Protein 7KIQ (pdb70)

Foldseek 3Di:
DAWDKWKFLLAPPCDDPVSRVVGTADPVNCVVPVVCLVPNSIWMATPNDIDRSVLCVVQVVCCVPVVDGDDPVCSVVSVD/DAWDKWKFLQADPCDDPVSGVVGTADPVNCVVPVVCLVVQSIWIQTPNDIDRNQLCVVQVVCCVPVVDGDDPVVSVVSVVVD/DFWDKWKFLCQVVDDPNHTDPVRRVVGTADPVNCVVCVCLLVVQSIWMQTPNDTDGNVLCVVQVVCCVPVVDGDDPVVSVVRVVPPD/DFWDKWKFLLQDDDPVSRVVGTDDPVNCVVPVCVLVVNSIWMQTPNDIDRCQLCVVQVVCCVPVVDGDDPVVSVCSVVVD/DAWDKWKFQQAPPCDDPVSGVVGTADPVNCVVPVCCLVPNSIWIQTPNDIDRCVLCVVQVVCCVPVVDGDDPVVSVCSVVVVD/DAKDKWKFLLADPCDDPVSRVVGTQDPVNCVVPVCVLVPNSIWICTPNDTDRCVLCVVQVVCCVPVVDGDDPVVSCVSPPPD/DQWDKWKFLLADDDPVSRVVGTADPVNCVVCVVCLVVQSIWIDTPNDTDRSQLCVVQVVCCVPVVDGDDPVVSVCSVVVD/DAWDKWKFLQLPDPVSRVVGTADPVNCVVPVCVLVVQSIWICTPNDTDRCVLCVVQVVCCVPVVDGDPVVVSVVSVVVVD/DWDKWKFLLADVDDDVVSRVVGTADPVNCVVPVVVLVVRSIWICTPNDTDRNVLCVVQVCCCVVVVDGDPPVVSVVSVVD/DKDKWKFQQLDDPVSRVVGTADPVNCVVPVPCLPVQSIWIQTPNDTDRCVLCVVQVVCCVPVVDGDDPVVSVVSVD

Structure (mmCIF, N/CA/C/O backbone):
data_7KIQ
#
_entry.id   7KIQ
#
_cell.length_a   70.706
_cell.length_b   84.612
_cell.length_c   97.511
_cell.angle_alpha   90.000
_cell.angle_beta   108.900
_cell.angle_gamma   90.000
#
_symmetry.space_group_name_H-M   'P 1 21 1'
#
loop_
_entity.id
_entity.type
_entity.pdbx_description
1 polymer 'Phosphatidate phosphatase LPIN2'
2 non-polymer 'CALCIUM ION'
3 water water
#
loop_
_atom_site.group_PDB
_atom_site.id
_atom_site.type_symbol
_atom_site.label_atom_id
_atom_site.label_alt_id
_atom_site.label_comp_id
_atom_site.label_asym_id
_atom_site.label_entity_id
_atom_site.label_seq_id
_atom_site.pdbx_PDB_ins_code
_atom_site.Cartn_x
_atom_site.Cartn_y
_atom_site.Cartn_z
_atom_site.occupancy
_atom_site.B_iso_or_equiv
_atom_site.auth_seq_id
_atom_site.auth_comp_id
_atom_site.auth_asym_id
_atom_site.auth_atom_id
_atom_site.pdbx_PDB_model_num
ATOM 1 N N . ASP A 1 4 ? 46.820 32.643 -11.207 1.00 68.05 462 ASP A N 1
ATOM 2 C CA . ASP A 1 4 ? 45.368 32.782 -11.264 1.00 65.47 462 ASP A CA 1
ATOM 3 C C . ASP A 1 4 ? 44.680 31.759 -10.367 1.00 65.61 462 ASP A C 1
ATOM 4 O O . ASP A 1 4 ? 44.216 30.717 -10.835 1.00 67.36 462 ASP A O 1
ATOM 9 N N . LEU A 1 5 ? 44.622 32.059 -9.073 1.00 62.27 463 LEU A N 1
ATOM 10 C CA . LEU A 1 5 ? 43.946 31.191 -8.123 1.00 61.03 463 LEU A CA 1
ATOM 11 C C . LEU A 1 5 ? 42.456 31.533 -8.050 1.00 52.30 463 LEU A C 1
ATOM 12 O O . LEU A 1 5 ? 42.057 32.666 -8.344 1.00 44.71 463 LEU A O 1
ATOM 17 N N . PRO A 1 6 ? 41.605 30.577 -7.671 1.00 44.30 464 PRO A N 1
ATOM 18 C CA . PRO A 1 6 ? 40.158 30.811 -7.753 1.00 41.80 464 PRO A CA 1
ATOM 19 C C . PRO A 1 6 ? 39.701 31.917 -6.815 1.00 43.63 464 PRO A C 1
ATOM 20 O O . PRO A 1 6 ? 40.181 32.044 -5.687 1.00 51.36 464 PRO A O 1
ATOM 24 N N . ASP A 1 7 ? 38.761 32.723 -7.298 1.00 46.57 465 ASP A N 1
ATOM 25 C CA . ASP A 1 7 ? 38.148 33.731 -6.451 1.00 43.31 465 ASP A CA 1
ATOM 26 C C . ASP A 1 7 ? 37.301 33.067 -5.375 1.00 42.59 465 ASP A C 1
ATOM 27 O O . ASP A 1 7 ? 36.717 31.998 -5.578 1.00 31.44 465 ASP A O 1
ATOM 32 N N . VAL A 1 8 ? 37.266 33.704 -4.209 1.00 37.21 466 VAL A N 1
ATOM 33 C CA . VAL A 1 8 ? 36.439 33.273 -3.094 1.00 33.49 466 VAL A CA 1
ATOM 34 C C . VAL A 1 8 ? 35.638 34.478 -2.631 1.00 39.40 466 VAL A C 1
ATOM 35 O O . VAL A 1 8 ? 36.208 35.541 -2.360 1.00 36.70 466 VAL A O 1
ATOM 39 N N . THR A 1 9 ? 34.319 34.320 -2.562 1.00 36.30 467 THR A N 1
ATOM 40 C CA . THR A 1 9 ? 33.429 35.384 -2.130 1.00 32.20 467 THR A CA 1
ATOM 41 C C . THR A 1 9 ? 32.558 34.861 -0.999 1.00 31.74 467 THR A C 1
ATOM 42 O O . THR A 1 9 ? 32.146 33.697 -1.015 1.00 39.10 467 THR A O 1
ATOM 46 N N . LEU A 1 10 ? 32.301 35.712 -0.007 1.00 27.81 468 LEU A N 1
ATOM 47 C CA . LEU A 1 10 ? 31.453 35.369 1.126 1.00 35.34 468 LEU A CA 1
ATOM 48 C C . LEU A 1 10 ? 30.114 36.089 1.026 1.00 32.88 468 LEU A C 1
ATOM 49 O O . LEU A 1 10 ? 30.028 37.201 0.496 1.00 36.72 468 LEU A O 1
ATOM 54 N N . SER A 1 11 ? 29.071 35.452 1.556 1.00 38.98 469 SER A N 1
ATOM 55 C CA . SER A 1 11 ? 27.750 36.071 1.590 1.00 41.12 469 SER A CA 1
ATOM 56 C C . SER A 1 11 ? 26.914 35.446 2.701 1.00 33.55 469 SER A C 1
ATOM 57 O O . SER A 1 11 ? 26.962 34.232 2.914 1.00 34.74 469 SER A O 1
ATOM 60 N N . LEU A 1 12 ? 26.163 36.287 3.413 1.00 26.47 470 LEU A N 1
ATOM 61 C CA . LEU A 1 12 ? 25.193 35.826 4.408 1.00 38.46 470 LEU A CA 1
ATOM 62 C C . LEU A 1 12 ? 23.839 35.540 3.780 1.00 46.30 470 LEU A C 1
ATOM 63 O O . LEU A 1 12 ? 22.792 35.763 4.396 1.00 44.57 470 LEU A O 1
ATOM 68 N N . CYS A 1 13 ? 23.838 35.048 2.539 1.00 45.41 471 CYS A N 1
ATOM 69 C CA . CYS A 1 13 ? 22.591 34.834 1.819 1.00 44.89 471 CYS A CA 1
ATOM 70 C C . CYS A 1 13 ? 21.787 33.676 2.397 1.00 41.57 471 CYS A C 1
ATOM 71 O O . CYS A 1 13 ? 20.561 33.653 2.263 1.00 54.80 471 CYS A O 1
ATOM 74 N N . GLY A 1 14 ? 22.443 32.726 3.052 1.00 40.72 472 GLY A N 1
ATOM 75 C CA . GLY A 1 14 ? 21.769 31.560 3.576 1.00 33.74 472 GLY A CA 1
ATOM 76 C C . GLY A 1 14 ? 21.119 30.762 2.459 1.00 45.74 472 GLY A C 1
ATOM 77 O O . GLY A 1 14 ? 21.496 30.841 1.289 1.00 37.74 472 GLY A O 1
ATOM 78 N N . GLY A 1 15 ? 20.110 29.984 2.847 1.00 62.08 473 GLY A N 1
ATOM 79 C CA . GLY A 1 15 ? 19.329 29.242 1.879 1.00 52.87 473 GLY A CA 1
ATOM 80 C C . GLY A 1 15 ? 20.070 28.139 1.167 1.00 53.97 473 GLY A C 1
ATOM 81 O O . GLY A 1 15 ? 19.643 27.716 0.091 1.00 71.38 473 GLY A O 1
ATOM 82 N N . LEU A 1 16 ? 21.174 27.654 1.734 1.00 56.91 474 LEU A N 1
ATOM 83 C CA . LEU A 1 16 ? 21.910 26.554 1.125 1.00 59.32 474 LEU A CA 1
ATOM 84 C C . LEU A 1 16 ? 21.169 25.225 1.215 1.00 63.17 474 LEU A C 1
ATOM 85 O O . LEU A 1 16 ? 21.557 24.274 0.529 1.00 68.75 474 LEU A O 1
ATOM 90 N N . SER A 1 17 ? 20.124 25.136 2.032 1.00 70.83 475 SER A N 1
ATOM 91 C CA . SER A 1 17 ? 19.349 23.906 2.165 1.00 77.78 475 SER A CA 1
ATOM 92 C C . SER A 1 17 ? 18.234 23.832 1.122 1.00 76.40 475 SER A C 1
ATOM 93 O O . SER A 1 17 ? 17.180 24.453 1.276 1.00 82.44 475 SER A O 1
ATOM 96 N N . ILE A 1 22 ? 20.551 28.625 -4.925 1.00 64.10 480 ILE A N 1
ATOM 97 C CA . ILE A 1 22 ? 20.745 30.008 -4.510 1.00 49.65 480 ILE A CA 1
ATOM 98 C C . ILE A 1 22 ? 20.769 30.909 -5.732 1.00 44.71 480 ILE A C 1
ATOM 99 O O . ILE A 1 22 ? 21.435 30.608 -6.724 1.00 49.15 480 ILE A O 1
ATOM 104 N N . SER A 1 23 ? 20.043 32.017 -5.661 1.00 34.71 481 SER A N 1
ATOM 105 C CA . SER A 1 23 ? 20.015 32.957 -6.766 1.00 41.40 481 SER A CA 1
ATOM 106 C C . SER A 1 23 ? 21.271 33.821 -6.767 1.00 41.34 481 SER A C 1
ATOM 107 O O . SER A 1 23 ? 21.914 34.026 -5.733 1.00 40.53 481 SER A O 1
ATOM 110 N N . LYS A 1 24 ? 21.626 34.320 -7.954 1.00 48.05 482 LYS A N 1
ATOM 111 C CA . LYS A 1 24 ? 22.670 35.333 -8.036 1.00 38.25 482 LYS A CA 1
ATOM 112 C C . LYS A 1 24 ? 22.243 36.597 -7.306 1.00 38.53 482 LYS A C 1
ATOM 113 O O . LYS A 1 24 ? 23.047 37.224 -6.608 1.00 46.22 482 LYS A O 1
ATOM 119 N N . GLU A 1 25 ? 20.967 36.967 -7.430 1.00 41.34 483 GLU A N 1
ATOM 120 C CA . GLU A 1 25 ? 20.472 38.179 -6.783 1.00 44.94 483 GLU A CA 1
ATOM 121 C C . GLU A 1 25 ? 20.625 38.108 -5.268 1.00 38.31 483 GLU A C 1
ATOM 122 O O . GLU A 1 25 ? 21.097 39.060 -4.636 1.00 40.52 483 GLU A O 1
ATOM 128 N N . LYS A 1 26 ? 20.223 36.988 -4.662 1.00 32.47 484 LYS A N 1
ATOM 129 C CA . LYS A 1 26 ? 20.287 36.892 -3.207 1.00 36.62 484 LYS A CA 1
ATOM 130 C C . LYS A 1 26 ? 21.727 36.835 -2.718 1.00 43.93 484 LYS A C 1
ATOM 131 O O . LYS A 1 26 ? 22.048 37.406 -1.668 1.00 38.07 484 LYS A O 1
ATOM 137 N N . PHE A 1 27 ? 22.607 36.172 -3.472 1.00 42.58 485 PHE A N 1
ATOM 138 C CA . PHE A 1 27 ? 24.014 36.126 -3.099 1.00 32.74 485 PHE A CA 1
ATOM 139 C C . PHE A 1 27 ? 24.620 37.523 -3.080 1.00 34.53 485 PHE A C 1
ATOM 140 O O . PHE A 1 27 ? 25.188 37.947 -2.068 1.00 39.63 485 PHE A O 1
ATOM 148 N N . MET A 1 28 ? 24.497 38.260 -4.189 1.00 36.45 486 MET A N 1
ATOM 149 C CA . MET A 1 28 ? 25.105 39.586 -4.269 1.00 37.04 486 MET A CA 1
ATOM 150 C C . MET A 1 28 ? 24.580 40.513 -3.186 1.00 36.89 486 MET A C 1
ATOM 151 O O . MET A 1 28 ? 25.333 41.341 -2.659 1.00 36.67 486 MET A O 1
ATOM 156 N N . GLU A 1 29 ? 23.298 40.378 -2.836 1.00 38.00 487 GLU A N 1
ATOM 157 C CA . GLU A 1 29 ? 22.663 41.303 -1.905 1.00 35.43 487 GLU A CA 1
ATOM 158 C C . GLU A 1 29 ? 23.276 41.222 -0.510 1.00 34.04 487 GLU A C 1
ATOM 159 O O . GLU A 1 29 ? 23.272 42.217 0.222 1.00 33.87 487 GLU A O 1
ATOM 165 N N . HIS A 1 30 ? 23.825 40.066 -0.132 1.00 31.64 488 HIS A N 1
ATOM 166 C CA . HIS A 1 30 ? 24.336 39.854 1.218 1.00 38.01 488 HIS A CA 1
ATOM 167 C C . HIS A 1 30 ? 25.827 39.519 1.223 1.00 39.01 488 HIS A C 1
ATOM 168 O O . HIS A 1 30 ? 26.306 38.796 2.100 1.00 32.66 488 HIS A O 1
ATOM 175 N N . ILE A 1 31 ? 26.571 40.058 0.255 1.00 33.86 489 ILE A N 1
ATOM 176 C CA . ILE A 1 31 ? 28.010 39.835 0.185 1.00 42.58 489 ILE A CA 1
ATOM 177 C C . ILE A 1 31 ? 28.705 40.551 1.338 1.00 41.62 489 ILE A C 1
ATOM 178 O O . ILE A 1 31 ? 28.421 41.720 1.634 1.00 46.43 489 ILE A O 1
ATOM 183 N N . ILE A 1 32 ? 29.627 39.853 1.992 1.00 33.71 490 ILE A N 1
ATOM 184 C CA . ILE A 1 32 ? 30.301 40.361 3.181 1.00 37.19 490 ILE A CA 1
ATOM 185 C C . ILE A 1 32 ? 31.548 41.129 2.766 1.00 39.23 490 ILE A C 1
ATOM 186 O O . ILE A 1 32 ? 32.413 40.593 2.062 1.00 41.37 490 ILE A O 1
ATOM 191 N N . THR A 1 33 ? 31.649 42.381 3.205 1.00 36.07 491 THR A N 1
ATOM 192 C CA . THR A 1 33 ? 32.812 43.192 2.883 1.00 37.91 491 THR A CA 1
ATOM 193 C C . THR A 1 33 ? 33.960 42.884 3.844 1.00 43.08 491 THR A C 1
ATOM 194 O O . THR A 1 33 ? 33.824 42.113 4.799 1.00 39.95 491 THR A O 1
ATOM 198 N N . TYR A 1 34 ? 35.119 43.493 3.584 1.00 43.06 492 TYR A N 1
ATOM 199 C CA . TYR A 1 34 ? 36.240 43.327 4.499 1.00 39.40 492 TYR A CA 1
ATOM 200 C C . TYR A 1 34 ? 35.935 43.952 5.853 1.00 43.48 492 TYR A C 1
ATOM 201 O O . TYR A 1 34 ? 36.222 43.356 6.897 1.00 45.68 492 TYR A O 1
ATOM 210 N N . HIS A 1 35 ? 35.353 45.153 5.854 1.00 43.67 493 HIS A N 1
ATOM 211 C CA . HIS A 1 35 ? 35.080 45.839 7.113 1.00 46.18 493 HIS A CA 1
ATOM 212 C C . HIS A 1 35 ? 34.068 45.071 7.952 1.00 42.89 493 HIS A C 1
ATOM 213 O O . HIS A 1 35 ? 34.192 45.007 9.180 1.00 44.66 493 HIS A O 1
ATOM 220 N N . GLU A 1 36 ? 33.063 44.475 7.305 1.00 39.04 494 GLU A N 1
ATOM 221 C CA . GLU A 1 36 ? 32.071 43.694 8.035 1.00 38.50 494 GLU A CA 1
ATOM 222 C C . GLU A 1 36 ? 32.697 42.456 8.662 1.00 43.86 494 GLU A C 1
ATOM 223 O O . GLU A 1 36 ? 32.337 42.071 9.782 1.00 49.41 494 GLU A O 1
ATOM 229 N N . PHE A 1 37 ? 33.627 41.812 7.954 1.00 39.44 495 PHE A N 1
ATOM 230 C CA . PHE A 1 37 ? 34.295 40.643 8.514 1.00 41.41 495 PHE A CA 1
ATOM 231 C C . PHE A 1 37 ? 35.304 41.050 9.582 1.00 42.16 495 PHE A C 1
ATOM 232 O O . PHE A 1 37 ? 35.441 40.370 10.607 1.00 36.57 495 PHE A O 1
ATOM 240 N N . ALA A 1 38 ? 36.006 42.165 9.367 1.00 37.61 496 ALA A N 1
ATOM 241 C CA . ALA A 1 38 ? 36.966 42.651 10.351 1.00 44.09 496 ALA A CA 1
ATOM 242 C C . ALA A 1 38 ? 36.292 43.138 11.626 1.00 49.84 496 ALA A C 1
ATOM 243 O O . ALA A 1 38 ? 36.943 43.190 12.675 1.00 43.53 496 ALA A O 1
ATOM 245 N N . GLU A 1 39 ? 35.011 43.498 11.560 1.00 46.04 497 GLU A N 1
ATOM 246 C CA . GLU A 1 39 ? 34.271 43.918 12.740 1.00 44.72 497 GLU A CA 1
ATOM 247 C C . GLU A 1 39 ? 33.629 42.754 13.479 1.00 48.09 497 GLU A C 1
ATOM 248 O O . GLU A 1 39 ? 33.233 42.920 14.640 1.00 46.74 497 GLU A O 1
ATOM 254 N N . ASN A 1 40 ? 33.528 41.584 12.846 1.00 43.40 498 ASN A N 1
ATOM 255 C CA . ASN A 1 40 ? 32.909 40.422 13.469 1.00 40.24 498 ASN A CA 1
ATOM 256 C C . ASN A 1 40 ? 33.421 39.137 12.828 1.00 40.43 498 ASN A C 1
ATOM 257 O O . ASN A 1 40 ? 32.727 38.541 11.998 1.00 43.83 498 ASN A O 1
ATOM 262 N N . PRO A 1 41 ? 34.622 38.677 13.188 1.00 41.98 499 PRO A N 1
ATOM 263 C CA . PRO A 1 41 ? 35.112 37.401 12.642 1.00 35.11 499 PRO A CA 1
ATOM 264 C C . PRO A 1 41 ? 34.222 36.220 12.973 1.00 39.21 499 PRO A C 1
ATOM 265 O O . PRO A 1 41 ? 34.360 35.166 12.341 1.00 44.38 499 PRO A O 1
ATOM 269 N N . GLY A 1 42 ? 33.321 36.354 13.948 1.00 38.34 500 GLY A N 1
ATOM 270 C CA . GLY A 1 42 ? 32.382 35.294 14.265 1.00 38.88 500 GLY A CA 1
ATOM 271 C C . GLY A 1 42 ? 31.434 34.942 13.136 1.00 44.85 500 GLY A C 1
ATOM 272 O O . GLY A 1 42 ? 30.754 33.913 13.225 1.00 50.84 500 GLY A O 1
ATOM 273 N N . LEU A 1 43 ? 31.371 35.764 12.081 1.00 42.22 501 LEU A N 1
ATOM 274 C CA . LEU A 1 43 ? 30.581 35.422 10.903 1.00 39.42 501 LEU A CA 1
ATOM 275 C C . LEU A 1 43 ? 30.949 34.057 10.342 1.00 40.89 501 LEU A C 1
ATOM 276 O O . LEU A 1 43 ? 30.120 33.428 9.679 1.00 45.30 501 LEU A O 1
ATOM 281 N N . ILE A 1 44 ? 32.177 33.592 10.591 1.00 45.00 502 ILE A N 1
ATOM 282 C CA . ILE A 1 44 ? 32.628 32.312 10.054 1.00 49.58 502 ILE A CA 1
ATOM 283 C C . ILE A 1 44 ? 31.768 31.165 10.576 1.00 47.65 502 ILE A C 1
ATOM 284 O O . ILE A 1 44 ? 31.627 30.132 9.910 1.00 43.37 502 ILE A O 1
ATOM 289 N N . ASP A 1 45 ? 31.170 31.327 11.756 1.00 45.55 503 ASP A N 1
ATOM 290 C CA . ASP A 1 45 ? 30.300 30.314 12.339 1.00 53.04 503 ASP A CA 1
ATOM 291 C C . ASP A 1 45 ? 28.824 30.608 12.108 1.00 49.15 503 ASP A C 1
ATOM 292 O O . ASP A 1 45 ? 27.970 29.905 12.655 1.00 49.87 503 ASP A O 1
ATOM 297 N N . ASN A 1 46 ? 28.507 31.627 11.322 1.00 48.04 504 ASN A N 1
ATOM 298 C CA . ASN A 1 46 ? 27.112 31.937 11.043 1.00 50.25 504 ASN A CA 1
ATOM 299 C C . ASN A 1 46 ? 26.512 30.852 10.157 1.00 43.01 504 ASN A C 1
ATOM 300 O O . ASN A 1 46 ? 27.109 30.495 9.135 1.00 43.53 504 ASN A O 1
ATOM 305 N N . PRO A 1 47 ? 25.345 30.311 10.504 1.00 36.64 505 PRO A N 1
ATOM 306 C CA . PRO A 1 47 ? 24.776 29.220 9.697 1.00 40.44 505 PRO A CA 1
ATOM 307 C C . PRO A 1 47 ? 24.414 29.632 8.281 1.00 40.53 505 PRO A C 1
ATOM 308 O O . PRO A 1 47 ? 24.344 28.764 7.402 1.00 38.82 505 PRO A O 1
ATOM 312 N N . ASN A 1 48 ? 24.196 30.920 8.025 1.00 38.26 506 ASN A N 1
ATOM 313 C CA . ASN A 1 48 ? 23.828 31.388 6.696 1.00 39.29 506 ASN A CA 1
ATOM 314 C C . ASN A 1 48 ? 25.027 31.769 5.836 1.00 45.26 506 ASN A C 1
ATOM 315 O O . ASN A 1 48 ? 24.831 32.182 4.687 1.00 36.51 506 ASN A O 1
ATOM 320 N N . LEU A 1 49 ? 26.253 31.643 6.353 1.00 43.88 507 LEU A N 1
ATOM 321 C CA . LEU A 1 49 ? 27.439 31.996 5.578 1.00 36.15 507 LEU A CA 1
ATOM 322 C C . LEU A 1 49 ? 27.581 31.060 4.382 1.00 32.82 507 LEU A C 1
ATOM 323 O O . LEU A 1 49 ? 27.620 29.835 4.541 1.00 37.10 507 LEU A O 1
ATOM 328 N N . VAL A 1 50 ? 27.659 31.632 3.184 1.00 33.84 508 VAL A N 1
ATOM 329 C CA . VAL A 1 50 ? 27.820 30.864 1.953 1.00 36.86 508 VAL A CA 1
ATOM 330 C C . VAL A 1 50 ? 29.132 31.276 1.289 1.00 40.65 508 VAL A C 1
ATOM 331 O O . VAL A 1 50 ? 29.442 32.468 1.198 1.00 38.68 508 VAL A O 1
ATOM 335 N N . ILE A 1 51 ? 29.895 30.279 0.840 1.00 44.13 509 ILE A N 1
ATOM 336 C CA . ILE A 1 51 ? 31.191 30.473 0.198 1.00 42.49 509 ILE A CA 1
ATOM 337 C C . ILE A 1 51 ? 31.026 30.199 -1.296 1.00 46.25 509 ILE A C 1
ATOM 338 O O . ILE A 1 51 ? 30.512 29.149 -1.686 1.00 48.80 509 ILE A O 1
ATOM 343 N N . ARG A 1 52 ? 31.491 31.131 -2.120 1.00 42.35 510 ARG A N 1
ATOM 344 C CA . ARG A 1 52 ? 31.455 30.962 -3.570 1.00 42.19 510 ARG A CA 1
ATOM 345 C C . ARG A 1 52 ? 32.862 30.649 -4.066 1.00 47.50 510 ARG A C 1
ATOM 346 O O . ARG A 1 52 ? 33.774 31.470 -3.921 1.00 42.24 510 ARG A O 1
ATOM 354 N N . ILE A 1 53 ? 33.034 29.460 -4.644 1.00 42.94 511 ILE A N 1
ATOM 355 C CA . ILE A 1 53 ? 34.313 29.049 -5.214 1.00 47.62 511 ILE A CA 1
ATOM 356 C C . ILE A 1 53 ? 34.042 27.940 -6.225 1.00 50.50 511 ILE A C 1
ATOM 357 O O . ILE A 1 53 ? 33.162 27.098 -6.021 1.00 46.51 511 ILE A O 1
ATOM 362 N N . TYR A 1 54 ? 34.797 27.961 -7.330 1.00 48.85 512 TYR A N 1
ATOM 363 C CA . TYR A 1 54 ? 34.641 27.005 -8.431 1.00 53.24 512 TYR A CA 1
ATOM 364 C C . TYR A 1 54 ? 33.228 27.036 -9.013 1.00 55.31 512 TYR A C 1
ATOM 365 O O . TYR A 1 54 ? 32.671 25.995 -9.372 1.00 48.45 512 TYR A O 1
ATOM 374 N N . ASN A 1 55 ? 32.651 28.237 -9.120 1.00 54.86 513 ASN A N 1
ATOM 375 C CA . ASN A 1 55 ? 31.287 28.427 -9.627 1.00 55.04 513 ASN A CA 1
ATOM 376 C C . ASN A 1 55 ? 30.272 27.577 -8.865 1.00 54.09 513 ASN A C 1
ATOM 377 O O . ASN A 1 55 ? 29.301 27.082 -9.447 1.00 48.89 513 ASN A O 1
ATOM 382 N N . ARG A 1 56 ? 30.495 27.390 -7.565 1.00 43.75 514 ARG A N 1
ATOM 383 C CA . ARG A 1 56 ? 29.612 26.594 -6.727 1.00 43.06 514 ARG A CA 1
ATOM 384 C C . ARG A 1 56 ? 29.429 27.294 -5.389 1.00 45.83 514 ARG A C 1
ATOM 385 O O . ARG A 1 56 ? 30.116 28.270 -5.071 1.00 45.16 514 ARG A O 1
ATOM 393 N N . TYR A 1 57 ? 28.486 26.780 -4.602 1.00 44.39 515 TYR A N 1
ATOM 394 C CA . TYR A 1 57 ? 28.156 27.320 -3.292 1.00 48.14 515 TYR A CA 1
ATOM 395 C C . TYR A 1 57 ? 28.430 26.264 -2.229 1.00 47.11 515 TYR A C 1
ATOM 396 O O . TYR A 1 57 ? 28.002 25.113 -2.366 1.00 53.47 515 TYR A O 1
ATOM 405 N N . TYR A 1 58 ? 29.136 26.657 -1.172 1.00 41.21 516 TYR A N 1
ATOM 406 C CA . TYR A 1 58 ? 29.447 25.761 -0.069 1.00 43.91 516 TYR A CA 1
ATOM 407 C C . TYR A 1 58 ? 29.214 26.484 1.247 1.00 40.06 516 TYR A C 1
ATOM 408 O O . TYR A 1 58 ? 29.298 27.712 1.320 1.00 40.91 516 TYR A O 1
ATOM 417 N N . ASN A 1 59 ? 28.920 25.712 2.289 1.00 40.62 517 ASN A N 1
ATOM 418 C CA . ASN A 1 59 ? 28.960 26.265 3.631 1.00 37.39 517 ASN A CA 1
ATOM 419 C C . ASN A 1 59 ? 30.411 26.326 4.099 1.00 42.36 517 ASN A C 1
ATOM 420 O O . ASN A 1 59 ? 31.341 25.957 3.375 1.00 45.64 517 ASN A O 1
ATOM 425 N N . TRP A 1 60 ? 30.622 26.806 5.323 1.00 46.58 518 TRP A N 1
ATOM 426 C CA . TRP A 1 60 ? 31.991 26.915 5.803 1.00 39.51 518 TRP A CA 1
ATOM 427 C C . TRP A 1 60 ? 32.627 25.544 5.990 1.00 45.27 518 TRP A C 1
ATOM 428 O O . TRP A 1 60 ? 33.830 25.385 5.752 1.00 39.32 518 TRP A O 1
ATOM 439 N N . ALA A 1 61 ? 31.835 24.541 6.382 1.00 44.92 519 ALA A N 1
ATOM 440 C CA . ALA A 1 61 ? 32.395 23.226 6.686 1.00 49.19 519 ALA A CA 1
ATOM 441 C C . ALA A 1 61 ? 33.024 22.591 5.452 1.00 43.70 519 ALA A C 1
ATOM 442 O O . ALA A 1 61 ? 34.147 22.079 5.511 1.00 45.47 519 ALA A O 1
ATOM 444 N N . LEU A 1 62 ? 32.317 22.616 4.319 1.00 46.55 520 LEU A N 1
ATOM 445 C CA . LEU A 1 62 ? 32.869 22.017 3.108 1.00 47.25 520 LEU A CA 1
ATOM 446 C C . LEU A 1 62 ? 33.997 22.865 2.531 1.00 46.42 520 LEU A C 1
ATOM 447 O O . LEU A 1 62 ? 35.003 22.326 2.055 1.00 40.85 520 LEU A O 1
ATOM 452 N N . ALA A 1 63 ? 33.859 24.192 2.582 1.00 41.17 521 ALA A N 1
ATOM 453 C CA . ALA A 1 63 ? 34.810 25.081 1.926 1.00 42.82 521 ALA A CA 1
ATOM 454 C C . ALA A 1 63 ? 36.108 25.266 2.701 1.00 43.47 521 ALA A C 1
ATOM 455 O O . ALA A 1 63 ? 37.093 25.731 2.117 1.00 47.04 521 ALA A O 1
ATOM 457 N N . ALA A 1 64 ? 36.137 24.920 3.990 1.00 38.26 522 ALA A N 1
ATOM 458 C CA . ALA A 1 64 ? 37.310 25.220 4.812 1.00 41.92 522 ALA A CA 1
ATOM 459 C C . ALA A 1 64 ? 38.599 24.590 4.286 1.00 43.35 522 ALA A C 1
ATOM 460 O O . ALA A 1 64 ? 39.590 25.323 4.119 1.00 32.02 522 ALA A O 1
ATOM 462 N N . PRO A 1 65 ? 38.671 23.284 3.996 1.00 40.10 523 PRO A N 1
ATOM 463 C CA . PRO A 1 65 ? 39.937 22.733 3.488 1.00 39.26 523 PRO A CA 1
ATOM 464 C C . PRO A 1 65 ? 40.343 23.289 2.138 1.00 42.63 523 PRO A C 1
ATOM 465 O O . PRO A 1 65 ? 41.546 23.422 1.879 1.00 50.04 523 PRO A O 1
ATOM 469 N N . MET A 1 66 ? 39.386 23.598 1.262 1.00 43.66 524 MET A N 1
ATOM 470 C CA . MET A 1 66 ? 39.736 24.143 -0.045 1.00 41.46 524 MET A CA 1
ATOM 471 C C . MET A 1 66 ? 40.449 25.478 0.101 1.00 42.10 524 MET A C 1
ATOM 472 O O . MET A 1 66 ? 41.477 25.723 -0.540 1.00 46.45 524 MET A O 1
ATOM 477 N N . ILE A 1 67 ? 39.914 26.354 0.953 1.00 43.30 525 ILE A N 1
ATOM 478 C CA . ILE A 1 67 ? 40.522 27.659 1.171 1.00 45.04 525 ILE A CA 1
ATOM 479 C C . ILE A 1 67 ? 41.852 27.523 1.906 1.00 43.75 525 ILE A C 1
ATOM 480 O O . ILE A 1 67 ? 42.798 28.275 1.641 1.00 39.98 525 ILE A O 1
ATOM 485 N N . LEU A 1 68 ? 41.955 26.557 2.819 1.00 39.74 526 LEU A N 1
ATOM 486 C CA . LEU A 1 68 ? 43.202 26.367 3.549 1.00 41.69 526 LEU A CA 1
ATOM 487 C C . LEU A 1 68 ? 44.323 25.922 2.618 1.00 48.17 526 LEU A C 1
ATOM 488 O O . LEU A 1 68 ? 45.442 26.444 2.692 1.00 43.72 526 LEU A O 1
ATOM 493 N N . SER A 1 69 ? 44.044 24.966 1.730 1.00 50.59 527 SER A N 1
ATOM 494 C CA . SER A 1 69 ? 45.074 24.525 0.798 1.00 48.61 527 SER A CA 1
ATOM 495 C C . SER A 1 69 ? 45.480 25.646 -0.148 1.00 46.45 527 SER A C 1
ATOM 496 O O . SER A 1 69 ? 46.637 25.707 -0.575 1.00 50.73 527 SER A O 1
ATOM 499 N N . LEU A 1 70 ? 44.550 26.545 -0.483 1.00 48.25 528 LEU A N 1
ATOM 500 C CA . LEU A 1 70 ? 44.915 27.689 -1.312 1.00 48.90 528 LEU A CA 1
ATOM 501 C C . LEU A 1 70 ? 45.801 28.668 -0.552 1.00 48.83 528 LEU A C 1
ATOM 502 O O . LEU A 1 70 ? 46.642 29.338 -1.161 1.00 45.77 528 LEU A O 1
ATOM 507 N N . GLN A 1 71 ? 45.630 28.770 0.768 1.00 40.85 529 GLN A N 1
ATOM 508 C CA . GLN A 1 71 ? 46.424 29.722 1.537 1.00 48.15 529 GLN A CA 1
ATOM 509 C C . GLN A 1 71 ? 47.812 29.177 1.847 1.00 47.75 529 GLN A C 1
ATOM 510 O O . GLN A 1 71 ? 48.804 29.908 1.756 1.00 49.29 529 GLN A O 1
ATOM 516 N N . VAL A 1 72 ? 47.896 27.898 2.206 1.00 47.67 530 VAL A N 1
ATOM 517 C CA . VAL A 1 72 ? 49.165 27.304 2.604 1.00 44.12 530 VAL A CA 1
ATOM 518 C C . VAL A 1 72 ? 50.013 26.967 1.387 1.00 48.54 530 VAL A C 1
ATOM 519 O O . VAL A 1 72 ? 51.169 27.392 1.282 1.00 56.13 530 VAL A O 1
ATOM 523 N N . PHE A 1 73 ? 49.457 26.201 0.452 1.00 45.64 531 PHE A N 1
ATOM 524 C CA . PHE A 1 73 ? 50.205 25.692 -0.690 1.00 51.56 531 PHE A CA 1
ATOM 525 C C . PHE A 1 73 ? 49.971 26.485 -1.969 1.00 50.21 531 PHE A C 1
ATOM 526 O O . PHE A 1 73 ? 50.578 26.164 -2.997 1.00 49.35 531 PHE A O 1
ATOM 534 N N . GLN A 1 74 ? 49.115 27.508 -1.932 1.00 45.74 532 GLN A N 1
ATOM 535 C CA . GLN A 1 74 ? 48.799 28.315 -3.113 1.00 52.01 532 GLN A CA 1
ATOM 536 C C . GLN A 1 74 ? 48.436 27.426 -4.298 1.00 47.43 532 GLN A C 1
ATOM 537 O O . GLN A 1 74 ? 48.824 27.678 -5.440 1.00 47.18 532 GLN A O 1
ATOM 543 N N . LYS A 1 75 ? 47.685 26.367 -4.013 1.00 49.53 533 LYS A N 1
ATOM 544 C CA . LYS A 1 75 ? 47.275 25.398 -5.014 1.00 50.35 533 LYS A CA 1
ATOM 545 C C . LYS A 1 75 ? 45.964 24.769 -4.568 1.00 51.37 533 LYS A C 1
ATOM 546 O O . 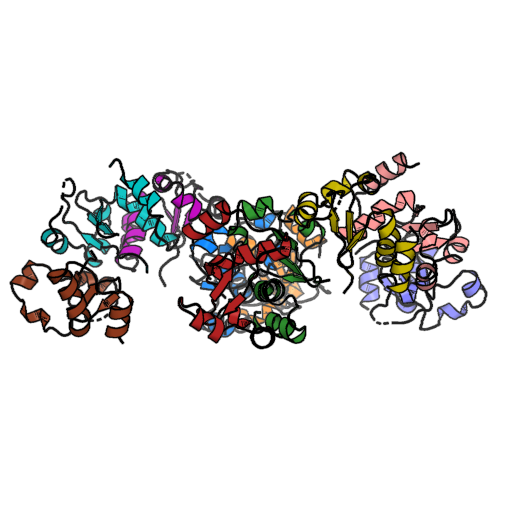LYS A 1 75 ? 45.791 24.454 -3.386 1.00 50.25 533 LYS A O 1
ATOM 552 N N . SER A 1 76 ? 45.043 24.598 -5.515 1.00 53.34 534 SER A N 1
ATOM 553 C CA . SER A 1 76 ? 43.744 24.016 -5.201 1.00 60.78 534 SER A CA 1
ATOM 554 C C . SER A 1 76 ? 43.887 22.543 -4.833 1.00 54.15 534 SER A C 1
ATOM 555 O O . SER A 1 76 ? 44.836 21.865 -5.237 1.00 60.72 534 SER A O 1
ATOM 558 N N . LEU A 1 77 ? 42.934 22.049 -4.049 1.00 53.01 535 LEU A N 1
ATOM 559 C CA . LEU A 1 77 ? 42.880 20.624 -3.781 1.00 56.55 535 LEU A CA 1
ATOM 560 C C . LEU A 1 77 ? 42.544 19.873 -5.072 1.00 63.66 535 LEU A C 1
ATOM 561 O O . LEU A 1 77 ? 41.947 20.442 -5.991 1.00 53.23 535 LEU A O 1
ATOM 566 N N . PRO A 1 78 ? 42.950 18.606 -5.179 1.00 62.48 536 PRO A N 1
ATOM 567 C CA . PRO A 1 78 ? 42.612 17.826 -6.374 1.00 59.55 536 PRO A CA 1
ATOM 568 C C . PRO A 1 78 ? 41.108 17.710 -6.557 1.00 58.45 536 PRO A C 1
ATOM 569 O O . PRO A 1 78 ? 40.341 17.658 -5.592 1.00 58.32 536 PRO A O 1
ATOM 573 N N . LYS A 1 79 ? 40.691 17.675 -7.825 1.00 68.87 537 LYS A N 1
ATOM 574 C CA . LYS A 1 79 ? 39.268 17.571 -8.134 1.00 69.54 537 LYS A CA 1
ATOM 575 C C . LYS A 1 79 ? 38.662 16.315 -7.517 1.00 67.13 537 LYS A C 1
ATOM 576 O O . LYS A 1 79 ? 37.558 16.356 -6.962 1.00 61.31 537 LYS A O 1
ATOM 582 N N . ALA A 1 80 ? 39.380 15.192 -7.591 1.00 68.70 538 ALA A N 1
ATOM 583 C CA . ALA A 1 80 ? 38.897 13.960 -6.977 1.00 64.40 538 ALA A CA 1
ATOM 584 C C . ALA A 1 80 ? 38.802 14.082 -5.462 1.00 67.91 538 ALA A C 1
ATOM 585 O O . ALA A 1 80 ? 37.944 13.441 -4.842 1.00 61.73 538 ALA A O 1
ATOM 587 N N . THR A 1 81 ? 39.671 14.891 -4.850 1.00 68.99 539 THR A N 1
ATOM 588 C CA . THR A 1 81 ? 39.625 15.070 -3.403 1.00 57.90 539 THR A CA 1
ATOM 589 C C . THR A 1 81 ? 38.452 15.953 -3.000 1.00 59.98 539 THR A C 1
ATOM 590 O O . THR A 1 81 ? 37.706 15.623 -2.071 1.00 60.04 539 THR A O 1
ATOM 594 N N . VAL A 1 82 ? 38.282 17.089 -3.681 1.00 54.94 540 VAL A N 1
ATOM 595 C CA . VAL A 1 82 ? 37.135 17.951 -3.408 1.00 56.19 540 VAL A CA 1
ATOM 596 C C . VAL A 1 82 ? 35.835 17.181 -3.601 1.00 54.88 540 VAL A C 1
ATOM 597 O O . VAL A 1 82 ? 34.891 17.323 -2.816 1.00 56.76 540 VAL A O 1
ATOM 601 N N . GLU A 1 83 ? 35.771 16.342 -4.639 1.00 54.07 541 GLU A N 1
ATOM 602 C CA . GLU A 1 83 ? 34.559 15.571 -4.892 1.00 62.84 541 GLU A CA 1
ATOM 603 C C . GLU A 1 83 ? 34.320 14.536 -3.800 1.00 62.39 541 GLU A C 1
ATOM 604 O O . GLU A 1 83 ? 33.186 14.366 -3.335 1.00 56.09 541 GLU A O 1
ATOM 610 N N . SER A 1 84 ? 35.375 13.838 -3.372 1.00 65.69 542 SER A N 1
ATOM 611 C CA . SER A 1 84 ? 35.219 12.874 -2.289 1.00 70.15 542 SER A CA 1
ATOM 612 C C . SER A 1 84 ? 35.004 13.565 -0.949 1.00 67.22 542 SER A C 1
ATOM 613 O O . SER A 1 84 ? 34.329 13.011 -0.072 1.00 72.59 542 SER A O 1
ATOM 616 N N . TRP A 1 85 ? 35.568 14.763 -0.767 1.00 62.35 543 TRP A N 1
ATOM 617 C CA . TRP A 1 85 ? 35.374 15.490 0.483 1.00 59.31 543 TRP A CA 1
ATOM 618 C C . TRP A 1 85 ? 33.961 16.052 0.581 1.00 64.51 543 TRP A C 1
ATOM 619 O O . TRP A 1 85 ? 33.386 16.114 1.673 1.00 69.57 543 TRP A O 1
ATOM 630 N N . VAL A 1 86 ? 33.388 16.475 -0.552 1.00 66.72 544 VAL A N 1
ATOM 631 C CA . VAL A 1 86 ? 32.058 17.077 -0.564 1.00 66.82 544 VAL A CA 1
ATOM 632 C C . VAL A 1 86 ? 30.945 16.039 -0.655 1.00 67.61 544 VAL A C 1
ATOM 633 O O . VAL A 1 86 ? 29.764 16.400 -0.548 1.00 61.39 544 VAL A O 1
ATOM 637 N N . LYS A 1 87 ? 31.282 14.764 -0.832 1.00 71.68 545 LYS A N 1
ATOM 638 C CA . LYS A 1 87 ? 30.290 13.698 -0.972 1.00 66.92 545 LYS A CA 1
ATOM 639 C C . LYS A 1 87 ? 29.393 13.586 0.258 1.00 66.04 545 LYS A C 1
ATOM 640 O O . LYS A 1 87 ? 28.248 13.141 0.165 1.00 65.70 545 LYS A O 1
ATOM 646 N N . ASP B 1 4 ? 53.794 41.919 0.770 1.00 80.25 462 ASP B N 1
ATOM 647 C CA . ASP B 1 4 ? 53.257 40.619 0.384 1.00 75.66 462 ASP B CA 1
ATOM 648 C C . ASP B 1 4 ? 52.573 39.949 1.577 1.00 67.24 462 ASP B C 1
ATOM 649 O O . ASP B 1 4 ? 52.882 40.252 2.731 1.00 66.16 462 ASP B O 1
ATOM 654 N N . LEU B 1 5 ? 51.647 39.037 1.283 1.00 59.59 463 LEU B N 1
ATOM 655 C CA . LEU B 1 5 ? 50.820 38.426 2.308 1.00 59.65 463 LEU B CA 1
ATOM 656 C C . LEU B 1 5 ? 51.625 37.445 3.160 1.00 57.69 463 LEU B C 1
ATOM 657 O O . LEU B 1 5 ? 52.630 36.890 2.710 1.00 54.49 463 LEU B O 1
ATOM 662 N N . PRO B 1 6 ? 51.190 37.211 4.397 1.00 47.78 464 PRO B N 1
ATOM 663 C CA . PRO B 1 6 ? 51.956 36.349 5.302 1.00 53.21 464 PRO B CA 1
ATOM 664 C C . PRO B 1 6 ? 51.942 34.892 4.871 1.00 48.29 464 PRO B C 1
ATOM 665 O O . PRO B 1 6 ? 51.023 34.422 4.198 1.00 52.91 464 PRO B O 1
ATOM 669 N N . ASP B 1 7 ? 52.986 34.175 5.281 1.00 47.74 465 ASP B N 1
ATOM 670 C CA . ASP B 1 7 ? 53.076 32.749 5.018 1.00 39.91 465 ASP B CA 1
ATOM 671 C C . ASP B 1 7 ? 52.247 31.987 6.036 1.00 37.27 465 ASP B C 1
ATOM 672 O O . ASP B 1 7 ? 52.133 32.392 7.196 1.00 43.41 465 ASP B O 1
ATOM 677 N N . VAL B 1 8 ? 51.663 30.878 5.602 1.00 34.15 466 VAL B N 1
ATOM 678 C CA . VAL B 1 8 ? 50.924 29.994 6.490 1.00 37.88 466 VAL B CA 1
ATOM 679 C C . VAL B 1 8 ? 51.527 28.606 6.367 1.00 34.97 466 VAL B C 1
ATOM 680 O O . VAL B 1 8 ? 51.778 28.128 5.255 1.00 37.49 466 VAL B O 1
ATOM 684 N N . THR B 1 9 ? 51.779 27.973 7.508 1.00 30.40 467 THR B N 1
ATOM 685 C CA . THR B 1 9 ? 52.378 26.652 7.563 1.00 31.10 467 THR B CA 1
ATOM 686 C C . THR B 1 9 ? 51.559 25.782 8.498 1.00 37.14 467 THR B C 1
ATOM 687 O O . THR B 1 9 ? 51.107 26.241 9.552 1.00 36.56 467 THR B O 1
ATOM 691 N N . LEU B 1 10 ? 51.386 24.523 8.121 1.00 35.50 468 LEU B N 1
ATOM 692 C CA . LEU B 1 10 ? 50.605 23.582 8.904 1.00 40.33 468 LEU B CA 1
ATOM 693 C C . LEU B 1 10 ? 51.516 22.492 9.439 1.00 39.54 468 LEU B C 1
ATOM 694 O O . LEU B 1 10 ? 52.405 22.013 8.729 1.00 41.30 468 LEU B O 1
ATOM 699 N N . SER B 1 11 ? 51.286 22.107 10.691 1.00 36.93 469 SER B N 1
ATOM 700 C CA . SER B 1 11 ? 52.051 21.042 11.318 1.00 39.89 469 SER B CA 1
ATOM 701 C C . SER B 1 11 ? 51.170 20.328 12.328 1.00 43.33 469 SER B C 1
ATOM 702 O O . SER B 1 11 ? 50.347 20.957 12.999 1.00 45.46 469 SER B O 1
ATOM 705 N N . LEU B 1 12 ? 51.349 19.017 12.430 1.00 37.89 470 LEU B N 1
ATOM 706 C CA . LEU B 1 12 ? 50.607 18.201 13.392 1.00 45.79 470 LEU B CA 1
ATOM 707 C C . LEU B 1 12 ? 51.411 17.991 14.662 1.00 52.89 470 LEU B C 1
ATOM 708 O O . LEU B 1 12 ? 51.547 16.880 15.170 1.00 61.41 470 LEU B O 1
ATOM 713 N N . CYS B 1 13 ? 51.936 19.086 15.193 1.00 56.41 471 CYS B N 1
ATOM 714 C CA . CYS B 1 13 ? 52.821 19.046 16.338 1.00 48.26 471 CYS B CA 1
ATOM 715 C C . CYS B 1 13 ? 52.092 19.175 17.685 1.00 60.48 471 CYS B C 1
ATOM 716 O O . CYS B 1 13 ? 52.643 18.824 18.729 1.00 71.49 471 CYS B O 1
ATOM 719 N N . GLY B 1 14 ? 50.863 19.647 17.703 1.00 54.14 472 GLY B N 1
ATOM 720 C CA . GLY B 1 14 ? 50.233 19.770 19.009 1.00 49.41 472 GLY B CA 1
ATOM 721 C C . GLY B 1 14 ? 50.980 20.714 19.946 1.00 61.87 472 GLY B C 1
ATOM 722 O O . GLY B 1 14 ? 51.795 21.542 19.535 1.00 67.53 472 GLY B O 1
ATOM 723 N N . GLY B 1 15 ? 50.689 20.569 21.238 1.00 66.13 473 GLY B N 1
ATOM 724 C CA . GLY B 1 15 ? 51.385 21.314 22.264 1.00 69.23 473 GLY B CA 1
ATOM 725 C C . GLY B 1 15 ? 50.728 22.610 22.687 1.00 69.98 473 GLY B C 1
ATOM 726 O O . GLY B 1 15 ? 51.127 23.184 23.710 1.00 84.33 473 GLY B O 1
ATOM 727 N N . LEU B 1 16 ? 49.746 23.099 21.933 1.00 80.15 474 LEU B N 1
ATOM 728 C CA . LEU B 1 16 ? 49.005 24.278 22.366 1.00 81.21 474 LEU B CA 1
ATOM 729 C C . LEU B 1 16 ? 48.234 23.994 23.649 1.00 79.06 474 LEU B C 1
ATOM 730 O O . LEU B 1 16 ? 48.146 24.853 24.535 1.00 76.61 474 LEU B O 1
ATOM 735 N N . SER B 1 17 ? 47.674 22.797 23.767 1.00 80.55 475 SER B N 1
ATOM 736 C CA . SER B 1 17 ? 46.983 22.374 24.974 1.00 83.20 475 SER B CA 1
ATOM 737 C C . SER B 1 17 ? 47.966 22.060 26.100 1.00 90.62 475 SER B C 1
ATOM 738 O O . SER B 1 17 ? 47.987 22.740 27.126 1.00 88.90 475 SER B O 1
ATOM 741 N N . ILE B 1 22 ? 55.413 25.589 22.329 1.00 58.06 480 ILE B N 1
ATOM 742 C CA . ILE B 1 22 ? 55.775 24.900 21.095 1.00 56.71 480 ILE B CA 1
ATOM 743 C C . ILE B 1 22 ? 57.139 25.345 20.589 1.00 45.92 480 ILE B C 1
ATOM 744 O O . ILE B 1 22 ? 57.345 26.523 20.295 1.00 48.33 480 ILE B O 1
ATOM 749 N N . SER B 1 23 ? 58.066 24.401 20.470 1.00 46.66 481 SER B N 1
ATOM 750 C CA . SER B 1 23 ? 59.377 24.724 19.933 1.00 51.39 481 SER B CA 1
ATOM 751 C C . SER B 1 23 ? 59.362 24.602 18.414 1.00 49.16 481 SER B C 1
ATOM 752 O O . SER B 1 23 ? 58.482 23.969 17.828 1.00 56.95 481 SER B O 1
ATOM 755 N N . LYS B 1 24 ? 60.356 25.222 17.771 1.00 50.90 482 LYS B N 1
ATOM 756 C CA . LYS B 1 24 ? 60.394 25.208 16.313 1.00 43.24 482 LYS B CA 1
ATOM 757 C C . LYS B 1 24 ? 60.884 23.877 15.764 1.00 41.91 482 LYS B C 1
ATOM 758 O O . LYS B 1 24 ? 60.466 23.470 14.675 1.00 51.15 482 LYS B O 1
ATOM 764 N N . GLU B 1 25 ? 61.773 23.194 16.484 1.00 48.36 483 GLU B N 1
ATOM 765 C CA . GLU B 1 25 ? 62.113 21.829 16.103 1.00 48.37 483 GLU B CA 1
ATOM 766 C C . GLU B 1 25 ? 60.866 20.945 16.109 1.00 47.00 483 GLU B C 1
ATOM 767 O O . GLU B 1 25 ? 60.663 20.143 15.188 1.00 49.73 483 GLU B O 1
ATOM 773 N N . LYS B 1 26 ? 60.009 21.084 17.142 1.00 41.53 484 LYS B N 1
ATOM 774 C CA . LYS B 1 26 ? 58.731 20.350 17.182 1.00 46.67 484 LYS B CA 1
ATOM 775 C C . LYS B 1 26 ? 57.863 20.652 15.965 1.00 53.10 484 LYS B C 1
ATOM 776 O O . LYS B 1 26 ? 57.289 19.736 15.365 1.00 40.83 484 LYS B O 1
ATOM 782 N N . PHE B 1 27 ? 57.807 21.913 15.539 1.00 44.58 485 PHE B N 1
ATOM 783 C CA . PHE B 1 27 ? 56.901 22.284 14.453 1.00 43.17 485 PHE B CA 1
ATOM 784 C C . PHE B 1 27 ? 57.341 21.697 13.110 1.00 49.00 485 PHE B C 1
ATOM 785 O O . PHE B 1 27 ? 56.531 21.106 12.382 1.00 43.07 485 PHE B O 1
ATOM 793 N N . MET B 1 28 ? 58.620 21.855 12.761 1.00 45.08 486 MET B N 1
ATOM 794 C CA . MET B 1 28 ? 59.099 21.452 11.444 1.00 45.30 486 MET B CA 1
ATOM 795 C C . MET B 1 28 ? 59.206 19.944 11.295 1.00 41.99 486 MET B C 1
ATOM 796 O O . MET B 1 28 ? 59.204 19.439 10.166 1.00 47.68 486 MET B O 1
ATOM 801 N N . GLU B 1 29 ? 59.288 19.218 12.406 1.00 37.46 487 GLU B N 1
ATOM 802 C CA . GLU B 1 29 ? 59.341 17.767 12.349 1.00 42.32 487 GLU B CA 1
ATOM 803 C C . GLU B 1 29 ? 58.025 17.153 11.873 1.00 47.04 487 GLU B C 1
ATOM 804 O O . GLU B 1 29 ? 58.036 16.025 11.368 1.00 55.43 487 GLU B O 1
ATOM 810 N N . HIS B 1 30 ? 56.899 17.876 11.982 1.00 50.06 488 HIS B N 1
ATOM 811 C CA . HIS B 1 30 ? 55.586 17.334 11.633 1.00 46.64 488 HIS B CA 1
ATOM 812 C C . HIS B 1 30 ? 54.842 18.222 10.639 1.00 43.28 488 HIS B C 1
ATOM 813 O O . HIS B 1 30 ? 53.608 18.283 10.654 1.00 45.10 488 HIS B O 1
ATOM 820 N N . ILE B 1 31 ? 55.575 18.896 9.750 1.00 39.25 489 ILE B N 1
ATOM 821 C CA . ILE B 1 31 ? 54.961 19.793 8.778 1.00 41.48 489 ILE B CA 1
ATOM 822 C C . ILE B 1 31 ? 54.167 18.993 7.750 1.00 44.96 489 ILE B C 1
ATOM 823 O O . ILE B 1 31 ? 54.619 17.947 7.265 1.00 46.24 489 ILE B O 1
ATOM 828 N N . ILE B 1 32 ? 52.975 19.496 7.405 1.00 43.03 490 ILE B N 1
ATOM 829 C CA . ILE B 1 32 ? 52.054 18.827 6.486 1.00 38.85 490 ILE B CA 1
ATOM 830 C C . ILE B 1 32 ? 52.350 19.260 5.055 1.00 38.99 490 ILE B C 1
ATOM 831 O O . ILE B 1 32 ? 52.338 20.457 4.744 1.00 42.10 490 ILE B O 1
ATOM 836 N N . THR B 1 33 ? 52.593 18.289 4.174 1.00 41.91 491 THR B N 1
ATOM 837 C CA . THR B 1 33 ? 52.796 18.602 2.766 1.00 48.47 491 THR B CA 1
ATOM 838 C C . THR B 1 33 ? 51.457 18.718 2.037 1.00 44.96 491 THR B C 1
ATOM 839 O O . THR B 1 33 ? 50.400 18.330 2.541 1.00 42.13 491 THR B O 1
ATOM 843 N N . TYR B 1 34 ? 51.517 19.272 0.827 1.00 44.48 492 TYR B N 1
ATOM 844 C CA . TYR B 1 34 ? 50.333 19.324 -0.020 1.00 43.57 492 TYR B CA 1
ATOM 845 C C . TYR B 1 34 ? 49.769 17.927 -0.245 1.00 49.40 492 TYR B C 1
ATOM 846 O O . TYR B 1 34 ? 48.564 17.698 -0.099 1.00 44.21 492 TYR B O 1
ATOM 855 N N . HIS B 1 35 ? 50.638 16.973 -0.587 1.00 51.26 493 HIS B N 1
ATOM 856 C CA . HIS B 1 35 ? 50.184 15.613 -0.856 1.00 50.14 493 HIS B CA 1
ATOM 857 C C . HIS B 1 35 ? 49.513 14.995 0.366 1.00 51.43 493 HIS B C 1
ATOM 858 O O . HIS B 1 35 ? 48.520 14.269 0.236 1.00 54.00 493 HIS B O 1
ATOM 865 N N . GLU B 1 36 ? 50.031 15.277 1.565 1.00 51.03 494 GLU B N 1
ATOM 866 C CA . GLU B 1 36 ? 49.415 14.736 2.774 1.00 51.79 494 GLU B CA 1
ATOM 867 C C . GLU B 1 36 ? 48.036 15.341 3.013 1.00 49.38 494 GLU B C 1
ATOM 868 O O . GLU B 1 36 ? 47.100 14.634 3.401 1.00 41.33 494 GLU B O 1
ATOM 874 N N . PHE B 1 37 ? 47.897 16.650 2.797 1.00 47.74 495 PHE B N 1
ATOM 875 C CA . PHE B 1 37 ? 46.603 17.298 2.965 1.00 42.86 495 PHE B CA 1
ATOM 876 C C . PHE B 1 37 ? 45.634 16.879 1.866 1.00 48.30 495 PHE B C 1
ATOM 877 O O . PHE B 1 37 ? 44.444 16.661 2.127 1.00 44.00 495 PHE B O 1
ATOM 885 N N . ALA B 1 38 ? 46.131 16.747 0.634 1.00 48.33 496 ALA B N 1
ATOM 886 C CA . ALA B 1 38 ? 45.279 16.344 -0.477 1.00 44.63 496 ALA B CA 1
ATOM 887 C C . ALA B 1 38 ? 44.782 14.912 -0.322 1.00 52.22 496 ALA B C 1
ATOM 888 O O . ALA B 1 38 ? 43.735 14.561 -0.874 1.00 55.61 496 ALA B O 1
ATOM 890 N N . GLU B 1 39 ? 45.512 14.071 0.408 1.00 55.10 497 GLU B N 1
ATOM 891 C CA . GLU B 1 39 ? 45.066 12.705 0.651 1.00 50.24 497 GLU B CA 1
ATOM 892 C C . GLU B 1 39 ? 44.192 12.578 1.890 1.00 49.87 497 GLU B C 1
ATOM 893 O O . GLU B 1 39 ? 43.514 11.555 2.043 1.00 56.28 497 GLU B O 1
ATOM 899 N N . ASN B 1 40 ? 44.188 13.583 2.766 1.00 50.03 498 ASN B N 1
ATOM 900 C CA . ASN B 1 40 ? 43.403 13.536 4.005 1.00 60.25 498 ASN B CA 1
ATOM 901 C C . ASN B 1 40 ? 43.059 14.951 4.454 1.00 56.61 498 ASN B C 1
ATOM 902 O O . ASN B 1 40 ? 43.660 15.495 5.385 1.00 47.02 498 ASN B O 1
ATOM 907 N N . PRO B 1 41 ? 42.064 15.578 3.807 1.00 66.92 499 PRO B N 1
ATOM 908 C CA . PRO B 1 41 ? 41.624 16.906 4.273 1.00 62.17 499 PRO B CA 1
ATOM 909 C C . PRO B 1 41 ? 41.031 16.894 5.671 1.00 58.57 499 PRO B C 1
ATOM 910 O O . PRO B 1 41 ? 41.025 17.944 6.328 1.00 55.76 499 PRO B O 1
ATOM 914 N N . GLY B 1 42 ? 40.544 15.746 6.151 1.00 53.50 500 GLY B N 1
ATOM 915 C CA . GLY B 1 42 ? 40.018 15.638 7.504 1.00 48.91 500 GLY B CA 1
ATOM 916 C C . GLY B 1 42 ? 40.991 16.052 8.589 1.00 49.00 500 GLY B C 1
ATOM 917 O O . GLY B 1 42 ? 40.572 16.222 9.740 1.00 46.54 500 GLY B O 1
ATOM 918 N N . LEU B 1 43 ? 42.275 16.217 8.250 1.00 55.11 501 LEU B N 1
ATOM 919 C CA . LEU B 1 43 ? 43.256 16.753 9.186 1.00 48.48 501 LEU B CA 1
ATOM 920 C C . LEU B 1 43 ? 42.877 18.134 9.695 1.00 45.24 501 LEU B C 1
ATOM 921 O O . LEU B 1 43 ? 43.390 18.561 10.734 1.00 46.89 501 LEU B O 1
ATOM 926 N N . ILE B 1 44 ? 42.006 18.849 8.979 1.00 40.83 502 ILE B N 1
ATOM 927 C CA . ILE B 1 44 ? 41.620 20.185 9.403 1.00 43.53 502 ILE B CA 1
ATOM 928 C C . ILE B 1 44 ? 40.916 20.153 10.753 1.00 48.83 502 ILE B C 1
ATOM 929 O O . ILE B 1 44 ? 40.913 21.158 11.473 1.00 50.18 502 ILE B O 1
ATOM 934 N N . ASP B 1 45 ? 40.341 19.010 11.132 1.00 43.49 503 ASP B N 1
ATOM 935 C CA . ASP B 1 45 ? 39.679 18.861 12.420 1.00 45.29 503 ASP B CA 1
ATOM 936 C C . ASP B 1 45 ? 40.566 18.203 13.464 1.00 49.02 503 ASP B C 1
ATOM 937 O O . ASP B 1 45 ? 40.115 17.978 14.590 1.00 53.62 503 ASP B O 1
ATOM 942 N N . ASN B 1 46 ? 41.803 17.896 13.119 1.00 50.61 504 ASN B N 1
ATOM 943 C CA . ASN B 1 46 ? 42.727 17.287 14.060 1.00 48.42 504 ASN B CA 1
ATOM 944 C C . ASN B 1 46 ? 43.140 18.303 15.115 1.00 49.48 504 ASN B C 1
ATOM 945 O O . ASN B 1 46 ? 43.694 19.354 14.765 1.00 48.31 504 ASN B O 1
ATOM 950 N N . PRO B 1 47 ? 42.899 18.042 16.403 1.00 51.70 505 PRO B N 1
ATOM 951 C CA . PRO B 1 47 ? 43.278 19.024 17.434 1.00 48.27 505 PRO B CA 1
ATOM 952 C C . PRO B 1 47 ? 44.771 19.287 17.507 1.00 49.59 505 PRO B C 1
ATOM 953 O O . PRO B 1 47 ? 45.176 20.334 18.027 1.00 53.63 505 PRO B O 1
ATOM 957 N N . ASN B 1 48 ? 45.602 18.379 17.004 1.00 53.86 506 ASN B N 1
ATOM 958 C CA . ASN B 1 48 ? 47.046 18.573 16.985 1.00 44.57 506 ASN B CA 1
ATOM 959 C C . ASN B 1 48 ? 47.509 19.469 15.846 1.00 47.39 506 ASN B C 1
ATOM 960 O O . ASN B 1 48 ? 48.704 19.774 15.769 1.00 45.23 506 ASN B O 1
ATOM 965 N N . LEU B 1 49 ? 46.606 19.893 14.963 1.00 46.69 507 LEU B N 1
ATOM 966 C CA . LEU B 1 49 ? 46.989 20.759 13.855 1.00 45.21 507 LEU B CA 1
ATOM 967 C C . LEU B 1 49 ? 47.329 22.148 14.375 1.00 42.67 507 LEU B C 1
ATOM 968 O O . LEU B 1 49 ? 46.559 22.747 15.131 1.00 41.60 507 LEU B O 1
ATOM 973 N N . VAL B 1 50 ? 48.491 22.654 13.980 1.00 42.75 508 VAL B N 1
ATOM 974 C CA . VAL B 1 50 ? 48.975 23.953 14.422 1.00 40.08 508 VAL B CA 1
ATOM 975 C C . VAL B 1 50 ? 49.256 24.801 13.191 1.00 33.78 508 VAL B C 1
ATOM 976 O O . VAL B 1 50 ? 49.825 24.313 12.210 1.00 36.17 508 VAL B O 1
ATOM 980 N N . ILE B 1 51 ? 48.847 26.065 13.243 1.00 31.69 509 ILE B N 1
ATOM 981 C CA . ILE B 1 51 ? 49.000 26.992 12.131 1.00 32.77 509 ILE B CA 1
ATOM 982 C C . ILE B 1 51 ? 50.026 28.042 12.527 1.00 40.52 509 ILE B C 1
ATOM 983 O O . ILE B 1 51 ? 49.869 28.719 13.552 1.00 39.43 509 ILE B O 1
ATOM 988 N N . ARG B 1 52 ? 51.074 28.175 11.715 1.00 34.03 510 ARG B N 1
ATOM 989 C CA . ARG B 1 52 ? 52.094 29.199 11.893 1.00 38.40 510 ARG B CA 1
ATOM 990 C C . ARG B 1 52 ? 51.750 30.388 11.001 1.00 39.89 510 ARG B C 1
ATOM 991 O O . ARG B 1 52 ? 51.780 30.282 9.770 1.00 35.20 510 ARG B O 1
ATOM 999 N N . ILE B 1 53 ? 51.429 31.518 11.628 1.00 38.29 511 ILE B N 1
ATOM 1000 C CA . ILE B 1 53 ? 51.128 32.756 10.919 1.00 39.16 511 ILE B CA 1
ATOM 1001 C C . ILE B 1 53 ? 51.400 33.908 11.877 1.00 42.40 511 ILE B C 1
ATOM 1002 O O . ILE B 1 53 ? 51.174 33.792 13.086 1.00 43.00 511 ILE B O 1
ATOM 1007 N N . TYR B 1 54 ? 51.912 35.014 11.332 1.00 43.31 512 TYR B N 1
ATOM 1008 C CA . TYR B 1 54 ? 52.241 36.208 12.117 1.00 51.08 512 TYR B CA 1
ATOM 1009 C C . TYR B 1 54 ? 53.263 35.907 13.216 1.00 53.40 512 TYR B C 1
ATOM 1010 O O . TYR B 1 54 ? 53.245 36.526 14.285 1.00 50.25 512 TYR B O 1
ATOM 1019 N N . ASN B 1 55 ? 54.158 34.952 12.958 1.00 48.00 513 ASN B N 1
ATOM 1020 C CA . ASN B 1 55 ? 55.180 34.531 13.918 1.00 56.24 513 ASN B CA 1
ATOM 1021 C C . ASN B 1 55 ? 54.568 34.002 15.214 1.00 49.29 513 ASN B C 1
ATOM 1022 O O . ASN B 1 55 ? 55.171 34.113 16.282 1.00 48.72 513 ASN B O 1
ATOM 1027 N N . ARG B 1 56 ? 53.370 33.423 15.135 1.00 43.73 514 ARG B N 1
ATOM 1028 C CA . ARG B 1 56 ? 52.716 32.805 16.282 1.00 47.03 514 ARG B CA 1
ATOM 1029 C C . ARG B 1 56 ? 52.175 31.438 15.883 1.00 42.44 514 ARG B C 1
ATOM 1030 O O . ARG B 1 56 ? 52.117 31.088 14.701 1.00 46.91 514 ARG B O 1
ATOM 1038 N N . TYR B 1 57 ? 51.778 30.663 16.889 1.00 40.68 515 TYR B N 1
ATOM 1039 C CA . TYR B 1 57 ? 51.180 29.348 16.696 1.00 44.04 515 TYR B CA 1
ATOM 1040 C C . TYR B 1 57 ? 49.714 29.398 17.097 1.00 52.95 515 TYR B C 1
ATOM 1041 O O . TYR B 1 57 ? 49.389 29.802 18.220 1.00 56.83 515 TYR B O 1
ATOM 1050 N N . TYR B 1 58 ? 48.835 28.975 16.191 1.00 51.59 516 TYR B N 1
ATOM 1051 C CA . TYR B 1 58 ? 47.402 28.958 16.444 1.00 45.73 516 TYR B CA 1
ATOM 1052 C C . TYR B 1 58 ? 46.831 27.587 16.114 1.00 41.93 516 TYR B C 1
ATOM 1053 O O . TYR B 1 58 ? 47.371 26.861 15.278 1.00 50.06 516 TYR B O 1
ATOM 1062 N N . ASN B 1 59 ? 45.732 27.237 16.778 1.00 41.12 517 ASN B N 1
ATOM 1063 C CA . ASN B 1 59 ? 44.930 26.111 16.326 1.00 44.23 517 ASN B CA 1
ATOM 1064 C C . ASN B 1 59 ? 43.999 26.582 15.212 1.00 38.54 517 ASN B C 1
ATOM 1065 O O . ASN B 1 59 ? 43.926 27.773 14.898 1.00 37.70 517 ASN B O 1
ATOM 1070 N N . TRP B 1 60 ? 43.268 25.640 14.610 1.00 45.09 518 TRP B N 1
ATOM 1071 C CA . TRP B 1 60 ? 42.410 25.992 13.479 1.00 44.18 518 TRP B CA 1
ATOM 1072 C C . TRP B 1 60 ? 41.282 26.933 13.896 1.00 35.57 518 TRP B C 1
ATOM 1073 O O . TRP B 1 60 ? 40.924 27.845 13.143 1.00 42.10 518 TRP B O 1
ATOM 1084 N N . ALA B 1 61 ? 40.718 26.744 15.091 1.00 39.09 519 ALA B N 1
ATOM 1085 C CA . ALA B 1 61 ? 39.588 27.572 15.506 1.00 40.55 519 ALA B CA 1
ATOM 1086 C C . ALA B 1 61 ? 39.975 29.029 15.712 1.00 42.59 519 ALA B C 1
ATOM 1087 O O . ALA B 1 61 ? 39.096 29.897 15.693 1.00 42.46 519 ALA B O 1
ATOM 1089 N N . LEU B 1 62 ? 41.260 29.318 15.914 1.00 43.06 520 LEU B N 1
ATOM 1090 C CA . LEU B 1 62 ? 41.726 30.691 16.045 1.00 42.66 520 LEU B CA 1
ATOM 1091 C C . LEU B 1 62 ? 42.300 31.254 14.753 1.00 42.07 520 LEU B C 1
ATOM 1092 O O . LEU B 1 62 ? 42.238 32.471 14.542 1.00 40.06 520 LEU B O 1
ATOM 1097 N N . ALA B 1 63 ? 42.844 30.403 13.880 1.00 34.97 521 ALA B N 1
ATOM 1098 C CA . ALA B 1 63 ? 43.463 30.868 12.648 1.00 31.07 521 ALA B CA 1
ATOM 1099 C C . ALA B 1 63 ? 42.501 30.931 11.469 1.00 38.30 521 ALA B C 1
ATOM 1100 O O . ALA B 1 63 ? 42.795 31.632 10.491 1.00 31.30 521 ALA B O 1
ATOM 1102 N N . ALA B 1 64 ? 41.367 30.226 11.540 1.00 39.80 522 ALA B N 1
ATOM 1103 C CA . ALA B 1 64 ? 40.458 30.152 10.397 1.00 34.65 522 ALA B CA 1
ATOM 1104 C C . ALA B 1 64 ? 39.998 31.521 9.911 1.00 36.03 522 ALA B C 1
ATOM 1105 O O . ALA B 1 64 ? 40.048 31.762 8.692 1.00 33.20 522 ALA B O 1
ATOM 1107 N N . PRO B 1 65 ? 39.552 32.451 10.768 1.00 37.70 523 PRO B N 1
ATOM 1108 C CA . PRO B 1 65 ? 39.194 33.784 10.249 1.00 34.02 523 PRO B CA 1
ATOM 1109 C C . PRO B 1 65 ? 40.342 34.478 9.548 1.00 35.52 523 PRO B C 1
ATOM 1110 O O . PRO B 1 65 ? 40.138 35.133 8.519 1.00 40.21 523 PRO B O 1
ATOM 1114 N N . MET B 1 66 ? 41.557 34.349 10.086 1.00 44.49 524 MET B N 1
ATOM 1115 C CA . MET B 1 66 ? 42.711 34.998 9.476 1.00 38.28 524 MET B CA 1
ATOM 1116 C C . MET B 1 66 ? 43.048 34.367 8.133 1.00 34.96 524 MET B C 1
ATOM 1117 O O . MET B 1 66 ? 43.398 35.073 7.181 1.00 37.00 524 MET B O 1
ATOM 1122 N N . ILE B 1 67 ? 42.938 33.041 8.033 1.00 33.62 525 ILE B N 1
ATOM 1123 C CA . ILE B 1 67 ? 43.122 32.372 6.748 1.00 37.67 525 ILE B CA 1
ATOM 1124 C C . ILE B 1 67 ? 42.044 32.809 5.762 1.00 43.82 525 ILE B C 1
ATOM 1125 O O . ILE B 1 67 ? 42.333 33.144 4.606 1.00 35.00 525 ILE B O 1
ATOM 1130 N N . LEU B 1 68 ? 40.784 32.823 6.210 1.00 39.90 526 LEU B N 1
ATOM 1131 C CA . LEU B 1 68 ? 39.680 33.181 5.328 1.00 37.68 526 LEU B CA 1
ATOM 1132 C C . LEU B 1 68 ? 39.778 34.631 4.869 1.00 38.25 526 LEU B C 1
ATOM 1133 O O . LEU B 1 68 ? 39.511 34.936 3.701 1.00 35.75 526 LEU B O 1
ATOM 1138 N N . SER B 1 69 ? 40.156 35.540 5.771 1.00 31.82 527 SER B N 1
ATOM 1139 C CA . SER B 1 69 ? 40.276 36.940 5.381 1.00 37.70 527 SER B CA 1
ATOM 1140 C C . SER B 1 69 ? 41.363 37.138 4.328 1.00 41.60 527 SER B C 1
ATOM 1141 O O . SER B 1 69 ? 41.234 38.006 3.458 1.00 36.35 527 SER B O 1
ATOM 1144 N N . LEU B 1 70 ? 42.432 36.335 4.380 1.00 38.03 528 LEU B N 1
ATOM 1145 C CA . LEU B 1 70 ? 43.515 36.472 3.411 1.00 41.72 528 LEU B CA 1
ATOM 1146 C C . LEU B 1 70 ? 43.111 35.933 2.045 1.00 41.30 528 LEU B C 1
ATOM 1147 O O . LEU B 1 70 ? 43.514 36.478 1.010 1.00 39.50 528 LEU B O 1
ATOM 1152 N N . GLN B 1 71 ? 42.328 34.857 2.019 1.00 40.47 529 GLN B N 1
ATOM 1153 C CA . GLN B 1 71 ? 41.900 34.287 0.748 1.00 46.74 529 GLN B CA 1
ATOM 1154 C C . GLN B 1 71 ? 40.809 35.120 0.077 1.00 47.72 529 GLN B C 1
ATOM 1155 O O . GLN B 1 71 ? 40.777 35.203 -1.156 1.00 46.22 529 GLN B O 1
ATOM 1161 N N . VAL B 1 72 ? 39.926 35.743 0.854 1.00 37.50 530 VAL B N 1
ATOM 1162 C CA . VAL B 1 72 ? 38.781 36.461 0.295 1.00 39.41 530 VAL B CA 1
ATOM 1163 C C . VAL B 1 72 ? 39.142 37.898 -0.068 1.00 42.39 530 VAL B C 1
ATOM 1164 O O . VAL B 1 72 ? 38.871 38.354 -1.181 1.00 42.39 530 VAL B O 1
ATOM 1168 N N . PHE B 1 73 ? 39.751 38.641 0.855 1.00 40.08 531 PHE B N 1
ATOM 1169 C CA . PHE B 1 73 ? 40.055 40.051 0.642 1.00 45.68 531 PHE B CA 1
ATOM 1170 C C . PHE B 1 73 ? 41.536 40.318 0.379 1.00 47.45 531 PHE B C 1
ATOM 1171 O O . PHE B 1 73 ? 41.906 41.472 0.128 1.00 41.96 531 PHE B O 1
ATOM 1179 N N . GLN B 1 74 ? 42.384 39.288 0.417 1.00 43.87 532 GLN B N 1
ATOM 1180 C CA . GLN B 1 74 ? 43.828 39.455 0.252 1.00 43.94 532 GLN B CA 1
ATOM 1181 C C . GLN B 1 74 ? 44.354 40.563 1.157 1.00 40.97 532 GLN B C 1
ATOM 1182 O O . GLN B 1 74 ? 45.137 41.417 0.741 1.00 39.24 532 GLN B O 1
ATOM 1188 N N . LYS B 1 75 ? 43.889 40.555 2.405 1.00 40.74 533 LYS B N 1
ATOM 1189 C CA . LYS B 1 75 ? 44.241 41.553 3.404 1.00 40.69 533 LYS B CA 1
ATOM 1190 C C . LYS B 1 75 ? 44.118 40.916 4.779 1.00 47.06 533 LYS B C 1
ATOM 1191 O O . LYS B 1 75 ? 43.147 40.207 5.056 1.00 47.81 533 LYS B O 1
ATOM 1197 N N . SER B 1 76 ? 45.108 41.160 5.630 1.00 50.44 534 SER B N 1
ATOM 1198 C CA . SER B 1 76 ? 45.069 40.623 6.980 1.00 48.75 534 SER B CA 1
ATOM 1199 C C . SER B 1 76 ? 43.919 41.237 7.771 1.00 45.24 534 SER B C 1
ATOM 1200 O O . SER B 1 76 ? 43.498 42.371 7.525 1.00 49.77 534 SER B O 1
ATOM 1203 N N . LEU B 1 77 ? 43.401 40.469 8.722 1.00 41.88 535 LEU B N 1
ATOM 1204 C CA . LEU B 1 77 ? 42.523 41.052 9.720 1.00 45.97 535 LEU B CA 1
ATOM 1205 C C . LEU B 1 77 ? 43.298 42.108 10.507 1.00 49.89 535 LEU B C 1
ATOM 1206 O O . LEU B 1 77 ? 44.504 41.953 10.724 1.00 45.80 535 LEU B O 1
ATOM 1211 N N . PRO B 1 78 ? 42.654 43.197 10.926 1.00 52.36 536 PRO B N 1
ATOM 1212 C CA . PRO B 1 78 ? 43.373 44.222 11.690 1.00 47.36 536 PRO B CA 1
ATOM 1213 C C . PRO B 1 78 ? 43.948 43.646 12.975 1.00 50.43 536 PRO B C 1
ATOM 1214 O O . PRO B 1 78 ? 43.434 42.671 13.529 1.00 48.79 536 PRO B O 1
ATOM 1218 N N . LYS B 1 79 ? 45.040 44.258 13.444 1.00 55.01 537 LYS B N 1
ATOM 1219 C CA . LYS B 1 79 ? 45.707 43.747 14.636 1.00 51.26 537 LYS B CA 1
ATOM 1220 C C . LYS B 1 79 ? 44.802 43.831 15.856 1.00 51.31 537 LYS B C 1
ATOM 1221 O O . LYS B 1 79 ? 44.777 42.912 16.682 1.00 54.11 537 LYS B O 1
ATOM 1227 N N . ALA B 1 80 ? 44.038 44.920 15.982 1.00 55.46 538 ALA B N 1
ATOM 1228 C CA . ALA B 1 80 ? 43.059 45.009 17.061 1.00 56.56 538 ALA B CA 1
ATOM 1229 C C . ALA B 1 80 ? 41.993 43.929 16.937 1.00 53.66 538 ALA B C 1
ATOM 1230 O O . ALA B 1 80 ? 41.493 43.427 17.951 1.00 52.68 538 ALA B O 1
ATOM 1232 N N . THR B 1 81 ? 41.635 43.556 15.705 1.00 52.78 539 THR B N 1
ATOM 1233 C CA . THR B 1 81 ? 40.653 42.496 15.510 1.00 50.98 539 THR B CA 1
ATOM 1234 C C . THR B 1 81 ? 41.198 41.149 15.968 1.00 55.09 539 THR B C 1
ATOM 1235 O O . THR B 1 81 ? 40.493 40.381 16.635 1.00 55.23 539 THR B O 1
ATOM 1239 N N . VAL B 1 82 ? 42.452 40.848 15.618 1.00 50.29 540 VAL B N 1
ATOM 1240 C CA . VAL B 1 82 ? 43.047 39.566 15.984 1.00 53.18 540 VAL B CA 1
ATOM 1241 C C . VAL B 1 82 ? 43.168 39.445 17.499 1.00 52.57 540 VAL B C 1
ATOM 1242 O O . VAL B 1 82 ? 42.966 38.365 18.068 1.00 51.59 540 VAL B O 1
ATOM 1246 N N . GLU B 1 83 ? 43.478 40.555 18.176 1.00 53.86 541 GLU B N 1
ATOM 1247 C CA . GLU B 1 83 ? 43.626 40.533 19.630 1.00 54.72 541 GLU B CA 1
ATOM 1248 C C . GLU B 1 83 ? 42.311 40.183 20.316 1.00 59.86 541 GLU B C 1
ATOM 1249 O O . GLU B 1 83 ? 42.279 39.358 21.236 1.00 62.42 541 GLU B O 1
ATOM 1255 N N . SER B 1 84 ? 41.210 40.812 19.886 1.00 61.74 542 SER B N 1
ATOM 1256 C CA . SER B 1 84 ? 39.911 40.539 20.499 1.00 62.08 542 SER B CA 1
ATOM 1257 C C . SER B 1 84 ? 39.392 39.158 20.130 1.00 59.47 542 SER B C 1
ATOM 1258 O O . SER B 1 84 ? 38.700 38.522 20.933 1.00 60.97 542 SER B O 1
ATOM 1261 N N . TRP B 1 85 ? 39.702 38.681 18.924 1.00 52.65 543 TRP B N 1
ATOM 1262 C CA . TRP B 1 85 ? 39.299 37.330 18.554 1.00 53.77 543 TRP B CA 1
ATOM 1263 C C . TRP B 1 85 ? 40.031 36.280 19.385 1.00 62.86 543 TRP B C 1
ATOM 1264 O O . TRP B 1 85 ? 39.501 35.185 19.605 1.00 61.62 543 TRP B O 1
ATOM 1275 N N . VAL B 1 86 ? 41.233 36.595 19.863 1.00 65.66 544 VAL B N 1
ATOM 1276 C CA . VAL B 1 86 ? 42.044 35.645 20.617 1.00 65.57 544 VAL B CA 1
ATOM 1277 C C . VAL B 1 86 ? 41.835 35.786 22.121 1.00 75.22 544 VAL B C 1
ATOM 1278 O O . VAL B 1 86 ? 41.744 34.778 22.833 1.00 77.61 544 VAL B O 1
ATOM 1282 N N . LYS B 1 87 ? 41.751 37.021 22.635 1.00 73.02 545 LYS B N 1
ATOM 1283 C CA . LYS B 1 87 ? 41.488 37.193 24.062 1.00 84.20 545 LYS B CA 1
ATOM 1284 C C . LYS B 1 87 ? 40.083 36.742 24.439 1.00 78.34 545 LYS B C 1
ATOM 1285 O O . LYS B 1 87 ? 39.844 36.372 25.595 1.00 79.57 545 LYS B O 1
ATOM 1291 N N . ASP B 1 88 ? 39.143 36.778 23.490 1.00 78.98 546 ASP B N 1
ATOM 1292 C CA . ASP B 1 88 ? 37.862 36.116 23.700 1.00 80.62 546 ASP B CA 1
ATOM 1293 C C . ASP B 1 88 ? 38.076 34.634 23.985 1.00 86.35 546 ASP B C 1
ATOM 1294 O O . ASP B 1 88 ? 37.573 34.096 24.981 1.00 85.06 546 ASP B O 1
ATOM 1299 N N . LYS B 1 89 ? 38.826 33.959 23.120 1.00 80.08 547 LYS B N 1
ATOM 1300 C CA . LYS B 1 89 ? 39.046 32.525 23.248 1.00 76.23 547 LYS B CA 1
ATOM 1301 C C . LYS B 1 89 ? 40.471 32.212 23.690 1.00 70.78 547 LYS B C 1
ATOM 1302 O O . LYS B 1 89 ? 40.861 31.047 23.776 1.00 69.33 547 LYS B O 1
ATOM 1308 N N . ASP C 1 4 ? -2.867 31.861 25.791 1.00 62.34 462 ASP C N 1
ATOM 1309 C CA . ASP C 1 4 ? -2.204 30.717 26.407 1.00 73.99 462 ASP C CA 1
ATOM 1310 C C . ASP C 1 4 ? -1.303 29.982 25.412 1.00 67.97 462 ASP C C 1
ATOM 1311 O O . ASP C 1 4 ? -0.910 28.838 25.639 1.00 72.90 462 ASP C O 1
ATOM 1316 N N . LEU C 1 5 ? -0.979 30.645 24.311 1.00 62.54 463 LEU C N 1
ATOM 1317 C CA . LEU C 1 5 ? -0.152 30.080 23.260 1.00 52.09 463 LEU C CA 1
ATOM 1318 C C . LEU C 1 5 ? 1.215 30.757 23.223 1.00 56.16 463 LEU C C 1
ATOM 1319 O O . LEU C 1 5 ? 1.374 31.880 23.716 1.00 48.40 463 LEU C O 1
ATOM 1324 N N . PRO C 1 6 ? 2.232 30.097 22.658 1.00 47.81 464 PRO C N 1
ATOM 1325 C CA . PRO C 1 6 ? 3.596 30.632 22.745 1.00 43.22 464 PRO C CA 1
ATOM 1326 C C . PRO C 1 6 ? 3.724 32.007 22.111 1.00 45.62 464 PRO C C 1
ATOM 1327 O O . PRO C 1 6 ? 3.055 32.334 21.128 1.00 54.15 464 PRO C O 1
ATOM 1331 N N . ASP C 1 7 ? 4.591 32.820 22.705 1.00 42.15 465 ASP C N 1
ATOM 1332 C CA . ASP C 1 7 ? 4.902 34.131 22.161 1.00 44.46 465 ASP C CA 1
ATOM 1333 C C . ASP C 1 7 ? 5.837 33.994 20.971 1.00 39.85 465 ASP C C 1
ATOM 1334 O O . ASP C 1 7 ? 6.734 33.147 20.964 1.00 45.89 465 ASP C O 1
ATOM 1339 N N . VAL C 1 8 ? 5.619 34.831 19.961 1.00 41.55 466 VAL C N 1
ATOM 1340 C CA . VAL C 1 8 ? 6.467 34.885 18.777 1.00 34.40 466 VAL C CA 1
ATOM 1341 C C . VAL C 1 8 ? 7.015 36.297 18.658 1.00 37.37 466 VAL C C 1
ATOM 1342 O O . VAL C 1 8 ? 6.259 37.270 18.756 1.00 34.60 466 VAL C O 1
ATOM 1346 N N . THR C 1 9 ? 8.328 36.407 18.460 1.00 41.54 467 THR C N 1
ATOM 1347 C CA . THR C 1 9 ? 8.988 37.696 18.326 1.00 39.20 467 THR C CA 1
ATOM 1348 C C . THR C 1 9 ? 9.929 37.661 17.129 1.00 31.08 467 THR C C 1
ATOM 1349 O O . THR C 1 9 ? 10.519 36.624 16.820 1.00 34.54 467 THR C O 1
ATOM 1353 N N . LEU C 1 10 ? 10.045 38.800 16.444 1.00 25.75 468 LEU C N 1
ATOM 1354 C CA . LEU C 1 10 ? 10.898 38.933 15.269 1.00 39.69 468 LEU C CA 1
ATOM 1355 C C . LEU C 1 10 ? 12.011 39.934 15.544 1.00 37.70 468 LEU C C 1
ATOM 1356 O O . LEU C 1 10 ? 11.786 40.963 16.187 1.00 46.72 468 LEU C O 1
ATOM 1361 N N . SER C 1 11 ? 13.208 39.637 15.041 1.00 38.58 469 SER C N 1
ATOM 1362 C CA . SER C 1 11 ? 14.346 40.533 15.197 1.00 40.08 469 SER C CA 1
ATOM 1363 C C . SER C 1 11 ? 15.363 40.243 14.103 1.00 37.23 469 SER C C 1
ATOM 1364 O O . SER C 1 11 ? 15.631 39.080 13.793 1.00 36.64 469 SER C O 1
ATOM 1367 N N . LEU C 1 12 ? 15.912 41.311 13.517 1.00 35.84 470 LEU C N 1
ATOM 1368 C CA . LEU C 1 12 ? 16.944 41.210 12.483 1.00 40.14 470 LEU C CA 1
ATOM 1369 C C . LEU C 1 12 ? 18.324 41.030 13.116 1.00 43.34 470 LEU C C 1
ATOM 1370 O O . LEU C 1 12 ? 19.205 41.882 13.020 1.00 52.63 470 LEU C O 1
ATOM 1375 N N . CYS C 1 13 ? 18.508 39.891 13.776 1.00 40.93 471 CYS C N 1
ATOM 1376 C CA . CYS C 1 13 ? 19.739 39.614 14.499 1.00 45.48 471 CYS C CA 1
ATOM 1377 C C . CYS C 1 13 ? 20.494 38.422 13.928 1.00 47.65 471 CYS C C 1
ATOM 1378 O O . CYS C 1 13 ? 21.465 37.964 14.540 1.00 53.38 471 CYS C O 1
ATOM 1381 N N . GLY C 1 14 ? 20.086 37.925 12.760 1.00 39.55 472 GLY C N 1
ATOM 1382 C CA . GLY C 1 14 ? 20.710 36.729 12.218 1.00 43.09 472 GLY C CA 1
ATOM 1383 C C . GLY C 1 14 ? 22.120 36.964 11.708 1.00 46.83 472 GLY C C 1
ATOM 1384 O O . GLY C 1 14 ? 22.983 36.089 11.828 1.00 45.48 472 GLY C O 1
ATOM 1385 N N . GLY C 1 15 ? 22.373 38.135 11.117 1.00 42.63 473 GLY C N 1
ATOM 1386 C CA . GLY C 1 15 ? 23.709 38.463 10.650 1.00 40.52 473 GLY C CA 1
ATOM 1387 C C . GLY C 1 15 ? 24.697 38.834 11.737 1.00 57.43 473 GLY C C 1
ATOM 1388 O O . GLY C 1 15 ? 25.906 38.878 11.479 1.00 49.45 473 GLY C O 1
ATOM 1389 N N . LEU C 1 16 ? 24.209 39.094 12.951 1.00 52.41 474 LEU C N 1
ATOM 1390 C CA . LEU C 1 16 ? 25.038 39.500 14.074 1.00 47.62 474 LEU C CA 1
ATOM 1391 C C . LEU C 1 16 ? 25.400 38.329 14.980 1.00 52.27 474 LEU C C 1
ATOM 1392 O O . LEU C 1 16 ? 25.845 38.543 16.112 1.00 48.31 474 LEU C O 1
ATOM 1397 N N . SER C 1 17 ? 25.220 37.100 14.501 1.00 47.72 475 SER C N 1
ATOM 1398 C CA . SER C 1 17 ? 25.565 35.924 15.288 1.00 45.74 475 SER C CA 1
ATOM 1399 C C . SER C 1 17 ? 27.065 35.892 15.581 1.00 60.22 475 SER C C 1
ATOM 1400 O O . SER C 1 17 ? 27.893 36.304 14.761 1.00 48.92 475 SER C O 1
ATOM 1403 N N . GLU C 1 18 ? 27.409 35.411 16.774 1.00 67.61 476 GLU C N 1
ATOM 1404 C CA . GLU C 1 18 ? 28.792 35.317 17.231 1.00 63.88 476 GLU C CA 1
ATOM 1405 C C . GLU C 1 18 ? 29.041 33.887 17.678 1.00 66.31 476 GLU C C 1
ATOM 1406 O O . GLU C 1 18 ? 28.354 33.394 18.579 1.00 74.90 476 GLU C O 1
ATOM 1412 N N . ASN C 1 19 ? 30.012 33.225 17.047 1.00 67.33 477 ASN C N 1
ATOM 1413 C CA . ASN C 1 19 ? 30.364 31.843 17.374 1.00 74.47 477 ASN C CA 1
ATOM 1414 C C . ASN C 1 19 ? 29.135 30.932 17.325 1.00 68.09 477 ASN C C 1
ATOM 1415 O O . ASN C 1 19 ? 28.967 30.029 18.148 1.00 67.88 477 ASN C O 1
ATOM 1420 N N . GLY C 1 20 ? 28.254 31.183 16.355 1.00 70.19 478 GLY C N 1
ATOM 1421 C CA . GLY C 1 20 ? 27.126 30.321 16.091 1.00 54.64 478 GLY C CA 1
ATOM 1422 C C . GLY C 1 20 ? 25.851 30.654 16.839 1.00 64.64 478 GLY C C 1
ATOM 1423 O O . GLY C 1 20 ? 24.771 30.254 16.389 1.00 70.16 478 GLY C O 1
ATOM 1424 N N . GLU C 1 21 ? 25.932 31.364 17.964 1.00 72.05 479 GLU C N 1
ATOM 1425 C CA . GLU C 1 21 ? 24.764 31.637 18.792 1.00 62.24 479 GLU C CA 1
ATOM 1426 C C . GLU C 1 21 ? 24.550 33.137 18.954 1.00 55.31 479 GLU C C 1
ATOM 1427 O O . GLU C 1 21 ? 25.475 33.941 18.813 1.00 56.80 479 GLU C O 1
ATOM 1433 N N . ILE C 1 22 ? 23.309 33.500 19.274 1.00 51.05 480 ILE C N 1
ATOM 1434 C CA . ILE C 1 22 ? 22.851 34.885 19.264 1.00 44.48 480 ILE C CA 1
ATOM 1435 C C . ILE C 1 22 ? 22.701 35.375 20.698 1.00 40.38 480 ILE C C 1
ATOM 1436 O O . ILE C 1 22 ? 22.067 34.712 21.528 1.00 32.57 480 ILE C O 1
ATOM 1441 N N . SER C 1 23 ? 23.277 36.540 20.985 1.00 43.52 481 SER C N 1
ATOM 1442 C CA . SER C 1 23 ? 23.172 37.129 22.309 1.00 39.64 481 SER C CA 1
ATOM 1443 C C . SER C 1 23 ? 21.765 37.663 22.545 1.00 38.93 481 SER C C 1
ATOM 1444 O O . SER C 1 23 ? 21.046 38.023 21.610 1.00 41.73 481 SER C O 1
ATOM 1447 N N . LYS C 1 24 ? 21.377 37.727 23.821 1.00 36.39 482 LYS C N 1
ATOM 1448 C CA . LYS C 1 24 ? 20.107 38.357 24.158 1.00 38.86 482 LYS C CA 1
ATOM 1449 C C . LYS C 1 24 ? 20.163 39.869 24.002 1.00 37.59 482 LYS C C 1
ATOM 1450 O O . LYS C 1 24 ? 19.122 40.493 23.780 1.00 49.72 482 LYS C O 1
ATOM 1456 N N . GLU C 1 25 ? 21.349 40.467 24.090 1.00 41.66 483 GLU C N 1
ATOM 1457 C CA . GLU C 1 25 ? 21.471 41.907 23.883 1.00 45.78 483 GLU C CA 1
ATOM 1458 C C . GLU C 1 25 ? 21.173 42.284 22.438 1.00 44.89 483 GLU C C 1
ATOM 1459 O O . GLU C 1 25 ? 20.423 43.232 22.174 1.00 47.15 483 GLU C O 1
ATOM 1465 N N . LYS C 1 26 ? 21.758 41.556 21.484 1.00 42.00 484 LYS C N 1
ATOM 1466 C CA . LYS C 1 26 ? 21.590 41.899 20.078 1.00 47.24 484 LYS C CA 1
ATOM 1467 C C . LYS C 1 26 ? 20.255 41.435 19.514 1.00 44.96 484 LYS C C 1
ATOM 1468 O O . LYS C 1 26 ? 19.853 41.906 18.446 1.00 45.44 484 LYS C O 1
ATOM 1474 N N . PHE C 1 27 ? 19.561 40.527 20.202 1.00 44.87 485 PHE C N 1
ATOM 1475 C CA . PHE C 1 27 ? 18.193 40.201 19.817 1.00 41.40 485 PHE C CA 1
ATOM 1476 C C . PHE C 1 27 ? 17.252 41.355 20.144 1.00 45.80 485 PHE C C 1
ATOM 1477 O O . PHE C 1 27 ? 16.501 41.821 19.279 1.00 42.64 485 PHE C O 1
ATOM 1485 N N . MET C 1 28 ? 17.293 41.842 21.389 1.00 44.67 486 MET C N 1
ATOM 1486 C CA . MET C 1 28 ? 16.466 42.981 21.777 1.00 47.04 486 MET C CA 1
ATOM 1487 C C . MET C 1 28 ? 16.787 44.227 20.966 1.00 47.10 486 MET C C 1
ATOM 1488 O O . MET C 1 28 ? 15.931 45.107 20.833 1.00 46.56 486 MET C O 1
ATOM 1493 N N . GLU C 1 29 ? 17.999 44.316 20.417 1.00 49.01 487 GLU C N 1
ATOM 1494 C CA . GLU C 1 29 ? 18.408 45.522 19.709 1.00 48.72 487 GLU C CA 1
ATOM 1495 C C . GLU C 1 29 ? 17.702 45.665 18.367 1.00 45.78 487 GLU C C 1
ATOM 1496 O O . GLU C 1 29 ? 17.409 46.788 17.943 1.00 58.07 487 GLU C O 1
ATOM 1502 N N . HIS C 1 30 ? 17.407 44.555 17.690 1.00 46.10 488 HIS C N 1
ATOM 1503 C CA . HIS C 1 30 ? 16.924 44.590 16.314 1.00 49.28 488 HIS C CA 1
ATOM 1504 C C . HIS C 1 30 ? 15.508 44.035 16.187 1.00 48.30 488 HIS C C 1
ATOM 1505 O O . HIS C 1 30 ? 15.121 43.532 15.128 1.00 41.15 488 HIS C O 1
ATOM 1512 N N . ILE C 1 31 ? 14.722 44.137 17.258 1.00 44.14 489 ILE C N 1
ATOM 1513 C CA . ILE C 1 31 ? 13.368 43.601 17.257 1.00 44.68 489 ILE C CA 1
ATOM 1514 C C . ILE C 1 31 ? 12.510 44.362 16.250 1.00 48.27 489 ILE C C 1
ATOM 1515 O O . ILE C 1 31 ? 12.562 45.596 16.162 1.00 54.78 489 ILE C O 1
ATOM 1520 N N . ILE C 1 32 ? 11.725 43.619 15.478 1.00 39.78 490 ILE C N 1
ATOM 1521 C CA . ILE C 1 32 ? 10.933 44.181 14.391 1.00 46.63 490 ILE C CA 1
ATOM 1522 C C . ILE C 1 32 ? 9.541 44.518 14.912 1.00 45.92 490 ILE C C 1
ATOM 1523 O O . ILE C 1 32 ? 8.824 43.642 15.408 1.00 44.08 490 ILE C O 1
ATOM 1528 N N . THR C 1 33 ? 9.161 45.788 14.805 1.00 47.53 491 THR C N 1
ATOM 1529 C CA . THR C 1 33 ? 7.843 46.244 15.215 1.00 41.61 491 THR C CA 1
ATOM 1530 C C . THR C 1 33 ? 6.832 46.024 14.093 1.00 47.27 491 THR C C 1
ATOM 1531 O O . THR C 1 33 ? 7.185 45.728 12.947 1.00 42.43 491 THR C O 1
ATOM 1535 N N . TYR C 1 34 ? 5.549 46.174 14.439 1.00 42.70 492 TYR C N 1
ATOM 1536 C CA . TYR C 1 34 ? 4.501 46.027 13.435 1.00 46.13 492 TYR C CA 1
ATOM 1537 C C . TYR C 1 34 ? 4.674 47.040 12.309 1.00 41.74 492 TYR C C 1
ATOM 1538 O O . TYR C 1 34 ? 4.557 46.693 11.129 1.00 43.26 492 TYR C O 1
ATOM 1547 N N . HIS C 1 35 ? 4.970 48.294 12.656 1.00 42.82 493 HIS C N 1
ATOM 1548 C CA . HIS C 1 35 ? 5.129 49.322 11.634 1.00 41.55 493 HIS C CA 1
ATOM 1549 C C . HIS C 1 35 ? 6.260 48.973 10.676 1.00 48.49 493 HIS C C 1
ATOM 1550 O O . HIS C 1 35 ? 6.117 49.127 9.457 1.00 51.00 493 HIS C O 1
ATOM 1557 N N . GLU C 1 36 ? 7.383 48.481 11.207 1.00 43.03 494 GLU C N 1
ATOM 1558 C CA . GLU C 1 36 ? 8.502 48.093 10.351 1.00 46.80 494 GLU C CA 1
ATOM 1559 C C . GLU C 1 36 ? 8.120 46.940 9.431 1.00 44.32 494 GLU C C 1
ATOM 1560 O O . GLU C 1 36 ? 8.479 46.934 8.246 1.00 43.31 494 GLU C O 1
ATOM 1566 N N . PHE C 1 37 ? 7.397 45.950 9.959 1.00 48.21 495 PHE C N 1
ATOM 1567 C CA . PHE C 1 37 ? 6.989 44.817 9.135 1.00 49.30 495 PHE C CA 1
ATOM 1568 C C . PHE C 1 37 ? 5.873 45.198 8.172 1.00 51.11 495 PHE C C 1
ATOM 1569 O O . PHE C 1 37 ? 5.750 44.597 7.098 1.00 49.96 495 PHE C O 1
ATOM 1577 N N . ALA C 1 38 ? 5.051 46.185 8.532 1.00 41.12 496 ALA C N 1
ATOM 1578 C CA . ALA C 1 38 ? 4.013 46.626 7.608 1.00 53.68 496 ALA C CA 1
ATOM 1579 C C . ALA C 1 38 ? 4.593 47.483 6.490 1.00 52.17 496 ALA C C 1
ATOM 1580 O O . ALA C 1 38 ? 4.026 47.537 5.394 1.00 57.35 496 ALA C O 1
ATOM 1582 N N . GLU C 1 39 ? 5.718 48.146 6.737 1.00 46.67 497 GLU C N 1
ATOM 1583 C CA . GLU C 1 39 ? 6.357 48.954 5.709 1.00 48.29 497 GLU C CA 1
ATOM 1584 C C . GLU C 1 39 ? 7.335 48.159 4.854 1.00 53.10 497 GLU C C 1
ATOM 1585 O O . GLU C 1 39 ? 7.825 48.687 3.850 1.00 64.05 497 GLU C O 1
ATOM 1591 N N . ASN C 1 40 ? 7.616 46.909 5.213 1.00 52.73 498 ASN C N 1
ATOM 1592 C CA . ASN C 1 40 ? 8.599 46.093 4.493 1.00 50.34 498 ASN C CA 1
ATOM 1593 C C . ASN C 1 40 ? 8.319 44.622 4.762 1.00 51.73 498 ASN C C 1
ATOM 1594 O O . ASN C 1 40 ? 9.040 43.956 5.511 1.00 48.33 498 ASN C O 1
ATOM 1599 N N . PRO C 1 41 ? 7.263 44.075 4.149 1.00 53.83 499 PRO C N 1
ATOM 1600 C CA . PRO C 1 41 ? 6.983 42.640 4.326 1.00 48.68 499 PRO C CA 1
ATOM 1601 C C . PRO C 1 41 ? 8.082 41.747 3.784 1.00 51.70 499 PRO C C 1
ATOM 1602 O O . PRO C 1 41 ? 8.150 40.573 4.167 1.00 48.29 499 PRO C O 1
ATOM 1606 N N . GLY C 1 42 ? 8.942 42.267 2.906 1.00 52.03 500 GLY C N 1
ATOM 1607 C CA . GLY C 1 42 ? 10.094 41.533 2.411 1.00 46.32 500 GLY C CA 1
ATOM 1608 C C . GLY C 1 42 ? 11.043 41.066 3.492 1.00 47.30 500 GLY C C 1
ATOM 1609 O O . GLY C 1 42 ? 11.870 40.185 3.226 1.00 46.48 500 GLY C O 1
ATOM 1610 N N . LEU C 1 43 ? 10.945 41.629 4.702 1.00 47.35 501 LEU C N 1
ATOM 1611 C CA . LEU C 1 43 ? 11.661 41.082 5.848 1.00 42.31 501 LEU C CA 1
ATOM 1612 C C . LEU C 1 43 ? 11.390 39.595 6.036 1.00 43.51 501 LEU C C 1
ATOM 1613 O O . LEU C 1 43 ? 12.220 38.895 6.623 1.00 48.56 501 LEU C O 1
ATOM 1618 N N . ILE C 1 44 ? 10.253 39.095 5.547 1.00 44.85 502 ILE C N 1
ATOM 1619 C CA . ILE C 1 44 ? 10.003 37.659 5.595 1.00 49.37 502 ILE C CA 1
ATOM 1620 C C . ILE C 1 44 ? 11.081 36.898 4.833 1.00 47.99 502 ILE C C 1
ATOM 1621 O O . ILE C 1 44 ? 11.387 35.744 5.161 1.00 48.45 502 ILE C O 1
ATOM 1626 N N . ASP C 1 45 ? 11.680 37.521 3.820 1.00 36.21 503 ASP C N 1
ATOM 1627 C CA . ASP C 1 45 ? 12.699 36.876 3.005 1.00 47.71 503 ASP C CA 1
ATOM 1628 C C . ASP C 1 45 ? 14.121 37.283 3.387 1.00 43.50 503 ASP C C 1
ATOM 1629 O O . ASP C 1 45 ? 15.076 36.750 2.819 1.00 37.32 503 ASP C O 1
ATOM 1634 N N . ASN C 1 46 ? 14.282 38.205 4.325 1.00 41.85 504 ASN C N 1
ATOM 1635 C CA . ASN C 1 46 ? 15.608 38.589 4.782 1.00 47.07 504 ASN C CA 1
ATOM 1636 C C . ASN C 1 46 ? 16.244 37.425 5.532 1.00 44.40 504 ASN C C 1
ATOM 1637 O O . ASN C 1 46 ? 15.659 36.936 6.508 1.00 45.35 504 ASN C O 1
ATOM 1642 N N . PRO C 1 47 ? 17.420 36.943 5.113 1.00 40.16 505 PRO C N 1
ATOM 1643 C CA . PRO C 1 47 ? 18.018 35.775 5.784 1.00 42.04 505 PRO C CA 1
ATOM 1644 C C . PRO C 1 47 ? 18.450 36.048 7.215 1.00 41.63 505 PRO C C 1
ATOM 1645 O O . PRO C 1 47 ? 18.654 35.092 7.976 1.00 34.47 505 PRO C O 1
ATOM 1649 N N . ASN C 1 48 ? 18.598 37.312 7.605 1.00 33.64 506 ASN C N 1
ATOM 1650 C CA . ASN C 1 48 ? 18.957 37.648 8.974 1.00 37.40 506 ASN C CA 1
ATOM 1651 C C . ASN C 1 48 ? 17.752 37.707 9.900 1.00 47.27 506 ASN C C 1
ATOM 1652 O O . ASN C 1 48 ? 17.927 37.929 11.105 1.00 45.92 506 ASN C O 1
ATOM 1657 N N . LEU C 1 49 ? 16.542 37.514 9.370 1.00 44.96 507 LEU C N 1
ATOM 1658 C CA . LEU C 1 49 ? 15.348 37.492 10.202 1.00 36.13 507 LEU C CA 1
ATOM 1659 C C . LEU C 1 49 ? 15.377 36.274 11.121 1.00 39.87 507 LEU C C 1
ATOM 1660 O O . LEU C 1 49 ? 15.588 35.142 10.670 1.00 37.15 507 LEU C O 1
ATOM 1665 N N . VAL C 1 50 ? 15.177 36.511 12.414 1.00 34.75 508 VAL C N 1
ATOM 1666 C CA . VAL C 1 50 ? 15.218 35.465 13.429 1.00 32.90 508 VAL C CA 1
ATOM 1667 C C . VAL C 1 50 ? 13.880 35.456 14.151 1.00 32.66 508 VAL C C 1
ATOM 1668 O O . VAL C 1 50 ? 13.354 36.519 14.505 1.00 39.12 508 VAL C O 1
ATOM 1672 N N . ILE C 1 51 ? 13.327 34.264 14.360 1.00 28.19 509 ILE C N 1
ATOM 1673 C CA . ILE C 1 51 ? 12.057 34.093 15.057 1.00 37.88 509 ILE C CA 1
ATOM 1674 C C . ILE C 1 51 ? 12.348 33.463 16.411 1.00 38.13 509 ILE C C 1
ATOM 1675 O O . ILE C 1 51 ? 13.026 32.430 16.488 1.00 40.01 509 ILE C O 1
ATOM 1680 N N . ARG C 1 52 ? 11.845 34.089 17.478 1.00 42.22 510 ARG C N 1
ATOM 1681 C CA . ARG C 1 52 ? 11.990 33.587 18.841 1.00 42.96 510 ARG C CA 1
ATOM 1682 C C . ARG C 1 52 ? 10.704 32.865 19.232 1.00 46.06 510 ARG C C 1
ATOM 1683 O O . ARG C 1 52 ? 9.641 33.488 19.336 1.00 47.89 510 ARG C O 1
ATOM 1691 N N . ILE C 1 53 ? 10.804 31.556 19.444 1.00 47.03 511 ILE C N 1
ATOM 1692 C CA . ILE C 1 53 ? 9.662 30.721 19.804 1.00 44.24 511 ILE C CA 1
ATOM 1693 C C . ILE C 1 53 ? 10.192 29.514 20.567 1.00 51.90 511 ILE C C 1
ATOM 1694 O O . ILE C 1 53 ? 11.264 28.986 20.250 1.00 47.58 511 ILE C O 1
ATOM 1699 N N . TYR C 1 54 ? 9.449 29.097 21.596 1.00 49.36 512 TYR C N 1
ATOM 1700 C CA . TYR C 1 54 ? 9.838 27.967 22.446 1.00 48.33 512 TYR C CA 1
ATOM 1701 C C . TYR C 1 54 ? 11.242 28.154 23.020 1.00 53.06 512 TYR C C 1
ATOM 1702 O O . TYR C 1 54 ? 12.006 27.196 23.157 1.00 51.86 512 TYR C O 1
ATOM 1711 N N . ASN C 1 55 ? 11.588 29.401 23.349 1.00 51.02 513 ASN C N 1
ATOM 1712 C CA . ASN C 1 55 ? 12.898 29.745 23.913 1.00 55.58 513 ASN C CA 1
ATOM 1713 C C . ASN C 1 55 ? 14.048 29.400 22.970 1.00 49.46 513 ASN C C 1
ATOM 1714 O O . ASN C 1 55 ? 15.177 29.181 23.417 1.00 51.17 513 ASN C O 1
ATOM 1719 N N . ARG C 1 56 ? 13.785 29.344 21.665 1.00 52.09 514 ARG C N 1
ATOM 1720 C CA . ARG C 1 56 ? 14.826 29.058 20.689 1.00 58.57 514 ARG C CA 1
ATOM 1721 C C . ARG C 1 56 ? 14.727 30.029 19.521 1.00 55.68 514 ARG C C 1
ATOM 1722 O O . ARG C 1 56 ? 13.638 30.494 19.169 1.00 46.75 514 ARG C O 1
ATOM 1730 N N . TYR C 1 57 ? 15.884 30.337 18.931 1.00 45.56 515 TYR C N 1
ATOM 1731 C CA . TYR C 1 57 ? 15.954 31.151 17.723 1.00 46.06 515 TYR C CA 1
ATOM 1732 C C . TYR C 1 57 ? 15.900 30.249 16.498 1.00 42.35 515 TYR C C 1
ATOM 1733 O O . TYR C 1 57 ? 16.616 29.244 16.431 1.00 42.74 515 TYR C O 1
ATOM 1742 N N . TYR C 1 58 ? 15.066 30.620 15.527 1.00 40.28 516 TYR C N 1
ATOM 1743 C CA . TYR C 1 58 ? 14.956 29.904 14.265 1.00 33.38 516 TYR C CA 1
ATOM 1744 C C . TYR C 1 58 ? 15.015 30.887 13.104 1.00 30.05 516 TYR C C 1
ATOM 1745 O O . TYR C 1 58 ? 14.735 32.078 13.251 1.00 32.78 516 TYR C O 1
ATOM 1754 N N . ASN C 1 59 ? 15.382 30.376 11.939 1.00 32.01 517 ASN C N 1
ATOM 1755 C CA . ASN C 1 59 ? 15.161 31.134 10.721 1.00 38.29 517 ASN C CA 1
ATOM 1756 C C . ASN C 1 59 ? 13.736 30.885 10.231 1.00 40.56 517 ASN C C 1
ATOM 1757 O O . ASN C 1 59 ? 13.009 30.042 10.760 1.00 39.58 517 ASN C O 1
ATOM 1762 N N . TRP C 1 60 ? 13.331 31.637 9.209 1.00 42.73 518 TRP C N 1
ATOM 1763 C CA . TRP C 1 60 ? 11.952 31.542 8.750 1.00 35.07 518 TRP C CA 1
ATOM 1764 C C . TRP C 1 60 ? 11.623 30.153 8.216 1.00 33.28 518 TRP C C 1
ATOM 1765 O O . TRP C 1 60 ? 10.503 29.674 8.409 1.00 35.37 518 TRP C O 1
ATOM 1776 N N . ALA C 1 61 ? 12.579 29.479 7.572 1.00 40.63 519 ALA C N 1
ATOM 1777 C CA . ALA C 1 61 ? 12.300 28.146 7.041 1.00 39.62 519 ALA C CA 1
ATOM 1778 C C . ALA C 1 61 ? 11.929 27.171 8.153 1.00 43.85 519 ALA C C 1
ATOM 1779 O O . ALA C 1 61 ? 11.033 26.335 7.984 1.00 44.58 519 ALA C O 1
ATOM 1781 N N . LEU C 1 62 ? 12.598 27.266 9.303 1.00 45.19 520 LEU C N 1
ATOM 1782 C CA . LEU C 1 62 ? 12.290 26.356 10.400 1.00 41.18 520 LEU C CA 1
ATOM 1783 C C . LEU C 1 62 ? 10.996 26.745 11.105 1.00 44.21 520 LEU C C 1
ATOM 1784 O O . LEU C 1 62 ? 10.202 25.871 11.470 1.00 46.19 520 LEU C O 1
ATOM 1789 N N . ALA C 1 63 ? 10.759 28.046 11.293 1.00 39.02 521 ALA C N 1
ATOM 1790 C CA . ALA C 1 63 ? 9.644 28.506 12.113 1.00 38.81 521 ALA C CA 1
ATOM 1791 C C . ALA C 1 63 ? 8.316 28.551 11.366 1.00 35.31 521 ALA C C 1
ATOM 1792 O O . ALA C 1 63 ? 7.266 28.565 12.016 1.00 34.02 521 ALA C O 1
ATOM 1794 N N . ALA C 1 64 ? 8.336 28.581 10.033 1.00 36.57 522 ALA C N 1
ATOM 1795 C CA . ALA C 1 64 ? 7.100 28.780 9.276 1.00 35.31 522 ALA C CA 1
ATOM 1796 C C . ALA C 1 64 ? 6.027 27.754 9.616 1.00 35.55 522 ALA C C 1
ATOM 1797 O O . ALA C 1 64 ? 4.900 28.167 9.947 1.00 28.41 522 ALA C O 1
ATOM 1799 N N . PRO C 1 65 ? 6.284 26.440 9.596 1.00 32.81 523 PRO C N 1
ATOM 1800 C CA . PRO C 1 65 ? 5.226 25.494 9.982 1.00 32.27 523 PRO C CA 1
ATOM 1801 C C . PRO C 1 65 ? 4.740 25.677 11.404 1.00 34.12 523 PRO C C 1
ATOM 1802 O O . PRO C 1 65 ? 3.566 25.409 11.683 1.00 51.17 523 PRO C O 1
ATOM 1806 N N . MET C 1 66 ? 5.609 26.102 12.322 1.00 44.42 524 MET C N 1
ATOM 1807 C CA . MET C 1 66 ? 5.174 26.331 13.694 1.00 36.38 524 MET C CA 1
ATOM 1808 C C . MET C 1 66 ? 4.228 27.521 13.771 1.00 35.41 524 MET C C 1
ATOM 1809 O O . MET C 1 66 ? 3.189 27.459 14.436 1.00 36.09 524 MET C O 1
ATOM 1814 N N . ILE C 1 67 ? 4.581 28.624 13.110 1.00 33.17 525 ILE C N 1
ATOM 1815 C CA . ILE C 1 67 ? 3.716 29.796 13.143 1.00 38.98 525 ILE C CA 1
ATOM 1816 C C . ILE C 1 67 ? 2.412 29.507 12.405 1.00 44.91 525 ILE C C 1
ATOM 1817 O O . ILE C 1 67 ? 1.325 29.875 12.868 1.00 33.77 525 ILE C O 1
ATOM 1822 N N . LEU C 1 68 ? 2.503 28.818 11.263 1.00 45.27 526 LEU C N 1
ATOM 1823 C CA . LEU C 1 68 ? 1.311 28.506 10.483 1.00 37.39 526 LEU C CA 1
ATOM 1824 C C . LEU C 1 68 ? 0.334 27.658 11.281 1.00 43.59 526 LEU C C 1
ATOM 1825 O O . LEU C 1 68 ? -0.880 27.895 11.237 1.00 42.99 526 LEU C O 1
ATOM 1830 N N . SER C 1 69 ? 0.841 26.673 12.030 1.00 38.97 527 SER C N 1
ATOM 1831 C CA . SER C 1 69 ? -0.058 25.799 12.773 1.00 43.16 527 SER C CA 1
ATOM 1832 C C . SER C 1 69 ? -0.691 26.526 13.953 1.00 42.41 527 SER C C 1
ATOM 1833 O O . SER C 1 69 ? -1.829 26.225 14.330 1.00 41.23 527 SER C O 1
ATOM 1836 N N . LEU C 1 70 ? 0.026 27.481 14.544 1.00 39.96 528 LEU C N 1
ATOM 1837 C CA . LEU C 1 70 ? -0.549 28.283 15.617 1.00 46.92 528 LEU C CA 1
ATOM 1838 C C . LEU C 1 70 ? -1.697 29.143 15.104 1.00 41.08 528 LEU C C 1
ATOM 1839 O O . LEU C 1 70 ? -2.754 29.224 15.737 1.00 44.59 528 LEU C O 1
ATOM 1844 N N . GLN C 1 71 ? -1.501 29.799 13.958 1.00 41.52 529 GLN C N 1
ATOM 1845 C CA . GLN C 1 71 ? -2.500 30.730 13.447 1.00 38.01 529 GLN C CA 1
ATOM 1846 C C . GLN C 1 71 ? -3.719 30.007 12.895 1.00 38.66 529 GLN C C 1
ATOM 1847 O O . GLN C 1 71 ? -4.825 30.555 12.921 1.00 34.01 529 GLN C O 1
ATOM 1853 N N . VAL C 1 72 ? -3.540 28.786 12.405 1.00 40.22 530 VAL C N 1
ATOM 1854 C CA . VAL C 1 72 ? -4.615 28.047 11.757 1.00 34.32 530 VAL C CA 1
ATOM 1855 C C . VAL C 1 72 ? -5.375 27.178 12.752 1.00 40.78 530 VAL C C 1
ATOM 1856 O O . VAL C 1 72 ? -6.606 27.226 12.819 1.00 40.70 530 VAL C O 1
ATOM 1860 N N . PHE C 1 73 ? -4.663 26.378 13.543 1.00 38.88 531 PHE C N 1
ATOM 1861 C CA . PHE C 1 73 ? -5.284 25.413 14.439 1.00 36.82 531 PHE C CA 1
ATOM 1862 C C . PHE C 1 73 ? -5.273 25.851 15.897 1.00 42.75 531 PHE C C 1
ATOM 1863 O O . PHE C 1 73 ? -5.777 25.114 16.752 1.00 45.88 531 PHE C O 1
ATOM 1871 N N . GLN C 1 74 ? -4.702 27.017 16.204 1.00 44.98 532 GLN C N 1
ATOM 1872 C CA . GLN C 1 74 ? -4.622 27.520 17.578 1.00 47.79 532 GLN C CA 1
ATOM 1873 C C . GLN C 1 74 ? -3.978 26.502 18.519 1.00 48.48 532 GLN C C 1
ATOM 1874 O O . GLN C 1 74 ? -4.252 26.481 19.722 1.00 54.54 532 GLN C O 1
ATOM 1880 N N . LYS C 1 75 ? -3.124 25.641 17.974 1.00 42.72 533 LYS C N 1
ATOM 1881 C CA . LYS C 1 75 ? -2.425 24.639 18.763 1.00 46.32 533 LYS C CA 1
ATOM 1882 C C . LYS C 1 75 ? -1.034 24.453 18.176 1.00 50.61 533 LYS C C 1
ATOM 1883 O O . LYS C 1 75 ? -0.873 24.412 16.953 1.00 54.70 533 LYS C O 1
ATOM 1889 N N . SER C 1 76 ? -0.033 24.359 19.047 1.00 51.46 534 SER C N 1
ATOM 1890 C CA . SER C 1 76 ? 1.337 24.175 18.590 1.00 47.50 534 SER C CA 1
ATOM 1891 C C . SER C 1 76 ? 1.519 22.806 17.949 1.00 44.65 534 SER C C 1
ATOM 1892 O O . SER C 1 76 ? 0.816 21.844 18.269 1.00 53.77 534 SER C O 1
ATOM 1895 N N . LEU C 1 77 ? 2.478 22.727 17.032 1.00 47.21 535 LEU C N 1
ATOM 1896 C CA . LEU C 1 77 ? 2.898 21.435 16.523 1.00 45.88 535 LEU C CA 1
ATOM 1897 C C . LEU C 1 77 ? 3.402 20.574 17.680 1.00 51.56 535 LEU C C 1
ATOM 1898 O O . LEU C 1 77 ? 3.938 21.097 18.663 1.00 48.92 535 LEU C O 1
ATOM 1903 N N . PRO C 1 78 ? 3.229 19.255 17.600 1.00 50.96 536 PRO C N 1
ATOM 1904 C CA . PRO C 1 78 ? 3.759 18.382 18.653 1.00 52.89 536 PRO C CA 1
ATOM 1905 C C . PRO C 1 78 ? 5.270 18.528 18.779 1.00 56.98 536 PRO C C 1
ATOM 1906 O O . PRO C 1 78 ? 5.966 18.875 17.822 1.00 49.13 536 PRO C O 1
ATOM 1910 N N . LYS C 1 79 ? 5.772 18.273 19.990 1.00 61.04 537 LYS C N 1
ATOM 1911 C CA . LYS C 1 79 ? 7.210 18.366 20.229 1.00 60.06 537 LYS C CA 1
ATOM 1912 C C . LYS C 1 79 ? 7.977 17.439 19.294 1.00 60.40 537 LYS C C 1
ATOM 1913 O O . LYS C 1 79 ? 8.923 17.862 18.618 1.00 57.38 537 LYS C O 1
ATOM 1919 N N . ALA C 1 80 ? 7.578 16.165 19.241 1.00 64.51 538 ALA C N 1
ATOM 1920 C CA . ALA C 1 80 ? 8.231 15.221 18.342 1.00 57.15 538 ALA C CA 1
ATOM 1921 C C . ALA C 1 80 ? 8.125 15.668 16.893 1.00 61.73 538 ALA C C 1
ATOM 1922 O O . ALA C 1 80 ? 8.972 15.306 16.071 1.00 63.02 538 ALA C O 1
ATOM 1924 N N . THR C 1 81 ? 7.097 16.453 16.563 1.00 70.16 539 THR C N 1
ATOM 1925 C CA . THR C 1 81 ? 6.941 16.975 15.211 1.00 59.41 539 THR C CA 1
ATOM 1926 C C . THR C 1 81 ? 7.884 18.145 14.952 1.00 59.51 539 THR C C 1
ATOM 1927 O O . THR C 1 81 ? 8.426 18.276 13.850 1.00 63.64 539 THR C O 1
ATOM 1931 N N . VAL C 1 82 ? 8.094 19.005 15.950 1.00 60.38 540 VAL C N 1
ATOM 1932 C CA . VAL C 1 82 ? 9.072 20.077 15.793 1.00 59.92 540 VAL C CA 1
ATOM 1933 C C . VAL C 1 82 ? 10.484 19.507 15.791 1.00 60.93 540 VAL C C 1
ATOM 1934 O O . VAL C 1 82 ? 11.319 19.882 14.956 1.00 57.39 540 VAL C O 1
ATOM 1938 N N . GLU C 1 83 ? 10.773 18.587 16.717 1.00 56.69 541 GLU C N 1
ATOM 1939 C CA . GLU C 1 83 ? 12.039 17.864 16.680 1.00 62.41 541 GLU C CA 1
ATOM 1940 C C . GLU C 1 83 ? 12.222 17.169 15.333 1.00 64.21 541 GLU C C 1
ATOM 1941 O O . GLU C 1 83 ? 13.290 17.240 14.722 1.00 69.47 541 GLU C O 1
ATOM 1947 N N . SER C 1 84 ? 11.182 16.479 14.868 1.00 66.28 542 SER C N 1
ATOM 1948 C CA . SER C 1 84 ? 11.183 15.926 13.512 1.00 65.23 542 SER C CA 1
ATOM 1949 C C . SER C 1 84 ? 11.608 16.969 12.489 1.00 68.00 542 SER C C 1
ATOM 1950 O O . SER C 1 84 ? 12.506 16.736 11.669 1.00 66.31 542 SER C O 1
ATOM 1953 N N . TRP C 1 85 ? 11.001 18.153 12.562 1.00 69.73 543 TRP C N 1
ATOM 1954 C CA . TRP C 1 85 ? 11.151 19.141 11.504 1.00 64.10 543 TRP C CA 1
ATOM 1955 C C . TRP C 1 85 ? 12.509 19.825 11.570 1.00 62.50 543 TRP C C 1
ATOM 1956 O O . TRP C 1 85 ? 13.136 20.068 10.533 1.00 64.94 543 TRP C O 1
ATOM 1967 N N . VAL C 1 86 ? 12.983 20.132 12.782 1.00 62.97 544 VAL C N 1
ATOM 1968 C CA . VAL C 1 86 ? 14.278 20.797 12.933 1.00 68.01 544 VAL C CA 1
ATOM 1969 C C . VAL C 1 86 ? 15.413 19.852 12.555 1.00 70.55 544 VAL C C 1
ATOM 1970 O O . VAL C 1 86 ? 16.334 20.225 11.817 1.00 74.23 544 VAL C O 1
ATOM 1974 N N . LYS C 1 87 ? 15.365 18.615 13.061 1.00 76.49 545 LYS C N 1
ATOM 1975 C CA . LYS C 1 87 ? 16.379 17.619 12.725 1.00 75.28 545 LYS C CA 1
ATOM 1976 C C . LYS C 1 87 ? 16.463 17.386 11.224 1.00 78.79 545 LYS C C 1
ATOM 1977 O O . LYS C 1 87 ? 17.553 17.148 10.691 1.00 92.66 545 LYS C O 1
ATOM 1983 N N . ASP C 1 88 ? 15.328 17.461 10.528 1.00 74.93 546 ASP C N 1
ATOM 1984 C CA . ASP C 1 88 ? 15.291 17.109 9.114 1.00 79.94 546 ASP C CA 1
ATOM 1985 C C . ASP C 1 88 ? 15.971 18.166 8.251 1.00 88.80 546 ASP C C 1
ATOM 1986 O O . ASP C 1 88 ? 16.702 17.830 7.311 1.00 96.35 546 ASP C O 1
ATOM 1991 N N . LYS C 1 89 ? 15.750 19.447 8.557 1.00 83.07 547 LYS C N 1
ATOM 1992 C CA . LYS C 1 89 ? 16.180 20.510 7.651 1.00 84.94 547 LYS C CA 1
ATOM 1993 C C . LYS C 1 89 ? 17.695 20.669 7.625 1.00 93.28 547 LYS C C 1
ATOM 1994 O O . LYS C 1 89 ? 18.260 21.024 6.583 1.00 94.15 547 LYS C O 1
ATOM 2000 N N . MET C 1 90 ? 18.365 20.413 8.743 1.00 90.62 548 MET C N 1
ATOM 2001 C CA . MET C 1 90 ? 19.808 20.597 8.827 1.00 84.31 548 MET C CA 1
ATOM 2002 C C . MET C 1 90 ? 20.548 19.430 8.184 1.00 89.48 548 MET C C 1
ATOM 2003 O O . MET C 1 90 ? 20.067 18.297 8.197 1.00 94.45 548 MET C O 1
ATOM 2008 N N . ASP D 1 4 ? -12.460 40.209 16.211 1.00 68.27 462 ASP D N 1
ATOM 2009 C CA . ASP D 1 4 ? -11.479 39.129 16.258 1.00 66.79 462 ASP D CA 1
ATOM 2010 C C . ASP D 1 4 ? -10.579 39.154 15.025 1.00 68.36 462 ASP D C 1
ATOM 2011 O O . ASP D 1 4 ? -10.878 39.830 14.039 1.00 66.21 462 ASP D O 1
ATOM 2016 N N . LEU D 1 5 ? -9.469 38.417 15.090 1.00 68.46 463 LEU D N 1
ATOM 2017 C CA . LEU D 1 5 ? -8.552 38.338 13.966 1.00 55.46 463 LEU D CA 1
ATOM 2018 C C . LEU D 1 5 ? -9.128 37.444 12.867 1.00 60.82 463 LEU D C 1
ATOM 2019 O O . LEU D 1 5 ? -9.962 36.574 13.137 1.00 63.05 463 LEU D O 1
ATOM 2024 N N . PRO D 1 6 ? -8.710 37.649 11.618 1.00 49.40 464 PRO D N 1
ATOM 2025 C CA . PRO D 1 6 ? -9.273 36.859 10.518 1.00 47.87 464 PRO D CA 1
ATOM 2026 C C . PRO D 1 6 ? -8.966 35.376 10.663 1.00 53.46 464 PRO D C 1
ATOM 2027 O O . PRO D 1 6 ? -7.930 34.980 11.203 1.00 53.87 464 PRO D O 1
ATOM 2031 N N . ASP D 1 7 ? -9.890 34.555 10.175 1.00 49.09 465 ASP D N 1
ATOM 2032 C CA . ASP D 1 7 ? -9.696 33.114 10.164 1.00 45.61 465 ASP D CA 1
ATOM 2033 C C . ASP D 1 7 ? -8.760 32.720 9.031 1.00 41.95 465 ASP D C 1
ATOM 2034 O O . ASP D 1 7 ? -8.812 33.288 7.939 1.00 51.28 465 ASP D O 1
ATOM 2039 N N . VAL D 1 8 ? -7.894 31.747 9.299 1.00 44.91 466 VAL D N 1
ATOM 2040 C CA . VAL D 1 8 ? -6.997 31.184 8.298 1.00 38.57 466 VAL D CA 1
ATOM 2041 C C . VAL D 1 8 ? -7.335 29.707 8.158 1.00 37.95 466 VAL D C 1
ATOM 2042 O O . VAL D 1 8 ? -7.512 29.010 9.164 1.00 45.67 466 VAL D O 1
ATOM 2046 N N . THR D 1 9 ? -7.438 29.237 6.918 1.00 30.54 467 THR D N 1
ATOM 2047 C CA . THR D 1 9 ? -7.868 27.872 6.644 1.00 38.32 467 THR D CA 1
ATOM 2048 C C . THR D 1 9 ? -7.006 27.291 5.537 1.00 39.32 467 THR D C 1
ATOM 2049 O O . THR D 1 9 ? -6.830 27.926 4.494 1.00 42.40 467 THR D O 1
ATOM 2053 N N . LEU D 1 10 ? -6.474 26.092 5.760 1.00 40.92 468 LEU D N 1
ATOM 2054 C CA . LEU D 1 10 ? -5.577 25.449 4.808 1.00 53.81 468 LEU D CA 1
ATOM 2055 C C . LEU D 1 10 ? -6.322 24.371 4.034 1.00 47.80 468 LEU D C 1
ATOM 2056 O O . LEU D 1 10 ? -7.131 23.632 4.602 1.00 42.71 468 LEU D O 1
ATOM 2061 N N . SER D 1 11 ? -6.032 24.279 2.738 1.00 51.07 469 SER D N 1
ATOM 2062 C CA . SER D 1 11 ? -6.626 23.261 1.884 1.00 49.87 469 SER D CA 1
ATOM 2063 C C . SER D 1 11 ? -5.635 22.856 0.807 1.00 50.31 469 SER D C 1
ATOM 2064 O O . SER D 1 11 ? -4.877 23.688 0.300 1.00 54.54 469 SER D O 1
ATOM 2067 N N . LEU D 1 12 ? -5.657 21.568 0.460 1.00 44.65 470 LEU D N 1
ATOM 2068 C CA . LEU D 1 12 ? -4.902 21.038 -0.666 1.00 50.39 470 LEU D CA 1
ATOM 2069 C C . LEU D 1 12 ? -5.692 21.085 -1.967 1.00 52.80 470 LEU D C 1
ATOM 2070 O O . LEU D 1 12 ? -5.547 20.195 -2.815 1.00 60.79 470 LEU D O 1
ATOM 2075 N N . CYS D 1 13 ? -6.539 22.101 -2.143 1.00 59.75 471 CYS D N 1
ATOM 2076 C CA . CYS D 1 13 ? -7.368 22.168 -3.339 1.00 56.22 471 CYS D CA 1
ATOM 2077 C C . CYS D 1 13 ? -6.539 22.468 -4.585 1.00 58.88 471 CYS D C 1
ATOM 2078 O O . CYS D 1 13 ? -6.917 22.059 -5.689 1.00 64.06 471 CYS D O 1
ATOM 2081 N N . GLY D 1 14 ? -5.409 23.158 -4.430 1.00 55.56 472 GLY D N 1
ATOM 2082 C CA . GLY D 1 14 ? -4.430 23.316 -5.492 1.00 62.49 472 GLY D CA 1
ATOM 2083 C C . GLY D 1 14 ? -4.935 23.843 -6.821 1.00 72.00 472 GLY D C 1
ATOM 2084 O O . GLY D 1 14 ? -4.411 23.475 -7.879 1.00 74.52 472 GLY D O 1
ATOM 2085 N N . GLY D 1 15 ? -5.946 24.704 -6.786 1.00 70.49 473 GLY D N 1
ATOM 2086 C CA . GLY D 1 15 ? -6.486 25.273 -8.007 1.00 67.81 473 GLY D CA 1
ATOM 2087 C C . GLY D 1 15 ? -5.562 26.294 -8.638 1.00 70.09 473 GLY D C 1
ATOM 2088 O O . GLY D 1 15 ? -6.015 27.231 -9.294 1.00 75.31 473 GLY D O 1
ATOM 2089 N N . ILE D 1 22 ? -11.086 29.124 -7.955 1.00 64.14 480 ILE D N 1
ATOM 2090 C CA . ILE D 1 22 ? -11.177 27.931 -7.120 1.00 64.62 480 ILE D CA 1
ATOM 2091 C C . ILE D 1 22 ? -12.578 27.784 -6.537 1.00 52.59 480 ILE D C 1
ATOM 2092 O O . ILE D 1 22 ? -13.133 28.729 -5.974 1.00 52.56 480 ILE D O 1
ATOM 2097 N N . SER D 1 23 ? -13.143 26.588 -6.666 1.00 48.75 481 SER D N 1
ATOM 2098 C CA . SER D 1 23 ? -14.497 26.350 -6.190 1.00 51.19 481 SER D CA 1
ATOM 209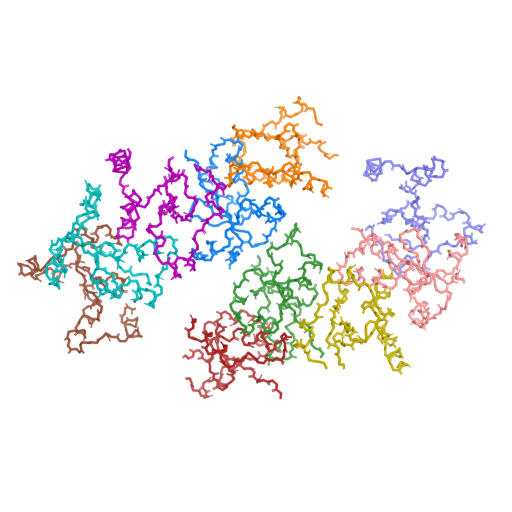9 C C . SER D 1 23 ? -14.530 26.264 -4.671 1.00 57.57 481 SER D C 1
ATOM 2100 O O . SER D 1 23 ? -13.606 25.744 -4.039 1.00 56.61 481 SER D O 1
ATOM 2103 N N . LYS D 1 24 ? -15.608 26.785 -4.084 1.00 51.42 482 LYS D N 1
ATOM 2104 C CA . LYS D 1 24 ? -15.835 26.582 -2.660 1.00 46.90 482 LYS D CA 1
ATOM 2105 C C . LYS D 1 24 ? -16.073 25.114 -2.330 1.00 47.65 482 LYS D C 1
ATOM 2106 O O . LYS D 1 24 ? -15.814 24.696 -1.198 1.00 53.04 482 LYS D O 1
ATOM 2112 N N . GLU D 1 25 ? -16.544 24.323 -3.296 1.00 53.41 483 GLU D N 1
ATOM 2113 C CA . GLU D 1 25 ? -16.744 22.896 -3.065 1.00 52.58 483 GLU D CA 1
ATOM 2114 C C . GLU D 1 25 ? -15.413 22.161 -2.953 1.00 48.31 483 GLU D C 1
ATOM 2115 O O . GLU D 1 25 ? -15.233 21.318 -2.067 1.00 49.51 483 GLU D O 1
ATOM 2121 N N . LYS D 1 26 ? -14.468 22.461 -3.849 1.00 47.81 484 LYS D N 1
ATOM 2122 C CA . LYS D 1 26 ? -13.185 21.764 -3.822 1.00 45.45 484 LYS D CA 1
ATOM 2123 C C . LYS D 1 26 ? -12.355 22.168 -2.615 1.00 50.31 484 LYS D C 1
ATOM 2124 O O . LYS D 1 26 ? -11.624 21.338 -2.064 1.00 50.79 484 LYS D O 1
ATOM 2130 N N . PHE D 1 27 ? -12.464 23.426 -2.182 1.00 47.57 485 PHE D N 1
ATOM 2131 C CA . PHE D 1 27 ? -11.711 23.869 -1.016 1.00 42.45 485 PHE D CA 1
ATOM 2132 C C . PHE D 1 27 ? -12.083 23.060 0.220 1.00 44.47 485 PHE D C 1
ATOM 2133 O O . PHE D 1 27 ? -11.209 22.517 0.902 1.00 48.01 485 PHE D O 1
ATOM 2141 N N . MET D 1 28 ? -13.379 22.967 0.526 1.00 47.17 486 MET D N 1
ATOM 2142 C CA . MET D 1 28 ? -13.807 22.173 1.672 1.00 45.58 486 MET D CA 1
ATOM 2143 C C . MET D 1 28 ? -13.431 20.708 1.525 1.00 46.86 486 MET D C 1
ATOM 2144 O O . MET D 1 28 ? -13.313 20.002 2.534 1.00 54.38 486 MET D O 1
ATOM 2149 N N . GLU D 1 29 ? -13.229 20.240 0.293 1.00 48.11 487 GLU D N 1
ATOM 2150 C CA . GLU D 1 29 ? -12.973 18.823 0.071 1.00 54.58 487 GLU D CA 1
ATOM 2151 C C . GLU D 1 29 ? -11.585 18.418 0.547 1.00 48.49 487 GLU D C 1
ATOM 2152 O O . GLU D 1 29 ? -11.394 17.282 0.995 1.00 56.86 487 GLU D O 1
ATOM 2158 N N . HIS D 1 30 ? -10.614 19.325 0.479 1.00 46.03 488 HIS D N 1
ATOM 2159 C CA . HIS D 1 30 ? -9.224 18.999 0.774 1.00 53.51 488 HIS D CA 1
ATOM 2160 C C . HIS D 1 30 ? -8.658 19.857 1.903 1.00 51.58 488 HIS D C 1
ATOM 2161 O O . HIS D 1 30 ? -7.457 20.129 1.943 1.00 50.89 488 HIS D O 1
ATOM 2168 N N . ILE D 1 31 ? -9.507 20.271 2.841 1.00 47.86 489 ILE D N 1
ATOM 2169 C CA . ILE D 1 31 ? -9.048 21.092 3.953 1.00 49.86 489 ILE D CA 1
ATOM 2170 C C . ILE D 1 31 ? -8.140 20.264 4.857 1.00 50.53 489 ILE D C 1
ATOM 2171 O O . ILE D 1 31 ? -8.463 19.123 5.216 1.00 57.41 489 ILE D O 1
ATOM 2176 N N . ILE D 1 32 ? -6.993 20.828 5.218 1.00 40.48 490 ILE D N 1
ATOM 2177 C CA . ILE D 1 32 ? -6.014 20.117 6.034 1.00 47.87 490 ILE D CA 1
ATOM 2178 C C . ILE D 1 32 ? -6.377 20.268 7.504 1.00 44.85 490 ILE D C 1
ATOM 2179 O O . ILE D 1 32 ? -6.560 21.386 8.001 1.00 41.75 490 ILE D O 1
ATOM 2184 N N . THR D 1 33 ? -6.481 19.143 8.207 1.00 39.49 491 THR D N 1
ATOM 2185 C CA . THR D 1 33 ? -6.732 19.196 9.637 1.00 43.15 491 THR D CA 1
ATOM 2186 C C . THR D 1 33 ? -5.426 19.417 10.397 1.00 47.01 491 THR D C 1
ATOM 2187 O O . THR D 1 33 ? -4.328 19.340 9.842 1.00 45.61 491 THR D O 1
ATOM 2191 N N . TYR D 1 34 ? -5.554 19.702 11.695 1.00 51.14 492 TYR D N 1
ATOM 2192 C CA . TYR D 1 34 ? -4.360 19.825 12.521 1.00 48.31 492 TYR D CA 1
ATOM 2193 C C . TYR D 1 34 ? -3.572 18.524 12.518 1.00 51.88 492 TYR D C 1
ATOM 2194 O O . TYR D 1 34 ? -2.336 18.536 12.497 1.00 55.67 492 TYR D O 1
ATOM 2203 N N . HIS D 1 35 ? -4.273 17.389 12.518 1.00 46.38 493 HIS D N 1
ATOM 2204 C CA . HIS D 1 35 ? -3.591 16.103 12.566 1.00 44.37 493 HIS D CA 1
ATOM 2205 C C . HIS D 1 35 ? -2.790 15.848 11.294 1.00 56.25 493 HIS D C 1
ATOM 2206 O O . HIS D 1 35 ? -1.646 15.382 11.361 1.00 59.28 493 HIS D O 1
ATOM 2213 N N . GLU D 1 36 ? -3.368 16.149 10.127 1.00 52.35 494 GLU D N 1
ATOM 2214 C CA . GLU D 1 36 ? -2.642 15.954 8.873 1.00 57.76 494 GLU D CA 1
ATOM 2215 C C . GLU D 1 36 ? -1.386 16.814 8.823 1.00 48.80 494 GLU D C 1
ATOM 2216 O O . GLU D 1 36 ? -0.326 16.356 8.378 1.00 50.00 494 GLU D O 1
ATOM 2222 N N . PHE D 1 37 ? -1.493 18.067 9.269 1.00 46.39 495 PHE D N 1
ATOM 2223 C CA . PHE D 1 37 ? -0.372 18.999 9.212 1.00 43.16 495 PHE D CA 1
ATOM 2224 C C . PHE D 1 37 ? 0.676 18.668 10.270 1.00 54.41 495 PHE D C 1
ATOM 2225 O O . PHE D 1 37 ? 1.883 18.797 10.025 1.00 40.46 495 PHE D O 1
ATOM 2233 N N . ALA D 1 38 ? 0.232 18.234 11.453 1.00 47.85 496 ALA D N 1
ATOM 2234 C CA . ALA D 1 38 ? 1.176 17.809 12.479 1.00 44.04 496 ALA D CA 1
ATOM 2235 C C . ALA D 1 38 ? 1.889 16.525 12.084 1.00 51.99 496 ALA D C 1
ATOM 2236 O O . ALA D 1 38 ? 3.014 16.281 12.534 1.00 60.54 496 ALA D O 1
ATOM 2238 N N . GLU D 1 39 ? 1.258 15.693 11.254 1.00 50.23 497 GLU D N 1
ATOM 2239 C CA . GLU D 1 39 ? 1.938 14.499 10.762 1.00 55.36 497 GLU D CA 1
ATOM 2240 C C . GLU D 1 39 ? 2.956 14.852 9.686 1.00 56.38 497 GLU D C 1
ATOM 2241 O O . GLU D 1 39 ? 4.035 14.248 9.621 1.00 60.01 497 GLU D O 1
ATOM 2247 N N . ASN D 1 40 ? 2.641 15.833 8.844 1.00 54.39 498 ASN D N 1
ATOM 2248 C CA . ASN D 1 40 ? 3.472 16.182 7.691 1.00 58.84 498 ASN D CA 1
ATOM 2249 C C . ASN D 1 40 ? 3.581 17.693 7.559 1.00 55.81 498 ASN D C 1
ATOM 2250 O O . ASN D 1 40 ? 2.898 18.314 6.733 1.00 56.26 498 ASN D O 1
ATOM 2255 N N . PRO D 1 41 ? 4.448 18.327 8.351 1.00 53.45 499 PRO D N 1
ATOM 2256 C CA . PRO D 1 41 ? 4.629 19.782 8.219 1.00 51.80 499 PRO D CA 1
ATOM 2257 C C . PRO D 1 41 ? 5.123 20.204 6.850 1.00 52.64 499 PRO D C 1
ATOM 2258 O O . PRO D 1 41 ? 4.960 21.374 6.483 1.00 50.75 499 PRO D O 1
ATOM 2262 N N . GLY D 1 42 ? 5.716 19.290 6.081 1.00 53.48 500 GLY D N 1
ATOM 2263 C CA . GLY D 1 42 ? 6.171 19.606 4.739 1.00 51.42 500 GLY D CA 1
ATOM 2264 C C . GLY D 1 42 ? 5.070 20.032 3.792 1.00 57.19 500 GLY D C 1
ATOM 2265 O O . GLY D 1 42 ? 5.376 20.553 2.711 1.00 51.17 500 GLY D O 1
ATOM 2266 N N . LEU D 1 43 ? 3.802 19.827 4.167 1.00 49.59 501 LEU D N 1
ATOM 2267 C CA . LEU D 1 43 ? 2.696 20.316 3.352 1.00 44.93 501 LEU D CA 1
ATOM 2268 C C . LEU D 1 43 ? 2.811 21.810 3.096 1.00 50.93 501 LEU D C 1
ATOM 2269 O O . LEU D 1 43 ? 2.249 22.316 2.119 1.00 55.72 501 LEU D O 1
ATOM 2274 N N . ILE D 1 44 ? 3.524 22.532 3.966 1.00 47.81 502 ILE D N 1
ATOM 2275 C CA . ILE D 1 44 ? 3.736 23.957 3.753 1.00 50.00 502 ILE D CA 1
ATOM 2276 C C . ILE D 1 44 ? 4.512 24.206 2.467 1.00 51.32 502 ILE D C 1
ATOM 2277 O O . ILE D 1 44 ? 4.390 25.281 1.867 1.00 52.71 502 ILE D O 1
ATOM 2282 N N . ASP D 1 45 ? 5.283 23.222 2.007 1.00 51.08 503 ASP D N 1
ATOM 2283 C CA . ASP D 1 45 ? 6.011 23.311 0.748 1.00 58.45 503 ASP D CA 1
ATOM 2284 C C . ASP D 1 45 ? 5.269 22.659 -0.409 1.00 52.45 503 ASP D C 1
ATOM 2285 O O . ASP D 1 45 ? 5.751 22.705 -1.546 1.00 47.23 503 ASP D O 1
ATOM 2290 N N . ASN D 1 46 ? 4.120 22.056 -0.149 1.00 57.12 504 ASN D N 1
ATOM 2291 C CA . ASN D 1 46 ? 3.328 21.479 -1.223 1.00 56.35 504 ASN D CA 1
ATOM 2292 C C . ASN D 1 46 ? 2.768 22.595 -2.098 1.00 58.97 504 ASN D C 1
ATOM 2293 O O . ASN D 1 46 ? 2.136 23.524 -1.579 1.00 47.22 504 ASN D O 1
ATOM 2298 N N . PRO D 1 47 ? 2.981 22.548 -3.416 1.00 67.35 505 PRO D N 1
ATOM 2299 C CA . PRO D 1 47 ? 2.462 23.619 -4.282 1.00 62.32 505 PRO D CA 1
ATOM 2300 C C . PRO D 1 47 ? 0.947 23.680 -4.332 1.00 60.61 505 PRO D C 1
ATOM 2301 O O . PRO D 1 47 ? 0.401 24.731 -4.689 1.00 66.02 505 PRO D O 1
ATOM 2305 N N . ASN D 1 48 ? 0.250 22.601 -3.986 1.00 61.35 506 ASN D N 1
ATOM 2306 C CA . ASN D 1 48 ? -1.206 22.587 -4.004 1.00 56.39 506 ASN D CA 1
ATOM 2307 C C . ASN D 1 48 ? -1.823 23.110 -2.713 1.00 53.60 506 ASN D C 1
ATOM 2308 O O . ASN D 1 48 ? -3.051 23.124 -2.592 1.00 62.03 506 ASN D O 1
ATOM 2313 N N . LEU D 1 49 ? -1.011 23.528 -1.747 1.00 60.17 507 LEU D N 1
ATOM 2314 C CA . LEU D 1 49 ? -1.536 24.102 -0.514 1.00 52.19 507 LEU D CA 1
ATOM 2315 C C . LEU D 1 49 ? -2.094 25.492 -0.795 1.00 52.79 507 LEU D C 1
ATOM 2316 O O . LEU D 1 49 ? -1.398 26.348 -1.353 1.00 47.38 507 LEU D O 1
ATOM 2321 N N . VAL D 1 50 ? -3.352 25.714 -0.419 1.00 50.44 508 VAL D N 1
ATOM 2322 C CA . VAL D 1 50 ? -4.039 26.978 -0.653 1.00 48.33 508 VAL D CA 1
ATOM 2323 C C . VAL D 1 50 ? -4.538 27.504 0.683 1.00 41.28 508 VAL D C 1
ATOM 2324 O O . VAL D 1 50 ? -5.098 26.750 1.485 1.00 44.65 508 VAL D O 1
ATOM 2328 N N . ILE D 1 51 ? -4.336 28.797 0.919 1.00 41.86 509 ILE D N 1
ATOM 2329 C CA . ILE D 1 51 ? -4.621 29.424 2.204 1.00 43.78 509 ILE D CA 1
ATOM 2330 C C . ILE D 1 51 ? -5.800 30.367 2.033 1.00 45.29 509 ILE D C 1
ATOM 2331 O O . ILE D 1 51 ? -5.754 31.285 1.205 1.00 51.24 509 ILE D O 1
ATOM 2336 N N . ARG D 1 52 ? -6.845 30.153 2.829 1.00 43.53 510 ARG D N 1
ATOM 2337 C CA . ARG D 1 52 ? -8.022 31.010 2.827 1.00 38.68 510 ARG D CA 1
ATOM 2338 C C . ARG D 1 52 ? -7.859 32.084 3.895 1.00 41.43 510 ARG D C 1
ATOM 2339 O O . ARG D 1 52 ? -7.710 31.768 5.081 1.00 40.04 510 ARG D O 1
ATOM 2347 N N . ILE D 1 53 ? -7.887 33.345 3.475 1.00 37.95 511 ILE D N 1
ATOM 2348 C CA . ILE D 1 53 ? -7.825 34.474 4.397 1.00 39.10 511 ILE D CA 1
ATOM 2349 C C . ILE D 1 53 ? -8.308 35.705 3.646 1.00 40.34 511 ILE D C 1
ATOM 2350 O O . ILE D 1 53 ? -8.076 35.842 2.441 1.00 44.58 511 ILE D O 1
ATOM 2355 N N . TYR D 1 54 ? -9.005 36.591 4.363 1.00 38.38 512 TYR D N 1
ATOM 2356 C CA . TYR D 1 54 ? -9.559 37.825 3.793 1.00 48.15 512 TYR D CA 1
ATOM 2357 C C . TYR D 1 54 ? -10.541 37.543 2.655 1.00 49.26 512 TYR D C 1
ATOM 2358 O O . TYR D 1 54 ? -10.696 38.359 1.741 1.00 49.49 512 TYR D O 1
ATOM 2367 N N . ASN D 1 55 ? -11.208 36.386 2.701 1.00 45.03 513 ASN D N 1
ATOM 2368 C CA . ASN D 1 55 ? -12.155 35.969 1.662 1.00 52.97 513 ASN D CA 1
ATOM 2369 C C . ASN D 1 55 ? -11.475 35.826 0.303 1.00 46.90 513 ASN D C 1
ATOM 2370 O O . ASN D 1 55 ? -12.099 36.029 -0.740 1.00 47.18 513 ASN D O 1
ATOM 2375 N N . ARG D 1 56 ? -10.190 35.481 0.312 1.00 48.73 514 ARG D N 1
ATOM 2376 C CA . ARG D 1 56 ? -9.415 35.264 -0.899 1.00 45.01 514 ARG D CA 1
ATOM 2377 C C . ARG D 1 56 ? -8.617 33.973 -0.767 1.00 41.06 514 ARG D C 1
ATOM 2378 O O . ARG D 1 56 ? -8.443 33.432 0.328 1.00 41.16 514 ARG D O 1
ATOM 2386 N N . TYR D 1 57 ? -8.136 33.478 -1.901 1.00 40.64 515 TYR D N 1
ATOM 2387 C CA . TYR D 1 57 ? -7.313 32.279 -1.950 1.00 42.17 515 TYR D CA 1
ATOM 2388 C C . TYR D 1 57 ? -5.868 32.673 -2.225 1.00 49.31 515 TYR D C 1
ATOM 2389 O O . TYR D 1 57 ? -5.603 33.492 -3.112 1.00 55.11 515 TYR D O 1
ATOM 2398 N N . TYR D 1 58 ? -4.939 32.092 -1.466 1.00 44.68 516 TYR D N 1
ATOM 2399 C CA . TYR D 1 58 ? -3.531 32.442 -1.574 1.00 43.61 516 TYR D CA 1
ATOM 2400 C C . TYR D 1 58 ? -2.675 31.185 -1.540 1.00 43.96 516 TYR D C 1
ATOM 2401 O O . TYR D 1 58 ? -3.076 30.157 -0.987 1.00 48.05 516 TYR D O 1
ATOM 2410 N N . ASN D 1 59 ? -1.492 31.279 -2.148 1.00 37.02 517 ASN D N 1
ATOM 2411 C CA . ASN D 1 59 ? -0.457 30.279 -1.948 1.00 40.51 517 ASN D CA 1
ATOM 2412 C C . ASN D 1 59 ? 0.345 30.643 -0.701 1.00 41.65 517 ASN D C 1
ATOM 2413 O O . ASN D 1 59 ? 0.094 31.657 -0.046 1.00 43.88 517 ASN D O 1
ATOM 2418 N N . TRP D 1 60 ? 1.339 29.821 -0.365 1.00 46.37 518 TRP D N 1
ATOM 2419 C CA . TRP D 1 60 ? 2.118 30.120 0.830 1.00 40.05 518 TRP D CA 1
ATOM 2420 C C . TRP D 1 60 ? 3.003 31.349 0.641 1.00 41.28 518 TRP D C 1
ATOM 2421 O O . TRP D 1 60 ? 3.227 32.095 1.600 1.00 48.01 518 TRP D O 1
ATOM 2432 N N . ALA D 1 61 ? 3.498 31.591 -0.574 1.00 38.14 519 ALA D N 1
ATOM 2433 C CA . ALA D 1 61 ? 4.381 32.735 -0.785 1.00 42.89 519 ALA D CA 1
ATOM 2434 C C . ALA D 1 61 ? 3.666 34.052 -0.505 1.00 43.17 519 ALA D C 1
ATOM 2435 O O . ALA D 1 61 ? 4.230 34.951 0.127 1.00 41.97 519 ALA D O 1
ATOM 2437 N N . LEU D 1 62 ? 2.419 34.182 -0.963 1.00 50.30 520 LEU D N 1
ATOM 2438 C CA . LEU D 1 62 ? 1.686 35.427 -0.765 1.00 47.79 520 LEU D CA 1
ATOM 2439 C C . LEU D 1 62 ? 1.158 35.555 0.660 1.00 48.82 520 LEU D C 1
ATOM 2440 O O . LEU D 1 62 ? 1.202 36.643 1.243 1.00 43.42 520 LEU D O 1
ATOM 2445 N N . ALA D 1 63 ? 0.655 34.460 1.233 1.00 42.76 521 ALA D N 1
ATOM 2446 C CA . ALA D 1 63 ? 0.021 34.514 2.542 1.00 39.05 521 ALA D CA 1
ATOM 2447 C C . ALA D 1 63 ? 1.018 34.543 3.690 1.00 43.90 521 ALA D C 1
ATOM 2448 O O . ALA D 1 63 ? 0.619 34.873 4.813 1.00 44.14 521 ALA D O 1
ATOM 2450 N N . ALA D 1 64 ? 2.289 34.218 3.437 1.00 41.87 522 ALA D N 1
ATOM 2451 C CA . ALA D 1 64 ? 3.265 34.115 4.521 1.00 35.53 522 ALA D CA 1
ATOM 2452 C C . ALA D 1 64 ? 3.350 35.374 5.376 1.00 33.21 522 ALA D C 1
ATOM 2453 O O . ALA D 1 64 ? 3.190 35.261 6.601 1.00 31.94 522 ALA D O 1
ATOM 2455 N N . PRO D 1 65 ? 3.574 36.578 4.834 1.00 33.44 523 PRO D N 1
ATOM 2456 C CA . PRO D 1 65 ? 3.653 37.751 5.723 1.00 31.15 523 PRO D CA 1
ATOM 2457 C C . PRO D 1 65 ? 2.348 38.052 6.436 1.00 38.33 523 PRO D C 1
ATOM 2458 O O . PRO D 1 65 ? 2.377 38.495 7.591 1.00 41.92 523 PRO D O 1
ATOM 2462 N N . MET D 1 66 ? 1.203 37.838 5.781 1.00 39.52 524 MET D N 1
ATOM 2463 C CA . MET D 1 66 ? -0.077 38.081 6.434 1.00 38.73 524 MET D CA 1
ATOM 2464 C C . MET D 1 66 ? -0.256 37.177 7.645 1.00 39.14 524 MET D C 1
ATOM 2465 O O . MET D 1 66 ? -0.675 37.637 8.714 1.00 38.61 524 MET D O 1
ATOM 2470 N N . ILE D 1 67 ? 0.060 35.888 7.498 1.00 32.96 525 ILE D N 1
ATOM 2471 C CA . ILE D 1 67 ? -0.089 34.954 8.608 1.00 31.25 525 ILE D CA 1
ATOM 2472 C C . ILE D 1 67 ? 0.899 35.284 9.722 1.00 37.00 525 ILE D C 1
ATOM 2473 O O . ILE D 1 67 ? 0.566 35.204 10.912 1.00 33.72 525 ILE D O 1
ATOM 2478 N N . LEU D 1 68 ? 2.125 35.672 9.359 1.00 38.75 526 LEU D N 1
ATOM 2479 C CA . LEU D 1 68 ? 3.130 35.969 10.374 1.00 33.46 526 LEU D CA 1
ATOM 2480 C C . LEU D 1 68 ? 2.757 37.216 11.168 1.00 38.46 526 LEU D C 1
ATOM 2481 O O . LEU D 1 68 ? 2.965 37.268 12.388 1.00 34.38 526 LEU D O 1
ATOM 2486 N N . SER D 1 69 ? 2.192 38.225 10.500 1.00 32.00 527 SER D N 1
ATOM 2487 C CA . SER D 1 69 ? 1.815 39.439 11.216 1.00 37.56 527 SER D CA 1
ATOM 2488 C C . SER D 1 69 ? 0.701 39.174 12.219 1.00 42.47 527 SER D C 1
ATOM 2489 O O . SER D 1 69 ? 0.681 39.787 13.293 1.00 42.43 527 SER D O 1
ATOM 2492 N N . LEU D 1 70 ? -0.224 38.264 11.894 1.00 43.47 528 LEU D N 1
ATOM 2493 C CA . LEU D 1 70 ? -1.320 37.954 12.807 1.00 46.25 528 LEU D CA 1
ATOM 2494 C C . LEU D 1 70 ? -0.824 37.221 14.046 1.00 40.18 528 LEU D C 1
ATOM 2495 O O . LEU D 1 70 ? -1.394 37.375 15.131 1.00 35.79 528 LEU D O 1
ATOM 2500 N N . GLN D 1 71 ? 0.226 36.418 13.904 1.00 42.65 529 GLN D N 1
ATOM 2501 C CA . GLN D 1 71 ? 0.718 35.644 15.035 1.00 44.96 529 GLN D CA 1
ATOM 2502 C C . GLN D 1 71 ? 1.633 36.466 15.934 1.00 36.34 529 GLN D C 1
ATOM 2503 O O . GLN D 1 71 ? 1.624 36.281 17.154 1.00 38.96 529 GLN D O 1
ATOM 2509 N N . VAL D 1 72 ? 2.403 37.390 15.362 1.00 37.22 530 VAL D N 1
ATOM 2510 C CA . VAL D 1 72 ? 3.373 38.160 16.133 1.00 44.07 530 VAL D CA 1
ATOM 2511 C C . VAL D 1 72 ? 2.719 39.403 16.721 1.00 41.47 530 VAL D C 1
ATOM 2512 O O . VAL D 1 72 ? 2.774 39.629 17.934 1.00 49.68 530 VAL D O 1
ATOM 2516 N N . PHE D 1 73 ? 2.111 40.227 15.872 1.00 38.15 531 PHE D N 1
ATOM 2517 C CA . PHE D 1 73 ? 1.542 41.489 16.321 1.00 38.56 531 PHE D CA 1
ATOM 2518 C C . PHE D 1 73 ? 0.040 41.420 16.553 1.00 39.58 531 PHE D C 1
ATOM 2519 O O . PHE D 1 73 ? -0.543 42.411 17.005 1.00 38.56 531 PHE D O 1
ATOM 2527 N N . GLN D 1 74 ? -0.588 40.275 16.276 1.00 40.29 532 GLN D N 1
ATOM 2528 C CA . GLN D 1 74 ? -2.037 40.113 16.408 1.00 43.34 532 GLN D CA 1
ATOM 2529 C C . GLN D 1 74 ? -2.781 41.262 15.736 1.00 39.92 532 GLN D C 1
ATOM 2530 O O . GLN D 1 74 ? -3.735 41.819 16.277 1.00 50.58 532 GLN D O 1
ATOM 2536 N N . LYS D 1 75 ? -2.326 41.623 14.540 1.00 41.09 533 LYS D N 1
ATOM 2537 C CA . LYS D 1 75 ? -2.908 42.713 13.775 1.00 41.97 533 LYS D CA 1
ATOM 2538 C C . LYS D 1 75 ? -2.666 42.439 12.298 1.00 40.30 533 LYS D C 1
ATOM 2539 O O . LYS D 1 75 ? -1.594 41.964 11.917 1.00 46.56 533 LYS D O 1
ATOM 2545 N N . SER D 1 76 ? -3.669 42.721 11.475 1.00 39.90 534 SER D N 1
ATOM 2546 C CA . SER D 1 76 ? -3.532 42.504 10.044 1.00 48.52 534 SER D CA 1
ATOM 2547 C C . SER D 1 76 ? -2.564 43.512 9.436 1.00 48.45 534 SER D C 1
ATOM 2548 O O . SER D 1 76 ? -2.463 44.658 9.885 1.00 55.10 534 SER D O 1
ATOM 2551 N N . LEU D 1 77 ? -1.843 43.070 8.409 1.00 43.37 535 LEU D N 1
ATOM 2552 C CA . LEU D 1 77 ? -1.109 44.009 7.576 1.00 44.65 535 LEU D CA 1
ATOM 2553 C C . LEU D 1 77 ? -2.096 44.970 6.918 1.00 42.99 535 LEU D C 1
ATOM 2554 O O . LEU D 1 77 ? -3.194 44.555 6.525 1.00 45.74 535 LEU D O 1
ATOM 2559 N N . PRO D 1 78 ? -1.756 46.252 6.797 1.00 47.31 536 PRO D N 1
ATOM 2560 C CA . PRO D 1 78 ? -2.672 47.190 6.139 1.00 40.14 536 PRO D CA 1
ATOM 2561 C C . PRO D 1 78 ? -2.958 46.765 4.705 1.00 49.93 536 PRO D C 1
ATOM 2562 O O . PRO D 1 78 ? -2.112 46.177 4.027 1.00 48.78 536 PRO D O 1
ATOM 2566 N N . LYS D 1 79 ? -4.185 47.052 4.254 1.00 55.17 537 LYS D N 1
ATOM 2567 C CA . LYS D 1 79 ? -4.600 46.625 2.922 1.00 46.42 537 LYS D CA 1
ATOM 2568 C C . LYS D 1 79 ? -3.657 47.160 1.854 1.00 50.74 537 LYS D C 1
ATOM 2569 O O . LYS D 1 79 ? -3.325 46.449 0.898 1.00 49.79 537 LYS D O 1
ATOM 2575 N N . ALA D 1 80 ? -3.196 48.405 2.010 1.00 53.99 538 ALA D N 1
ATOM 2576 C CA . ALA D 1 80 ? -2.207 48.947 1.084 1.00 51.62 538 ALA D CA 1
ATOM 2577 C C . ALA D 1 80 ? -0.949 48.092 1.051 1.00 55.21 538 ALA D C 1
ATOM 2578 O O . ALA D 1 80 ? -0.343 47.917 -0.012 1.00 58.45 538 ALA D O 1
ATOM 2580 N N . THR D 1 81 ? -0.550 47.543 2.200 1.00 56.20 539 THR D N 1
ATOM 2581 C CA . THR D 1 81 ? 0.644 46.708 2.251 1.00 60.28 539 THR D CA 1
ATOM 2582 C C . THR D 1 81 ? 0.398 45.362 1.581 1.00 59.94 539 THR D C 1
ATOM 2583 O O . THR D 1 81 ? 1.221 44.892 0.786 1.00 69.35 539 THR D O 1
ATOM 2587 N N . VAL D 1 82 ? -0.734 44.725 1.892 1.00 46.41 540 VAL D N 1
ATOM 2588 C CA . VAL D 1 82 ? -1.110 43.499 1.194 1.00 59.29 540 VAL D CA 1
ATOM 2589 C C . VAL D 1 82 ? -1.278 43.763 -0.298 1.00 62.47 540 VAL D C 1
ATOM 2590 O O . VAL D 1 82 ? -1.005 42.888 -1.131 1.00 50.92 540 VAL D O 1
ATOM 2594 N N . GLU D 1 83 ? -1.716 44.971 -0.660 1.00 65.15 541 GLU D N 1
ATOM 2595 C CA . GLU D 1 83 ? -1.857 45.325 -2.069 1.00 65.66 541 GLU D CA 1
ATOM 2596 C C . GLU D 1 83 ? -0.511 45.286 -2.781 1.00 67.55 541 GLU D C 1
ATOM 2597 O O . GLU D 1 83 ? -0.366 44.640 -3.825 1.00 71.02 541 GLU D O 1
ATOM 2603 N N . SER D 1 84 ? 0.491 45.973 -2.225 1.00 60.26 542 SER D N 1
ATOM 2604 C CA . SER D 1 84 ? 1.790 46.041 -2.885 1.00 59.66 542 SER D CA 1
ATOM 2605 C C . SER D 1 84 ? 2.515 44.703 -2.828 1.00 62.83 542 SER D C 1
ATOM 2606 O O . SER D 1 84 ? 3.238 44.345 -3.763 1.00 68.75 542 SER D O 1
ATOM 2609 N N . TRP D 1 85 ? 2.343 43.952 -1.737 1.00 61.93 543 TRP D N 1
ATOM 2610 C CA . TRP D 1 85 ? 2.932 42.618 -1.669 1.00 61.16 543 TRP D CA 1
ATOM 2611 C C . TRP D 1 85 ? 2.337 41.695 -2.726 1.00 60.22 543 TRP D C 1
ATOM 2612 O O . TRP D 1 85 ? 3.013 40.778 -3.203 1.00 67.38 543 TRP D O 1
ATOM 2623 N N . VAL D 1 86 ? 1.083 41.933 -3.113 1.00 62.09 544 VAL D N 1
ATOM 2624 C CA . VAL D 1 86 ? 0.431 41.100 -4.120 1.00 63.10 544 VAL D CA 1
ATOM 2625 C C . VAL D 1 86 ? 1.019 41.368 -5.502 1.00 67.59 544 VAL D C 1
ATOM 2626 O O . VAL D 1 86 ? 1.336 40.436 -6.253 1.00 63.55 544 VAL D O 1
ATOM 2630 N N . LYS D 1 87 ? 1.183 42.646 -5.857 1.00 67.22 545 LYS D N 1
ATOM 2631 C CA . LYS D 1 87 ? 1.688 42.989 -7.182 1.00 71.06 545 LYS D CA 1
ATOM 2632 C C . LYS D 1 87 ? 3.184 42.711 -7.303 1.00 79.69 545 LYS D C 1
ATOM 2633 O O . LYS D 1 87 ? 3.646 42.220 -8.340 1.00 90.47 545 LYS D O 1
ATOM 2639 N N . ASP D 1 88 ? 3.956 43.015 -6.254 1.00 71.33 546 ASP D N 1
ATOM 2640 C CA . ASP D 1 88 ? 5.411 42.897 -6.336 1.00 82.75 546 ASP D CA 1
ATOM 2641 C C . ASP D 1 88 ? 5.863 41.456 -6.545 1.00 87.21 546 ASP D C 1
ATOM 2642 O O . ASP D 1 88 ? 6.860 41.214 -7.236 1.00 91.89 546 ASP D O 1
ATOM 2647 N N . LYS D 1 89 ? 5.162 40.493 -5.954 1.00 79.45 547 LYS D N 1
ATOM 2648 C CA . LYS D 1 89 ? 5.593 39.099 -6.008 1.00 77.02 547 LYS D CA 1
ATOM 2649 C C . LYS D 1 89 ? 4.661 38.253 -6.867 1.00 75.24 547 LYS D C 1
ATOM 2650 O O . LYS D 1 89 ? 4.734 37.024 -6.849 1.00 73.19 547 LYS D O 1
ATOM 2656 N N . ASP E 1 4 ? 31.018 25.108 -16.336 1.00 81.98 462 ASP E N 1
ATOM 2657 C CA . ASP E 1 4 ? 30.209 26.299 -16.102 1.00 70.25 462 ASP E CA 1
ATOM 2658 C C . ASP E 1 4 ? 30.926 27.551 -16.602 1.00 70.22 462 ASP E C 1
ATOM 2659 O O . ASP E 1 4 ? 32.147 27.558 -16.769 1.00 66.34 462 ASP E O 1
ATOM 2664 N N . LEU E 1 5 ? 30.157 28.614 -16.836 1.00 63.24 463 LEU E N 1
ATOM 2665 C CA . LEU E 1 5 ? 30.694 29.845 -17.394 1.00 67.58 463 LEU E CA 1
ATOM 2666 C C . LEU E 1 5 ? 31.112 30.809 -16.285 1.00 56.45 463 LEU E C 1
ATOM 2667 O O . LEU E 1 5 ? 30.585 30.749 -15.169 1.00 59.10 463 LEU E O 1
ATOM 2672 N N . PRO E 1 6 ? 32.053 31.711 -16.570 1.00 48.71 464 PRO E N 1
ATOM 2673 C CA . PRO E 1 6 ? 32.673 32.493 -15.492 1.00 53.49 464 PRO E CA 1
ATOM 2674 C C . PRO E 1 6 ? 31.690 33.410 -14.778 1.00 51.04 464 PRO E C 1
ATOM 2675 O O . PRO E 1 6 ? 30.762 33.958 -15.376 1.00 49.28 464 PRO E O 1
ATOM 2679 N N . ASP E 1 7 ? 31.916 33.565 -13.475 1.00 56.10 465 ASP E N 1
ATOM 2680 C CA . ASP E 1 7 ? 31.183 34.540 -12.683 1.00 39.40 465 ASP E CA 1
ATOM 2681 C C . ASP E 1 7 ? 31.569 35.953 -13.097 1.00 46.05 465 ASP E C 1
ATOM 2682 O O . ASP E 1 7 ? 32.749 36.261 -13.303 1.00 41.63 465 ASP E O 1
ATOM 2687 N N . VAL E 1 8 ? 30.564 36.816 -13.213 1.00 40.18 466 VAL E N 1
ATOM 2688 C CA . VAL E 1 8 ? 30.752 38.222 -13.545 1.00 36.26 466 VAL E CA 1
ATOM 2689 C C . VAL E 1 8 ? 30.196 39.032 -12.386 1.00 40.27 466 VAL E C 1
ATOM 2690 O O . VAL E 1 8 ? 29.035 38.851 -11.996 1.00 49.47 466 VAL E O 1
ATOM 2694 N N . THR E 1 9 ? 31.022 39.909 -11.827 1.00 36.51 467 THR E N 1
ATOM 2695 C CA . THR E 1 9 ? 30.650 40.699 -10.665 1.00 35.32 467 THR E CA 1
ATOM 2696 C C . THR E 1 9 ? 30.921 42.166 -10.957 1.00 37.22 467 THR E C 1
ATOM 2697 O O . THR E 1 9 ? 31.829 42.504 -11.722 1.00 34.71 467 THR E O 1
ATOM 2701 N N . LEU E 1 10 ? 30.116 43.033 -10.350 1.00 34.97 468 LEU E N 1
ATOM 2702 C CA . LEU E 1 10 ? 30.184 44.466 -10.587 1.00 32.52 468 LEU E CA 1
ATOM 2703 C C . LEU E 1 10 ? 30.523 45.189 -9.295 1.00 38.69 468 LEU E C 1
ATOM 2704 O O . LEU E 1 10 ? 30.047 44.816 -8.218 1.00 40.96 468 LEU E O 1
ATOM 2709 N N . SER E 1 11 ? 31.347 46.225 -9.407 1.00 37.75 469 SER E N 1
ATOM 2710 C CA . SER E 1 11 ? 31.666 47.052 -8.258 1.00 41.62 469 SER E CA 1
ATOM 2711 C C . SER E 1 11 ? 31.903 48.475 -8.732 1.00 46.34 469 SER E C 1
ATOM 2712 O O . SER E 1 11 ? 32.342 48.702 -9.863 1.00 46.33 469 SER E O 1
ATOM 2715 N N . LEU E 1 12 ? 31.607 49.430 -7.850 1.00 44.40 470 LEU E N 1
ATOM 2716 C CA . LEU E 1 12 ? 31.797 50.847 -8.123 1.00 45.06 470 LEU E CA 1
ATOM 2717 C C . LEU E 1 12 ? 33.070 51.392 -7.486 1.00 56.77 470 LEU E C 1
ATOM 2718 O O . LEU E 1 12 ? 33.130 52.575 -7.134 1.00 59.79 470 LEU E O 1
ATOM 2723 N N . CYS E 1 13 ? 34.095 50.548 -7.336 1.00 53.54 471 CYS E N 1
ATOM 2724 C CA . CYS E 1 13 ? 35.315 50.973 -6.655 1.00 55.26 471 CYS E CA 1
ATOM 2725 C C . CYS E 1 13 ? 36.120 51.945 -7.503 1.00 50.54 471 CYS E C 1
ATOM 2726 O O . CYS E 1 13 ? 36.685 52.911 -6.980 1.00 54.66 471 CYS E O 1
ATOM 2729 N N . GLY E 1 14 ? 36.174 51.715 -8.812 1.00 58.83 472 GLY E N 1
ATOM 2730 C CA . GLY E 1 14 ? 37.091 52.485 -9.626 1.00 59.97 472 GLY E CA 1
ATOM 2731 C C . GLY E 1 14 ? 38.524 52.038 -9.384 1.00 63.02 472 GLY E C 1
ATOM 2732 O O . GLY E 1 14 ? 38.794 50.900 -8.984 1.00 60.14 472 GLY E O 1
ATOM 2733 N N . GLY E 1 15 ? 39.459 52.951 -9.628 1.00 65.74 473 GLY E N 1
ATOM 2734 C CA . GLY E 1 15 ? 40.855 52.652 -9.386 1.00 61.02 473 GLY E CA 1
ATOM 2735 C C . GLY E 1 15 ? 41.552 51.891 -10.487 1.00 63.93 473 GLY E C 1
ATOM 2736 O O . GLY E 1 15 ? 42.624 51.327 -10.250 1.00 74.85 473 GLY E O 1
ATOM 2737 N N . LEU E 1 16 ? 40.976 51.837 -11.682 1.00 79.99 474 LEU E N 1
ATOM 2738 C CA . LEU E 1 16 ? 41.675 51.308 -12.844 1.00 73.60 474 LEU E CA 1
ATOM 2739 C C . LEU E 1 16 ? 42.404 52.401 -13.613 1.00 77.57 474 LEU E C 1
ATOM 2740 O O . LEU E 1 16 ? 42.831 52.171 -14.750 1.00 84.28 474 LEU E O 1
ATOM 2745 N N . SER E 1 17 ? 42.552 53.577 -13.013 1.00 79.20 475 SER E N 1
ATOM 2746 C CA . SER E 1 17 ? 43.274 54.688 -13.617 1.00 82.10 475 SER E CA 1
ATOM 2747 C C . SER E 1 17 ? 44.774 54.413 -13.641 1.00 72.39 475 SER E C 1
ATOM 2748 O O . SER E 1 17 ? 45.473 54.661 -12.661 1.00 78.72 475 SER E O 1
ATOM 2751 N N . ILE E 1 22 ? 43.900 48.749 -7.849 1.00 59.71 480 ILE E N 1
ATOM 2752 C CA . ILE E 1 22 ? 42.647 48.252 -7.295 1.00 49.47 480 ILE E CA 1
ATOM 2753 C C . ILE E 1 22 ? 42.891 47.045 -6.392 1.00 56.55 480 ILE E C 1
ATOM 2754 O O . ILE E 1 22 ? 43.515 46.064 -6.798 1.00 61.34 480 ILE E O 1
ATOM 2759 N N . SER E 1 23 ? 42.405 47.115 -5.160 1.00 44.17 481 SER E N 1
ATOM 2760 C CA . SER E 1 23 ? 42.536 45.997 -4.242 1.00 49.22 481 SER E CA 1
ATOM 2761 C C . SER E 1 23 ? 41.223 45.228 -4.155 1.00 52.03 481 SER E C 1
ATOM 2762 O O . SER E 1 23 ? 40.152 45.731 -4.504 1.00 49.84 481 SER E O 1
ATOM 2765 N N . LYS E 1 24 ? 41.324 43.985 -3.681 1.00 55.18 482 LYS E N 1
ATOM 2766 C CA . LYS E 1 24 ? 40.132 43.159 -3.536 1.00 42.48 482 LYS E CA 1
ATOM 2767 C C . LYS E 1 24 ? 39.208 43.703 -2.452 1.00 43.49 482 LYS E C 1
ATOM 2768 O O . LYS E 1 24 ? 37.982 43.678 -2.607 1.00 49.81 482 LYS E O 1
ATOM 2774 N N . GLU E 1 25 ? 39.771 44.197 -1.348 1.00 44.61 483 GLU E N 1
ATOM 2775 C CA . GLU E 1 25 ? 38.941 44.846 -0.337 1.00 53.22 483 GLU E CA 1
ATOM 2776 C C . GLU E 1 25 ? 38.219 46.054 -0.922 1.00 48.80 483 GLU E C 1
ATOM 2777 O O . GLU E 1 25 ? 37.034 46.279 -0.640 1.00 38.36 483 GLU E O 1
ATOM 2783 N N . LYS E 1 26 ? 38.922 46.835 -1.747 1.00 48.16 484 LYS E N 1
ATOM 2784 C CA . LYS E 1 26 ? 38.314 47.976 -2.424 1.00 40.24 484 LYS E CA 1
ATOM 2785 C C . LYS E 1 26 ? 37.174 47.534 -3.330 1.00 46.55 484 LYS E C 1
ATOM 2786 O O . LYS E 1 26 ? 36.121 48.181 -3.380 1.00 49.14 484 LYS E O 1
ATOM 2792 N N . PHE E 1 27 ? 37.365 46.425 -4.049 1.00 47.72 485 PHE E N 1
ATOM 2793 C CA . PHE E 1 27 ? 36.346 45.943 -4.974 1.00 40.49 485 PHE E CA 1
ATOM 2794 C C . PHE E 1 27 ? 35.073 45.540 -4.236 1.00 48.87 485 PHE E C 1
ATOM 2795 O O . PHE E 1 27 ? 33.974 46.013 -4.555 1.00 39.38 485 PHE E O 1
ATOM 2803 N N . MET E 1 28 ? 35.199 44.659 -3.246 1.00 47.20 486 MET E N 1
ATOM 2804 C CA . MET E 1 28 ? 34.017 44.126 -2.587 1.00 44.66 486 MET E CA 1
ATOM 2805 C C . MET E 1 28 ? 33.363 45.122 -1.643 1.00 46.15 486 MET E C 1
ATOM 2806 O O . MET E 1 28 ? 32.240 44.875 -1.188 1.00 43.88 486 MET E O 1
ATOM 2811 N N . GLU E 1 29 ? 34.017 46.248 -1.361 1.00 41.72 487 GLU E N 1
ATOM 2812 C CA . GLU E 1 29 ? 33.389 47.266 -0.532 1.00 49.61 487 GLU E CA 1
ATOM 2813 C C . GLU E 1 29 ? 32.294 48.016 -1.278 1.00 46.41 487 GLU E C 1
ATOM 2814 O O . GLU E 1 29 ? 31.369 48.531 -0.640 1.00 56.18 487 GLU E O 1
ATOM 2820 N N . HIS E 1 30 ? 32.351 48.055 -2.609 1.00 44.09 488 HIS E N 1
ATOM 2821 C CA . HIS E 1 30 ? 31.420 48.826 -3.427 1.00 46.74 488 HIS E CA 1
ATOM 2822 C C . HIS E 1 30 ? 30.695 47.944 -4.436 1.00 41.93 488 HIS E C 1
ATOM 2823 O O . HIS E 1 30 ? 30.446 48.349 -5.572 1.00 42.49 488 HIS E O 1
ATOM 2830 N N . ILE E 1 31 ? 30.340 46.726 -4.029 1.00 39.93 489 ILE E N 1
ATOM 2831 C CA . ILE E 1 31 ? 29.682 45.794 -4.934 1.00 40.07 489 ILE E CA 1
ATOM 2832 C C . ILE E 1 31 ? 28.292 46.307 -5.291 1.00 42.09 489 ILE E C 1
ATOM 2833 O O . ILE E 1 31 ? 27.593 46.905 -4.460 1.00 40.33 489 ILE E O 1
ATOM 2838 N N . ILE E 1 32 ? 27.901 46.097 -6.547 1.00 37.74 490 ILE E N 1
ATOM 2839 C CA . ILE E 1 32 ? 26.625 46.560 -7.076 1.00 39.27 490 ILE E CA 1
ATOM 2840 C C . ILE E 1 32 ? 25.641 45.398 -7.055 1.00 39.60 490 ILE E C 1
ATOM 2841 O O . ILE E 1 32 ? 25.855 44.373 -7.714 1.00 36.67 490 ILE E O 1
ATOM 2846 N N . THR E 1 33 ? 24.561 45.558 -6.301 1.00 38.34 491 THR E N 1
ATOM 2847 C CA . THR E 1 33 ? 23.524 44.546 -6.231 1.00 40.20 491 THR E CA 1
ATOM 2848 C C . THR E 1 33 ? 22.533 44.710 -7.382 1.00 43.23 491 THR E C 1
ATOM 2849 O O . THR E 1 33 ? 22.555 45.694 -8.128 1.00 36.50 491 THR E O 1
ATOM 2853 N N . TYR E 1 34 ? 21.652 43.715 -7.525 1.00 36.84 492 TYR E N 1
ATOM 2854 C CA . TYR E 1 34 ? 20.595 43.815 -8.524 1.00 40.22 492 TYR E CA 1
ATOM 2855 C C . TYR E 1 34 ? 19.676 44.994 -8.236 1.00 40.67 492 TYR E C 1
ATOM 2856 O O . TYR E 1 34 ? 19.255 45.702 -9.158 1.00 41.61 492 TYR E O 1
ATOM 2865 N N . HIS E 1 35 ? 19.344 45.212 -6.963 1.00 43.61 493 HIS E N 1
ATOM 2866 C CA . HIS E 1 35 ? 18.483 46.331 -6.600 1.00 42.17 493 HIS E CA 1
ATOM 2867 C C . HIS E 1 35 ? 19.129 47.667 -6.949 1.00 45.40 493 HIS E C 1
ATOM 2868 O O . HIS E 1 35 ? 18.472 48.548 -7.514 1.00 50.11 493 HIS E O 1
ATOM 2875 N N . GLU E 1 36 ? 20.412 47.840 -6.621 1.00 44.57 494 GLU E N 1
ATOM 2876 C CA . GLU E 1 36 ? 21.103 49.074 -6.979 1.00 50.00 494 GLU E CA 1
ATOM 2877 C C . GLU E 1 36 ? 21.129 49.271 -8.489 1.00 51.29 494 GLU E C 1
ATOM 2878 O O . GLU E 1 36 ? 21.008 50.400 -8.981 1.00 46.37 494 GLU E O 1
ATOM 2884 N N . PHE E 1 37 ? 21.299 48.181 -9.240 1.00 45.49 495 PHE E N 1
ATOM 2885 C CA . PHE E 1 37 ? 21.379 48.278 -10.692 1.00 40.39 495 PHE E CA 1
ATOM 2886 C C . PHE E 1 37 ? 20.009 48.516 -11.317 1.00 44.46 495 PHE E C 1
ATOM 2887 O O . PHE E 1 37 ? 19.886 49.305 -12.260 1.00 39.06 495 PHE E O 1
ATOM 2895 N N . ALA E 1 38 ? 18.974 47.844 -10.804 1.00 41.59 496 ALA E N 1
ATOM 2896 C CA . ALA E 1 38 ? 17.622 48.041 -11.319 1.00 42.71 496 ALA E CA 1
ATOM 2897 C C . ALA E 1 38 ? 17.082 49.429 -10.990 1.00 47.31 496 ALA E C 1
ATOM 2898 O O . ALA E 1 38 ? 16.259 49.962 -11.741 1.00 45.79 496 ALA E O 1
ATOM 2900 N N . GLU E 1 39 ? 17.517 50.027 -9.879 1.00 43.37 497 GLU E N 1
ATOM 2901 C CA . GLU E 1 39 ? 17.034 51.361 -9.537 1.00 42.70 497 GLU E CA 1
ATOM 2902 C C . GLU E 1 39 ? 17.687 52.435 -10.395 1.00 46.30 497 GLU E C 1
ATOM 2903 O O . GLU E 1 39 ? 17.073 53.475 -10.652 1.00 60.28 497 GLU E O 1
ATOM 2909 N N . ASN E 1 40 ? 18.923 52.210 -10.839 1.00 53.16 498 ASN E N 1
ATOM 2910 C CA . ASN E 1 40 ? 19.650 53.172 -11.667 1.00 59.02 498 ASN E CA 1
ATOM 2911 C C . ASN E 1 40 ? 20.526 52.419 -12.657 1.00 54.92 498 ASN E C 1
ATOM 2912 O O . ASN E 1 40 ? 21.714 52.185 -12.407 1.00 53.76 498 ASN E O 1
ATOM 2917 N N . PRO E 1 41 ? 19.970 52.023 -13.805 1.00 56.28 499 PRO E N 1
ATOM 2918 C CA . PRO E 1 41 ? 20.786 51.327 -14.814 1.00 57.10 499 PRO E CA 1
ATOM 2919 C C . PRO E 1 41 ? 21.904 52.178 -15.401 1.00 54.97 499 PRO E C 1
ATOM 2920 O O . PRO E 1 41 ? 22.812 51.616 -16.030 1.00 51.65 499 PRO E O 1
ATOM 2924 N N . GLY E 1 42 ? 21.873 53.500 -15.218 1.00 55.39 500 GLY E N 1
ATOM 2925 C CA . GLY E 1 42 ? 22.904 54.367 -15.762 1.00 50.74 500 GLY E CA 1
ATOM 2926 C C . GLY E 1 42 ? 24.285 54.163 -15.168 1.00 54.31 500 GLY E C 1
ATOM 2927 O O . GLY E 1 42 ? 25.239 54.794 -15.639 1.00 47.83 500 GLY E O 1
ATOM 2928 N N . LEU E 1 43 ? 24.413 53.308 -14.148 1.00 55.05 501 LEU E N 1
ATOM 2929 C CA . LEU E 1 43 ? 25.726 52.989 -13.594 1.00 49.67 501 LEU E CA 1
ATOM 2930 C C . LEU E 1 43 ? 26.643 52.354 -14.624 1.00 53.25 501 LEU E C 1
ATOM 2931 O O . LEU E 1 43 ? 27.867 52.399 -14.459 1.00 52.53 501 LEU E O 1
ATOM 2936 N N . ILE E 1 44 ? 26.080 51.749 -15.673 1.00 49.56 502 ILE E N 1
ATOM 2937 C CA . ILE E 1 44 ? 26.904 51.141 -16.709 1.00 42.20 502 ILE E CA 1
ATOM 2938 C C . ILE E 1 44 ? 27.806 52.188 -17.349 1.00 47.31 502 ILE E C 1
ATOM 2939 O O . ILE E 1 44 ? 28.923 51.879 -17.786 1.00 49.71 502 ILE E O 1
ATOM 2944 N N . ASP E 1 45 ? 27.362 53.444 -17.374 1.00 45.39 503 ASP E N 1
ATOM 2945 C CA . ASP E 1 45 ? 28.132 54.549 -17.926 1.00 44.05 503 ASP E CA 1
ATOM 2946 C C . ASP E 1 45 ? 29.004 55.237 -16.887 1.00 45.80 503 ASP E C 1
ATOM 2947 O O . ASP E 1 45 ? 29.674 56.221 -17.216 1.00 48.54 503 ASP E O 1
ATOM 2952 N N . ASN E 1 46 ? 29.010 54.749 -15.655 1.00 43.49 504 ASN E N 1
ATOM 2953 C CA . ASN E 1 46 ? 29.847 55.344 -14.620 1.00 46.68 504 ASN E CA 1
ATOM 2954 C C . ASN E 1 46 ? 31.311 55.000 -14.876 1.00 45.99 504 ASN E C 1
ATOM 2955 O O . ASN E 1 46 ? 31.641 53.823 -15.069 1.00 41.42 504 ASN E O 1
ATOM 2960 N N . PRO E 1 47 ? 32.210 55.987 -14.895 1.00 41.20 505 PRO E N 1
ATOM 2961 C CA . PRO E 1 47 ? 33.631 55.681 -15.123 1.00 45.13 505 PRO E CA 1
ATOM 2962 C C . PRO E 1 47 ? 34.226 54.725 -14.103 1.00 44.71 505 PRO E C 1
ATOM 2963 O O . PRO E 1 47 ? 35.191 54.022 -14.428 1.00 49.56 505 PRO E O 1
ATOM 2967 N N . ASN E 1 48 ? 33.680 54.665 -12.890 1.00 46.65 506 ASN E N 1
ATOM 2968 C CA . ASN E 1 48 ? 34.206 53.812 -11.832 1.00 49.54 506 ASN E CA 1
ATOM 2969 C C . ASN E 1 48 ? 33.651 52.392 -11.869 1.00 43.15 506 ASN E C 1
ATOM 2970 O O . ASN E 1 48 ? 33.913 51.615 -10.947 1.00 48.97 506 ASN E O 1
ATOM 2975 N N . LEU E 1 49 ? 32.895 52.035 -12.900 1.00 42.06 507 LEU E N 1
ATOM 2976 C CA . LEU E 1 49 ? 32.344 50.691 -12.991 1.00 40.36 507 LEU E CA 1
ATOM 2977 C C . LEU E 1 49 ? 33.453 49.704 -13.330 1.00 38.90 507 LEU E C 1
ATOM 2978 O O . LEU E 1 49 ? 34.149 49.866 -14.338 1.00 43.25 507 LEU E O 1
ATOM 2983 N N . VAL E 1 50 ? 33.613 48.680 -12.497 1.00 35.51 508 VAL E N 1
ATOM 2984 C CA . VAL E 1 50 ? 34.671 47.690 -12.652 1.00 38.79 508 VAL E CA 1
ATOM 2985 C C . VAL E 1 50 ? 34.032 46.312 -12.748 1.00 31.42 508 VAL E C 1
ATOM 2986 O O . VAL E 1 50 ? 33.197 45.949 -11.914 1.00 31.16 508 VAL E O 1
ATOM 2990 N N . ILE E 1 51 ? 34.434 45.542 -13.754 1.00 36.27 509 ILE E N 1
ATOM 2991 C CA . ILE E 1 51 ? 33.923 44.196 -13.977 1.00 37.40 509 ILE E CA 1
ATOM 2992 C C . ILE E 1 51 ? 34.998 43.197 -13.577 1.00 40.92 509 ILE E C 1
ATOM 2993 O O . ILE E 1 51 ? 36.144 43.296 -14.029 1.00 49.17 509 ILE E O 1
ATOM 2998 N N . ARG E 1 52 ? 34.628 42.231 -12.742 1.00 38.47 510 ARG E N 1
ATOM 2999 C CA . ARG E 1 52 ? 35.520 41.155 -12.326 1.00 34.32 510 ARG E CA 1
ATOM 3000 C C . ARG E 1 52 ? 35.171 39.889 -13.105 1.00 37.41 510 ARG E C 1
ATOM 3001 O O . ARG E 1 52 ? 34.118 39.283 -12.879 1.00 40.50 510 ARG E O 1
ATOM 3009 N N . ILE E 1 53 ? 36.056 39.483 -14.010 1.00 33.26 511 ILE E N 1
ATOM 3010 C CA . ILE E 1 53 ? 35.843 38.281 -14.810 1.00 36.51 511 ILE E CA 1
ATOM 3011 C C . ILE E 1 53 ? 37.203 37.705 -15.187 1.00 45.21 511 ILE E C 1
ATOM 3012 O O . ILE E 1 53 ? 38.146 38.448 -15.483 1.00 44.50 511 ILE E O 1
ATOM 3017 N N . TYR E 1 54 ? 37.302 36.371 -15.164 1.00 44.72 512 TYR E N 1
ATOM 3018 C CA . TYR E 1 54 ? 38.561 35.661 -15.418 1.00 42.54 512 TYR E CA 1
ATOM 3019 C C . TYR E 1 54 ? 39.654 36.111 -14.452 1.00 42.57 512 TYR E C 1
ATOM 3020 O O . TYR E 1 54 ? 40.817 36.257 -14.830 1.00 48.19 512 TYR E O 1
ATOM 3029 N N . ASN E 1 55 ? 39.268 36.342 -13.197 1.00 47.84 513 ASN E N 1
ATOM 3030 C CA . ASN E 1 55 ? 40.182 36.795 -12.148 1.00 49.10 513 ASN E CA 1
ATOM 3031 C C . ASN E 1 55 ? 40.941 38.048 -12.575 1.00 47.63 513 ASN E C 1
ATOM 3032 O O . ASN E 1 55 ? 42.120 38.219 -12.261 1.00 49.31 513 ASN E O 1
ATOM 3037 N N . ARG E 1 56 ? 40.265 38.930 -13.306 1.00 39.32 514 ARG E N 1
ATOM 3038 C CA . ARG E 1 56 ? 40.868 40.176 -13.751 1.00 45.76 514 ARG E CA 1
ATOM 3039 C C . ARG E 1 56 ? 39.835 41.288 -13.656 1.00 42.71 514 ARG E C 1
ATOM 3040 O O . ARG E 1 56 ? 38.631 41.041 -13.741 1.00 45.70 514 ARG E O 1
ATOM 3048 N N . TYR E 1 57 ? 40.315 42.513 -1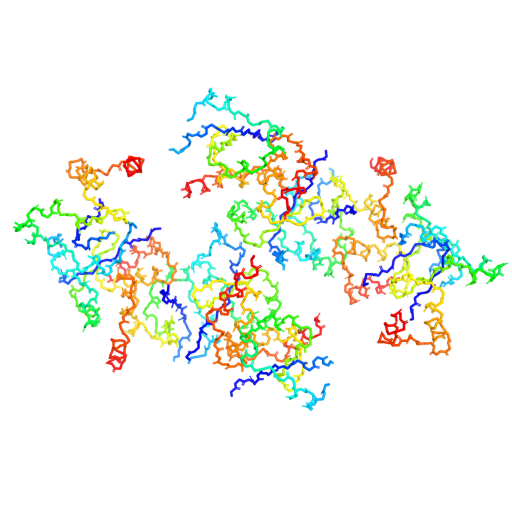3.474 1.00 37.10 515 TYR E N 1
ATOM 3049 C CA . TYR E 1 57 ? 39.460 43.689 -13.410 1.00 36.47 515 TYR E CA 1
ATOM 3050 C C . TYR E 1 57 ? 39.469 44.402 -14.753 1.00 42.61 515 TYR E C 1
ATOM 3051 O O . TYR E 1 57 ? 40.538 44.649 -15.319 1.00 46.15 515 TYR E O 1
ATOM 3060 N N . TYR E 1 58 ? 38.283 44.743 -15.252 1.00 44.36 516 TYR E N 1
ATOM 3061 C CA . TYR E 1 58 ? 38.148 45.433 -16.526 1.00 39.12 516 TYR E CA 1
ATOM 3062 C C . TYR E 1 58 ? 37.111 46.538 -16.400 1.00 43.96 516 TYR E C 1
ATOM 3063 O O . TYR E 1 58 ? 36.172 46.443 -15.603 1.00 46.77 516 TYR E O 1
ATOM 3072 N N . ASN E 1 59 ? 37.277 47.584 -17.205 1.00 39.83 517 ASN E N 1
ATOM 3073 C CA . ASN E 1 59 ? 36.208 48.558 -17.342 1.00 51.35 517 ASN E CA 1
ATOM 3074 C C . ASN E 1 59 ? 35.187 48.059 -18.368 1.00 46.26 517 ASN E C 1
ATOM 3075 O O . ASN E 1 59 ? 35.403 47.058 -19.056 1.00 47.31 517 ASN E O 1
ATOM 3080 N N . TRP E 1 60 ? 34.057 48.764 -18.465 1.00 42.88 518 TRP E N 1
ATOM 3081 C CA . TRP E 1 60 ? 32.969 48.268 -19.306 1.00 46.78 518 TRP E CA 1
ATOM 3082 C C . TRP E 1 60 ? 33.359 48.257 -20.781 1.00 45.00 518 TRP E C 1
ATOM 3083 O O . TRP E 1 60 ? 33.024 47.312 -21.505 1.00 40.63 518 TRP E O 1
ATOM 3094 N N . ALA E 1 61 ? 34.076 49.289 -21.238 1.00 44.05 519 ALA E N 1
ATOM 3095 C CA . ALA E 1 61 ? 34.480 49.354 -22.641 1.00 41.33 519 ALA E CA 1
ATOM 3096 C C . ALA E 1 61 ? 35.249 48.107 -23.056 1.00 44.18 519 ALA E C 1
ATOM 3097 O O . ALA E 1 61 ? 35.107 47.632 -24.188 1.00 37.70 519 ALA E O 1
ATOM 3099 N N . LEU E 1 62 ? 36.060 47.557 -22.147 1.00 46.63 520 LEU E N 1
ATOM 3100 C CA . LEU E 1 62 ? 36.813 46.343 -22.441 1.00 43.58 520 LEU E CA 1
ATOM 3101 C C . LEU E 1 62 ? 36.022 45.078 -22.127 1.00 44.34 520 LEU E C 1
ATOM 3102 O O . LEU E 1 62 ? 36.179 44.070 -22.822 1.00 46.62 520 LEU E O 1
ATOM 3107 N N . ALA E 1 63 ? 35.170 45.107 -21.101 1.00 44.52 521 ALA E N 1
ATOM 3108 C CA . ALA E 1 63 ? 34.454 43.908 -20.677 1.00 44.00 521 ALA E CA 1
ATOM 3109 C C . ALA E 1 63 ? 33.209 43.611 -21.510 1.00 46.52 521 ALA E C 1
ATOM 3110 O O . ALA E 1 63 ? 32.753 42.461 -21.519 1.00 39.46 521 ALA E O 1
ATOM 3112 N N . ALA E 1 64 ? 32.657 44.609 -22.205 1.00 39.54 522 ALA E N 1
ATOM 3113 C CA . ALA E 1 64 ? 31.392 44.433 -22.919 1.00 43.45 522 ALA E CA 1
ATOM 3114 C C . ALA E 1 64 ? 31.378 43.235 -23.864 1.00 44.59 522 ALA E C 1
ATOM 3115 O O . ALA E 1 64 ? 30.448 42.419 -23.767 1.00 42.67 522 ALA E O 1
ATOM 3117 N N . PRO E 1 65 ? 32.345 43.051 -24.770 1.00 45.86 523 PRO E N 1
ATOM 3118 C CA . PRO E 1 65 ? 32.273 41.876 -25.654 1.00 44.92 523 PRO E CA 1
ATOM 3119 C C . PRO E 1 65 ? 32.338 40.553 -24.912 1.00 45.59 523 PRO E C 1
ATOM 3120 O O . PRO E 1 65 ? 31.680 39.589 -25.323 1.00 49.66 523 PRO E O 1
ATOM 3124 N N . MET E 1 66 ? 33.118 40.471 -23.831 1.00 49.91 524 MET E N 1
ATOM 3125 C CA . MET E 1 66 ? 33.166 39.232 -23.061 1.00 47.46 524 MET E CA 1
ATOM 3126 C C . MET E 1 66 ? 31.825 38.952 -22.399 1.00 46.93 524 MET E C 1
ATOM 3127 O O . MET E 1 66 ? 31.397 37.795 -22.305 1.00 47.75 524 MET E O 1
ATOM 3132 N N . ILE E 1 67 ? 31.149 40.000 -21.932 1.00 48.59 525 ILE E N 1
ATOM 3133 C CA . ILE E 1 67 ? 29.829 39.827 -21.335 1.00 47.18 525 ILE E CA 1
ATOM 3134 C C . ILE E 1 67 ? 28.806 39.470 -22.408 1.00 47.92 525 ILE E C 1
ATOM 3135 O O . ILE E 1 67 ? 27.957 38.592 -22.208 1.00 49.33 525 ILE E O 1
ATOM 3140 N N . LEU E 1 68 ? 28.891 40.118 -23.573 1.00 42.48 526 LEU E N 1
ATOM 3141 C CA . LEU E 1 68 ? 27.878 39.933 -24.606 1.00 42.06 526 LEU E CA 1
ATOM 3142 C C . LEU E 1 68 ? 27.962 38.548 -25.239 1.00 48.42 526 LEU E C 1
ATOM 3143 O O . LEU E 1 68 ? 26.934 37.955 -25.586 1.00 41.24 526 LEU E O 1
ATOM 3148 N N . SER E 1 69 ? 29.176 38.017 -25.404 1.00 48.38 527 SER E N 1
ATOM 3149 C CA . SER E 1 69 ? 29.309 36.681 -25.972 1.00 51.38 527 SER E CA 1
ATOM 3150 C C . SER E 1 69 ? 28.808 35.617 -25.001 1.00 50.56 527 SER E C 1
ATOM 3151 O O . SER E 1 69 ? 28.227 34.612 -25.429 1.00 53.13 527 SER E O 1
ATOM 3154 N N . LEU E 1 70 ? 28.999 35.832 -23.695 1.00 46.97 528 LEU E N 1
ATOM 3155 C CA . LEU E 1 70 ? 28.484 34.894 -22.703 1.00 44.29 528 LEU E CA 1
ATOM 3156 C C . LEU E 1 70 ? 26.960 34.869 -22.680 1.00 44.96 528 LEU E C 1
ATOM 3157 O O . LEU E 1 70 ? 26.364 33.830 -22.381 1.00 45.68 528 LEU E O 1
ATOM 3162 N N . GLN E 1 71 ? 26.313 35.990 -22.987 1.00 45.59 529 GLN E N 1
ATOM 3163 C CA . GLN E 1 71 ? 24.859 36.050 -22.924 1.00 48.34 529 GLN E CA 1
ATOM 3164 C C . GLN E 1 71 ? 24.199 35.529 -24.197 1.00 48.98 529 GLN E C 1
ATOM 3165 O O . GLN E 1 71 ? 23.149 34.880 -24.126 1.00 51.18 529 GLN E O 1
ATOM 3171 N N . VAL E 1 72 ? 24.803 35.789 -25.355 1.00 48.73 530 VAL E N 1
ATOM 3172 C CA . VAL E 1 72 ? 24.222 35.398 -26.635 1.00 39.29 530 VAL E CA 1
ATOM 3173 C C . VAL E 1 72 ? 24.588 33.967 -27.004 1.00 43.80 530 VAL E C 1
ATOM 3174 O O . VAL E 1 72 ? 23.739 33.205 -27.471 1.00 52.66 530 VAL E O 1
ATOM 3178 N N . PHE E 1 73 ? 25.841 33.565 -26.802 1.00 50.74 531 PHE E N 1
ATOM 3179 C CA . PHE E 1 73 ? 26.289 32.240 -27.207 1.00 52.35 531 PHE E CA 1
ATOM 3180 C C . PHE E 1 73 ? 26.588 31.307 -26.044 1.00 45.66 531 PHE E C 1
ATOM 3181 O O . PHE E 1 73 ? 26.861 30.126 -26.286 1.00 45.73 531 PHE E O 1
ATOM 3189 N N . GLN E 1 74 ? 26.524 31.791 -24.802 1.00 47.38 532 GLN E N 1
ATOM 3190 C CA . GLN E 1 74 ? 26.849 30.983 -23.625 1.00 43.24 532 GLN E CA 1
ATOM 3191 C C . GLN E 1 74 ? 28.213 30.322 -23.790 1.00 45.29 532 GLN E C 1
ATOM 3192 O O . GLN E 1 74 ? 28.405 29.142 -23.486 1.00 40.17 532 GLN E O 1
ATOM 3198 N N . LYS E 1 75 ? 29.167 31.097 -24.298 1.00 45.22 533 LYS E N 1
ATOM 3199 C CA . LYS E 1 75 ? 30.519 30.610 -24.525 1.00 48.60 533 LYS E CA 1
ATOM 3200 C C . LYS E 1 75 ? 31.467 31.797 -24.475 1.00 56.28 533 LYS E C 1
ATOM 3201 O O . LYS E 1 75 ? 31.207 32.825 -25.111 1.00 55.44 533 LYS E O 1
ATOM 3207 N N . SER E 1 76 ? 32.554 31.654 -23.720 1.00 48.12 534 SER E N 1
ATOM 3208 C CA . SER E 1 76 ? 33.534 32.723 -23.593 1.00 46.20 534 SER E CA 1
ATOM 3209 C C . SER E 1 76 ? 34.242 32.970 -24.918 1.00 47.75 534 SER E C 1
ATOM 3210 O O . SER E 1 76 ? 34.390 32.070 -25.748 1.00 44.89 534 SER E O 1
ATOM 3213 N N . LEU E 1 77 ? 34.681 34.210 -25.109 1.00 47.67 535 LEU E N 1
ATOM 3214 C CA . LEU E 1 77 ? 35.565 34.523 -26.218 1.00 51.46 535 LEU E CA 1
ATOM 3215 C C . LEU E 1 77 ? 36.888 33.768 -26.063 1.00 51.66 535 LEU E C 1
ATOM 3216 O O . LEU E 1 77 ? 37.327 33.493 -24.942 1.00 50.93 535 LEU E O 1
ATOM 3221 N N . PRO E 1 78 ? 37.548 33.424 -27.170 1.00 60.25 536 PRO E N 1
ATOM 3222 C CA . PRO E 1 78 ? 38.844 32.738 -27.072 1.00 64.13 536 PRO E CA 1
ATOM 3223 C C . PRO E 1 78 ? 39.862 33.565 -26.294 1.00 62.74 536 PRO E C 1
ATOM 3224 O O . PRO E 1 78 ? 39.831 34.797 -26.297 1.00 61.12 536 PRO E O 1
ATOM 3228 N N . LYS E 1 79 ? 40.772 32.865 -25.610 1.00 59.08 537 LYS E N 1
ATOM 3229 C CA . LYS E 1 79 ? 41.737 33.561 -24.763 1.00 62.77 537 LYS E CA 1
ATOM 3230 C C . LYS E 1 79 ? 42.643 34.471 -25.583 1.00 62.31 537 LYS E C 1
ATOM 3231 O O . LYS E 1 79 ? 43.012 35.561 -25.127 1.00 54.34 537 LYS E O 1
ATOM 3237 N N . ALA E 1 80 ? 43.005 34.046 -26.798 1.00 64.29 538 ALA E N 1
ATOM 3238 C CA . ALA E 1 80 ? 43.779 34.913 -27.680 1.00 61.00 538 ALA E CA 1
ATOM 3239 C C . ALA E 1 80 ? 42.974 36.134 -28.094 1.00 60.26 538 ALA E C 1
ATOM 3240 O O . ALA E 1 80 ? 43.538 37.217 -28.294 1.00 58.07 538 ALA E O 1
ATOM 3242 N N . THR E 1 81 ? 41.654 35.978 -28.221 1.00 62.89 539 THR E N 1
ATOM 3243 C CA . THR E 1 81 ? 40.795 37.109 -28.553 1.00 57.06 539 THR E CA 1
ATOM 3244 C C . THR E 1 81 ? 40.767 38.128 -27.423 1.00 54.63 539 THR E C 1
ATOM 3245 O O . THR E 1 81 ? 40.864 39.337 -27.665 1.00 48.11 539 THR E O 1
ATOM 3249 N N . VAL E 1 82 ? 40.639 37.655 -26.181 1.00 60.10 540 VAL E N 1
ATOM 3250 C CA . VAL E 1 82 ? 40.638 38.559 -25.035 1.00 65.42 540 VAL E CA 1
ATOM 3251 C C . VAL E 1 82 ? 41.971 39.288 -24.931 1.00 58.53 540 VAL E C 1
ATOM 3252 O O . VAL E 1 82 ? 42.011 40.508 -24.732 1.00 56.90 540 VAL E O 1
ATOM 3256 N N . GLU E 1 83 ? 43.080 38.556 -25.086 1.00 54.82 541 GLU E N 1
ATOM 3257 C CA . GLU E 1 83 ? 44.404 39.160 -24.949 1.00 61.10 541 GLU E CA 1
ATOM 3258 C C . GLU E 1 83 ? 44.617 40.269 -25.971 1.00 59.55 541 GLU E C 1
ATOM 3259 O O . GLU E 1 83 ? 45.112 41.352 -25.637 1.00 61.79 541 GLU E O 1
ATOM 3265 N N . SER E 1 84 ? 44.258 40.012 -27.230 1.00 55.22 542 SER E N 1
ATOM 3266 C CA . SER E 1 84 ? 44.426 41.033 -28.257 1.00 59.84 542 SER E CA 1
ATOM 3267 C C . SER E 1 84 ? 43.466 42.194 -28.038 1.00 64.03 542 SER E C 1
ATOM 3268 O O . SER E 1 84 ? 43.841 43.359 -28.214 1.00 62.60 542 SER E O 1
ATOM 3271 N N . TRP E 1 85 ? 42.223 41.893 -27.655 1.00 57.06 543 TRP E N 1
ATOM 3272 C CA . TRP E 1 85 ? 41.250 42.950 -27.412 1.00 55.32 543 TRP E CA 1
ATOM 3273 C C . TRP E 1 85 ? 41.687 43.841 -26.257 1.00 57.57 543 TRP E C 1
ATOM 3274 O O . TRP E 1 85 ? 41.610 45.072 -26.349 1.00 59.86 543 TRP E O 1
ATOM 3285 N N . VAL E 1 86 ? 42.163 43.235 -25.167 1.00 55.33 544 VAL E N 1
ATOM 3286 C CA . VAL E 1 86 ? 42.582 44.003 -23.998 1.00 61.47 544 VAL E CA 1
ATOM 3287 C C . VAL E 1 86 ? 43.776 44.885 -24.335 1.00 61.27 544 VAL E C 1
ATOM 3288 O O . VAL E 1 86 ? 43.792 46.084 -24.029 1.00 62.84 544 VAL E O 1
ATOM 3292 N N . LYS E 1 87 ? 44.791 44.305 -24.976 1.00 69.96 545 LYS E N 1
ATOM 3293 C CA . LYS E 1 87 ? 46.041 45.023 -25.198 1.00 77.28 545 LYS E CA 1
ATOM 3294 C C . LYS E 1 87 ? 45.873 46.147 -26.213 1.00 83.37 545 LYS E C 1
ATOM 3295 O O . LYS E 1 87 ? 46.436 47.234 -26.040 1.00 85.57 545 LYS E O 1
ATOM 3301 N N . ASP E 1 88 ? 45.100 45.911 -27.272 1.00 82.77 546 ASP E N 1
ATOM 3302 C CA . ASP E 1 88 ? 45.032 46.841 -28.391 1.00 84.87 546 ASP E CA 1
ATOM 3303 C C . ASP E 1 88 ? 43.900 47.855 -28.267 1.00 85.30 546 ASP E C 1
ATOM 3304 O O . ASP E 1 88 ? 43.573 48.524 -29.253 1.00 87.77 546 ASP E O 1
ATOM 3309 N N . LYS E 1 89 ? 43.298 47.987 -27.086 1.00 81.52 547 LYS E N 1
ATOM 3310 C CA . LYS E 1 89 ? 42.517 49.171 -26.769 1.00 83.26 547 LYS E CA 1
ATOM 3311 C C . LYS E 1 89 ? 42.865 49.751 -25.404 1.00 86.52 547 LYS E C 1
ATOM 3312 O O . LYS E 1 89 ? 42.296 50.780 -25.024 1.00 89.50 547 LYS E O 1
ATOM 3318 N N . MET E 1 90 ? 43.779 49.129 -24.665 1.00 84.30 548 MET E N 1
ATOM 3319 C CA . MET E 1 90 ? 44.352 49.740 -23.471 1.00 83.94 548 MET E CA 1
ATOM 3320 C C . MET E 1 90 ? 45.820 49.349 -23.341 1.00 79.13 548 MET E C 1
ATOM 3321 O O . MET E 1 90 ? 46.690 49.959 -23.962 1.00 85.59 548 MET E O 1
ATOM 3326 N N . ASP F 1 4 ? 12.915 30.536 -19.147 1.00 83.75 462 ASP F N 1
ATOM 3327 C CA . ASP F 1 4 ? 12.612 31.595 -18.197 1.00 81.74 462 ASP F CA 1
ATOM 3328 C C . ASP F 1 4 ? 13.425 32.845 -18.522 1.00 84.65 462 ASP F C 1
ATOM 3329 O O . ASP F 1 4 ? 12.919 33.968 -18.429 1.00 81.86 462 ASP F O 1
ATOM 3334 N N . LEU F 1 5 ? 14.687 32.643 -18.914 1.00 67.36 463 LEU F N 1
ATOM 3335 C CA . LEU F 1 5 ? 15.499 33.820 -19.196 1.00 56.98 463 LEU F CA 1
ATOM 3336 C C . LEU F 1 5 ? 15.420 34.185 -20.676 1.00 56.08 463 LEU F C 1
ATOM 3337 O O . LEU F 1 5 ? 15.426 33.299 -21.537 1.00 57.18 463 LEU F O 1
ATOM 3342 N N . PRO F 1 6 ? 15.359 35.479 -20.973 1.00 44.77 464 PRO F N 1
ATOM 3343 C CA . PRO F 1 6 ? 15.100 35.909 -22.349 1.00 43.32 464 PRO F CA 1
ATOM 3344 C C . PRO F 1 6 ? 16.221 35.538 -23.304 1.00 47.13 464 PRO F C 1
ATOM 3345 O O . PRO F 1 6 ? 17.404 35.543 -22.956 1.00 49.75 464 PRO F O 1
ATOM 3349 N N . ASP F 1 7 ? 15.825 35.218 -24.532 1.00 52.65 465 ASP F N 1
ATOM 3350 C CA . ASP F 1 7 ? 16.778 34.972 -25.600 1.00 47.62 465 ASP F CA 1
ATOM 3351 C C . ASP F 1 7 ? 17.346 36.291 -26.108 1.00 49.18 465 ASP F C 1
ATOM 3352 O O . ASP F 1 7 ? 16.625 37.284 -26.240 1.00 41.01 465 ASP F O 1
ATOM 3357 N N . VAL F 1 8 ? 18.652 36.297 -26.375 1.00 48.21 466 VAL F N 1
ATOM 3358 C CA . VAL F 1 8 ? 19.352 37.452 -26.929 1.00 38.98 466 VAL F CA 1
ATOM 3359 C C . VAL F 1 8 ? 19.995 37.013 -28.236 1.00 45.08 466 VAL F C 1
ATOM 3360 O O . VAL F 1 8 ? 20.764 36.044 -28.261 1.00 45.09 466 VAL F O 1
ATOM 3364 N N . THR F 1 9 ? 19.687 37.726 -29.316 1.00 42.74 467 THR F N 1
ATOM 3365 C CA . THR F 1 9 ? 20.227 37.421 -30.633 1.00 44.17 467 THR F CA 1
ATOM 3366 C C . THR F 1 9 ? 20.826 38.679 -31.240 1.00 45.02 467 THR F C 1
ATOM 3367 O O . THR F 1 9 ? 20.273 39.774 -31.092 1.00 46.80 467 THR F O 1
ATOM 3371 N N . LEU F 1 10 ? 21.958 38.519 -31.921 1.00 46.75 468 LEU F N 1
ATOM 3372 C CA . LEU F 1 10 ? 22.681 39.629 -32.526 1.00 51.34 468 LEU F CA 1
ATOM 3373 C C . LEU F 1 10 ? 22.595 39.544 -34.044 1.00 47.47 468 LEU F C 1
ATOM 3374 O O . LEU F 1 10 ? 22.712 38.460 -34.624 1.00 43.27 468 LEU F O 1
ATOM 3379 N N . SER F 1 11 ? 22.397 40.692 -34.685 1.00 48.37 469 SER F N 1
ATOM 3380 C CA . SER F 1 11 ? 22.361 40.761 -36.136 1.00 50.56 469 SER F CA 1
ATOM 3381 C C . SER F 1 11 ? 23.041 42.038 -36.605 1.00 59.56 469 SER F C 1
ATOM 3382 O O . SER F 1 11 ? 22.924 43.088 -35.964 1.00 53.39 469 SER F O 1
ATOM 3385 N N . LEU F 1 12 ? 23.755 41.934 -37.727 1.00 57.08 470 LEU F N 1
ATOM 3386 C CA . LEU F 1 12 ? 24.363 43.081 -38.382 1.00 50.56 470 LEU F CA 1
ATOM 3387 C C . LEU F 1 12 ? 23.439 43.706 -39.418 1.00 57.53 470 LEU F C 1
ATOM 3388 O O . LEU F 1 12 ? 23.914 44.377 -40.341 1.00 70.01 470 LEU F O 1
ATOM 3393 N N . CYS F 1 13 ? 22.130 43.489 -39.292 1.00 57.95 471 CYS F N 1
ATOM 3394 C CA . CYS F 1 13 ? 21.191 44.098 -40.225 1.00 69.48 471 CYS F CA 1
ATOM 3395 C C . CYS F 1 13 ? 21.254 45.618 -40.155 1.00 74.54 471 CYS F C 1
ATOM 3396 O O . CYS F 1 13 ? 21.201 46.298 -41.186 1.00 88.94 471 CYS F O 1
ATOM 3399 N N . GLY F 1 14 ? 21.382 46.168 -38.952 1.00 74.41 472 GLY F N 1
ATOM 3400 C CA . GLY F 1 14 ? 21.413 47.606 -38.797 1.00 71.67 472 GLY F CA 1
ATOM 3401 C C . GLY F 1 14 ? 20.092 48.242 -39.198 1.00 66.50 472 GLY F C 1
ATOM 3402 O O . GLY F 1 14 ? 19.043 47.597 -39.256 1.00 63.46 472 GLY F O 1
ATOM 3403 N N . GLY F 1 15 ? 20.165 49.540 -39.474 1.00 79.28 473 GLY F N 1
ATOM 3404 C CA . GLY F 1 15 ? 19.021 50.265 -40.004 1.00 73.27 473 GLY F CA 1
ATOM 3405 C C . GLY F 1 15 ? 17.841 50.357 -39.064 1.00 74.96 473 GLY F C 1
ATOM 3406 O O . GLY F 1 15 ? 16.689 50.241 -39.503 1.00 80.74 473 GLY F O 1
ATOM 3407 N N . LEU F 1 16 ? 18.098 50.553 -37.769 1.00 80.83 474 LEU F N 1
ATOM 3408 C CA . LEU F 1 16 ? 17.004 50.809 -36.839 1.00 82.39 474 LEU F CA 1
ATOM 3409 C C . LEU F 1 16 ? 16.453 52.215 -37.021 1.00 89.18 474 LEU F C 1
ATOM 3410 O O . LEU F 1 16 ? 15.232 52.418 -37.013 1.00 96.86 474 LEU F O 1
ATOM 3415 N N . SER F 1 17 ? 17.335 53.192 -37.194 1.00 86.95 475 SER F N 1
ATOM 3416 C CA . SER F 1 17 ? 16.928 54.573 -37.404 1.00 92.94 475 SER F CA 1
ATOM 3417 C C . SER F 1 17 ? 17.139 54.987 -38.857 1.00 97.81 475 SER F C 1
ATOM 3418 O O . SER F 1 17 ? 16.225 54.899 -39.677 1.00 98.28 475 SER F O 1
ATOM 3421 N N . ILE F 1 22 ? 12.054 47.374 -38.894 1.00 71.82 480 ILE F N 1
ATOM 3422 C CA . ILE F 1 22 ? 13.125 46.525 -39.401 1.00 69.22 480 ILE F CA 1
ATOM 3423 C C . ILE F 1 22 ? 12.551 45.249 -39.991 1.00 61.03 480 ILE F C 1
ATOM 3424 O O . ILE F 1 22 ? 11.761 44.552 -39.347 1.00 59.96 480 ILE F O 1
ATOM 3429 N N . SER F 1 23 ? 12.948 44.949 -41.225 1.00 67.44 481 SER F N 1
ATOM 3430 C CA . SER F 1 23 ? 12.517 43.710 -41.843 1.00 68.75 481 SER F CA 1
ATOM 3431 C C . SER F 1 23 ? 12.998 42.528 -41.030 1.00 66.74 481 SER F C 1
ATOM 3432 O O . SER F 1 23 ? 14.092 42.524 -40.458 1.00 69.37 481 SER F O 1
ATOM 3435 N N . LYS F 1 24 ? 12.169 41.515 -40.987 1.00 65.54 482 LYS F N 1
ATOM 3436 C CA . LYS F 1 24 ? 12.574 40.336 -40.259 1.00 59.51 482 LYS F CA 1
ATOM 3437 C C . LYS F 1 24 ? 13.398 39.391 -41.125 1.00 66.60 482 LYS F C 1
ATOM 3438 O O . LYS F 1 24 ? 14.268 38.673 -40.610 1.00 63.19 482 LYS F O 1
ATOM 3444 N N . GLU F 1 25 ? 13.150 39.403 -42.437 1.00 66.28 483 GLU F N 1
ATOM 3445 C CA . GLU F 1 25 ? 14.043 38.742 -43.380 1.00 65.09 483 GLU F CA 1
ATOM 3446 C C . GLU F 1 25 ? 15.433 39.366 -43.347 1.00 61.97 483 GLU F C 1
ATOM 3447 O O . GLU F 1 25 ? 16.445 38.660 -43.446 1.00 49.46 483 GLU F O 1
ATOM 3453 N N . LYS F 1 26 ? 15.500 40.693 -43.197 1.00 62.42 484 LYS F N 1
ATOM 3454 C CA . LYS F 1 26 ? 16.788 41.376 -43.131 1.00 59.04 484 LYS F CA 1
ATOM 3455 C C . LYS F 1 26 ? 17.537 41.033 -41.850 1.00 66.61 484 LYS F C 1
ATOM 3456 O O . LYS F 1 26 ? 18.772 40.961 -41.855 1.00 69.84 484 LYS F O 1
ATOM 3462 N N . PHE F 1 27 ? 16.811 40.812 -40.752 1.00 65.24 485 PHE F N 1
ATOM 3463 C CA . PHE F 1 27 ? 17.458 40.438 -39.499 1.00 58.21 485 PHE F CA 1
ATOM 3464 C C . PHE F 1 27 ? 18.123 39.072 -39.607 1.00 55.42 485 PHE F C 1
ATOM 3465 O O . PHE F 1 27 ? 19.249 38.886 -39.132 1.00 57.40 485 PHE F O 1
ATOM 3473 N N . MET F 1 28 ? 17.443 38.103 -40.225 1.00 59.71 486 MET F N 1
ATOM 3474 C CA . MET F 1 28 ? 17.962 36.742 -40.287 1.00 53.30 486 MET F CA 1
ATOM 3475 C C . MET F 1 28 ? 19.100 36.593 -41.284 1.00 56.49 486 MET F C 1
ATOM 3476 O O . MET F 1 28 ? 19.807 35.581 -41.251 1.00 63.80 486 MET F O 1
ATOM 3481 N N . GLU F 1 29 ? 19.292 37.569 -42.173 1.00 63.72 487 GLU F N 1
ATOM 3482 C CA . GLU F 1 29 ? 20.368 37.460 -43.152 1.00 67.00 487 GLU F CA 1
ATOM 3483 C C . GLU F 1 29 ? 21.726 37.751 -42.528 1.00 69.33 487 GLU F C 1
ATOM 3484 O O . GLU F 1 29 ? 22.734 37.158 -42.931 1.00 75.95 487 GLU F O 1
ATOM 3490 N N . HIS F 1 30 ? 21.771 38.642 -41.544 1.00 65.40 488 HIS F N 1
ATOM 3491 C CA . HIS F 1 30 ? 23.016 39.128 -40.965 1.00 61.33 488 HIS F CA 1
ATOM 3492 C C . HIS F 1 30 ? 23.131 38.748 -39.495 1.00 63.34 488 HIS F C 1
ATOM 3493 O O . HIS F 1 30 ? 23.631 39.519 -38.674 1.00 55.72 488 HIS F O 1
ATOM 3500 N N . ILE F 1 31 ? 22.670 37.549 -39.143 1.00 60.91 489 ILE F N 1
ATOM 3501 C CA . ILE F 1 31 ? 22.805 37.077 -37.772 1.00 57.32 489 ILE F CA 1
ATOM 3502 C C . ILE F 1 31 ? 24.270 36.776 -37.493 1.00 57.73 489 ILE F C 1
ATOM 3503 O O . ILE F 1 31 ? 24.944 36.102 -38.282 1.00 66.37 489 ILE F O 1
ATOM 3508 N N . ILE F 1 32 ? 24.774 37.297 -36.378 1.00 57.90 490 ILE F N 1
ATOM 3509 C CA . ILE F 1 32 ? 26.190 37.196 -36.045 1.00 54.53 490 ILE F CA 1
ATOM 3510 C C . ILE F 1 32 ? 26.432 35.844 -35.379 1.00 52.04 490 ILE F C 1
ATOM 3511 O O . ILE F 1 32 ? 25.910 35.573 -34.297 1.00 50.25 490 ILE F O 1
ATOM 3516 N N . THR F 1 33 ? 27.213 34.992 -36.036 1.00 56.40 491 THR F N 1
ATOM 3517 C CA . THR F 1 33 ? 27.604 33.721 -35.451 1.00 53.03 491 THR F CA 1
ATOM 3518 C C . THR F 1 33 ? 28.523 33.954 -34.257 1.00 55.66 491 THR F C 1
ATOM 3519 O O . THR F 1 33 ? 29.067 35.045 -34.055 1.00 52.14 491 THR F O 1
ATOM 3523 N N . TYR F 1 34 ? 28.698 32.906 -33.450 1.00 56.23 492 TYR F N 1
ATOM 3524 C CA . TYR F 1 34 ? 29.730 32.969 -32.424 1.00 50.84 492 TYR F CA 1
ATOM 3525 C C . TYR F 1 34 ? 31.103 33.082 -33.065 1.00 60.29 492 TYR F C 1
ATOM 3526 O O . TYR F 1 34 ? 31.974 33.812 -32.575 1.00 54.78 492 TYR F O 1
ATOM 3535 N N . HIS F 1 35 ? 31.312 32.352 -34.163 1.00 58.75 493 HIS F N 1
ATOM 3536 C CA . HIS F 1 35 ? 32.578 32.413 -34.881 1.00 51.60 493 HIS F CA 1
ATOM 3537 C C . HIS F 1 35 ? 32.844 33.819 -35.408 1.00 51.87 493 HIS F C 1
ATOM 3538 O O . HIS F 1 35 ? 33.980 34.304 -35.348 1.00 54.71 493 HIS F O 1
ATOM 3545 N N . GLU F 1 36 ? 31.807 34.499 -35.909 1.00 53.94 494 GLU F N 1
ATOM 3546 C CA . GLU F 1 36 ? 31.986 35.871 -36.380 1.00 57.05 494 GLU F CA 1
ATOM 3547 C C . GLU F 1 36 ? 32.360 36.806 -35.237 1.00 58.97 494 GLU F C 1
ATOM 3548 O O . GLU F 1 36 ? 33.239 37.662 -35.393 1.00 63.88 494 GLU F O 1
ATOM 3554 N N . PHE F 1 37 ? 31.705 36.660 -34.082 1.00 53.84 495 PHE F N 1
ATOM 3555 C CA . PHE F 1 37 ? 31.996 37.537 -32.953 1.00 45.54 495 PHE F CA 1
ATOM 3556 C C . PHE F 1 37 ? 33.314 37.169 -32.279 1.00 51.42 495 PHE F C 1
ATOM 3557 O O . PHE F 1 37 ? 34.061 38.056 -31.853 1.00 48.63 495 PHE F O 1
ATOM 3565 N N . ALA F 1 38 ? 33.620 35.872 -32.179 1.00 50.59 496 ALA F N 1
ATOM 3566 C CA . ALA F 1 38 ? 34.861 35.442 -31.543 1.00 47.76 496 ALA F CA 1
ATOM 3567 C C . ALA F 1 38 ? 36.098 35.911 -32.296 1.00 60.13 496 ALA F C 1
ATOM 3568 O O . ALA F 1 38 ? 37.164 36.051 -31.685 1.00 58.54 496 ALA F O 1
ATOM 3570 N N . GLU F 1 39 ? 35.989 36.148 -33.602 1.00 55.16 497 GLU F N 1
ATOM 3571 C CA . GLU F 1 39 ? 37.120 36.615 -34.386 1.00 56.20 497 GLU F CA 1
ATOM 3572 C C . GLU F 1 39 ? 37.088 38.115 -34.642 1.00 57.67 497 GLU F C 1
ATOM 3573 O O . GLU F 1 39 ? 38.053 38.653 -35.193 1.00 67.16 497 GLU F O 1
ATOM 3579 N N . ASN F 1 40 ? 36.016 38.800 -34.251 1.00 53.66 498 ASN F N 1
ATOM 3580 C CA . ASN F 1 40 ? 35.917 40.251 -34.410 1.00 55.96 498 ASN F CA 1
ATOM 3581 C C . ASN F 1 40 ? 35.040 40.807 -33.287 1.00 55.21 498 ASN F C 1
ATOM 3582 O O . ASN F 1 40 ? 33.848 41.053 -33.467 1.00 54.55 498 ASN F O 1
ATOM 3587 N N . PRO F 1 41 ? 35.628 41.006 -32.103 1.00 59.60 499 PRO F N 1
ATOM 3588 C CA . PRO F 1 41 ? 34.839 41.590 -31.002 1.00 47.36 499 PRO F CA 1
ATOM 3589 C C . PRO F 1 41 ? 34.507 43.048 -31.221 1.00 49.27 499 PRO F C 1
ATOM 3590 O O . PRO F 1 41 ? 33.581 43.555 -30.578 1.00 53.08 499 PRO F O 1
ATOM 3594 N N . GLY F 1 42 ? 35.234 43.742 -32.097 1.00 57.34 500 GLY F N 1
ATOM 3595 C CA . GLY F 1 42 ? 34.897 45.112 -32.441 1.00 58.57 500 GLY F CA 1
ATOM 3596 C C . GLY F 1 42 ? 33.532 45.274 -33.081 1.00 58.09 500 GLY F C 1
ATOM 3597 O O . GLY F 1 42 ? 33.064 46.411 -33.219 1.00 54.59 500 GLY F O 1
ATOM 3598 N N . LEU F 1 43 ? 32.888 44.171 -33.477 1.00 47.24 501 LEU F N 1
ATOM 3599 C CA . LEU F 1 43 ? 31.518 44.241 -33.967 1.00 51.41 501 LEU F CA 1
ATOM 3600 C C . LEU F 1 43 ? 30.590 44.904 -32.963 1.00 52.85 501 LEU F C 1
ATOM 3601 O O . LEU F 1 43 ? 29.581 45.493 -33.364 1.00 49.79 501 LEU F O 1
ATOM 3606 N N . ILE F 1 44 ? 30.916 44.828 -31.669 1.00 60.28 502 ILE F N 1
ATOM 3607 C CA . ILE F 1 44 ? 30.128 45.491 -30.637 1.00 55.82 502 ILE F CA 1
ATOM 3608 C C . ILE F 1 44 ? 30.113 47.001 -30.827 1.00 58.96 502 ILE F C 1
ATOM 3609 O O . ILE F 1 44 ? 29.177 47.671 -30.377 1.00 63.04 502 ILE F O 1
ATOM 3614 N N . ASP F 1 45 ? 31.127 47.556 -31.496 1.00 66.12 503 ASP F N 1
ATOM 3615 C CA . ASP F 1 45 ? 31.180 48.979 -31.803 1.00 62.78 503 ASP F CA 1
ATOM 3616 C C . ASP F 1 45 ? 30.555 49.319 -33.149 1.00 56.68 503 ASP F C 1
ATOM 3617 O O . ASP F 1 45 ? 30.377 50.505 -33.449 1.00 54.23 503 ASP F O 1
ATOM 3622 N N . ASN F 1 46 ? 30.216 48.318 -33.951 1.00 48.87 504 ASN F N 1
ATOM 3623 C CA . ASN F 1 46 ? 29.648 48.568 -35.267 1.00 55.92 504 ASN F CA 1
ATOM 3624 C C . ASN F 1 46 ? 28.305 49.281 -35.136 1.00 60.44 504 ASN F C 1
ATOM 3625 O O . ASN F 1 46 ? 27.443 48.835 -34.364 1.00 56.95 504 ASN F O 1
ATOM 3630 N N . PRO F 1 47 ? 28.085 50.378 -35.863 1.00 57.89 505 PRO F N 1
ATOM 3631 C CA . PRO F 1 47 ? 26.800 51.090 -35.746 1.00 62.87 505 PRO F CA 1
ATOM 3632 C C . PRO F 1 47 ? 25.604 50.272 -36.207 1.00 63.97 505 PRO F C 1
ATOM 3633 O O . PRO F 1 47 ? 24.474 50.570 -35.798 1.00 56.39 505 PRO F O 1
ATOM 3637 N N . ASN F 1 48 ? 25.816 49.250 -37.036 1.00 60.71 506 ASN F N 1
ATOM 3638 C CA . ASN F 1 48 ? 24.743 48.420 -37.561 1.00 57.51 506 ASN F CA 1
ATOM 3639 C C . ASN F 1 48 ? 24.458 47.196 -36.691 1.00 61.74 506 ASN F C 1
ATOM 3640 O O . ASN F 1 48 ? 23.911 46.205 -37.191 1.00 57.90 506 ASN F O 1
ATOM 3645 N N . LEU F 1 49 ? 24.812 47.240 -35.407 1.00 62.78 507 LEU F N 1
ATOM 3646 C CA . LEU F 1 49 ? 24.553 46.132 -34.495 1.00 54.86 507 LEU F CA 1
ATOM 3647 C C . LEU F 1 49 ? 23.144 46.262 -33.931 1.00 61.30 507 LEU F C 1
ATOM 3648 O O . LEU F 1 49 ? 22.795 47.298 -33.352 1.00 60.11 507 LEU F O 1
ATOM 3653 N N . VAL F 1 50 ? 22.340 45.215 -34.101 1.00 59.99 508 VAL F N 1
ATOM 3654 C CA . VAL F 1 50 ? 20.970 45.171 -33.604 1.00 49.06 508 VAL F CA 1
ATOM 3655 C C . VAL F 1 50 ? 20.847 43.991 -32.652 1.00 53.94 508 VAL F C 1
ATOM 3656 O O . VAL F 1 50 ? 21.296 42.882 -32.968 1.00 48.27 508 VAL F O 1
ATOM 3660 N N . ILE F 1 51 ? 20.247 44.232 -31.487 1.00 42.14 509 ILE F N 1
ATOM 3661 C CA . ILE F 1 51 ? 20.033 43.206 -30.475 1.00 43.71 509 ILE F CA 1
ATOM 3662 C C . ILE F 1 51 ? 18.544 42.893 -30.416 1.00 52.18 509 ILE F C 1
ATOM 3663 O O . ILE F 1 51 ? 17.714 43.798 -30.243 1.00 46.81 509 ILE F O 1
ATOM 3668 N N . ARG F 1 52 ? 18.206 41.615 -30.564 1.00 50.11 510 ARG F N 1
ATOM 3669 C CA . ARG F 1 52 ? 16.825 41.148 -30.482 1.00 50.75 510 ARG F CA 1
ATOM 3670 C C . ARG F 1 52 ? 16.599 40.585 -29.084 1.00 44.79 510 ARG F C 1
ATOM 3671 O O . ARG F 1 52 ? 17.035 39.474 -28.772 1.00 45.10 510 ARG F O 1
ATOM 3679 N N . ILE F 1 53 ? 15.913 41.351 -28.243 1.00 47.29 511 ILE F N 1
ATOM 3680 C CA . ILE F 1 53 ? 15.581 40.912 -26.892 1.00 47.73 511 ILE F CA 1
ATOM 3681 C C . ILE F 1 53 ? 14.212 41.474 -26.533 1.00 45.05 511 ILE F C 1
ATOM 3682 O O . ILE F 1 53 ? 13.883 42.613 -26.880 1.00 52.51 511 ILE F O 1
ATOM 3687 N N . TYR F 1 54 ? 13.403 40.659 -25.854 1.00 42.53 512 TYR F N 1
ATOM 3688 C CA . TYR F 1 54 ? 12.052 41.049 -25.446 1.00 51.27 512 TYR F CA 1
ATOM 3689 C C . TYR F 1 54 ? 11.183 41.406 -26.652 1.00 53.12 512 TYR F C 1
ATOM 3690 O O . TYR F 1 54 ? 10.394 42.355 -26.612 1.00 48.25 512 TYR F O 1
ATOM 3699 N N . ASN F 1 55 ? 11.331 40.638 -27.734 1.00 58.41 513 ASN F N 1
ATOM 3700 C CA . ASN F 1 55 ? 10.554 40.838 -28.961 1.00 56.84 513 ASN F CA 1
ATOM 3701 C C . ASN F 1 55 ? 10.690 42.269 -29.479 1.00 51.52 513 ASN F C 1
ATOM 3702 O O . ASN F 1 55 ? 9.723 42.878 -29.942 1.00 59.48 513 ASN F O 1
ATOM 3707 N N . ARG F 1 56 ? 11.900 42.816 -29.395 1.00 50.52 514 ARG F N 1
ATOM 3708 C CA . ARG F 1 56 ? 12.149 44.175 -29.852 1.00 52.21 514 ARG F CA 1
ATOM 3709 C C . ARG F 1 56 ? 13.584 44.276 -30.341 1.00 49.23 514 ARG F C 1
ATOM 3710 O O . ARG F 1 56 ? 14.421 43.419 -30.052 1.00 53.31 514 ARG F O 1
ATOM 3718 N N . TYR F 1 57 ? 13.855 45.334 -31.100 1.00 51.29 515 TYR F N 1
ATOM 3719 C CA . TYR F 1 57 ? 15.177 45.609 -31.643 1.00 45.35 515 TYR F CA 1
ATOM 3720 C C . TYR F 1 57 ? 15.772 46.814 -30.929 1.00 54.44 515 TYR F C 1
ATOM 3721 O O . TYR F 1 57 ? 15.127 47.865 -30.836 1.00 48.28 515 TYR F O 1
ATOM 3730 N N . TYR F 1 58 ? 16.999 46.664 -30.433 1.00 45.88 516 TYR F N 1
ATOM 3731 C CA . TYR F 1 58 ? 17.709 47.748 -29.771 1.00 50.77 516 TYR F CA 1
ATOM 3732 C C . TYR F 1 58 ? 19.134 47.845 -30.303 1.00 53.21 516 TYR F C 1
ATOM 3733 O O . TYR F 1 58 ? 19.725 46.850 -30.733 1.00 47.68 516 TYR F O 1
ATOM 3742 N N . ASN F 1 59 ? 19.684 49.056 -30.266 1.00 48.18 517 ASN F N 1
ATOM 3743 C CA . ASN F 1 59 ? 21.114 49.207 -30.467 1.00 46.25 517 ASN F CA 1
ATOM 3744 C C . ASN F 1 59 ? 21.858 48.736 -29.216 1.00 54.70 517 ASN F C 1
ATOM 3745 O O . ASN F 1 59 ? 21.255 48.421 -28.184 1.00 46.46 517 ASN F O 1
ATOM 3750 N N . TRP F 1 60 ? 23.189 48.689 -29.306 1.00 45.91 518 TRP F N 1
ATOM 3751 C CA . TRP F 1 60 ? 23.957 48.253 -28.146 1.00 46.23 518 TRP F CA 1
ATOM 3752 C C . TRP F 1 60 ? 23.830 49.235 -26.990 1.00 47.40 518 TRP F C 1
ATOM 3753 O O . TRP F 1 60 ? 23.862 48.823 -25.825 1.00 44.04 518 TRP F O 1
ATOM 3764 N N . ALA F 1 61 ? 23.668 50.527 -27.289 1.00 52.37 519 ALA F N 1
ATOM 3765 C CA . ALA F 1 61 ? 23.601 51.529 -26.230 1.00 52.71 519 ALA F CA 1
ATOM 3766 C C . ALA F 1 61 ? 22.391 51.305 -25.331 1.00 57.92 519 ALA F C 1
ATOM 3767 O O . ALA F 1 61 ? 22.488 51.420 -24.103 1.00 63.34 519 ALA F O 1
ATOM 3769 N N . LEU F 1 62 ? 21.244 50.976 -25.923 1.00 51.44 520 LEU F N 1
ATOM 3770 C CA . LEU F 1 62 ? 20.048 50.731 -25.128 1.00 54.06 520 LEU F CA 1
ATOM 3771 C C . LEU F 1 62 ? 20.072 49.349 -24.488 1.00 48.81 520 LEU F C 1
ATOM 3772 O O . LEU F 1 62 ? 19.626 49.184 -23.348 1.00 51.66 520 LEU F O 1
ATOM 3777 N N . ALA F 1 63 ? 20.582 48.348 -25.207 1.00 44.05 521 ALA F N 1
ATOM 3778 C CA . ALA F 1 63 ? 20.519 46.969 -24.744 1.00 44.70 521 ALA F CA 1
ATOM 3779 C C . ALA F 1 63 ? 21.620 46.611 -23.760 1.00 47.14 521 ALA F C 1
ATOM 3780 O O . ALA F 1 63 ? 21.532 45.549 -23.134 1.00 52.34 521 ALA F O 1
ATOM 3782 N N . ALA F 1 64 ? 22.643 47.456 -23.608 1.00 45.25 522 ALA F N 1
ATOM 3783 C CA . ALA F 1 64 ? 23.773 47.104 -22.749 1.00 41.88 522 ALA F CA 1
ATOM 3784 C C . ALA F 1 64 ? 23.361 46.832 -21.308 1.00 40.44 522 ALA F C 1
ATOM 3785 O O . ALA F 1 64 ? 23.766 45.789 -20.765 1.00 36.92 522 ALA F O 1
ATOM 3787 N N . PRO F 1 65 ? 22.575 47.684 -20.635 1.00 41.36 523 PRO F N 1
ATOM 3788 C CA . PRO F 1 65 ? 22.205 47.362 -19.248 1.00 43.12 523 PRO F CA 1
ATOM 3789 C C . PRO F 1 65 ? 21.312 46.142 -19.131 1.00 39.15 523 PRO F C 1
ATOM 3790 O O . PRO F 1 65 ? 21.350 45.462 -18.099 1.00 46.13 523 PRO F O 1
ATOM 3794 N N . MET F 1 66 ? 20.506 45.840 -20.149 1.00 42.88 524 MET F N 1
ATOM 3795 C CA . MET F 1 66 ? 19.680 44.640 -20.091 1.00 45.71 524 MET F CA 1
ATOM 3796 C C . MET F 1 66 ? 20.538 43.382 -20.076 1.00 40.06 524 MET F C 1
ATOM 3797 O O . MET F 1 66 ? 20.274 42.449 -19.310 1.00 41.94 524 MET F O 1
ATOM 3802 N N . ILE F 1 67 ? 21.573 43.341 -20.910 1.00 43.45 525 ILE F N 1
ATOM 3803 C CA . ILE F 1 67 ? 22.382 42.134 -20.999 1.00 50.38 525 ILE F CA 1
ATOM 3804 C C . ILE F 1 67 ? 23.316 42.002 -19.798 1.00 45.05 525 ILE F C 1
ATOM 3805 O O . ILE F 1 67 ? 23.526 40.892 -19.293 1.00 39.78 525 ILE F O 1
ATOM 3810 N N . LEU F 1 68 ? 23.859 43.115 -19.300 1.00 43.98 526 LEU F N 1
ATOM 3811 C CA . LEU F 1 68 ? 24.701 43.047 -18.111 1.00 41.45 526 LEU F CA 1
ATOM 3812 C C . LEU F 1 68 ? 23.930 42.487 -16.922 1.00 45.09 526 LEU F C 1
ATOM 3813 O O . LEU F 1 68 ? 24.430 41.609 -16.207 1.00 39.73 526 LEU F O 1
ATOM 3818 N N . SER F 1 69 ? 22.704 42.974 -16.705 1.00 46.53 527 SER F N 1
ATOM 3819 C CA . SER F 1 69 ? 21.895 42.478 -15.595 1.00 37.38 527 SER F CA 1
ATOM 3820 C C . SER F 1 69 ? 21.610 40.989 -15.743 1.00 39.40 527 SER F C 1
ATOM 3821 O O . SER F 1 69 ? 21.628 40.243 -14.757 1.00 38.71 527 SER F O 1
ATOM 3824 N N . LEU F 1 70 ? 21.356 40.535 -16.972 1.00 44.72 528 LEU F N 1
ATOM 3825 C CA . LEU F 1 70 ? 21.140 39.111 -17.198 1.00 44.43 528 LEU F CA 1
ATOM 3826 C C . LEU F 1 70 ? 22.393 38.300 -16.901 1.00 40.21 528 LEU F C 1
ATOM 3827 O O . LEU F 1 70 ? 22.292 37.154 -16.452 1.00 41.88 528 LEU F O 1
ATOM 3832 N N . GLN F 1 71 ? 23.573 38.870 -17.142 1.00 39.03 529 GLN F N 1
ATOM 3833 C CA . GLN F 1 71 ? 24.806 38.113 -16.972 1.00 40.88 529 GLN F CA 1
ATOM 3834 C C . GLN F 1 71 ? 25.249 38.075 -15.514 1.00 53.21 529 GLN F C 1
ATOM 3835 O O . GLN F 1 71 ? 25.634 37.014 -15.005 1.00 49.76 529 GLN F O 1
ATOM 3841 N N . VAL F 1 72 ? 25.191 39.220 -14.833 1.00 49.72 530 VAL F N 1
ATOM 3842 C CA . VAL F 1 72 ? 25.687 39.317 -13.466 1.00 42.60 530 VAL F CA 1
ATOM 3843 C C . VAL F 1 72 ? 24.661 38.782 -12.477 1.00 42.20 530 VAL F C 1
ATOM 3844 O O . VAL F 1 72 ? 24.975 37.935 -11.633 1.00 50.15 530 VAL F O 1
ATOM 3848 N N . PHE F 1 73 ? 23.424 39.268 -12.560 1.00 45.19 531 PHE F N 1
ATOM 3849 C CA . PHE F 1 73 ? 22.385 38.902 -11.605 1.00 44.65 531 PHE F CA 1
ATOM 3850 C C . PHE F 1 73 ? 21.460 37.802 -12.105 1.00 40.75 531 PHE F C 1
ATOM 3851 O O . PHE F 1 73 ? 20.595 37.358 -11.341 1.00 41.41 531 PHE F O 1
ATOM 3859 N N . GLN F 1 74 ? 21.616 37.353 -13.353 1.00 39.41 532 GLN F N 1
ATOM 3860 C CA . GLN F 1 74 ? 20.778 36.290 -13.913 1.00 44.95 532 GLN F CA 1
ATOM 3861 C C . GLN F 1 74 ? 19.294 36.615 -13.750 1.00 50.66 532 GLN F C 1
ATOM 3862 O O . GLN F 1 74 ? 18.477 35.762 -13.393 1.00 48.78 532 GLN F O 1
ATOM 3868 N N . LYS F 1 75 ? 18.947 37.872 -14.012 1.00 41.35 533 LYS F N 1
ATOM 3869 C CA . LYS F 1 75 ? 17.585 38.345 -13.849 1.00 43.08 533 LYS F CA 1
ATOM 3870 C C . LYS F 1 75 ? 17.401 39.575 -14.725 1.00 46.28 533 LYS F C 1
ATOM 3871 O O . LYS F 1 75 ? 18.286 40.431 -14.789 1.00 42.18 533 LYS F O 1
ATOM 3877 N N . SER F 1 76 ? 16.254 39.646 -15.398 1.00 43.17 534 SER F N 1
ATOM 3878 C CA . SER F 1 76 ? 15.944 40.784 -16.250 1.00 40.78 534 SER F CA 1
ATOM 3879 C C . SER F 1 76 ? 15.752 42.045 -15.418 1.00 41.83 534 SER F C 1
ATOM 3880 O O . SER F 1 76 ? 15.269 42.001 -14.283 1.00 43.97 534 SER F O 1
ATOM 3883 N N . LEU F 1 77 ? 16.127 43.182 -15.997 1.00 39.52 535 LEU F N 1
ATOM 3884 C CA . LEU F 1 77 ? 15.716 44.452 -15.424 1.00 48.03 535 LEU F CA 1
ATOM 3885 C C . LEU F 1 77 ? 14.188 44.530 -15.405 1.00 50.37 535 LEU F C 1
ATOM 3886 O O . LEU F 1 77 ? 13.524 44.002 -16.303 1.00 50.50 535 LEU F O 1
ATOM 3891 N N . PRO F 1 78 ? 13.604 45.168 -14.389 1.00 56.53 536 PRO F N 1
ATOM 3892 C CA . PRO F 1 78 ? 12.139 45.254 -14.315 1.00 49.12 536 PRO F CA 1
ATOM 3893 C C . PRO F 1 78 ? 11.558 45.962 -15.532 1.00 61.58 536 PRO F C 1
ATOM 3894 O O . PRO F 1 78 ? 12.231 46.746 -16.208 1.00 54.81 536 PRO F O 1
ATOM 3898 N N . LYS F 1 79 ? 10.283 45.663 -15.813 1.00 58.03 537 LYS F N 1
ATOM 3899 C CA . LYS F 1 79 ? 9.649 46.204 -17.013 1.00 65.02 537 LYS F CA 1
ATOM 3900 C C . LYS F 1 79 ? 9.555 47.722 -16.954 1.00 61.60 537 LYS F C 1
ATOM 3901 O O . LYS F 1 79 ? 9.814 48.405 -17.953 1.00 58.81 537 LYS F O 1
ATOM 3907 N N . ALA F 1 80 ? 9.192 48.271 -15.793 1.00 55.15 538 ALA F N 1
ATOM 3908 C CA . ALA F 1 80 ? 9.154 49.722 -15.655 1.00 61.15 538 ALA F CA 1
ATOM 3909 C C . ALA F 1 80 ? 10.535 50.325 -15.880 1.00 68.28 538 ALA F C 1
ATOM 3910 O O . ALA F 1 80 ? 10.661 51.411 -16.459 1.00 71.82 538 ALA F O 1
ATOM 3912 N N . THR F 1 81 ? 11.584 49.622 -15.448 1.00 62.04 539 THR F N 1
ATOM 3913 C CA . THR F 1 81 ? 12.940 50.135 -15.621 1.00 59.71 539 THR F CA 1
ATOM 3914 C C . THR F 1 81 ? 13.342 50.166 -17.089 1.00 58.02 539 THR F C 1
ATOM 3915 O O . THR F 1 81 ? 13.859 51.179 -17.580 1.00 55.29 539 THR F O 1
ATOM 3919 N N . VAL F 1 82 ? 13.126 49.061 -17.809 1.00 53.41 540 VAL F N 1
ATOM 3920 C CA . VAL F 1 82 ? 13.450 49.024 -19.231 1.00 52.59 540 VAL F CA 1
ATOM 3921 C C . VAL F 1 82 ? 12.600 50.036 -19.994 1.00 61.90 540 VAL F C 1
ATOM 3922 O O . VAL F 1 82 ? 13.073 50.675 -20.938 1.00 61.92 540 VAL F O 1
ATOM 3926 N N . GLU F 1 83 ? 11.333 50.178 -19.597 1.00 62.68 541 GLU F N 1
ATOM 3927 C CA . GLU F 1 83 ? 10.506 51.248 -20.157 1.00 71.46 541 GLU F CA 1
ATOM 3928 C C . GLU F 1 83 ? 11.119 52.612 -19.868 1.00 73.26 541 GLU F C 1
ATOM 3929 O O . GLU F 1 83 ? 11.207 53.467 -20.762 1.00 76.84 541 GLU F O 1
ATOM 3935 N N . SER F 1 84 ? 11.566 52.831 -18.629 1.00 64.41 542 SER F N 1
ATOM 3936 C CA . SER F 1 84 ? 12.235 54.082 -18.293 1.00 66.28 542 SER F CA 1
ATOM 3937 C C . SER F 1 84 ? 13.601 54.193 -18.955 1.00 65.12 542 SER F C 1
ATOM 3938 O O . SER F 1 84 ? 14.040 55.300 -19.280 1.00 68.87 542 SER F O 1
ATOM 3941 N N . TRP F 1 85 ? 14.293 53.073 -19.165 1.00 57.08 543 TRP F N 1
ATOM 3942 C CA . TRP F 1 85 ? 15.636 53.174 -19.726 1.00 66.97 543 TRP F CA 1
ATOM 3943 C C . TRP F 1 85 ? 15.616 53.562 -21.200 1.00 70.06 543 TRP F C 1
ATOM 3944 O O . TRP F 1 85 ? 16.535 54.247 -21.665 1.00 71.64 543 TRP F O 1
ATOM 3955 N N . VAL F 1 86 ? 14.584 53.154 -21.941 1.00 75.06 544 VAL F N 1
ATOM 3956 C CA . VAL F 1 86 ? 14.548 53.354 -23.381 1.00 78.41 544 VAL F CA 1
ATOM 3957 C C . VAL F 1 86 ? 13.601 54.487 -23.808 1.00 84.75 544 VAL F C 1
ATOM 3958 O O . VAL F 1 86 ? 13.430 54.679 -25.010 1.00 90.49 544 VAL F O 1
ATOM 3962 N N . LYS F 1 87 ? 12.966 55.229 -22.877 1.00 83.49 545 LYS F N 1
ATOM 3963 C CA . LYS F 1 87 ? 11.795 55.996 -23.306 1.00 88.65 545 LYS F CA 1
ATOM 3964 C C . LYS F 1 87 ? 12.162 57.073 -24.322 1.00 99.06 545 LYS F C 1
ATOM 3965 O O . LYS F 1 87 ? 11.512 57.148 -25.354 1.00 100.75 545 LYS F O 1
ATOM 3971 N N . ASP F 1 88 ? 13.146 57.961 -24.059 1.00 101.38 546 ASP F N 1
ATOM 3972 C CA . ASP F 1 88 ? 13.356 59.119 -24.956 1.00 103.64 546 ASP F CA 1
ATOM 3973 C C . ASP F 1 88 ? 14.026 58.694 -26.261 1.00 94.75 546 ASP F C 1
ATOM 3974 O O . ASP F 1 88 ? 13.600 59.081 -27.362 1.00 97.10 546 ASP F O 1
ATOM 3979 N N . LYS F 1 89 ? 15.024 57.832 -26.151 1.00 92.55 547 LYS F N 1
ATOM 3980 C CA . LYS F 1 89 ? 15.867 57.455 -27.269 1.00 96.02 547 LYS F CA 1
ATOM 3981 C C . LYS F 1 89 ? 15.203 56.406 -28.158 1.00 84.51 547 LYS F C 1
ATOM 3982 O O . LYS F 1 89 ? 15.485 56.325 -29.356 1.00 80.86 547 LYS F O 1
ATOM 3988 N N . ASP G 1 4 ? 15.233 25.883 29.455 1.00 88.16 462 ASP G N 1
ATOM 3989 C CA . ASP G 1 4 ? 13.783 25.884 29.632 1.00 84.67 462 ASP G CA 1
ATOM 3990 C C . ASP G 1 4 ? 13.336 27.059 30.497 1.00 79.45 462 ASP G C 1
ATOM 3991 O O . ASP G 1 4 ? 12.143 27.214 30.778 1.00 80.32 462 ASP G O 1
ATOM 3996 N N . LEU G 1 5 ? 14.296 27.878 30.922 1.00 66.51 463 LEU G N 1
ATOM 3997 C CA . LEU G 1 5 ? 13.965 29.073 31.683 1.00 65.94 463 LEU G CA 1
ATOM 3998 C C . LEU G 1 5 ? 13.176 30.045 30.808 1.00 55.98 463 LEU G C 1
ATOM 3999 O O . LEU G 1 5 ? 13.490 30.211 29.625 1.00 59.80 463 LEU G O 1
ATOM 4004 N N . PRO G 1 6 ? 12.152 30.695 31.350 1.00 45.31 464 PRO G N 1
ATOM 4005 C CA . PRO G 1 6 ? 11.311 31.567 30.529 1.00 51.57 464 PRO G CA 1
ATOM 4006 C C . PRO G 1 6 ? 12.066 32.797 30.050 1.00 52.19 464 PRO G C 1
ATOM 4007 O O . PRO G 1 6 ? 13.076 33.210 30.625 1.00 43.87 464 PRO G O 1
ATOM 4011 N N . ASP G 1 7 ? 11.549 33.384 28.976 1.00 39.66 465 ASP G N 1
ATOM 4012 C CA . ASP G 1 7 ? 12.089 34.627 28.454 1.00 38.57 465 ASP G CA 1
ATOM 4013 C C . ASP G 1 7 ? 11.514 35.815 29.214 1.00 39.94 465 ASP G C 1
ATOM 4014 O O . ASP G 1 7 ? 10.359 35.803 29.647 1.00 49.87 465 ASP G O 1
ATOM 4019 N N . VAL G 1 8 ? 12.328 36.853 29.360 1.00 30.56 466 VAL G N 1
ATOM 4020 C CA . VAL G 1 8 ? 11.943 38.077 30.050 1.00 31.97 466 VAL G CA 1
ATOM 4021 C C . VAL G 1 8 ? 12.193 39.226 29.090 1.00 34.32 466 VAL G C 1
ATOM 4022 O O . VAL G 1 8 ? 13.348 39.532 28.769 1.00 44.62 466 VAL G O 1
ATOM 4026 N N . THR G 1 9 ? 11.129 39.873 28.639 1.00 39.02 467 THR G N 1
ATOM 4027 C CA . THR G 1 9 ? 11.245 40.993 27.719 1.00 41.08 467 THR G CA 1
ATOM 4028 C C . THR G 1 9 ? 10.701 42.246 28.390 1.00 34.59 467 THR G C 1
ATOM 4029 O O . THR G 1 9 ? 9.705 42.189 29.113 1.00 36.51 467 THR G O 1
ATOM 4033 N N . LEU G 1 10 ? 11.377 43.368 28.172 1.00 42.30 468 LEU G N 1
ATOM 4034 C CA . LEU G 1 10 ? 10.997 44.648 28.750 1.00 43.79 468 LEU G CA 1
ATOM 4035 C C . LEU G 1 10 ? 10.408 45.536 27.668 1.00 46.20 468 LEU G C 1
ATOM 4036 O O . LEU G 1 10 ? 10.940 45.609 26.557 1.00 50.84 468 LEU G O 1
ATOM 4041 N N . SER G 1 11 ? 9.311 46.212 28.000 1.00 49.47 469 SER G N 1
ATOM 4042 C CA . SER G 1 11 ? 8.668 47.133 27.078 1.00 47.55 469 SER G CA 1
ATOM 4043 C C . SER G 1 11 ? 8.124 48.318 27.858 1.00 50.98 469 SER G C 1
ATOM 4044 O O . SER G 1 11 ? 7.721 48.187 29.018 1.00 54.66 469 SER G O 1
ATOM 4047 N N . LEU G 1 12 ? 8.120 49.477 27.205 1.00 44.68 470 LEU G N 1
ATOM 4048 C CA . LEU G 1 12 ? 7.501 50.688 27.740 1.00 54.10 470 LEU G CA 1
ATOM 4049 C C . LEU G 1 12 ? 6.128 50.940 27.127 1.00 59.47 470 LEU G C 1
ATOM 4050 O O . LEU G 1 12 ? 5.737 52.091 26.905 1.00 54.57 470 LEU G O 1
ATOM 4055 N N . CYS G 1 13 ? 5.368 49.878 26.839 1.00 58.73 471 CYS G N 1
ATOM 4056 C CA . CYS G 1 13 ? 4.088 50.068 26.166 1.00 54.67 471 CYS G CA 1
ATOM 4057 C C . CYS G 1 13 ? 3.089 50.774 27.072 1.00 64.77 471 CYS G C 1
ATOM 4058 O O . CYS G 1 13 ? 2.264 51.563 26.599 1.00 67.60 471 CYS G O 1
ATOM 4061 N N . GLY G 1 14 ? 3.160 50.526 28.372 1.00 60.66 472 GLY G N 1
ATOM 4062 C CA . GLY G 1 14 ? 2.164 51.055 29.272 1.00 57.81 472 GLY G CA 1
ATOM 4063 C C . GLY G 1 14 ? 0.831 50.364 29.067 1.00 76.15 472 GLY G C 1
ATOM 4064 O O . GLY G 1 14 ? 0.724 49.321 28.414 1.00 76.18 472 GLY G O 1
ATOM 4065 N N . GLY G 1 15 ? -0.206 50.976 29.628 1.00 84.93 473 GLY G N 1
ATOM 4066 C CA . GLY G 1 15 ? -1.534 50.394 29.602 1.00 61.00 473 GLY G CA 1
ATOM 4067 C C . GLY G 1 15 ? -1.704 49.372 30.708 1.00 64.20 473 GLY G C 1
ATOM 4068 O O . GLY G 1 15 ? -2.779 48.804 30.890 1.00 81.00 473 GLY G O 1
ATOM 4069 N N . ILE G 1 22 ? -3.485 44.898 26.810 1.00 58.52 480 ILE G N 1
ATOM 4070 C CA . ILE G 1 22 ? -2.227 45.251 26.164 1.00 49.09 480 ILE G CA 1
ATOM 4071 C C . ILE G 1 22 ? -2.116 44.551 24.827 1.00 54.70 480 ILE G C 1
ATOM 4072 O O . ILE G 1 22 ? -2.179 43.323 24.758 1.00 58.82 480 ILE G O 1
ATOM 4077 N N . SER G 1 23 ? -1.950 45.334 23.765 1.00 53.72 481 SER G N 1
ATOM 4078 C CA . SER G 1 23 ? -1.817 44.788 22.424 1.00 53.33 481 SER G CA 1
ATOM 4079 C C . SER G 1 23 ? -0.361 44.449 22.148 1.00 53.56 481 SER G C 1
ATOM 4080 O O . SER G 1 23 ? 0.547 45.175 22.564 1.00 45.63 481 SER G O 1
ATOM 4083 N N . LYS G 1 24 ? -0.146 43.335 21.445 1.00 45.96 482 LYS G N 1
ATOM 4084 C CA . LYS G 1 24 ? 1.212 42.955 21.076 1.00 43.95 482 LYS G CA 1
ATOM 4085 C C . LYS G 1 24 ? 1.863 44.009 20.191 1.00 40.61 482 LYS G C 1
ATOM 4086 O O . LYS G 1 24 ? 3.080 44.205 20.257 1.00 45.47 482 LYS G O 1
ATOM 4092 N N . GLU G 1 25 ? 1.076 44.712 19.375 1.00 45.08 483 GLU G N 1
ATOM 4093 C CA . GLU G 1 25 ? 1.636 45.794 18.573 1.00 48.77 483 GLU G CA 1
ATOM 4094 C C . GLU G 1 25 ? 2.220 46.887 19.457 1.00 46.49 483 GLU G C 1
ATOM 4095 O O . GLU G 1 25 ? 3.303 47.413 19.173 1.00 51.72 483 GLU G O 1
ATOM 4101 N N . LYS G 1 26 ? 1.516 47.242 20.533 1.00 48.51 484 LYS G N 1
ATOM 4102 C CA . LYS G 1 26 ? 2.017 48.265 21.444 1.00 49.94 484 LYS G CA 1
ATOM 4103 C C . LYS G 1 26 ? 3.247 47.774 22.197 1.00 51.86 484 LYS G C 1
ATOM 4104 O O . LYS G 1 26 ? 4.170 48.551 22.466 1.00 51.35 484 LYS G O 1
ATOM 4110 N N . PHE G 1 27 ? 3.277 46.484 22.535 1.00 51.43 485 PHE G N 1
ATOM 4111 C CA . PHE G 1 27 ? 4.410 45.923 23.261 1.00 47.52 485 PHE G CA 1
ATOM 4112 C C . PHE G 1 27 ? 5.679 45.959 22.416 1.00 53.60 485 PHE G C 1
ATOM 4113 O O . PHE G 1 27 ? 6.720 46.457 22.862 1.00 52.34 485 PHE G O 1
ATOM 4121 N N . MET G 1 28 ? 5.612 45.436 21.187 1.00 49.94 486 MET G N 1
ATOM 4122 C CA . MET G 1 28 ? 6.783 45.399 20.316 1.00 45.48 486 MET G CA 1
ATOM 4123 C C . MET G 1 28 ? 7.291 46.790 19.968 1.00 48.71 486 MET G C 1
ATOM 4124 O O . MET G 1 28 ? 8.468 46.940 19.625 1.00 57.57 486 MET G O 1
ATOM 4129 N N . GLU G 1 29 ? 6.433 47.809 20.044 1.00 47.65 487 GLU G N 1
ATOM 4130 C CA . GLU G 1 29 ? 6.845 49.143 19.626 1.00 54.41 487 GLU G CA 1
ATOM 4131 C C . GLU G 1 29 ? 7.776 49.796 20.640 1.00 48.21 487 GLU G C 1
ATOM 4132 O O . GLU G 1 29 ? 8.649 50.580 20.257 1.00 57.28 487 GLU G O 1
ATOM 4138 N N . HIS G 1 30 ? 7.625 49.479 21.925 1.00 46.84 488 HIS G N 1
ATOM 4139 C CA . HIS G 1 30 ? 8.358 50.166 22.983 1.00 57.06 488 HIS G CA 1
ATOM 4140 C C . HIS G 1 30 ? 9.276 49.225 23.760 1.00 52.35 488 HIS G C 1
ATOM 4141 O O . HIS G 1 30 ? 9.519 49.428 24.951 1.00 49.41 488 HIS G O 1
ATOM 4148 N N . ILE G 1 31 ? 9.809 48.200 23.098 1.00 46.85 489 ILE G N 1
ATOM 4149 C CA . ILE G 1 31 ? 10.670 47.241 23.779 1.00 50.14 489 ILE G CA 1
ATOM 4150 C C . ILE G 1 31 ? 11.979 47.916 24.173 1.00 46.38 489 ILE G C 1
ATOM 4151 O O . ILE G 1 31 ? 12.620 48.595 23.359 1.00 47.64 489 ILE G O 1
ATOM 4156 N N . ILE G 1 32 ? 12.378 47.736 25.430 1.00 37.55 490 ILE G N 1
ATOM 4157 C CA . ILE G 1 32 ? 13.588 48.360 25.956 1.00 51.59 490 ILE G CA 1
ATOM 4158 C C . ILE G 1 32 ? 14.804 47.530 25.563 1.00 42.20 490 ILE G C 1
ATOM 4159 O O . ILE G 1 32 ? 14.897 46.345 25.900 1.00 39.87 490 ILE G O 1
ATOM 4164 N N . THR G 1 33 ? 15.753 48.162 24.883 1.00 43.18 491 THR G N 1
ATOM 4165 C CA . THR G 1 33 ? 17.012 47.511 24.569 1.00 43.52 491 THR G CA 1
ATOM 4166 C C . THR G 1 33 ? 17.981 47.640 25.744 1.00 42.14 491 THR G C 1
ATOM 4167 O O . THR G 1 33 ? 17.747 48.380 26.704 1.00 43.91 491 THR G O 1
ATOM 4171 N N . TYR G 1 34 ? 19.083 46.889 25.669 1.00 51.75 492 TYR G N 1
ATOM 4172 C CA . TYR G 1 34 ? 20.107 46.985 26.705 1.00 45.12 492 TYR G CA 1
ATOM 4173 C C . TYR G 1 34 ? 20.695 48.388 26.768 1.00 43.89 492 TYR G C 1
ATOM 4174 O O . TYR G 1 34 ? 20.918 48.926 27.858 1.00 47.01 492 TYR G O 1
ATOM 4183 N N . HIS G 1 35 ? 20.953 48.996 25.607 1.00 46.25 493 HIS G N 1
ATOM 4184 C CA . HIS G 1 35 ? 21.501 50.348 25.586 1.00 46.98 493 HIS G CA 1
ATOM 4185 C C . HIS G 1 35 ? 20.553 51.345 26.241 1.00 52.91 493 HIS G C 1
ATOM 4186 O O . HIS G 1 35 ? 20.994 52.239 26.973 1.00 51.48 493 HIS G O 1
ATOM 4193 N N . GLU G 1 36 ? 19.249 51.215 25.980 1.00 47.55 494 GLU G N 1
ATOM 4194 C CA . GLU G 1 36 ? 18.279 52.099 26.617 1.00 51.32 494 GLU G CA 1
ATOM 4195 C C . GLU G 1 36 ? 18.300 51.924 28.128 1.00 46.76 494 GLU G C 1
ATOM 4196 O O . GLU G 1 36 ? 18.403 52.902 28.878 1.00 42.74 494 GLU G O 1
ATOM 4202 N N . PHE G 1 37 ? 18.212 50.674 28.591 1.00 41.79 495 PHE G N 1
ATOM 4203 C CA . PHE G 1 37 ? 18.157 50.406 30.023 1.00 39.62 495 PHE G CA 1
ATOM 4204 C C . PHE G 1 37 ? 19.482 50.713 30.713 1.00 43.80 495 PHE G C 1
ATOM 4205 O O . PHE G 1 37 ? 19.490 51.146 31.871 1.00 39.32 495 PHE G O 1
ATOM 4213 N N . ALA G 1 38 ? 20.607 50.499 30.026 1.00 44.71 496 ALA G N 1
ATOM 4214 C CA . ALA G 1 38 ? 21.902 50.820 30.614 1.00 46.27 496 ALA G CA 1
ATOM 4215 C C . ALA G 1 38 ? 22.078 52.320 30.812 1.00 50.06 496 ALA G C 1
ATOM 4216 O O . ALA G 1 38 ? 22.785 52.743 31.732 1.00 54.95 496 ALA G O 1
ATOM 4218 N N . GLU G 1 39 ? 21.453 53.138 29.968 1.00 47.14 497 GLU G N 1
ATOM 4219 C CA . GLU G 1 39 ? 21.563 54.583 30.104 1.00 53.56 497 GLU G CA 1
ATOM 4220 C C . GLU G 1 39 ? 20.506 55.181 31.021 1.00 55.06 497 GLU G C 1
ATOM 4221 O O . GLU G 1 39 ? 20.646 56.339 31.428 1.00 59.56 497 GLU G O 1
ATOM 4227 N N . ASN G 1 40 ? 19.464 54.430 31.360 1.00 47.43 498 ASN G N 1
ATOM 4228 C CA . ASN G 1 40 ? 18.379 54.929 32.204 1.00 46.88 498 ASN G CA 1
ATOM 4229 C C . ASN G 1 40 ? 17.878 53.796 33.083 1.00 47.27 498 ASN G C 1
ATOM 4230 O O . ASN G 1 40 ? 16.810 53.223 32.840 1.00 54.26 498 ASN G O 1
ATOM 4235 N N . PRO G 1 41 ? 18.630 53.443 34.128 1.00 47.94 499 PRO G N 1
ATOM 4236 C CA . PRO G 1 41 ? 18.156 52.397 35.043 1.00 44.41 499 PRO G CA 1
ATOM 4237 C C . PRO G 1 41 ? 16.894 52.787 35.787 1.00 49.30 499 PRO G C 1
ATOM 4238 O O . PRO G 1 41 ? 16.152 51.896 36.218 1.00 53.65 499 PRO G O 1
ATOM 4242 N N . GLY G 1 42 ? 16.624 54.084 35.944 1.00 44.74 500 GLY G N 1
ATOM 4243 C CA . GLY G 1 42 ? 15.390 54.533 36.569 1.00 55.41 500 GLY G CA 1
ATOM 4244 C C . GLY G 1 42 ? 14.130 54.125 35.830 1.00 55.26 500 GLY G C 1
ATOM 4245 O O . GLY G 1 42 ? 13.032 54.291 36.377 1.00 59.86 500 GLY G O 1
ATOM 4246 N N . LEU G 1 43 ? 14.256 53.604 34.606 1.00 57.27 501 LEU G N 1
ATOM 4247 C CA . LEU G 1 43 ? 13.098 53.070 33.898 1.00 55.81 501 LEU G CA 1
ATOM 4248 C C . LEU G 1 43 ? 12.457 51.914 34.649 1.00 57.58 501 LEU G C 1
ATOM 4249 O O . LEU G 1 43 ? 11.297 51.582 34.382 1.00 57.90 501 LEU G O 1
ATOM 4254 N N . ILE G 1 44 ? 13.187 51.291 35.579 1.00 55.12 502 ILE G N 1
ATOM 4255 C CA . ILE G 1 44 ? 12.609 50.218 36.381 1.00 64.35 502 ILE G CA 1
ATOM 4256 C C . ILE G 1 44 ? 11.468 50.746 37.241 1.00 60.47 502 ILE G C 1
ATOM 4257 O O . ILE G 1 44 ? 10.565 49.992 37.625 1.00 54.54 502 ILE G O 1
ATOM 4262 N N . ASP G 1 45 ? 11.482 52.042 37.549 1.00 61.12 503 ASP G N 1
ATOM 4263 C CA . ASP G 1 45 ? 10.406 52.692 38.281 1.00 63.64 503 ASP G CA 1
ATOM 4264 C C . ASP G 1 45 ? 9.470 53.478 37.371 1.00 56.37 503 ASP G C 1
ATOM 4265 O O . ASP G 1 45 ? 8.502 54.069 37.860 1.00 45.26 503 ASP G O 1
ATOM 4270 N N . ASN G 1 46 ? 9.738 53.505 36.071 1.00 59.03 504 ASN G N 1
ATOM 4271 C CA . ASN G 1 46 ? 8.813 54.121 35.132 1.00 55.25 504 ASN G CA 1
ATOM 4272 C C . ASN G 1 46 ? 7.490 53.367 35.164 1.00 55.88 504 ASN G C 1
ATOM 4273 O O . ASN G 1 46 ? 7.485 52.134 35.053 1.00 56.32 504 ASN G O 1
ATOM 4278 N N . PRO G 1 47 ? 6.356 54.060 35.305 1.00 60.78 505 PRO G N 1
ATOM 4279 C CA . PRO G 1 47 ? 5.086 53.349 35.520 1.00 52.76 505 PRO G CA 1
ATOM 4280 C C . PRO G 1 47 ? 4.649 52.520 34.327 1.00 60.10 505 PRO G C 1
ATOM 4281 O O . PRO G 1 47 ? 3.892 51.556 34.504 1.00 54.32 505 PRO G O 1
ATOM 4285 N N . ASN G 1 48 ? 5.107 52.851 33.125 1.00 61.79 506 ASN G N 1
ATOM 4286 C CA . ASN G 1 48 ? 4.730 52.137 31.915 1.00 64.94 506 ASN G CA 1
ATOM 4287 C C . ASN G 1 48 ? 5.640 50.952 31.607 1.00 64.34 506 ASN G C 1
ATOM 4288 O O . ASN G 1 48 ? 5.586 50.424 30.490 1.00 60.72 506 ASN G O 1
ATOM 4293 N N . LEU G 1 49 ? 6.469 50.522 32.557 1.00 54.91 507 LEU G N 1
ATOM 4294 C CA . LEU G 1 49 ? 7.351 49.386 32.319 1.00 56.97 507 LEU G CA 1
ATOM 4295 C C . LEU G 1 49 ? 6.557 48.092 32.442 1.00 55.60 507 LEU G C 1
ATOM 4296 O O . LEU G 1 49 ? 6.054 47.756 33.518 1.00 53.46 507 LEU G O 1
ATOM 4301 N N . VAL G 1 50 ? 6.457 47.364 31.339 1.00 49.43 508 VAL G N 1
ATOM 4302 C CA . VAL G 1 50 ? 5.721 46.111 31.267 1.00 48.73 508 VAL G CA 1
ATOM 4303 C C . VAL G 1 50 ? 6.723 44.971 31.079 1.00 41.28 508 VAL G C 1
ATOM 4304 O O . VAL G 1 50 ? 7.661 45.085 30.290 1.00 49.07 508 VAL G O 1
ATOM 4308 N N . ILE G 1 51 ? 6.512 43.887 31.819 1.00 40.77 509 ILE G N 1
ATOM 4309 C CA . ILE G 1 51 ? 7.416 42.736 31.805 1.00 47.39 509 ILE G CA 1
ATOM 4310 C C . ILE G 1 51 ? 6.658 41.537 31.254 1.00 48.59 509 ILE G C 1
ATOM 4311 O O . ILE G 1 51 ? 5.574 41.197 31.740 1.00 47.83 509 ILE G O 1
ATOM 4316 N N . ARG G 1 52 ? 7.244 40.892 30.245 1.00 42.46 510 ARG G N 1
ATOM 4317 C CA . ARG G 1 52 ? 6.657 39.731 29.587 1.00 41.82 510 ARG G CA 1
ATOM 4318 C C . ARG G 1 52 ? 7.281 38.459 30.153 1.00 46.98 510 ARG G C 1
ATOM 4319 O O . ARG G 1 52 ? 8.449 38.160 29.883 1.00 47.78 510 ARG G O 1
ATOM 4327 N N . ILE G 1 53 ? 6.506 37.714 30.943 1.00 51.08 511 ILE G N 1
ATOM 4328 C CA . ILE G 1 53 ? 6.867 36.374 31.386 1.00 52.76 511 ILE G CA 1
ATOM 4329 C C . ILE G 1 53 ? 5.610 35.522 31.326 1.00 57.03 511 ILE G C 1
ATOM 4330 O O . ILE G 1 53 ? 4.489 36.031 31.401 1.00 63.48 511 ILE G O 1
ATOM 4335 N N . TYR G 1 54 ? 5.816 34.207 31.204 1.00 62.24 512 TYR G N 1
ATOM 4336 C CA . TYR G 1 54 ? 4.758 33.203 31.378 1.00 67.75 512 TYR G CA 1
ATOM 4337 C C . TYR G 1 54 ? 3.500 33.558 30.584 1.00 68.74 512 TYR G C 1
ATOM 4338 O O . TYR G 1 54 ? 2.374 33.378 31.053 1.00 75.09 512 TYR G O 1
ATOM 4347 N N . ASN G 1 55 ? 3.701 34.087 29.373 1.00 56.73 513 ASN G N 1
ATOM 4348 C CA . ASN G 1 55 ? 2.614 34.470 28.468 1.00 63.74 513 ASN G CA 1
ATOM 4349 C C . ASN G 1 55 ? 1.692 35.518 29.083 1.00 65.30 513 ASN G C 1
ATOM 4350 O O . ASN G 1 55 ? 0.505 35.583 28.750 1.00 66.00 513 ASN G O 1
ATOM 4355 N N . ARG G 1 56 ? 2.218 36.348 29.982 1.00 58.69 514 ARG G N 1
ATOM 4356 C CA . ARG G 1 56 ? 1.412 37.357 30.653 1.00 58.47 514 ARG G CA 1
ATOM 4357 C C . ARG G 1 56 ? 2.184 38.668 30.717 1.00 55.53 514 ARG G C 1
ATOM 4358 O O . ARG G 1 56 ? 3.387 38.726 30.446 1.00 55.33 514 ARG G O 1
ATOM 4366 N N . TYR G 1 57 ? 1.466 39.730 31.067 1.00 52.17 515 TYR G N 1
ATOM 4367 C CA . TYR G 1 57 ? 2.044 41.048 31.283 1.00 54.27 515 TYR G CA 1
ATOM 4368 C C . TYR G 1 57 ? 1.941 41.397 32.760 1.00 54.02 515 TYR G C 1
ATOM 4369 O O . TYR G 1 57 ? 0.849 41.345 33.336 1.00 55.50 515 TYR G O 1
ATOM 4378 N N . TYR G 1 58 ? 3.071 41.757 33.365 1.00 54.84 516 TYR G N 1
ATOM 4379 C CA . TYR G 1 58 ? 3.112 42.199 34.751 1.00 44.80 516 TYR G CA 1
ATOM 4380 C C . TYR G 1 58 ? 3.845 43.526 34.841 1.00 43.93 516 TYR G C 1
ATOM 4381 O O . TYR G 1 58 ? 4.764 43.796 34.067 1.00 53.32 516 TYR G O 1
ATOM 4390 N N . ASN G 1 59 ? 3.435 44.351 35.799 1.00 44.37 517 ASN G N 1
ATOM 4391 C CA . ASN G 1 59 ? 4.228 45.512 36.163 1.00 48.76 517 ASN G CA 1
ATOM 4392 C C . ASN G 1 59 ? 5.396 45.061 37.040 1.00 52.62 517 ASN G C 1
ATOM 4393 O O . ASN G 1 59 ? 5.500 43.892 37.425 1.00 51.79 517 ASN G O 1
ATOM 4398 N N . TRP G 1 60 ? 6.291 45.996 37.370 1.00 50.93 518 TRP G N 1
ATOM 4399 C CA . TRP G 1 60 ? 7.477 45.618 38.135 1.00 51.33 518 TRP G CA 1
ATOM 4400 C C . TRP G 1 60 ? 7.122 45.120 39.532 1.00 47.81 518 TRP G C 1
ATOM 4401 O O . TRP G 1 60 ? 7.818 44.252 40.069 1.00 51.78 518 TRP G O 1
ATOM 4412 N N . ALA G 1 61 ? 6.051 45.647 40.131 1.00 48.17 519 ALA G N 1
ATOM 4413 C CA . ALA G 1 61 ? 5.661 45.194 41.463 1.00 57.18 519 ALA G CA 1
ATOM 4414 C C . ALA G 1 61 ? 5.239 43.730 41.443 1.00 55.08 519 ALA G C 1
ATOM 4415 O O . ALA G 1 61 ? 5.515 42.978 42.386 1.00 52.00 519 ALA G O 1
ATOM 4417 N N . LEU G 1 62 ? 4.570 43.307 40.374 1.00 59.68 520 LEU G N 1
ATOM 4418 C CA . LEU G 1 62 ? 4.165 41.913 40.256 1.00 57.60 520 LEU G CA 1
ATOM 4419 C C . LEU G 1 62 ? 5.342 41.020 39.881 1.00 54.47 520 LEU G C 1
ATOM 4420 O O . LEU G 1 62 ? 5.494 39.923 40.431 1.00 48.65 520 LEU G O 1
ATOM 4425 N N . ALA G 1 63 ? 6.190 41.479 38.963 1.00 47.92 521 ALA G N 1
ATOM 4426 C CA . ALA G 1 63 ? 7.182 40.610 38.347 1.00 47.25 521 ALA G CA 1
ATOM 4427 C C . ALA G 1 63 ? 8.473 40.484 39.143 1.00 52.63 521 ALA G C 1
ATOM 4428 O O . ALA G 1 63 ? 9.195 39.495 38.958 1.00 46.52 521 ALA G O 1
ATOM 4430 N N . ALA G 1 64 ? 8.778 41.450 40.014 1.00 42.54 522 ALA G N 1
ATOM 4431 C CA . ALA G 1 64 ? 10.077 41.483 40.688 1.00 39.07 522 ALA G CA 1
ATOM 4432 C C . ALA G 1 64 ? 10.442 40.178 41.389 1.00 38.14 522 ALA G C 1
ATOM 4433 O O . ALA G 1 64 ? 11.555 39.681 41.162 1.00 41.61 522 ALA G O 1
ATOM 4435 N N . PRO G 1 65 ? 9.590 39.571 42.226 1.00 45.08 523 PRO G N 1
ATOM 4436 C CA . PRO G 1 65 ? 10.000 38.302 42.856 1.00 44.03 523 PRO G CA 1
ATOM 4437 C C . PRO G 1 65 ? 10.177 37.164 41.867 1.00 42.84 523 PRO G C 1
ATOM 4438 O O . PRO G 1 65 ? 10.968 36.251 42.131 1.00 46.22 523 PRO G O 1
ATOM 4442 N N . MET G 1 66 ? 9.458 37.180 40.742 1.00 46.95 524 MET G N 1
ATOM 4443 C CA . MET G 1 66 ? 9.646 36.145 39.732 1.00 37.37 524 MET G CA 1
ATOM 4444 C C . MET G 1 66 ? 11.004 36.274 39.061 1.00 42.44 524 MET G C 1
ATOM 4445 O O . MET G 1 66 ? 11.679 35.268 38.811 1.00 34.49 524 MET G O 1
ATOM 4450 N N . ILE G 1 67 ? 11.415 37.506 38.753 1.00 38.52 525 ILE G N 1
ATOM 4451 C CA . ILE G 1 67 ? 12.700 37.721 38.099 1.00 42.00 525 ILE G CA 1
ATOM 4452 C C . ILE G 1 67 ? 13.841 37.401 39.060 1.00 40.24 525 ILE G C 1
ATOM 4453 O O . ILE G 1 67 ? 14.840 36.780 38.676 1.00 40.00 525 ILE G O 1
ATOM 4458 N N . LEU G 1 68 ? 13.692 37.782 40.330 1.00 38.02 526 LEU G N 1
ATOM 4459 C CA . LEU G 1 68 ? 14.748 37.546 41.309 1.00 42.14 526 LEU G CA 1
ATOM 4460 C C . LEU G 1 68 ? 14.966 36.055 41.552 1.00 42.86 526 LEU G C 1
ATOM 4461 O O . LEU G 1 68 ? 16.108 35.613 41.733 1.00 42.76 526 LEU G O 1
ATOM 4466 N N . SER G 1 69 ? 13.892 35.262 41.565 1.00 36.17 527 SER G N 1
ATOM 4467 C CA . SER G 1 69 ? 14.061 33.825 41.761 1.00 38.61 527 SER G CA 1
ATOM 4468 C C . SER G 1 69 ? 14.773 33.187 40.577 1.00 45.04 527 SER G C 1
ATOM 4469 O O . SER G 1 69 ? 15.561 32.251 40.753 1.00 47.03 527 SER G O 1
ATOM 4472 N N . LEU G 1 70 ? 14.503 33.672 39.360 1.00 43.84 528 LEU G N 1
ATOM 4473 C CA . LEU G 1 70 ? 15.196 33.146 38.190 1.00 39.91 528 LEU G CA 1
ATOM 4474 C C . LEU G 1 70 ? 16.671 33.527 38.198 1.00 42.11 528 LEU G C 1
ATOM 4475 O O . LEU G 1 70 ? 17.519 32.733 37.780 1.00 39.39 528 LEU G O 1
ATOM 4480 N N . GLN G 1 71 ? 16.999 34.723 38.682 1.00 44.18 529 GLN G N 1
ATOM 4481 C CA . GLN G 1 71 ? 18.389 35.165 38.660 1.00 46.72 529 GLN G CA 1
ATOM 4482 C C . GLN G 1 71 ? 19.200 34.549 39.793 1.00 46.21 529 GLN G C 1
ATOM 4483 O O . GLN G 1 71 ? 20.380 34.231 39.607 1.00 47.66 529 GLN G O 1
ATOM 4489 N N . VAL G 1 72 ? 18.590 34.375 40.967 1.00 48.21 530 VAL G N 1
ATOM 4490 C CA . VAL G 1 72 ? 19.316 33.853 42.125 1.00 39.62 530 VAL G CA 1
ATOM 4491 C C . VAL G 1 72 ? 19.345 32.329 42.107 1.00 42.04 530 VAL G C 1
ATOM 4492 O O . VAL G 1 72 ? 20.417 31.715 42.140 1.00 46.58 530 VAL G O 1
ATOM 4496 N N . PHE G 1 73 ? 18.171 31.696 42.053 1.00 39.10 531 PHE G N 1
ATOM 4497 C CA . PHE G 1 73 ? 18.064 30.243 42.150 1.00 41.62 531 PHE G CA 1
ATOM 4498 C C . PHE G 1 73 ? 17.965 29.546 40.799 1.00 43.80 531 PHE G C 1
ATOM 4499 O O . PHE G 1 73 ? 17.921 28.311 40.764 1.00 35.67 531 PHE G O 1
ATOM 4507 N N . GLN G 1 74 ? 17.928 30.301 39.696 1.00 48.58 532 GLN G N 1
ATOM 4508 C CA . GLN G 1 74 ? 17.800 29.750 38.343 1.00 41.62 532 GLN G CA 1
ATOM 4509 C C . GLN G 1 74 ? 16.639 28.764 38.263 1.00 52.37 532 GLN G C 1
ATOM 4510 O O . GLN G 1 74 ? 16.749 27.667 37.706 1.00 49.43 532 GLN G O 1
ATOM 4516 N N . LYS G 1 75 ? 15.510 29.175 38.838 1.00 45.76 533 LYS G N 1
ATOM 4517 C CA . LYS G 1 75 ? 14.318 28.347 38.905 1.00 44.78 533 LYS G CA 1
ATOM 4518 C C . LYS G 1 75 ? 13.109 29.254 39.085 1.00 48.96 533 LYS G C 1
ATOM 4519 O O . LYS G 1 75 ? 13.176 30.246 39.816 1.00 44.96 533 LYS G O 1
ATOM 4525 N N . SER G 1 76 ? 12.017 28.909 38.408 1.00 44.44 534 SER G N 1
ATOM 4526 C CA . SER G 1 76 ? 10.787 29.680 38.484 1.00 46.38 534 SER G CA 1
ATOM 4527 C C . SER G 1 76 ? 10.091 29.464 39.821 1.00 48.00 534 SER G C 1
ATOM 4528 O O . SER G 1 76 ? 10.172 28.389 40.424 1.00 53.82 534 SER G O 1
ATOM 4531 N N . LEU G 1 77 ? 9.399 30.500 40.282 1.00 47.33 535 LEU G N 1
ATOM 4532 C CA . LEU G 1 77 ? 8.488 30.335 41.400 1.00 51.42 535 LEU G CA 1
ATOM 4533 C C . LEU G 1 77 ? 7.429 29.287 41.054 1.00 52.61 535 LEU G C 1
ATOM 4534 O O . LEU G 1 77 ? 7.052 29.137 39.888 1.00 53.98 535 LEU G O 1
ATOM 4539 N N . PRO G 1 78 ? 6.942 28.537 42.044 1.00 58.69 536 PRO G N 1
ATOM 4540 C CA . PRO G 1 78 ? 5.790 27.662 41.802 1.00 57.87 536 PRO G CA 1
ATOM 4541 C C . PRO G 1 78 ? 4.590 28.467 41.324 1.00 55.18 536 PRO G C 1
ATOM 4542 O O . PRO G 1 78 ? 4.425 29.639 41.672 1.00 49.98 536 PRO G O 1
ATOM 4546 N N . LYS G 1 79 ? 3.751 27.827 40.503 1.00 62.36 537 LYS G N 1
ATOM 4547 C CA . LYS G 1 79 ? 2.564 28.515 40.004 1.00 59.60 537 LYS G CA 1
ATOM 4548 C C . LYS G 1 79 ? 1.666 28.957 41.149 1.00 56.62 537 LYS G C 1
ATOM 4549 O O . LYS G 1 79 ? 1.134 30.074 41.134 1.00 53.43 537 LYS G O 1
ATOM 4555 N N . ALA G 1 80 ? 1.501 28.099 42.162 1.00 53.61 538 ALA G N 1
ATOM 4556 C CA . ALA G 1 80 ? 0.706 28.476 43.327 1.00 57.41 538 ALA G CA 1
ATOM 4557 C C . ALA G 1 80 ? 1.285 29.705 44.011 1.00 56.47 538 ALA G C 1
ATOM 4558 O O . ALA G 1 80 ? 0.540 30.536 44.545 1.00 56.73 538 ALA G O 1
ATOM 4560 N N . THR G 1 81 ? 2.614 29.844 43.991 1.00 55.74 539 THR G N 1
ATOM 4561 C CA . THR G 1 81 ? 3.248 31.029 44.561 1.00 60.61 539 THR G CA 1
ATOM 4562 C C . THR G 1 81 ? 2.878 32.281 43.782 1.00 58.62 539 THR G C 1
ATOM 4563 O O . THR G 1 81 ? 2.553 33.320 44.372 1.00 55.87 539 THR G O 1
ATOM 4567 N N . VAL G 1 82 ? 2.933 32.211 42.448 1.00 60.71 540 VAL G N 1
ATOM 4568 C CA . VAL G 1 82 ? 2.650 33.385 41.627 1.00 69.59 540 VAL G CA 1
ATOM 4569 C C . VAL G 1 82 ? 1.167 33.750 41.709 1.00 64.25 540 VAL G C 1
ATOM 4570 O O . VAL G 1 82 ? 0.809 34.930 41.741 1.00 66.67 540 VAL G O 1
ATOM 4574 N N . GLU G 1 83 ? 0.302 32.736 41.740 1.00 65.73 541 GLU G N 1
ATOM 4575 C CA . GLU G 1 83 ? -1.136 32.990 41.848 1.00 61.75 541 GLU G CA 1
ATOM 4576 C C . GLU G 1 83 ? -1.462 33.766 43.117 1.00 59.91 541 GLU G C 1
ATOM 4577 O O . GLU G 1 83 ? -2.193 34.765 43.078 1.00 65.79 541 GLU G O 1
ATOM 4583 N N . SER G 1 84 ? -0.926 33.333 44.255 1.00 56.86 542 SER G N 1
ATOM 4584 C CA . SER G 1 84 ? -1.223 34.019 45.506 1.00 60.15 542 SER G CA 1
ATOM 4585 C C . SER G 1 84 ? -0.545 35.383 45.577 1.00 68.01 542 SER G C 1
ATOM 4586 O O . SER G 1 84 ? -1.152 36.350 46.048 1.00 70.52 542 SER G O 1
ATOM 4589 N N . TRP G 1 85 ? 0.632 35.487 44.999 1.00 75.70 543 TRP G N 1
ATOM 4590 C CA . TRP G 1 85 ? 1.330 36.736 44.987 1.00 73.15 543 TRP G CA 1
ATOM 4591 C C . TRP G 1 85 ? 0.552 37.716 44.119 1.00 74.01 543 TRP G C 1
ATOM 4592 O O . TRP G 1 85 ? 0.468 38.891 44.460 1.00 73.53 543 TRP G O 1
ATOM 4603 N N . VAL G 1 86 ? -0.040 37.217 43.021 1.00 74.77 544 VAL G N 1
ATOM 4604 C CA . VAL G 1 86 ? -0.660 38.076 42.009 1.00 79.59 544 VAL G CA 1
ATOM 4605 C C . VAL G 1 86 ? -1.885 38.751 42.536 1.00 89.65 544 VAL G C 1
ATOM 4606 O O . VAL G 1 86 ? -2.037 39.946 42.420 1.00 89.44 544 VAL G O 1
ATOM 4610 N N . LYS G 1 87 ? -2.772 37.982 43.126 1.00 90.33 545 LYS G N 1
ATOM 4611 C CA . LYS G 1 87 ? -3.966 38.603 43.684 1.00 80.25 545 LYS G CA 1
ATOM 4612 C C . LYS G 1 87 ? -3.757 39.165 45.082 1.00 82.55 545 LYS G C 1
ATOM 4613 O O . LYS G 1 87 ? -4.652 39.850 45.592 1.00 82.77 545 LYS G O 1
ATOM 4619 N N . ASP G 1 88 ? -2.605 38.905 45.705 1.00 85.79 546 ASP G N 1
ATOM 4620 C CA . ASP G 1 88 ? -2.255 39.632 46.916 1.00 77.36 546 ASP G CA 1
ATOM 4621 C C . ASP G 1 88 ? -2.005 41.104 46.622 1.00 88.50 546 ASP G C 1
ATOM 4622 O O . ASP G 1 88 ? -2.307 41.962 47.460 1.00 92.20 546 ASP G O 1
ATOM 4627 N N . LYS G 1 89 ? -1.469 41.415 45.443 1.00 85.67 547 LYS G N 1
ATOM 4628 C CA . LYS G 1 89 ? -1.152 42.791 45.073 1.00 81.35 547 LYS G CA 1
ATOM 4629 C C . LYS G 1 89 ? -2.289 43.435 44.285 1.00 91.03 547 LYS G C 1
ATOM 4630 O O . LYS G 1 89 ? -2.261 44.635 44.005 1.00 93.71 547 LYS G O 1
ATOM 4636 N N . ASP H 1 4 ? 30.223 34.528 31.300 1.00 75.39 462 ASP H N 1
ATOM 4637 C CA . ASP H 1 4 ? 30.174 34.083 32.688 1.00 76.36 462 ASP H CA 1
ATOM 4638 C C . ASP H 1 4 ? 29.682 35.211 33.595 1.00 78.89 462 ASP H C 1
ATOM 4639 O O . ASP H 1 4 ? 30.368 36.219 33.782 1.00 72.99 462 ASP H O 1
ATOM 4644 N N . LEU H 1 5 ? 28.476 35.018 34.183 1.00 67.98 463 LEU H N 1
ATOM 4645 C CA . LEU H 1 5 ? 27.741 36.093 34.830 1.00 56.56 463 LEU H CA 1
ATOM 4646 C C . LEU H 1 5 ? 27.940 36.081 36.344 1.00 58.39 463 LEU H C 1
ATOM 4647 O O . LEU H 1 5 ? 28.217 35.031 36.936 1.00 49.91 463 LEU H O 1
ATOM 4652 N N . PRO H 1 6 ? 27.796 37.247 36.985 1.00 56.53 464 PRO H N 1
ATOM 4653 C CA . PRO H 1 6 ? 28.075 37.341 38.423 1.00 48.80 464 PRO H CA 1
ATOM 4654 C C . PRO H 1 6 ? 27.116 36.505 39.252 1.00 44.22 464 PRO H C 1
ATOM 4655 O O . PRO H 1 6 ? 25.956 36.303 38.890 1.00 51.23 464 PRO H O 1
ATOM 4659 N N . ASP H 1 7 ? 27.621 36.016 40.380 1.00 45.14 465 ASP H N 1
ATOM 4660 C CA . ASP H 1 7 ? 26.781 35.311 41.331 1.00 38.58 465 ASP H CA 1
ATOM 4661 C C . ASP H 1 7 ? 25.853 36.292 42.029 1.00 42.96 465 ASP H C 1
ATOM 4662 O O . ASP H 1 7 ? 26.202 37.452 42.262 1.00 44.30 465 ASP H O 1
ATOM 4667 N N . VAL H 1 8 ? 24.654 35.818 42.355 1.00 47.23 466 VAL H N 1
ATOM 4668 C CA . VAL H 1 8 ? 23.681 36.588 43.118 1.00 38.95 466 VAL H CA 1
ATOM 4669 C C . VAL H 1 8 ? 23.208 35.719 44.273 1.00 42.89 466 VAL H C 1
ATOM 4670 O O . VAL H 1 8 ? 22.711 34.607 44.054 1.00 37.89 466 VAL H O 1
ATOM 4674 N N . THR H 1 9 ? 23.384 36.215 45.497 1.00 42.33 467 THR H N 1
ATOM 4675 C CA . THR H 1 9 ? 23.006 35.500 46.707 1.00 41.21 467 THR H CA 1
ATOM 4676 C C . THR H 1 9 ? 22.160 36.413 47.583 1.00 48.93 467 THR H C 1
ATOM 4677 O O . THR H 1 9 ? 22.435 37.612 47.689 1.00 48.30 467 THR H O 1
ATOM 4681 N N . LEU H 1 10 ? 21.125 35.843 48.201 1.00 45.62 468 LEU H N 1
ATOM 4682 C CA . LEU H 1 10 ? 20.212 36.580 49.062 1.00 40.74 468 LEU H CA 1
ATOM 4683 C C . LEU H 1 10 ? 20.411 36.170 50.515 1.00 49.29 468 LEU H C 1
ATOM 4684 O O . LEU H 1 10 ? 20.606 34.987 50.818 1.00 46.18 468 LEU H O 1
ATOM 4689 N N . SER H 1 11 ? 20.359 37.152 51.414 1.00 45.72 469 SER H N 1
ATOM 4690 C CA . SER H 1 11 ? 20.448 36.882 52.840 1.00 47.61 469 SER H CA 1
ATOM 4691 C C . SER H 1 11 ? 19.585 37.883 53.589 1.00 55.74 469 SER H C 1
ATOM 4692 O O . SER H 1 11 ? 19.445 39.038 53.176 1.00 59.51 469 SER H O 1
ATOM 4695 N N . LEU H 1 12 ? 19.007 37.423 54.693 1.00 58.61 470 LEU H N 1
ATOM 4696 C CA . LEU H 1 12 ? 18.180 38.263 55.562 1.00 62.55 470 LEU H CA 1
ATOM 4697 C C . LEU H 1 12 ? 19.015 38.801 56.726 1.00 62.79 470 LEU H C 1
ATOM 4698 O O . LEU H 1 12 ? 18.746 38.543 57.898 1.00 63.37 470 LEU H O 1
ATOM 4703 N N . CYS H 1 13 ? 20.050 39.569 56.379 1.00 54.90 471 CYS H N 1
ATOM 4704 C CA . CYS H 1 13 ? 21.049 40.025 57.339 1.00 58.68 471 CYS H CA 1
ATOM 4705 C C . CYS H 1 13 ? 21.167 41.546 57.392 1.00 62.04 471 CYS H C 1
ATOM 4706 O O . CYS H 1 13 ? 22.209 42.068 57.800 1.00 58.95 471 CYS H O 1
ATOM 4709 N N . GLY H 1 14 ? 20.128 42.269 56.992 1.00 65.16 472 GLY H N 1
ATOM 4710 C CA . GLY H 1 14 ? 20.185 43.720 56.971 1.00 67.78 472 GLY H CA 1
ATOM 4711 C C . GLY H 1 14 ? 20.275 44.353 58.346 1.00 69.45 472 GLY H C 1
ATOM 4712 O O . GLY H 1 14 ? 19.435 45.174 58.716 1.00 75.12 472 GLY H O 1
ATOM 4713 N N . ILE H 1 22 ? 28.828 44.392 57.479 1.00 50.60 480 ILE H N 1
ATOM 4714 C CA . ILE H 1 22 ? 28.126 43.119 57.599 1.00 51.75 480 ILE H CA 1
ATOM 4715 C C . ILE H 1 22 ? 29.130 41.975 57.682 1.00 45.80 480 ILE H C 1
ATOM 4716 O O . ILE H 1 22 ? 30.011 41.846 56.832 1.00 44.59 480 ILE H O 1
ATOM 4721 N N . SER H 1 23 ? 28.989 41.149 58.715 1.00 52.56 481 SER H N 1
ATOM 4722 C CA . SER H 1 23 ? 29.859 39.995 58.881 1.00 47.87 481 SER H CA 1
ATOM 4723 C C . SER H 1 23 ? 29.670 39.015 57.732 1.00 44.54 481 SER H C 1
ATOM 4724 O O . SER H 1 23 ? 28.594 38.916 57.141 1.00 56.73 481 SER H O 1
ATOM 4727 N N . LYS H 1 24 ? 30.733 38.279 57.413 1.00 46.68 482 LYS H N 1
ATOM 4728 C CA . LYS H 1 24 ? 30.542 37.069 56.626 1.00 42.11 482 LYS H CA 1
ATOM 4729 C C . LYS H 1 24 ? 29.771 36.032 57.428 1.00 53.33 482 LYS H C 1
ATOM 4730 O O . LYS H 1 24 ? 28.992 35.260 56.860 1.00 55.68 482 LYS H O 1
ATOM 4736 N N . GLU H 1 25 ? 29.959 36.021 58.750 1.00 52.10 483 GLU H N 1
ATOM 4737 C CA . GLU H 1 25 ? 29.260 35.068 59.604 1.00 51.94 483 GLU H CA 1
ATOM 4738 C C . GLU H 1 25 ? 27.759 35.334 59.622 1.00 45.76 483 GLU H C 1
ATOM 4739 O O . GLU H 1 25 ? 26.952 34.409 59.479 1.00 40.25 483 GLU H O 1
ATOM 4745 N N . LYS H 1 26 ? 27.363 36.593 59.810 1.00 46.13 484 LYS H N 1
ATOM 4746 C CA . LYS H 1 26 ? 25.942 36.905 59.861 1.00 54.21 484 LYS H CA 1
ATOM 4747 C C . LYS H 1 26 ? 25.301 36.870 58.482 1.00 60.99 484 LYS H C 1
ATOM 4748 O O . LYS H 1 26 ? 24.089 36.641 58.382 1.00 52.17 484 LYS H O 1
ATOM 4754 N N . PHE H 1 27 ? 26.083 37.074 57.420 1.00 54.39 485 PHE H N 1
ATOM 4755 C CA . PHE H 1 27 ? 25.539 36.926 56.075 1.00 46.60 485 PHE H CA 1
ATOM 4756 C C . PHE H 1 27 ? 25.237 35.464 55.768 1.00 48.30 485 PHE H C 1
ATOM 4757 O O . PHE H 1 27 ? 24.134 35.128 55.320 1.00 53.43 485 PHE H O 1
ATOM 4765 N N . MET H 1 28 ? 26.209 34.578 55.997 1.00 48.25 486 MET H N 1
ATOM 4766 C CA . MET H 1 28 ? 25.994 33.159 55.731 1.00 55.99 486 MET H CA 1
ATOM 4767 C C . MET H 1 28 ? 24.921 32.561 56.632 1.00 56.07 486 MET H C 1
ATOM 4768 O O . MET H 1 28 ? 24.386 31.493 56.315 1.00 60.09 486 MET H O 1
ATOM 4773 N N . GLU H 1 29 ? 24.593 33.224 57.744 1.00 57.23 487 GLU H N 1
ATOM 4774 C CA . GLU H 1 29 ? 23.617 32.684 58.685 1.00 51.24 487 GLU H CA 1
ATOM 4775 C C . GLU H 1 29 ? 22.188 32.831 58.180 1.00 48.16 487 GLU H C 1
ATOM 4776 O O . GLU H 1 29 ? 21.337 31.991 58.491 1.00 45.23 487 GLU H O 1
ATOM 4782 N N . HIS H 1 30 ? 21.910 33.862 57.384 1.00 48.65 488 HIS H N 1
ATOM 4783 C CA . HIS H 1 30 ? 20.552 34.194 56.974 1.00 55.18 488 HIS H CA 1
ATOM 4784 C C . HIS H 1 30 ? 20.358 34.083 55.464 1.00 56.92 488 HIS H C 1
ATOM 4785 O O . HIS H 1 30 ? 19.503 34.764 54.894 1.00 55.13 488 HIS H O 1
ATOM 4792 N N . ILE H 1 31 ? 21.129 33.219 54.803 1.00 51.88 489 ILE H N 1
ATOM 4793 C CA . ILE H 1 31 ? 20.976 33.035 53.364 1.00 52.18 489 ILE H CA 1
ATOM 4794 C C . ILE H 1 31 ? 19.622 32.403 53.070 1.00 50.75 489 ILE H C 1
ATOM 4795 O O . ILE H 1 31 ? 19.237 31.402 53.687 1.00 59.19 489 ILE H O 1
ATOM 4800 N N . ILE H 1 32 ? 18.903 32.982 52.113 1.00 55.95 490 ILE H N 1
ATOM 4801 C CA . ILE H 1 32 ? 17.537 32.585 51.788 1.00 52.44 490 ILE H CA 1
ATOM 4802 C C . ILE H 1 32 ? 17.563 31.533 50.687 1.00 45.66 490 ILE H C 1
ATOM 4803 O O . ILE H 1 32 ? 18.004 31.808 49.567 1.00 43.67 490 ILE H O 1
ATOM 4808 N N . THR H 1 33 ? 17.073 30.336 50.995 1.00 47.96 491 THR H N 1
ATOM 4809 C CA . THR H 1 33 ? 16.993 29.276 50.003 1.00 51.40 491 THR H CA 1
ATOM 4810 C C . THR H 1 33 ? 15.796 29.493 49.077 1.00 55.52 491 THR H C 1
ATOM 4811 O O . THR H 1 33 ? 14.987 30.408 49.261 1.00 50.02 491 THR H O 1
ATOM 4815 N N . TYR H 1 34 ? 15.688 28.630 48.062 1.00 53.03 492 TYR H N 1
ATOM 4816 C CA . TYR H 1 34 ? 14.583 28.746 47.115 1.00 53.53 492 TYR H CA 1
ATOM 4817 C C . TYR H 1 34 ? 13.247 28.454 47.787 1.00 57.08 492 TYR H C 1
ATOM 4818 O O . TYR H 1 34 ? 12.242 29.115 47.495 1.00 53.24 492 TYR H O 1
ATOM 4827 N N . HIS H 1 35 ? 13.216 27.472 48.692 1.00 61.16 493 HIS H N 1
ATOM 4828 C CA . HIS H 1 35 ? 11.972 27.144 49.380 1.00 55.72 493 HIS H CA 1
ATOM 4829 C C . HIS H 1 35 ? 11.539 28.271 50.310 1.00 52.68 493 HIS H C 1
ATOM 4830 O O . HIS H 1 35 ? 10.345 28.566 50.423 1.00 61.78 493 HIS H O 1
ATOM 4837 N N . GLU H 1 36 ? 12.492 28.905 50.993 1.00 55.60 494 GLU H N 1
ATOM 4838 C CA . GLU H 1 36 ? 12.155 30.062 51.815 1.00 48.65 494 GLU H CA 1
ATOM 4839 C C . GLU H 1 36 ? 11.546 31.171 50.967 1.00 47.63 494 GLU H C 1
ATOM 4840 O O . GLU H 1 36 ? 10.524 31.756 51.339 1.00 53.66 494 GLU H O 1
ATOM 4846 N N . PHE H 1 37 ? 12.147 31.456 49.809 1.00 45.75 495 PHE H N 1
ATOM 4847 C CA . PHE H 1 37 ? 11.630 32.517 48.950 1.00 48.99 495 PHE H CA 1
ATOM 4848 C C . PHE H 1 37 ? 10.324 32.105 48.282 1.00 58.02 495 PHE H C 1
ATOM 4849 O O . PHE H 1 37 ? 9.428 32.937 48.090 1.00 50.59 495 PHE H O 1
ATOM 4857 N N . ALA H 1 38 ? 10.202 30.828 47.907 1.00 54.96 496 ALA H N 1
ATOM 4858 C CA . ALA H 1 38 ? 8.943 30.344 47.358 1.00 45.17 496 ALA H CA 1
ATOM 4859 C C . ALA H 1 38 ? 7.828 30.423 48.391 1.00 56.50 496 ALA H C 1
ATOM 4860 O O . ALA H 1 38 ? 6.693 30.782 48.060 1.00 62.69 496 ALA H O 1
ATOM 4862 N N . GLU H 1 39 ? 8.128 30.101 49.650 1.00 57.90 497 GLU H N 1
ATOM 4863 C CA . GLU H 1 39 ? 7.093 30.147 50.673 1.00 58.15 497 GLU H CA 1
ATOM 4864 C C . GLU H 1 39 ? 6.714 31.573 51.053 1.00 62.22 497 GLU H C 1
ATOM 4865 O O . GLU H 1 39 ? 5.634 31.785 51.616 1.00 64.92 497 GLU H O 1
ATOM 4871 N N . ASN H 1 40 ? 7.560 32.552 50.743 1.00 56.40 498 ASN H N 1
ATOM 4872 C CA . ASN H 1 40 ? 7.320 33.942 51.137 1.00 57.12 498 ASN H CA 1
ATOM 4873 C C . ASN H 1 40 ? 8.016 34.878 50.164 1.00 55.64 498 ASN H C 1
ATOM 4874 O O . ASN H 1 40 ? 9.062 35.462 50.473 1.00 60.21 498 ASN H O 1
ATOM 4879 N N . PRO H 1 41 ? 7.451 35.062 48.965 1.00 60.53 499 PRO H N 1
ATOM 4880 C CA . PRO H 1 41 ? 8.054 36.012 48.017 1.00 51.65 499 PRO H CA 1
ATOM 4881 C C . PRO H 1 41 ? 8.026 37.448 48.506 1.00 61.24 499 PRO H C 1
ATOM 4882 O O . PRO H 1 41 ? 8.757 38.284 47.959 1.00 58.07 499 PRO H O 1
ATOM 4886 N N . GLY H 1 42 ? 7.214 37.760 49.519 1.00 64.49 500 GLY H N 1
ATOM 4887 C CA . GLY H 1 42 ? 7.204 39.085 50.113 1.00 50.29 500 GLY H CA 1
ATOM 4888 C C . GLY H 1 42 ? 8.505 39.472 50.779 1.00 51.05 500 GLY H C 1
ATOM 4889 O O . GLY H 1 42 ? 8.652 40.633 51.177 1.00 53.93 500 GLY H O 1
ATOM 4890 N N . LEU H 1 43 ? 9.446 38.530 50.911 1.00 52.57 501 LEU H N 1
ATOM 4891 C CA . LEU H 1 43 ? 10.784 38.846 51.398 1.00 47.85 501 LEU H CA 1
ATOM 4892 C C . LEU H 1 43 ? 11.448 39.940 50.578 1.00 49.99 501 LEU H C 1
ATOM 4893 O O . LEU H 1 43 ? 12.347 40.621 51.082 1.00 57.25 501 LEU H O 1
ATOM 4898 N N . ILE H 1 44 ? 11.030 40.117 49.324 1.00 51.99 502 ILE H N 1
ATOM 4899 C CA . ILE H 1 44 ? 11.595 41.168 48.487 1.00 55.25 502 ILE H CA 1
ATOM 4900 C C . ILE H 1 44 ? 11.269 42.548 49.055 1.00 59.04 502 ILE H C 1
ATOM 4901 O O . ILE H 1 44 ? 12.029 43.505 48.856 1.00 59.73 502 ILE H O 1
ATOM 4906 N N . ASP H 1 45 ? 10.156 42.674 49.779 1.00 69.01 503 ASP H N 1
ATOM 4907 C CA . ASP H 1 45 ? 9.799 43.914 50.454 1.00 61.61 503 ASP H CA 1
ATOM 4908 C C . ASP H 1 45 ? 10.382 44.014 51.859 1.00 67.32 503 ASP H C 1
ATOM 4909 O O . ASP H 1 45 ? 10.357 45.101 52.449 1.00 68.35 503 ASP H O 1
ATOM 4914 N N . ASN H 1 46 ? 10.902 42.917 52.398 1.00 55.34 504 ASN H N 1
ATOM 4915 C CA . ASN H 1 46 ? 11.492 42.938 53.726 1.00 51.15 504 ASN H CA 1
ATOM 4916 C C . ASN H 1 46 ? 12.717 43.848 53.732 1.00 60.83 504 ASN H C 1
ATOM 4917 O O . ASN H 1 46 ? 13.627 43.658 52.914 1.00 66.66 504 ASN H O 1
ATOM 4922 N N . PRO H 1 47 ? 12.781 44.839 54.627 1.00 68.92 505 PRO H N 1
ATOM 4923 C CA . PRO H 1 47 ? 13.927 45.765 54.624 1.00 62.50 505 PRO H CA 1
ATOM 4924 C C . PRO H 1 47 ? 15.250 45.119 55.001 1.00 59.25 505 PRO H C 1
ATOM 4925 O O . PRO H 1 47 ? 16.300 45.738 54.780 1.00 60.92 505 PRO H O 1
ATOM 4929 N N . ASN H 1 48 ? 15.241 43.909 55.556 1.00 58.26 506 ASN H N 1
ATOM 4930 C CA . ASN H 1 48 ? 16.468 43.225 55.944 1.00 65.86 506 ASN H CA 1
ATOM 4931 C C . ASN H 1 48 ? 17.018 42.329 54.843 1.00 66.91 506 ASN H C 1
ATOM 4932 O O . ASN H 1 48 ? 17.947 41.553 55.097 1.00 57.38 506 ASN H O 1
ATOM 4937 N N . LEU H 1 49 ? 16.464 42.414 53.635 1.00 69.25 507 LEU H N 1
ATOM 4938 C CA . LEU H 1 49 ? 16.945 41.630 52.505 1.00 57.32 507 LEU H CA 1
ATOM 4939 C C . LEU H 1 49 ? 18.240 42.241 51.981 1.00 54.00 507 LEU H C 1
ATOM 4940 O O . LEU H 1 49 ? 18.284 43.431 51.648 1.00 54.34 507 LEU H O 1
ATOM 4945 N N . VAL H 1 50 ? 19.292 41.431 51.910 1.00 50.01 508 VAL H N 1
ATOM 4946 C CA . VAL H 1 50 ? 20.600 41.868 51.440 1.00 45.98 508 VAL H CA 1
ATOM 4947 C C . VAL H 1 50 ? 20.974 41.033 50.223 1.00 48.52 508 VAL H C 1
ATOM 4948 O O . VAL H 1 50 ? 20.829 39.805 50.235 1.00 49.62 508 VAL H O 1
ATOM 4952 N N . ILE H 1 51 ? 21.448 41.701 49.175 1.00 43.16 509 ILE H N 1
ATOM 4953 C CA . ILE H 1 51 ? 21.810 41.063 47.916 1.00 41.18 509 ILE H CA 1
ATOM 4954 C C . ILE H 1 51 ? 23.325 41.121 47.770 1.00 47.45 509 ILE H C 1
ATOM 4955 O O . ILE H 1 51 ? 23.925 42.200 47.858 1.00 50.39 509 ILE H O 1
ATOM 4960 N N . ARG H 1 52 ? 23.941 39.963 47.550 1.00 45.48 510 ARG H N 1
ATOM 4961 C CA . ARG H 1 52 ? 25.393 39.852 47.427 1.00 52.04 510 ARG H CA 1
ATOM 4962 C C . ARG H 1 52 ? 25.744 39.740 45.948 1.00 47.96 510 ARG H C 1
ATOM 4963 O O . ARG H 1 52 ? 25.625 38.668 45.348 1.00 47.84 510 ARG H O 1
ATOM 4971 N N . ILE H 1 53 ? 26.187 40.847 45.362 1.00 44.51 511 ILE H N 1
ATOM 4972 C CA . ILE H 1 53 ? 26.576 40.875 43.958 1.00 48.85 511 ILE H CA 1
ATOM 4973 C C . ILE H 1 53 ? 27.777 41.804 43.815 1.00 51.42 511 ILE H C 1
ATOM 4974 O O . ILE H 1 53 ? 27.893 42.803 44.532 1.00 53.47 511 ILE H O 1
ATOM 4979 N N . TYR H 1 54 ? 28.683 41.454 42.899 1.00 41.78 512 TYR H N 1
ATOM 4980 C CA . TYR H 1 54 ? 29.869 42.259 42.607 1.00 46.29 512 TYR H CA 1
ATOM 4981 C C . TYR H 1 54 ? 30.716 42.497 43.852 1.00 52.20 512 TYR H C 1
ATOM 4982 O O . TYR H 1 54 ? 31.304 43.568 44.012 1.00 50.86 512 TYR H O 1
ATOM 4991 N N . ASN H 1 55 ? 30.775 41.500 44.739 1.00 52.37 513 ASN H N 1
ATOM 4992 C CA . ASN H 1 55 ? 31.529 41.582 45.992 1.00 54.02 513 ASN H CA 1
ATOM 4993 C C . ASN H 1 55 ? 31.055 42.739 46.868 1.00 54.45 513 ASN H C 1
ATOM 4994 O O . ASN H 1 55 ? 31.841 43.331 47.609 1.00 64.21 513 ASN H O 1
ATOM 4999 N N . ARG H 1 56 ? 29.768 43.073 46.794 1.00 51.21 514 ARG H N 1
ATOM 5000 C CA . ARG H 1 56 ? 29.189 44.140 47.596 1.00 54.58 514 ARG H CA 1
ATOM 5001 C C . ARG H 1 56 ? 27.886 43.662 48.222 1.00 53.05 514 ARG H C 1
ATOM 5002 O O . ARG H 1 56 ? 27.335 42.621 47.859 1.00 52.59 514 ARG H O 1
ATOM 5010 N N . TYR H 1 57 ? 27.392 44.449 49.171 1.00 46.01 515 TYR H N 1
ATOM 5011 C CA . TYR H 1 57 ? 26.110 44.210 49.816 1.00 45.87 515 TYR H CA 1
ATOM 5012 C C . TYR H 1 57 ? 25.162 45.333 49.417 1.00 59.89 515 TYR H C 1
ATOM 5013 O O . TYR H 1 57 ? 25.438 46.506 49.689 1.00 66.97 515 TYR H O 1
ATOM 5022 N N . TYR H 1 58 ? 24.056 44.976 48.768 1.00 50.69 516 TYR H N 1
ATOM 5023 C CA . TYR H 1 58 ? 23.045 45.940 48.363 1.00 53.36 516 TYR H CA 1
ATOM 5024 C C . TYR H 1 58 ? 21.686 45.518 48.898 1.00 52.33 516 TYR H C 1
ATOM 5025 O O . TYR H 1 58 ? 21.399 44.326 49.039 1.00 53.54 516 TYR H O 1
ATOM 5034 N N . ASN H 1 59 ? 20.844 46.506 49.188 1.00 43.18 517 ASN H N 1
ATOM 5035 C CA . ASN H 1 59 ? 19.446 46.203 49.435 1.00 45.57 517 ASN H CA 1
ATOM 5036 C C . ASN H 1 59 ? 18.755 45.960 48.096 1.00 51.92 517 ASN H C 1
ATOM 5037 O O . ASN H 1 59 ? 19.380 46.001 47.033 1.00 52.83 517 ASN H O 1
ATOM 5042 N N . TRP H 1 60 ? 17.447 45.706 48.134 1.00 56.15 518 TRP H N 1
ATOM 5043 C CA . TRP H 1 60 ? 16.743 45.421 46.891 1.00 46.95 518 TRP H CA 1
ATOM 5044 C C . TRP H 1 60 ? 16.649 46.650 45.996 1.00 51.78 518 TRP H C 1
ATOM 5045 O O . TRP H 1 60 ? 16.715 46.521 44.769 1.00 55.99 518 TRP H O 1
ATOM 5056 N N . ALA H 1 61 ? 16.510 47.842 46.581 1.00 46.58 519 ALA H N 1
ATOM 5057 C CA . ALA H 1 61 ? 16.281 49.036 45.773 1.00 40.77 519 ALA H CA 1
ATOM 5058 C C . ALA H 1 61 ? 17.450 49.316 44.838 1.00 49.03 519 ALA H C 1
ATOM 5059 O O . ALA H 1 61 ? 17.241 49.675 43.674 1.00 63.22 519 ALA H O 1
ATOM 5061 N N . LEU H 1 62 ? 18.687 49.143 45.317 1.00 51.28 520 LEU H N 1
ATOM 5062 C CA . LEU H 1 62 ? 19.846 49.427 44.474 1.00 42.58 520 LEU H CA 1
ATOM 5063 C C . LEU H 1 62 ? 20.187 48.263 43.555 1.00 46.69 520 LEU H C 1
ATOM 5064 O O . LEU H 1 62 ? 20.627 48.482 42.417 1.00 45.31 520 LEU H O 1
ATOM 5069 N N . ALA H 1 63 ? 20.015 47.025 44.031 1.00 44.24 521 ALA H N 1
ATOM 5070 C CA . ALA H 1 63 ? 20.351 45.867 43.217 1.00 43.52 521 ALA H CA 1
ATOM 5071 C C . ALA H 1 63 ? 19.302 45.545 42.161 1.00 48.64 521 ALA H C 1
ATOM 5072 O O . ALA H 1 63 ? 19.588 44.742 41.265 1.00 53.38 521 ALA H O 1
ATOM 5074 N N . ALA H 1 64 ? 18.111 46.146 42.234 1.00 47.55 522 ALA H N 1
ATOM 5075 C CA . ALA H 1 64 ? 17.027 45.759 41.330 1.00 52.53 522 ALA H CA 1
ATOM 5076 C C . ALA H 1 64 ? 17.353 45.995 39.859 1.00 46.89 522 ALA H C 1
ATOM 5077 O O . ALA H 1 64 ? 17.110 45.085 39.048 1.00 36.79 522 ALA H O 1
ATOM 5079 N N . PRO H 1 65 ? 17.885 47.150 39.436 1.00 46.21 523 PRO H N 1
ATOM 5080 C CA . PRO H 1 65 ? 18.267 47.275 38.021 1.00 41.44 523 PRO H CA 1
ATOM 5081 C C . PRO H 1 65 ? 19.415 46.360 37.635 1.00 48.32 523 PRO H C 1
ATOM 5082 O O . PRO H 1 65 ? 19.516 45.980 36.462 1.00 51.67 523 PRO H O 1
ATOM 5086 N N . MET H 1 66 ? 20.289 46.002 38.580 1.00 46.30 524 MET H N 1
ATOM 5087 C CA . MET H 1 66 ? 21.378 45.084 38.266 1.00 48.74 524 MET H CA 1
ATOM 5088 C C . MET H 1 66 ? 20.846 43.689 37.956 1.00 42.53 524 MET H C 1
ATOM 5089 O O . MET H 1 66 ? 21.279 43.054 36.988 1.00 50.28 524 MET H O 1
ATOM 5094 N N . ILE H 1 67 ? 19.910 43.196 38.766 1.00 42.07 525 ILE H N 1
ATOM 5095 C CA . ILE H 1 67 ? 19.397 41.844 38.567 1.00 50.92 525 ILE H CA 1
ATOM 5096 C C . ILE H 1 67 ? 18.483 41.792 37.344 1.00 48.18 525 ILE H C 1
ATOM 5097 O O . ILE H 1 67 ? 18.476 40.805 36.598 1.00 45.63 525 ILE H O 1
ATOM 5102 N N . LEU H 1 68 ? 17.710 42.856 37.109 1.00 42.43 526 LEU H N 1
ATOM 5103 C CA . LEU H 1 68 ? 16.826 42.881 35.947 1.00 42.50 526 LEU H CA 1
ATOM 5104 C C . LEU H 1 68 ? 17.620 42.858 34.644 1.00 48.12 526 LEU H C 1
ATOM 5105 O O . LEU H 1 68 ? 17.217 42.203 33.674 1.00 44.46 526 LEU H O 1
ATOM 5110 N N . SER H 1 69 ? 18.756 43.563 34.605 1.00 44.93 527 SER H N 1
ATOM 5111 C CA . SER H 1 69 ? 19.562 43.593 33.389 1.00 44.81 527 SER H CA 1
ATOM 5112 C C . SER H 1 69 ? 20.215 42.243 33.130 1.00 40.00 527 SER H C 1
ATOM 5113 O O . SER H 1 69 ? 20.313 41.804 31.977 1.00 40.41 527 SER H O 1
ATOM 5116 N N . LEU H 1 70 ? 20.666 41.570 34.190 1.00 37.04 528 LEU H N 1
ATOM 5117 C CA . LEU H 1 70 ? 21.220 40.230 34.030 1.00 41.99 528 LEU H CA 1
ATOM 5118 C C . LEU H 1 70 ? 20.176 39.258 33.508 1.00 40.68 528 LEU H C 1
ATOM 5119 O O . LEU H 1 70 ? 20.514 38.299 32.806 1.00 42.19 528 LEU H O 1
ATOM 5124 N N . GLN H 1 71 ? 18.908 39.482 33.845 1.00 44.40 529 GLN H N 1
ATOM 5125 C CA . GLN H 1 71 ? 17.870 38.533 33.479 1.00 37.19 529 GLN H CA 1
ATOM 5126 C C . GLN H 1 71 ? 17.411 38.744 32.044 1.00 40.04 529 GLN H C 1
ATOM 5127 O O . GLN H 1 71 ? 17.315 37.782 31.275 1.00 35.57 529 GLN H O 1
ATOM 5133 N N . VAL H 1 72 ? 17.174 40.000 31.663 1.00 39.01 530 VAL H N 1
ATOM 5134 C CA . VAL H 1 72 ? 16.605 40.313 30.357 1.00 43.79 530 VAL H CA 1
ATOM 5135 C C . VAL H 1 72 ? 17.668 40.261 29.266 1.00 45.32 530 VAL H C 1
ATOM 5136 O O . VAL H 1 72 ? 17.487 39.606 28.232 1.00 43.92 530 VAL H O 1
ATOM 5140 N N . PHE H 1 73 ? 18.784 40.961 29.474 1.00 49.92 531 PHE H N 1
ATOM 5141 C CA . PHE H 1 73 ? 19.838 41.093 28.479 1.00 42.93 531 PHE H CA 1
ATOM 5142 C C . PHE H 1 73 ? 21.020 40.162 28.723 1.00 48.06 531 PHE H C 1
ATOM 5143 O O . PHE H 1 73 ? 21.889 40.051 27.847 1.00 49.74 531 PHE H O 1
ATOM 5151 N N . GLN H 1 74 ? 21.077 39.500 29.881 1.00 43.90 532 GLN H N 1
ATOM 5152 C CA . GLN H 1 74 ? 22.169 38.582 30.212 1.00 39.23 532 GLN H CA 1
ATOM 5153 C C . GLN H 1 74 ? 23.523 39.270 30.077 1.00 40.29 532 GLN H C 1
ATOM 5154 O O . GLN H 1 74 ? 24.498 38.696 29.589 1.00 36.29 532 GLN H O 1
ATOM 5160 N N . LYS H 1 75 ? 23.572 40.521 30.521 1.00 43.65 533 LYS H N 1
ATOM 5161 C CA . LYS H 1 75 ? 24.767 41.345 30.445 1.00 41.15 533 LYS H CA 1
ATOM 5162 C C . LYS H 1 75 ? 24.711 42.342 31.593 1.00 45.98 533 LYS H C 1
ATOM 5163 O O . LYS H 1 75 ? 23.674 42.980 31.808 1.00 41.24 533 LYS H O 1
ATOM 5169 N N . SER H 1 76 ? 25.808 42.452 32.342 1.00 40.39 534 SER H N 1
ATOM 5170 C CA . SER H 1 76 ? 25.845 43.363 33.479 1.00 43.50 534 SER H CA 1
ATOM 5171 C C . SER H 1 76 ? 25.660 44.806 33.023 1.00 39.19 534 SER H C 1
ATOM 5172 O O . SER H 1 76 ? 26.029 45.186 31.910 1.00 48.20 534 SER H O 1
ATOM 5175 N N . LEU H 1 77 ? 25.065 45.611 33.893 1.00 43.98 535 LEU H N 1
ATOM 5176 C CA . LEU H 1 77 ? 25.018 47.039 33.645 1.00 48.15 535 LEU H CA 1
ATOM 5177 C C . LEU H 1 77 ? 26.443 47.584 33.610 1.00 47.75 535 LEU H C 1
ATOM 5178 O O . LEU H 1 77 ? 27.322 47.076 34.311 1.00 58.36 535 LEU H O 1
ATOM 5183 N N . PRO H 1 78 ? 26.706 48.602 32.793 1.00 53.03 536 PRO H N 1
ATOM 5184 C CA . PRO H 1 78 ? 28.040 49.211 32.802 1.00 58.39 536 PRO H CA 1
ATOM 5185 C C . PRO H 1 78 ? 28.356 49.745 34.189 1.00 57.87 536 PRO H C 1
ATOM 5186 O O . PRO H 1 78 ? 27.471 50.207 34.915 1.00 60.5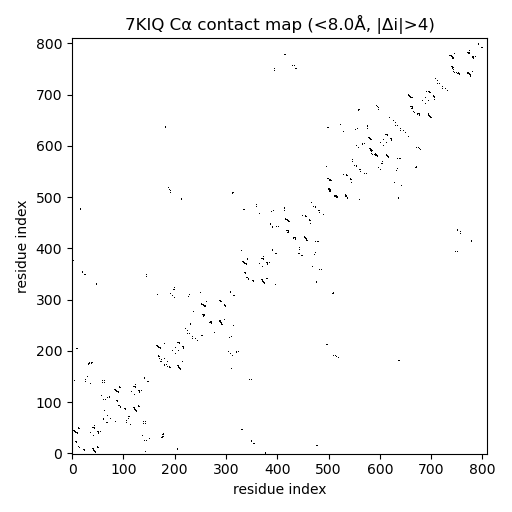5 536 PRO H O 1
ATOM 5190 N N . LYS H 1 79 ? 29.631 49.649 34.569 1.00 60.37 537 LYS H N 1
ATOM 5191 C CA . LYS H 1 79 ? 29.994 49.983 35.942 1.00 61.85 537 LYS H CA 1
ATOM 5192 C C . LYS H 1 79 ? 29.813 51.469 36.226 1.00 57.25 537 LYS H C 1
ATOM 5193 O O . LYS H 1 79 ? 29.494 51.844 37.360 1.00 54.37 537 LYS H O 1
ATOM 5199 N N . ALA H 1 80 ? 29.977 52.320 35.210 1.00 54.40 538 ALA H N 1
ATOM 5200 C CA . ALA H 1 80 ? 29.677 53.738 35.381 1.00 55.35 538 ALA H CA 1
ATOM 5201 C C . ALA H 1 80 ? 28.209 53.951 35.724 1.00 61.49 538 ALA H C 1
ATOM 5202 O O . ALA H 1 80 ? 27.871 54.832 36.524 1.00 66.85 538 ALA H O 1
ATOM 5204 N N . THR H 1 81 ? 27.320 53.152 35.131 1.00 60.07 539 THR H N 1
ATOM 5205 C CA . THR H 1 81 ? 25.899 53.298 35.420 1.00 56.13 539 THR H CA 1
ATOM 5206 C C . THR H 1 81 ? 25.559 52.727 36.792 1.00 58.34 539 THR H C 1
ATOM 5207 O O . THR H 1 81 ? 24.688 53.258 37.490 1.00 63.85 539 THR H O 1
ATOM 5211 N N . VAL H 1 82 ? 26.237 51.650 37.201 1.00 53.04 540 VAL H N 1
ATOM 5212 C CA . VAL H 1 82 ? 26.083 51.161 38.569 1.00 60.75 540 VAL H CA 1
ATOM 5213 C C . VAL H 1 82 ? 26.581 52.204 39.561 1.00 61.68 540 VAL H C 1
ATOM 5214 O O . VAL H 1 82 ? 25.928 52.480 40.576 1.00 62.14 540 VAL H O 1
ATOM 5218 N N . GLU H 1 83 ? 27.743 52.804 39.281 1.00 50.36 541 GLU H N 1
ATOM 5219 C CA . GLU H 1 83 ? 28.257 53.879 40.126 1.00 59.84 541 GLU H CA 1
ATOM 5220 C C . GLU H 1 83 ? 27.274 55.039 40.196 1.00 64.55 541 GLU H C 1
ATOM 5221 O O . GLU H 1 83 ? 26.991 55.569 41.277 1.00 63.16 541 GLU H O 1
ATOM 5227 N N . SER H 1 84 ? 26.740 55.445 39.042 1.00 69.63 542 SER H N 1
ATOM 5228 C CA . SER H 1 84 ? 25.846 56.597 38.995 1.00 64.39 542 SER H CA 1
ATOM 5229 C C . SER H 1 84 ? 24.499 56.287 39.637 1.00 68.89 542 SER H C 1
ATOM 5230 O O . SER H 1 84 ? 23.938 57.129 40.347 1.00 74.78 542 SER H O 1
ATOM 5233 N N . TRP H 1 85 ? 23.962 55.086 39.401 1.00 64.93 543 TRP H N 1
ATOM 5234 C CA . TRP H 1 85 ? 22.677 54.727 39.996 1.00 67.18 543 TRP H CA 1
ATOM 5235 C C . TRP H 1 85 ? 22.776 54.618 41.510 1.00 69.34 543 TRP H C 1
ATOM 5236 O O . TRP H 1 85 ? 21.826 54.971 42.220 1.00 63.12 543 TRP H O 1
ATOM 5247 N N . VAL H 1 86 ? 23.913 54.141 42.019 1.00 62.83 544 VAL H N 1
ATOM 5248 C CA . VAL H 1 86 ? 24.079 53.987 43.461 1.00 74.66 544 VAL H CA 1
ATOM 5249 C C . VAL H 1 86 ? 24.006 55.342 44.158 1.00 79.16 544 VAL H C 1
ATOM 5250 O O . VAL H 1 86 ? 23.341 55.491 45.191 1.00 77.73 544 VAL H O 1
ATOM 5254 N N . LYS H 1 87 ? 24.671 56.355 43.595 1.00 80.40 545 LYS H N 1
ATOM 5255 C CA . LYS H 1 87 ? 24.682 57.676 44.219 1.00 75.36 545 LYS H CA 1
ATOM 5256 C C . LYS H 1 87 ? 23.295 58.310 44.209 1.00 77.78 545 LYS H C 1
ATOM 5257 O O . LYS H 1 87 ? 22.924 59.014 45.155 1.00 88.66 545 LYS H O 1
ATOM 5263 N N . ASP H 1 88 ? 22.517 58.076 43.150 1.00 74.93 546 ASP H N 1
ATOM 5264 C CA . ASP H 1 88 ? 21.181 58.656 43.070 1.00 79.28 546 ASP H CA 1
ATOM 5265 C C . ASP H 1 88 ? 20.302 58.167 44.213 1.00 86.06 546 ASP H C 1
ATOM 5266 O O . ASP H 1 88 ? 19.730 58.967 44.962 1.00 89.83 546 ASP H O 1
ATOM 5271 N N . LYS H 1 89 ? 20.192 56.851 44.366 1.00 83.01 547 LYS H N 1
ATOM 5272 C CA . LYS H 1 89 ? 19.259 56.247 45.306 1.00 83.33 547 LYS H CA 1
ATOM 5273 C C . LYS H 1 89 ? 19.796 56.180 46.733 1.00 88.58 547 LYS H C 1
ATOM 5274 O O . LYS H 1 89 ? 19.193 55.499 47.570 1.00 83.81 547 LYS H O 1
ATOM 5280 N N . MET H 1 90 ? 20.896 56.864 47.031 1.00 81.46 548 MET H N 1
ATOM 5281 C CA . MET H 1 90 ? 21.447 56.862 48.381 1.00 81.10 548 MET H CA 1
ATOM 5282 C C . MET H 1 90 ? 22.184 58.165 48.668 1.00 89.11 548 MET H C 1
ATOM 5283 O O . MET H 1 90 ? 21.561 59.199 48.908 1.00 96.53 548 MET H O 1
ATOM 5288 N N . LEU I 1 5 ? 38.922 40.697 46.665 1.00 59.80 463 LEU I N 1
ATOM 5289 C CA . LEU I 1 5 ? 39.203 39.266 46.621 1.00 63.11 463 LEU I CA 1
ATOM 5290 C C . LEU I 1 5 ? 37.917 38.457 46.420 1.00 59.19 463 LEU I C 1
ATOM 5291 O O . LEU I 1 5 ? 36.831 38.888 46.818 1.00 60.29 463 LEU I O 1
ATOM 5296 N N . PRO I 1 6 ? 38.037 37.286 45.800 1.00 48.23 464 PRO I N 1
ATOM 5297 C CA . PRO I 1 6 ? 36.839 36.538 45.412 1.00 52.53 464 PRO I CA 1
ATOM 5298 C C . PRO I 1 6 ? 36.078 35.997 46.610 1.00 56.59 464 PRO I C 1
ATOM 5299 O O . PRO I 1 6 ? 36.648 35.686 47.659 1.00 55.70 464 PRO I O 1
ATOM 5303 N N . ASP I 1 7 ? 34.765 35.885 46.433 1.00 51.52 465 ASP I N 1
ATOM 5304 C CA . ASP I 1 7 ? 33.904 35.304 47.451 1.00 52.99 465 ASP I CA 1
ATOM 5305 C C . ASP I 1 7 ? 34.050 33.786 47.441 1.00 53.06 465 ASP I C 1
ATOM 5306 O O . ASP I 1 7 ? 34.110 33.166 46.375 1.00 48.99 465 ASP I O 1
ATOM 5311 N N . VAL I 1 8 ? 34.123 33.193 48.629 1.00 55.43 466 VAL I N 1
ATOM 5312 C CA . VAL I 1 8 ? 34.160 31.744 48.795 1.00 48.33 466 VAL I CA 1
ATOM 5313 C C . VAL I 1 8 ? 32.921 31.348 49.581 1.00 44.92 466 VAL I C 1
ATOM 5314 O O . VAL I 1 8 ? 32.678 31.868 50.678 1.00 46.81 466 VAL I O 1
ATOM 5318 N N . THR I 1 9 ? 32.133 30.444 49.014 1.00 48.95 467 THR I N 1
ATOM 5319 C CA . THR I 1 9 ? 30.916 29.946 49.633 1.00 46.00 467 THR I CA 1
ATOM 5320 C C . THR I 1 9 ? 30.953 28.426 49.607 1.00 51.07 467 THR I C 1
ATOM 5321 O O . THR I 1 9 ? 31.329 27.823 48.595 1.00 51.01 467 THR I O 1
ATOM 5325 N N . LEU I 1 10 ? 30.579 27.810 50.725 1.00 49.39 468 LEU I N 1
ATOM 5326 C CA . LEU I 1 10 ? 30.580 26.360 50.848 1.00 54.86 468 LEU I CA 1
ATOM 5327 C C . LEU I 1 10 ? 29.155 25.833 50.943 1.00 49.68 468 LEU I C 1
ATOM 5328 O O . LEU I 1 10 ? 28.261 26.502 51.469 1.00 44.16 468 LEU I O 1
ATOM 5333 N N . SER I 1 11 ? 28.956 24.624 50.422 1.00 49.00 469 SER I N 1
ATOM 5334 C CA . SER I 1 11 ? 27.652 23.980 50.429 1.00 57.30 469 SER I CA 1
ATOM 5335 C C . SER I 1 11 ? 27.836 22.473 50.464 1.00 58.94 469 SER I C 1
ATOM 5336 O O . SER I 1 11 ? 28.685 21.925 49.752 1.00 47.54 469 SER I O 1
ATOM 5339 N N . LEU I 1 12 ? 27.032 21.811 51.297 1.00 56.14 470 LEU I N 1
ATOM 5340 C CA . LEU I 1 12 ? 27.010 20.351 51.354 1.00 57.67 470 LEU I CA 1
ATOM 5341 C C . LEU I 1 12 ? 25.996 19.767 50.383 1.00 59.35 470 LEU I C 1
ATOM 5342 O O . LEU I 1 12 ? 25.349 18.752 50.661 1.00 59.71 470 LEU I O 1
ATOM 5347 N N . CYS I 1 13 ? 25.846 20.406 49.221 1.00 57.05 471 CYS I N 1
ATOM 5348 C CA . CYS I 1 13 ? 24.854 19.963 48.250 1.00 58.22 471 CYS I CA 1
ATOM 5349 C C . CYS I 1 13 ? 25.308 18.716 47.508 1.00 63.25 471 CYS I C 1
ATOM 5350 O O . CYS I 1 13 ? 24.470 17.927 47.058 1.00 73.94 471 CYS I O 1
ATOM 5353 N N . GLY I 1 14 ? 26.617 18.521 47.366 1.00 50.28 472 GLY I N 1
ATOM 5354 C CA . GLY I 1 14 ? 27.106 17.441 46.540 1.00 49.88 472 GLY I CA 1
ATOM 5355 C C . GLY I 1 14 ? 26.796 17.701 45.072 1.00 67.77 472 GLY I C 1
ATOM 5356 O O . GLY I 1 14 ? 26.355 18.781 44.672 1.00 51.92 472 GLY I O 1
ATOM 5357 N N . GLY I 1 15 ? 27.036 16.671 44.266 1.00 73.94 473 GLY I N 1
ATOM 5358 C CA . GLY I 1 15 ? 26.804 16.753 42.835 1.00 59.70 473 GLY I CA 1
ATOM 5359 C C . GLY I 1 15 ? 28.040 17.156 42.053 1.00 70.19 473 GLY I C 1
ATOM 5360 O O . GLY I 1 15 ? 28.055 17.107 40.822 1.00 68.94 473 GLY I O 1
ATOM 5361 N N . GLY I 1 20 ? 29.056 17.590 35.753 1.00 78.70 478 GLY I N 1
ATOM 5362 C CA . GLY I 1 20 ? 30.121 18.090 36.602 1.00 80.04 478 GLY I CA 1
ATOM 5363 C C . GLY I 1 20 ? 29.783 19.412 37.267 1.00 86.88 478 GLY I C 1
ATOM 5364 O O . GLY I 1 20 ? 30.672 20.136 37.717 1.00 82.97 478 GLY I O 1
ATOM 5365 N N . GLU I 1 21 ? 28.491 19.729 37.323 1.00 80.18 479 GLU I N 1
ATOM 5366 C CA . GLU I 1 21 ? 28.022 20.952 37.957 1.00 77.92 479 GLU I CA 1
ATOM 5367 C C . GLU I 1 21 ? 26.633 20.704 38.531 1.00 89.88 479 GLU I C 1
ATOM 5368 O O . GLU I 1 21 ? 25.976 19.705 38.222 1.00 94.24 479 GLU I O 1
ATOM 5374 N N . ILE I 1 22 ? 26.183 21.636 39.370 1.00 77.07 480 ILE I N 1
ATOM 5375 C CA . ILE I 1 22 ? 24.973 21.437 40.159 1.00 71.45 480 ILE I CA 1
ATOM 5376 C C . ILE I 1 22 ? 23.969 22.549 39.891 1.00 58.29 480 ILE I C 1
ATOM 5377 O O . ILE I 1 22 ? 24.252 23.493 39.147 1.00 59.94 480 ILE I O 1
ATOM 5382 N N . SER I 1 23 ? 22.797 22.445 40.509 1.00 47.53 481 SER I N 1
ATOM 5383 C CA . SER I 1 23 ? 21.786 23.486 40.442 1.00 50.21 481 SER I CA 1
ATOM 5384 C C . SER I 1 23 ? 21.990 24.485 41.569 1.00 52.18 481 SER I C 1
ATOM 5385 O O . SER I 1 23 ? 22.384 24.122 42.681 1.00 58.65 481 SER I O 1
ATOM 5388 N N . LYS I 1 24 ? 21.702 25.754 41.278 1.00 50.83 482 LYS I N 1
ATOM 5389 C CA . LYS I 1 24 ? 21.855 26.779 42.303 1.00 50.17 482 LYS I CA 1
ATOM 5390 C C . LYS I 1 24 ? 20.865 26.583 43.441 1.00 47.40 482 LYS I C 1
ATOM 5391 O O . LYS I 1 24 ? 21.177 26.916 44.591 1.00 54.41 482 LYS I O 1
ATOM 5397 N N . GLU I 1 25 ? 19.682 26.036 43.147 1.00 52.19 483 GLU I N 1
ATOM 5398 C CA . GLU I 1 25 ? 18.721 25.731 44.202 1.00 52.06 483 GLU I CA 1
ATOM 5399 C C . GLU I 1 25 ? 19.281 24.698 45.169 1.00 49.52 483 GLU I C 1
ATOM 5400 O O . GLU I 1 25 ? 19.132 24.832 46.389 1.00 52.89 483 GLU I O 1
ATOM 5406 N N . LYS I 1 26 ? 19.925 23.656 44.641 1.00 49.70 484 LYS I N 1
ATOM 5407 C CA . LYS I 1 26 ? 20.555 22.663 45.502 1.00 52.06 484 LYS I CA 1
ATOM 5408 C C . LYS I 1 26 ? 21.695 23.280 46.299 1.00 57.31 484 LYS I C 1
ATOM 5409 O O . LYS I 1 26 ? 21.826 23.032 47.503 1.00 53.80 484 LYS I O 1
ATOM 5415 N N . PHE I 1 27 ? 22.519 24.100 45.641 1.00 52.81 485 PHE I N 1
ATOM 5416 C CA . PHE I 1 27 ? 23.629 24.754 46.322 1.00 50.60 485 PHE I CA 1
ATOM 5417 C C . PHE I 1 27 ? 23.125 25.687 47.414 1.00 51.03 485 PHE I C 1
ATOM 5418 O O . PHE I 1 27 ? 23.612 25.653 48.550 1.00 49.95 485 PHE I O 1
ATOM 5426 N N . MET I 1 28 ? 22.147 26.532 47.086 1.00 49.96 486 MET I N 1
ATOM 5427 C CA . MET I 1 28 ? 21.640 27.496 48.054 1.00 50.88 486 MET I CA 1
ATOM 5428 C C . MET I 1 28 ? 20.967 26.827 49.243 1.00 49.66 486 MET I C 1
ATOM 5429 O O . MET I 1 28 ? 20.889 27.434 50.316 1.00 49.24 486 MET I O 1
ATOM 5434 N N . GLU I 1 29 ? 20.487 25.594 49.078 1.00 46.85 487 GLU I N 1
ATOM 5435 C CA . GLU I 1 29 ? 19.749 24.929 50.144 1.00 47.94 487 GLU I CA 1
ATOM 5436 C C . GLU I 1 29 ? 20.679 24.392 51.220 1.00 53.76 487 GLU I C 1
ATOM 5437 O O . GLU I 1 29 ? 20.333 24.408 52.407 1.00 61.08 487 GLU I O 1
ATOM 5443 N N . HIS I 1 30 ? 21.866 23.930 50.832 1.00 54.19 488 HIS I N 1
ATOM 5444 C CA . HIS I 1 30 ? 22.775 23.246 51.741 1.00 55.19 488 HIS I CA 1
ATOM 5445 C C . HIS I 1 30 ? 24.014 24.077 52.067 1.00 56.70 488 HIS I C 1
ATOM 5446 O O . HIS I 1 30 ? 25.091 23.524 52.298 1.00 58.12 488 HIS I O 1
ATOM 5453 N N . ILE I 1 31 ? 23.877 25.404 52.100 1.00 48.87 489 ILE I N 1
ATOM 5454 C CA . ILE I 1 31 ? 25.023 26.260 52.383 1.00 51.86 489 ILE I CA 1
ATOM 5455 C C . ILE I 1 31 ? 25.427 26.119 53.846 1.00 54.34 489 ILE I C 1
ATOM 5456 O O . ILE I 1 31 ? 24.576 26.087 54.747 1.00 55.70 489 ILE I O 1
ATOM 5461 N N . ILE I 1 32 ? 26.734 26.029 54.085 1.00 52.15 490 ILE I N 1
ATOM 5462 C CA . ILE I 1 32 ? 27.277 25.737 55.408 1.00 48.44 490 ILE I CA 1
ATOM 5463 C C . ILE I 1 32 ? 27.517 27.039 56.161 1.00 50.18 490 ILE I C 1
ATOM 5464 O O . ILE I 1 32 ? 28.279 27.902 55.709 1.00 46.86 490 ILE I O 1
ATOM 5469 N N . THR I 1 33 ? 26.877 27.171 57.319 1.00 53.30 491 THR I N 1
ATOM 5470 C CA . THR I 1 33 ? 27.044 28.332 58.178 1.00 52.68 491 THR I CA 1
ATOM 5471 C C . THR I 1 33 ? 28.388 28.266 58.904 1.00 49.68 491 THR I C 1
ATOM 5472 O O . THR I 1 33 ? 29.106 27.260 58.865 1.00 48.89 491 THR I O 1
ATOM 5476 N N . TYR I 1 34 ? 28.728 29.357 59.593 1.00 53.02 492 TYR I N 1
ATOM 5477 C CA . TYR I 1 34 ? 29.890 29.306 60.473 1.00 46.22 492 TYR I CA 1
ATOM 5478 C C . TYR I 1 34 ? 29.636 28.363 61.641 1.00 51.77 492 TYR I C 1
ATOM 5479 O O . TYR I 1 34 ? 30.540 27.640 62.074 1.00 48.63 492 TYR I O 1
ATOM 5488 N N . HIS I 1 35 ? 28.405 28.359 62.165 1.00 53.55 493 HIS I N 1
ATOM 5489 C CA . HIS I 1 35 ? 28.075 27.485 63.287 1.00 51.90 493 HIS I CA 1
ATOM 5490 C C . HIS I 1 35 ? 28.155 26.018 62.884 1.00 51.48 493 HIS I C 1
ATOM 5491 O O . HIS I 1 35 ? 28.730 25.196 63.610 1.00 46.42 493 HIS I O 1
ATOM 5498 N N . GLU I 1 36 ? 27.591 25.673 61.722 1.00 54.02 494 GLU I N 1
ATOM 5499 C CA . GLU I 1 36 ? 27.658 24.294 61.248 1.00 52.92 494 GLU I CA 1
ATOM 5500 C C . GLU I 1 36 ? 29.105 23.846 61.077 1.00 55.12 494 GLU I C 1
ATOM 5501 O O . GLU I 1 36 ? 29.472 22.735 61.481 1.00 46.98 494 GLU I O 1
ATOM 5507 N N . PHE I 1 37 ? 29.950 24.711 60.510 1.00 53.76 495 PHE I N 1
ATOM 5508 C CA . PHE I 1 37 ? 31.356 24.365 60.333 1.00 52.53 495 PHE I CA 1
ATOM 5509 C C . PHE I 1 37 ? 32.126 24.392 61.648 1.00 54.44 495 PHE I C 1
ATOM 5510 O O . PHE I 1 37 ? 33.038 23.578 61.843 1.00 51.42 495 PHE I O 1
ATOM 5518 N N . ALA I 1 38 ? 31.778 25.308 62.558 1.00 47.97 496 ALA I N 1
ATOM 5519 C CA . ALA I 1 38 ? 32.453 25.366 63.849 1.00 45.75 496 ALA I CA 1
ATOM 5520 C C . ALA I 1 38 ? 32.092 24.194 64.745 1.00 52.64 496 ALA I C 1
ATOM 5521 O O . ALA I 1 38 ? 32.844 23.891 65.674 1.00 55.34 496 ALA I O 1
ATOM 5523 N N . GLU I 1 39 ? 30.953 23.544 64.512 1.00 57.13 497 GLU I N 1
ATOM 5524 C CA . GLU I 1 39 ? 30.602 22.358 65.278 1.00 54.71 497 GLU I CA 1
ATOM 5525 C C . GLU I 1 39 ? 31.103 21.076 64.631 1.00 52.11 497 GLU I C 1
ATOM 5526 O O . GLU I 1 39 ? 31.258 20.066 65.326 1.00 55.85 497 GLU I O 1
ATOM 5532 N N . ASN I 1 40 ? 31.374 21.098 63.329 1.00 50.99 498 ASN I N 1
ATOM 5533 C CA . ASN I 1 40 ? 31.797 19.908 62.589 1.00 53.71 498 ASN I CA 1
ATOM 5534 C C . ASN I 1 40 ? 32.827 20.314 61.551 1.00 54.57 498 ASN I C 1
ATOM 5535 O O . ASN I 1 40 ? 32.528 20.404 60.352 1.00 62.35 498 ASN I O 1
ATOM 5540 N N . PRO I 1 41 ? 34.070 20.567 61.969 1.00 55.82 499 PRO I N 1
ATOM 5541 C CA . PRO I 1 41 ? 35.125 20.885 60.998 1.00 45.42 499 PRO I CA 1
ATOM 5542 C C . PRO I 1 41 ? 35.514 19.710 60.118 1.00 52.10 499 PRO I C 1
ATOM 5543 O O . PRO I 1 41 ? 36.259 19.909 59.150 1.00 59.06 499 PRO I O 1
ATOM 5547 N N . GLY I 1 42 ? 35.048 18.498 60.422 1.00 48.80 500 GLY I N 1
ATOM 5548 C CA . GLY I 1 42 ? 35.273 17.371 59.533 1.00 49.24 500 GLY I CA 1
ATOM 5549 C C . GLY I 1 42 ? 34.512 17.449 58.226 1.00 53.60 500 GLY I C 1
ATOM 5550 O O . GLY I 1 42 ? 34.747 16.615 57.343 1.00 47.36 500 GLY I O 1
ATOM 5551 N N . LEU I 1 43 ? 33.594 18.417 58.094 1.00 48.87 501 LEU I N 1
ATOM 5552 C CA . LEU I 1 43 ? 32.972 18.710 56.805 1.00 54.35 501 LEU I CA 1
ATOM 5553 C C . LEU I 1 43 ? 34.015 18.854 55.710 1.00 53.44 501 LEU I C 1
ATOM 5554 O O . LEU I 1 43 ? 33.743 18.553 54.542 1.00 49.96 501 LEU I O 1
ATOM 5559 N N . ILE I 1 44 ? 35.216 19.308 56.083 1.00 53.16 502 ILE I N 1
ATOM 5560 C CA . ILE I 1 44 ? 36.301 19.554 55.138 1.00 54.66 502 ILE I CA 1
ATOM 5561 C C . ILE I 1 44 ? 36.547 18.339 54.245 1.00 49.62 502 ILE I C 1
ATOM 5562 O O . ILE I 1 44 ? 36.872 18.480 53.060 1.00 52.79 502 ILE I O 1
ATOM 5567 N N . ASP I 1 45 ? 36.378 17.133 54.787 1.00 54.14 503 ASP I N 1
ATOM 5568 C CA . ASP I 1 45 ? 36.631 15.902 54.049 1.00 46.72 503 ASP I CA 1
ATOM 5569 C C . ASP I 1 45 ? 35.359 15.233 53.542 1.00 54.02 503 ASP I C 1
ATOM 5570 O O . ASP I 1 45 ? 35.447 14.173 52.913 1.00 55.91 503 ASP I O 1
ATOM 5575 N N . ASN I 1 46 ? 34.189 15.809 53.809 1.00 49.64 504 ASN I N 1
ATOM 5576 C CA . ASN I 1 46 ? 32.946 15.246 53.300 1.00 48.45 504 ASN I CA 1
ATOM 5577 C C . ASN I 1 46 ? 32.938 15.322 51.779 1.00 50.58 504 ASN I C 1
ATOM 5578 O O . ASN I 1 46 ? 33.234 16.387 51.215 1.00 52.06 504 ASN I O 1
ATOM 5583 N N . PRO I 1 47 ? 32.617 14.234 51.074 1.00 54.86 505 PRO I N 1
ATOM 5584 C CA . PRO I 1 47 ? 32.646 14.276 49.602 1.00 60.18 505 PRO I CA 1
ATOM 5585 C C . PRO I 1 47 ? 31.589 15.186 48.986 1.00 56.70 505 PRO I C 1
ATOM 5586 O O . PRO I 1 47 ? 31.764 15.611 47.838 1.00 56.18 505 PRO I O 1
ATOM 5590 N N . ASN I 1 48 ? 30.513 15.507 49.706 1.00 52.11 506 ASN I N 1
ATOM 5591 C CA . ASN I 1 48 ? 29.457 16.374 49.200 1.00 48.68 506 ASN I CA 1
ATOM 5592 C C . ASN I 1 48 ? 29.750 17.861 49.401 1.00 51.61 506 ASN I C 1
ATOM 5593 O O . ASN I 1 48 ? 28.835 18.681 49.273 1.00 46.39 506 ASN I O 1
ATOM 5598 N N . LEU I 1 49 ? 30.992 18.230 49.714 1.00 55.19 507 LEU I N 1
ATOM 5599 C CA . LEU I 1 49 ? 31.339 19.633 49.920 1.00 56.11 507 LEU I CA 1
ATOM 5600 C C . LEU I 1 49 ? 31.648 20.286 48.576 1.00 52.61 507 LEU I C 1
ATOM 5601 O O . LEU I 1 49 ? 32.492 19.797 47.819 1.00 46.52 507 LEU I O 1
ATOM 5606 N N . VAL I 1 50 ? 30.956 21.383 48.280 1.00 56.25 508 VAL I N 1
ATOM 5607 C CA . VAL I 1 50 ? 31.119 22.124 47.035 1.00 46.09 508 VAL I CA 1
ATOM 5608 C C . VAL I 1 50 ? 31.502 23.553 47.389 1.00 44.69 508 VAL I C 1
ATOM 5609 O O . VAL I 1 50 ? 30.775 24.235 48.123 1.00 50.72 508 VAL I O 1
ATOM 5613 N N . ILE I 1 51 ? 32.635 24.004 46.867 1.00 40.60 509 ILE I N 1
ATOM 5614 C CA . ILE I 1 51 ? 33.149 25.345 47.104 1.00 36.16 509 ILE I CA 1
ATOM 5615 C C . ILE I 1 51 ? 32.760 26.217 45.918 1.00 41.20 509 ILE I C 1
ATOM 5616 O O . ILE I 1 51 ? 32.930 25.815 44.761 1.00 41.33 509 ILE I O 1
ATOM 5621 N N . ARG I 1 52 ? 32.224 27.403 46.198 1.00 47.60 510 ARG I N 1
ATOM 5622 C CA . ARG I 1 52 ? 31.859 28.362 45.158 1.00 47.25 510 ARG I CA 1
ATOM 5623 C C . ARG I 1 52 ? 32.945 29.428 45.089 1.00 44.66 510 ARG I C 1
ATOM 5624 O O . ARG I 1 52 ? 33.069 30.261 45.992 1.00 46.27 510 ARG I O 1
ATOM 5632 N N . ILE I 1 53 ? 33.724 29.403 44.014 1.00 50.15 511 ILE I N 1
ATOM 5633 C CA . ILE I 1 53 ? 34.842 30.319 43.821 1.00 52.50 511 ILE I CA 1
ATOM 5634 C C . ILE I 1 53 ? 34.978 30.565 42.322 1.00 56.75 511 ILE I C 1
ATOM 5635 O O . ILE I 1 53 ? 34.841 29.639 41.516 1.00 58.70 511 ILE I O 1
ATOM 564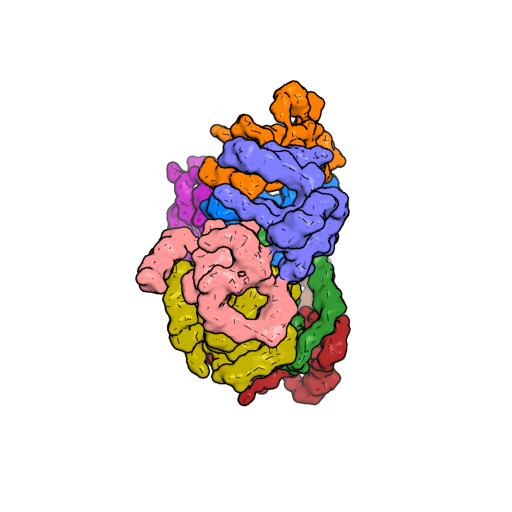0 N N . TYR I 1 54 ? 35.201 31.830 41.949 1.00 53.13 512 TYR I N 1
ATOM 5641 C CA . TYR I 1 54 ? 35.410 32.221 40.549 1.00 50.57 512 TYR I CA 1
ATOM 5642 C C . TYR I 1 54 ? 34.249 31.793 39.653 1.00 58.43 512 TYR I C 1
ATOM 5643 O O . TYR I 1 54 ? 34.453 31.388 38.506 1.00 61.36 512 TYR I O 1
ATOM 5652 N N . ASN I 1 55 ? 33.024 31.880 40.175 1.00 56.93 513 ASN I N 1
ATOM 5653 C CA . ASN I 1 55 ? 31.826 31.483 39.433 1.00 56.07 513 ASN I CA 1
ATOM 5654 C C . ASN I 1 55 ? 31.947 30.056 38.902 1.00 57.52 513 ASN I C 1
ATOM 5655 O O . ASN I 1 55 ? 31.483 29.733 37.807 1.00 62.32 513 ASN I O 1
ATOM 5660 N N . ARG I 1 56 ? 32.593 29.194 39.682 1.00 52.32 514 ARG I N 1
ATOM 5661 C CA . ARG I 1 56 ? 32.752 27.794 39.322 1.00 58.38 514 ARG I CA 1
ATOM 5662 C C . ARG I 1 56 ? 32.602 26.945 40.574 1.00 52.40 514 ARG I C 1
ATOM 5663 O O . ARG I 1 56 ? 32.927 27.383 41.680 1.00 50.89 514 ARG I O 1
ATOM 5671 N N . TYR I 1 57 ? 32.098 25.729 40.391 1.00 48.14 515 TYR I N 1
ATOM 5672 C CA . TYR I 1 57 ? 31.964 24.775 41.480 1.00 45.67 515 TYR I CA 1
ATOM 5673 C C . TYR I 1 57 ? 33.199 23.885 41.526 1.00 54.19 515 TYR I C 1
ATOM 5674 O O . TYR I 1 57 ? 33.647 23.380 40.491 1.00 58.22 515 TYR I O 1
ATOM 5683 N N . TYR I 1 58 ? 33.746 23.695 42.724 1.00 53.69 516 TYR I N 1
ATOM 5684 C CA . TYR I 1 58 ? 34.917 22.853 42.912 1.00 54.13 516 TYR I CA 1
ATOM 5685 C C . TYR I 1 58 ? 34.738 22.008 44.162 1.00 48.75 516 TYR I C 1
ATOM 5686 O O . TYR I 1 58 ? 34.078 22.419 45.119 1.00 46.32 516 TYR I O 1
ATOM 5695 N N . ASN I 1 59 ? 35.325 20.817 44.139 1.00 46.20 517 ASN I N 1
ATOM 5696 C CA . ASN I 1 59 ? 35.467 20.054 45.365 1.00 48.09 517 ASN I CA 1
ATOM 5697 C C . ASN I 1 59 ? 36.723 20.517 46.107 1.00 59.75 517 ASN I C 1
ATOM 5698 O O . ASN I 1 59 ? 37.540 21.286 45.587 1.00 50.89 517 ASN I O 1
ATOM 5703 N N . TRP I 1 60 ? 36.879 20.038 47.341 1.00 57.89 518 TRP I N 1
ATOM 5704 C CA . TRP I 1 60 ? 37.975 20.530 48.163 1.00 43.68 518 TRP I CA 1
ATOM 5705 C C . TRP I 1 60 ? 39.334 20.173 47.576 1.00 51.56 518 TRP I C 1
ATOM 5706 O O . TRP I 1 60 ? 40.305 20.912 47.781 1.00 46.38 518 TRP I O 1
ATOM 5717 N N . ALA I 1 61 ? 39.428 19.062 46.837 1.00 50.13 519 ALA I N 1
ATOM 5718 C CA . ALA I 1 61 ? 40.721 18.664 46.283 1.00 48.14 519 ALA I CA 1
ATOM 5719 C C . ALA I 1 61 ? 41.214 19.651 45.233 1.00 50.72 519 ALA I C 1
ATOM 5720 O O . ALA I 1 61 ? 42.426 19.856 45.100 1.00 57.56 519 ALA I O 1
ATOM 5722 N N . LEU I 1 62 ? 40.303 20.271 44.485 1.00 52.05 520 LEU I N 1
ATOM 5723 C CA . LEU I 1 62 ? 40.697 21.262 43.492 1.00 51.64 520 LEU I CA 1
ATOM 5724 C C . LEU I 1 62 ? 40.748 22.674 44.058 1.00 49.14 520 LEU I C 1
ATOM 5725 O O . LEU I 1 62 ? 41.570 23.483 43.613 1.00 45.56 520 LEU I O 1
ATOM 5730 N N . ALA I 1 63 ? 39.893 22.990 45.028 1.00 50.49 521 ALA I N 1
ATOM 5731 C CA . ALA I 1 63 ? 39.799 24.338 45.572 1.00 50.60 521 ALA I CA 1
ATOM 5732 C C . ALA I 1 63 ? 40.815 24.622 46.672 1.00 43.36 521 ALA I C 1
ATOM 5733 O O . ALA I 1 63 ? 41.003 25.790 47.026 1.00 38.07 521 ALA I O 1
ATOM 5735 N N . ALA I 1 64 ? 41.466 23.594 47.218 1.00 44.90 522 ALA I N 1
ATOM 5736 C CA . ALA I 1 64 ? 42.377 23.798 48.345 1.00 45.69 522 ALA I CA 1
ATOM 5737 C C . ALA I 1 64 ? 43.484 24.805 48.052 1.00 48.05 522 ALA I C 1
ATOM 5738 O O . ALA I 1 64 ? 43.629 25.763 48.831 1.00 45.10 522 ALA I O 1
ATOM 5740 N N . PRO I 1 65 ? 44.276 24.680 46.976 1.00 38.62 523 PRO I N 1
ATOM 5741 C CA . PRO I 1 65 ? 45.361 25.655 46.770 1.00 47.14 523 PRO I CA 1
ATOM 5742 C C . PRO I 1 65 ? 44.864 27.058 46.476 1.00 48.58 523 PRO I C 1
ATOM 5743 O O . PRO I 1 65 ? 45.592 28.024 46.739 1.00 49.45 523 PRO I O 1
ATOM 5747 N N . MET I 1 66 ? 43.654 27.200 45.926 1.00 47.33 524 MET I N 1
ATOM 5748 C CA . MET I 1 66 ? 43.114 28.526 45.649 1.00 45.64 524 MET I CA 1
ATOM 5749 C C . MET I 1 66 ? 42.759 29.256 46.937 1.00 43.96 524 MET I C 1
ATOM 5750 O O . MET I 1 66 ? 43.020 30.457 47.069 1.00 43.91 524 MET I O 1
ATOM 5755 N N . ILE I 1 67 ? 42.146 28.550 47.889 1.00 43.81 525 ILE I N 1
ATOM 5756 C CA . ILE I 1 67 ? 41.824 29.160 49.175 1.00 44.99 525 ILE I CA 1
ATOM 5757 C C . ILE I 1 67 ? 43.102 29.461 49.952 1.00 49.37 525 ILE I C 1
ATOM 5758 O O . ILE I 1 67 ? 43.239 30.530 50.560 1.00 42.54 525 ILE I O 1
ATOM 5763 N N . LEU I 1 68 ? 44.066 28.537 49.925 1.00 40.73 526 LEU I N 1
ATOM 5764 C CA . LEU I 1 68 ? 45.298 28.749 50.674 1.00 41.94 526 LEU I CA 1
ATOM 5765 C C . LEU I 1 68 ? 46.065 29.958 50.149 1.00 50.61 526 LEU I C 1
ATOM 5766 O O . LEU I 1 68 ? 46.576 30.760 50.938 1.00 45.99 526 LEU I O 1
ATOM 5771 N N . SER I 1 69 ? 46.138 30.123 48.825 1.00 51.66 527 SER I N 1
ATOM 5772 C CA . SER I 1 69 ? 46.858 31.267 48.273 1.00 52.50 527 SER I CA 1
ATOM 5773 C C . SER I 1 69 ? 46.180 32.576 48.658 1.00 50.27 527 SER I C 1
ATOM 5774 O O . SER I 1 69 ? 46.851 33.578 48.931 1.00 45.54 527 SER I O 1
ATOM 5777 N N . LEU I 1 70 ? 44.848 32.587 48.680 1.00 47.17 528 LEU I N 1
ATOM 5778 C CA . LEU I 1 70 ? 44.130 33.754 49.175 1.00 53.42 528 LEU I CA 1
ATOM 5779 C C . LEU I 1 70 ? 44.363 33.938 50.671 1.00 51.13 528 LEU I C 1
ATOM 5780 O O . LEU I 1 70 ? 44.677 35.042 51.131 1.00 41.19 528 LEU I O 1
ATOM 5785 N N . GLN I 1 71 ? 44.219 32.865 51.454 1.00 48.58 529 GLN I N 1
ATOM 5786 C CA . GLN I 1 71 ? 44.396 33.005 52.896 1.00 54.79 529 GLN I CA 1
ATOM 5787 C C . GLN I 1 71 ? 45.857 33.249 53.238 1.00 56.14 529 GLN I C 1
ATOM 5788 O O . GLN I 1 71 ? 46.182 34.155 54.024 1.00 40.54 529 GLN I O 1
ATOM 5794 N N . VAL I 1 72 ? 46.755 32.427 52.680 1.00 56.20 530 VAL I N 1
ATOM 5795 C CA . VAL I 1 72 ? 48.167 32.749 52.845 1.00 49.74 530 VAL I CA 1
ATOM 5796 C C . VAL I 1 72 ? 48.395 34.092 52.152 1.00 61.39 530 VAL I C 1
ATOM 5797 O O . VAL I 1 72 ? 48.312 35.146 52.826 1.00 69.81 530 VAL I O 1
ATOM 5801 N N . PHE I 1 73 ? 48.599 34.090 50.818 1.00 63.76 531 PHE I N 1
ATOM 5802 C CA . PHE I 1 73 ? 49.222 35.264 50.199 1.00 50.38 531 PHE I CA 1
ATOM 5803 C C . PHE I 1 73 ? 48.304 36.466 49.936 1.00 51.70 531 PHE I C 1
ATOM 5804 O O . PHE I 1 73 ? 48.768 37.444 49.332 1.00 47.25 531 PHE I O 1
ATOM 5812 N N . GLN I 1 74 ? 47.026 36.421 50.329 1.00 52.25 532 GLN I N 1
ATOM 5813 C CA . GLN I 1 74 ? 46.089 37.532 50.066 1.00 55.49 532 GLN I CA 1
ATOM 5814 C C . GLN I 1 74 ? 46.036 37.890 48.579 1.00 58.51 532 GLN I C 1
ATOM 5815 O O . GLN I 1 74 ? 45.839 39.048 48.204 1.00 50.04 532 GLN I O 1
ATOM 5821 N N . LYS I 1 75 ? 46.211 36.889 47.721 1.00 49.40 533 LYS I N 1
ATOM 5822 C CA . LYS I 1 75 ? 46.271 37.106 46.285 1.00 50.82 533 LYS I CA 1
ATOM 5823 C C . LYS I 1 75 ? 45.874 35.811 45.598 1.00 51.10 533 LYS I C 1
ATOM 5824 O O . LYS I 1 75 ? 46.298 34.732 46.016 1.00 46.41 533 LYS I O 1
ATOM 5830 N N . SER I 1 76 ? 45.049 35.925 44.561 1.00 61.42 534 SER I N 1
ATOM 5831 C CA . SER I 1 76 ? 44.602 34.746 43.837 1.00 55.89 534 SER I CA 1
ATOM 5832 C C . SER I 1 76 ? 45.768 34.089 43.109 1.00 50.41 534 SER I C 1
ATOM 5833 O O . SER I 1 76 ? 46.742 34.743 42.726 1.00 52.51 534 SER I O 1
ATOM 5836 N N . LEU I 1 77 ? 45.670 32.774 42.940 1.00 45.63 535 LEU I N 1
ATOM 5837 C CA . LEU I 1 77 ? 46.562 32.085 42.027 1.00 50.86 535 LEU I CA 1
ATOM 5838 C C . LEU I 1 77 ? 46.363 32.636 40.614 1.00 62.09 535 LEU I C 1
ATOM 5839 O O . LEU I 1 77 ? 45.256 33.054 40.254 1.00 53.42 535 LEU I O 1
ATOM 5844 N N . PRO I 1 78 ? 47.422 32.675 39.804 1.00 63.08 536 PRO I N 1
ATOM 5845 C CA . PRO I 1 78 ? 47.261 33.080 38.401 1.00 59.23 536 PRO I CA 1
ATOM 5846 C C . PRO I 1 78 ? 46.238 32.201 37.696 1.00 62.77 536 PRO I C 1
ATOM 5847 O O . PRO I 1 78 ? 46.103 31.012 37.996 1.00 57.54 536 PRO I O 1
ATOM 5851 N N . LYS I 1 79 ? 45.504 32.806 36.751 1.00 67.48 537 LYS I N 1
ATOM 5852 C CA . LYS I 1 79 ? 44.492 32.050 36.022 1.00 61.03 537 LYS I CA 1
ATOM 5853 C C . LYS I 1 79 ? 45.128 30.926 35.218 1.00 63.74 537 LYS I C 1
ATOM 5854 O O . LYS I 1 79 ? 44.523 29.865 35.038 1.00 67.45 537 LYS I O 1
ATOM 5860 N N . ALA I 1 80 ? 46.353 31.139 34.733 1.00 62.00 538 ALA I N 1
ATOM 5861 C CA . ALA I 1 80 ? 47.110 30.045 34.132 1.00 65.34 538 ALA I CA 1
ATOM 5862 C C . ALA I 1 80 ? 47.333 28.923 35.135 1.00 65.42 538 ALA I C 1
ATOM 5863 O O . ALA I 1 80 ? 47.219 27.738 34.794 1.00 64.27 538 ALA I O 1
ATOM 5865 N N . THR I 1 81 ? 47.644 29.280 36.383 1.00 65.59 539 THR I N 1
ATOM 5866 C CA . THR I 1 81 ? 47.861 28.282 37.424 1.00 59.66 539 THR I CA 1
ATOM 5867 C C . THR I 1 81 ? 46.585 27.506 37.717 1.00 64.92 539 THR I C 1
ATOM 5868 O O . THR I 1 81 ? 46.610 26.276 37.845 1.00 66.51 539 THR I O 1
ATOM 5872 N N . VAL I 1 82 ? 45.459 28.215 37.836 1.00 62.21 540 VAL I N 1
ATOM 5873 C CA . VAL I 1 82 ? 44.186 27.562 38.133 1.00 63.21 540 VAL I CA 1
ATOM 5874 C C . VAL I 1 82 ? 43.784 26.628 37.000 1.00 65.00 540 VAL I C 1
ATOM 5875 O O . VAL I 1 82 ? 43.342 25.495 37.236 1.00 58.71 540 VAL I O 1
ATOM 5879 N N . GLU I 1 83 ? 43.939 27.082 35.752 1.00 68.56 541 GLU I N 1
ATOM 5880 C CA . GLU I 1 83 ? 43.561 26.256 34.608 1.00 71.63 541 GLU I CA 1
ATOM 5881 C C . GLU I 1 83 ? 44.433 25.009 34.521 1.00 65.56 541 GLU I C 1
ATOM 5882 O O . GLU I 1 83 ? 43.929 23.896 34.329 1.00 70.38 541 GLU I O 1
ATOM 5888 N N . SER I 1 84 ? 45.749 25.172 34.673 1.00 65.26 542 SER I N 1
ATOM 5889 C CA . SER I 1 84 ? 46.634 24.013 34.656 1.00 63.78 542 SER I CA 1
ATOM 5890 C C . SER I 1 84 ? 46.358 23.094 35.840 1.00 72.14 542 SER I C 1
ATOM 5891 O O . SER I 1 84 ? 46.434 21.866 35.715 1.00 72.38 542 SER I O 1
ATOM 5894 N N . TRP I 1 85 ? 46.032 23.672 36.999 1.00 75.68 543 TRP I N 1
ATOM 5895 C CA . TRP I 1 85 ? 45.744 22.859 38.177 1.00 70.50 543 TRP I CA 1
ATOM 5896 C C . TRP I 1 85 ? 44.477 22.033 37.986 1.00 64.48 543 TRP I C 1
ATOM 5897 O O . TRP I 1 85 ? 44.446 20.842 38.321 1.00 57.94 543 TRP I O 1
ATOM 5908 N N . VAL I 1 86 ? 43.420 22.647 37.447 1.00 61.97 544 VAL I N 1
ATOM 5909 C CA . VAL I 1 86 ? 42.159 21.934 37.261 1.00 68.61 544 VAL I CA 1
ATOM 5910 C C . VAL I 1 86 ? 42.323 20.823 36.233 1.00 74.62 544 VAL I C 1
ATOM 5911 O O . VAL I 1 86 ? 41.761 19.731 36.377 1.00 72.55 544 VAL I O 1
ATOM 5915 N N . LYS I 1 87 ? 43.103 21.081 35.184 1.00 81.99 545 LYS I N 1
ATOM 5916 C CA . LYS I 1 87 ? 43.288 20.104 34.112 1.00 88.41 545 LYS I CA 1
ATOM 5917 C C . LYS I 1 87 ? 44.063 18.876 34.582 1.00 75.35 545 LYS I C 1
ATOM 5918 O O . LYS I 1 87 ? 43.693 17.738 34.259 1.00 86.60 545 LYS I O 1
ATOM 5924 N N . ASP I 1 88 ? 45.119 19.081 35.363 1.00 72.97 546 ASP I N 1
ATOM 5925 C CA . ASP I 1 88 ? 45.950 17.969 35.816 1.00 88.15 546 ASP I CA 1
ATOM 5926 C C . ASP I 1 88 ? 45.246 17.152 36.895 1.00 92.69 546 ASP I C 1
ATOM 5927 O O . ASP I 1 88 ? 45.042 15.946 36.742 1.00 94.61 546 ASP I O 1
ATOM 5932 N N . LEU J 1 5 ? 3.746 39.060 -29.861 1.00 48.19 463 LEU J N 1
ATOM 5933 C CA . LEU J 1 5 ? 3.803 37.660 -30.272 1.00 45.21 463 LEU J CA 1
ATOM 5934 C C . LEU J 1 5 ? 5.243 37.125 -30.244 1.00 54.07 463 LEU J C 1
ATOM 5935 O O . LEU J 1 5 ? 6.202 37.860 -30.522 1.00 44.50 463 LEU J O 1
ATOM 5940 N N . PRO J 1 6 ? 5.387 35.842 -29.916 1.00 45.69 464 PRO J N 1
ATOM 5941 C CA . PRO J 1 6 ? 6.725 35.269 -29.741 1.00 42.77 464 PRO J CA 1
ATOM 5942 C C . PRO J 1 6 ? 7.516 35.227 -31.037 1.00 41.07 464 PRO J C 1
ATOM 5943 O O . PRO J 1 6 ? 6.965 35.096 -32.132 1.00 47.60 464 PRO J O 1
ATOM 5947 N N . ASP J 1 7 ? 8.832 35.337 -30.891 1.00 38.10 465 ASP J N 1
ATOM 5948 C CA . ASP J 1 7 ? 9.747 35.186 -32.011 1.00 41.39 465 ASP J CA 1
ATOM 5949 C C . ASP J 1 7 ? 9.906 33.714 -32.360 1.00 45.43 465 ASP J C 1
ATOM 5950 O O . ASP J 1 7 ? 9.946 32.851 -31.477 1.00 41.86 465 ASP J O 1
ATOM 5955 N N . VAL J 1 8 ? 9.997 33.429 -33.655 1.00 44.91 466 VAL J N 1
ATOM 5956 C CA . VAL J 1 8 ? 10.202 32.074 -34.152 1.00 41.68 466 VAL J CA 1
ATOM 5957 C C . VAL J 1 8 ? 11.460 32.092 -35.002 1.00 41.70 466 VAL J C 1
ATOM 5958 O O . VAL J 1 8 ? 11.568 32.889 -35.942 1.00 50.08 466 VAL J O 1
ATOM 5962 N N . THR J 1 9 ? 12.409 31.224 -34.668 1.00 39.07 467 THR J N 1
ATOM 5963 C CA . THR J 1 9 ? 13.690 31.160 -35.351 1.00 37.47 467 THR J CA 1
ATOM 5964 C C . THR J 1 9 ? 13.944 29.731 -35.806 1.00 44.05 467 THR J C 1
ATOM 5965 O O . THR J 1 9 ? 13.565 28.776 -35.120 1.00 44.28 467 THR J O 1
ATOM 5969 N N . LEU J 1 10 ? 14.574 29.590 -36.972 1.00 41.63 468 LEU J N 1
ATOM 5970 C CA . LEU J 1 10 ? 14.864 28.293 -37.562 1.00 43.37 468 LEU J CA 1
ATOM 5971 C C . LEU J 1 10 ? 16.367 28.065 -37.613 1.00 48.35 468 LEU J C 1
ATOM 5972 O O . LEU J 1 10 ? 17.150 29.008 -37.763 1.00 51.35 468 LEU J O 1
ATOM 5977 N N . SER J 1 11 ? 16.764 26.801 -37.489 1.00 48.25 469 SER J N 1
ATOM 5978 C CA . SER J 1 11 ? 18.169 26.437 -37.600 1.00 54.73 469 SER J CA 1
ATOM 5979 C C . SER J 1 11 ? 18.274 24.934 -37.810 1.00 61.11 469 SER J C 1
ATOM 5980 O O . SER J 1 11 ? 17.451 24.164 -37.306 1.00 53.24 469 SER J O 1
ATOM 5983 N N . LEU J 1 12 ? 19.297 24.530 -38.558 1.00 54.96 470 LEU J N 1
ATOM 5984 C CA . LEU J 1 12 ? 19.516 23.121 -38.889 1.00 63.61 470 LEU J CA 1
ATOM 5985 C C . LEU J 1 12 ? 20.688 22.552 -38.086 1.00 58.08 470 LEU J C 1
ATOM 5986 O O . LEU J 1 12 ? 21.702 22.121 -38.634 1.00 61.90 470 LEU J O 1
ATOM 5991 N N . CYS J 1 13 ? 20.533 22.533 -36.761 1.00 66.64 471 CYS J N 1
ATOM 5992 C CA . CYS J 1 13 ? 21.603 22.103 -35.865 1.00 71.37 471 CYS J CA 1
ATOM 5993 C C . CYS J 1 13 ? 21.389 20.730 -35.245 1.00 67.76 471 CYS J C 1
ATOM 5994 O O . CYS J 1 13 ? 22.369 20.020 -35.009 1.00 75.45 471 CYS J O 1
ATOM 5997 N N . GLY J 1 14 ? 20.151 20.338 -34.969 1.00 60.61 472 GLY J N 1
ATOM 5998 C CA . GLY J 1 14 ? 19.886 19.034 -34.386 1.00 63.96 472 GLY J CA 1
ATOM 5999 C C . GLY J 1 14 ? 20.392 18.895 -32.961 1.00 72.45 472 GLY J C 1
ATOM 6000 O O . GLY J 1 14 ? 20.239 17.847 -32.328 1.00 69.93 472 GLY J O 1
ATOM 6001 N N . ILE J 1 22 ? 21.299 20.871 -27.230 1.00 74.53 480 ILE J N 1
ATOM 6002 C CA . ILE J 1 22 ? 21.742 21.781 -28.282 1.00 70.88 480 ILE J CA 1
ATOM 6003 C C . ILE J 1 22 ? 22.252 23.087 -27.684 1.00 66.32 480 ILE J C 1
ATOM 6004 O O . ILE J 1 22 ? 21.567 23.724 -26.877 1.00 66.29 480 ILE J O 1
ATOM 6009 N N . SER J 1 23 ? 23.447 23.492 -28.099 1.00 55.49 481 SER J N 1
ATOM 6010 C CA . SER J 1 23 ? 24.077 24.695 -27.577 1.00 50.23 481 SER J CA 1
ATOM 6011 C C . SER J 1 23 ? 23.676 25.922 -28.391 1.00 45.56 481 SER J C 1
ATOM 6012 O O . SER J 1 23 ? 23.306 25.830 -29.563 1.00 46.85 481 SER J O 1
ATOM 6015 N N . LYS J 1 24 ? 23.760 27.086 -27.739 1.00 46.30 482 LYS J N 1
ATOM 6016 C CA . LYS J 1 24 ? 23.491 28.348 -28.419 1.00 42.99 482 LYS J CA 1
ATOM 6017 C C . LYS J 1 24 ? 24.446 28.572 -29.578 1.00 46.53 482 LYS J C 1
ATOM 6018 O O . LYS J 1 24 ? 24.070 29.191 -30.579 1.00 50.72 482 LYS J O 1
ATOM 6024 N N . GLU J 1 25 ? 25.683 28.085 -29.458 1.00 55.11 483 GLU J N 1
ATOM 6025 C CA . GLU J 1 25 ? 26.691 28.332 -30.485 1.00 55.07 483 GLU J CA 1
ATOM 6026 C C . GLU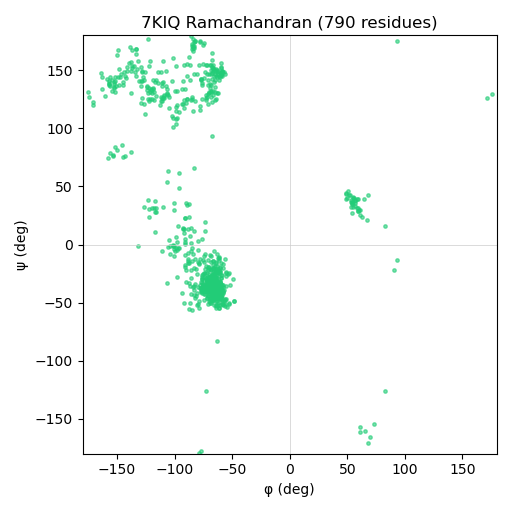 J 1 25 ? 26.302 27.685 -31.807 1.00 54.71 483 GLU J C 1
ATOM 6027 O O . GLU J 1 25 ? 26.302 28.341 -32.856 1.00 58.20 483 GLU J O 1
ATOM 6033 N N . LYS J 1 26 ? 25.979 26.391 -31.779 1.00 47.63 484 LYS J N 1
ATOM 6034 C CA . LYS J 1 26 ? 25.663 25.691 -33.017 1.00 59.50 484 LYS J CA 1
ATOM 6035 C C . LYS J 1 26 ? 24.280 26.055 -33.537 1.00 64.89 484 LYS J C 1
ATOM 6036 O O . LYS J 1 26 ? 24.033 25.963 -34.745 1.00 71.21 484 LYS J O 1
ATOM 6042 N N . PHE J 1 27 ? 23.373 26.472 -32.652 1.00 55.26 485 PHE J N 1
ATOM 6043 C CA . PHE J 1 27 ? 22.086 26.967 -33.117 1.00 53.25 485 PHE J CA 1
ATOM 6044 C C . PHE J 1 27 ? 22.263 28.214 -33.971 1.00 60.02 485 PHE J C 1
ATOM 6045 O O . PHE J 1 27 ? 21.650 28.335 -35.038 1.00 64.87 485 PHE J O 1
ATOM 6053 N N . MET J 1 28 ? 23.106 29.150 -33.524 1.00 53.09 486 MET J N 1
ATOM 6054 C CA . MET J 1 28 ? 23.336 30.367 -34.296 1.00 56.51 486 MET J CA 1
ATOM 6055 C C . MET J 1 28 ? 24.127 30.092 -35.568 1.00 59.06 486 MET J C 1
ATOM 6056 O O . MET J 1 28 ? 23.986 30.826 -36.552 1.00 67.47 486 MET J O 1
ATOM 6061 N N . GLU J 1 29 ? 24.961 29.050 -35.572 1.00 59.51 487 GLU J N 1
ATOM 6062 C CA . GLU J 1 29 ? 25.813 28.793 -36.728 1.00 56.06 487 GLU J CA 1
ATOM 6063 C C . GLU J 1 29 ? 25.016 28.267 -37.917 1.00 69.17 487 GLU J C 1
ATOM 6064 O O . GLU J 1 29 ? 25.409 28.489 -39.069 1.00 73.73 487 GLU J O 1
ATOM 6070 N N . HIS J 1 30 ? 23.891 27.589 -37.669 1.00 67.76 488 HIS J N 1
ATOM 6071 C CA . HIS J 1 30 ? 23.114 26.947 -38.724 1.00 61.01 488 HIS J CA 1
ATOM 6072 C C . HIS J 1 30 ? 21.720 27.555 -38.866 1.00 61.95 488 HIS J C 1
ATOM 6073 O O . HIS J 1 30 ? 20.769 26.863 -39.238 1.00 56.17 488 HIS J O 1
ATOM 6080 N N . ILE J 1 31 ? 21.585 28.853 -38.588 1.00 54.93 489 ILE J N 1
ATOM 6081 C CA . ILE J 1 31 ? 20.288 29.509 -38.684 1.00 54.44 489 ILE J CA 1
ATOM 6082 C C . ILE J 1 31 ? 19.887 29.651 -40.148 1.00 57.67 489 ILE J C 1
ATOM 6083 O O . ILE J 1 31 ? 20.725 29.912 -41.021 1.00 65.87 489 ILE J O 1
ATOM 6088 N N . ILE J 1 32 ? 18.598 29.458 -40.425 1.00 51.61 490 ILE J N 1
ATOM 6089 C CA . ILE J 1 32 ? 18.072 29.429 -41.786 1.00 50.14 490 ILE J CA 1
ATOM 6090 C C . ILE J 1 32 ? 17.495 30.797 -42.118 1.00 49.60 490 ILE J C 1
ATOM 6091 O O . ILE J 1 32 ? 16.567 31.267 -41.449 1.00 49.65 490 ILE J O 1
ATOM 6096 N N . THR J 1 33 ? 18.039 31.438 -43.150 1.00 61.95 491 THR J N 1
ATOM 6097 C CA . THR J 1 33 ? 17.522 32.725 -43.581 1.00 52.93 491 THR J CA 1
ATOM 6098 C C . THR J 1 33 ? 16.315 32.531 -44.488 1.00 58.24 491 THR J C 1
ATOM 6099 O O . THR J 1 33 ? 15.941 31.410 -44.846 1.00 58.62 491 THR J O 1
ATOM 6103 N N . TYR J 1 34 ? 15.688 33.649 -44.852 1.00 58.05 492 TYR J N 1
ATOM 6104 C CA . TYR J 1 34 ? 14.560 33.574 -45.770 1.00 50.65 492 TYR J CA 1
ATOM 6105 C C . TYR J 1 34 ? 15.004 33.073 -47.136 1.00 55.81 492 TYR J C 1
ATOM 6106 O O . TYR J 1 34 ? 14.316 32.257 -47.760 1.00 55.97 492 TYR J O 1
ATOM 6115 N N . HIS J 1 35 ? 16.158 33.550 -47.615 1.00 65.75 493 HIS J N 1
ATOM 6116 C CA . HIS J 1 35 ? 16.616 33.178 -48.950 1.00 60.25 493 HIS J CA 1
ATOM 6117 C C . HIS J 1 35 ? 16.931 31.689 -49.033 1.00 54.39 493 HIS J C 1
ATOM 6118 O O . HIS J 1 35 ? 16.630 31.043 -50.043 1.00 63.57 493 HIS J O 1
ATOM 6125 N N . GLU J 1 36 ? 17.537 31.126 -47.986 1.00 48.76 494 GLU J N 1
ATOM 6126 C CA . GLU J 1 36 ? 17.797 29.689 -47.983 1.00 50.92 494 GLU J CA 1
ATOM 6127 C C . GLU J 1 36 ? 16.500 28.895 -47.954 1.00 49.98 494 GLU J C 1
ATOM 6128 O O . GLU J 1 36 ? 16.411 27.820 -48.558 1.00 48.33 494 GLU J O 1
ATOM 6134 N N . PHE J 1 37 ? 15.485 29.403 -47.250 1.00 56.29 495 PHE J N 1
ATOM 6135 C CA . PHE J 1 37 ? 14.228 28.675 -47.133 1.00 50.47 495 PHE J CA 1
ATOM 6136 C C . PHE J 1 37 ? 13.405 28.775 -48.410 1.00 52.57 495 PHE J C 1
ATOM 6137 O O . PHE J 1 37 ? 12.747 27.806 -48.803 1.00 49.92 495 PHE J O 1
ATOM 6145 N N . ALA J 1 38 ? 13.427 29.941 -49.061 1.00 53.24 496 ALA J N 1
ATOM 6146 C CA . ALA J 1 38 ? 12.761 30.085 -50.352 1.00 50.72 496 ALA J CA 1
ATOM 6147 C C . ALA J 1 38 ? 13.379 29.163 -51.395 1.00 59.56 496 ALA J C 1
ATOM 6148 O O . ALA J 1 38 ? 12.661 28.500 -52.152 1.00 65.49 496 ALA J O 1
ATOM 6150 N N . GLU J 1 39 ? 14.713 29.101 -51.440 1.00 62.25 497 GLU J N 1
ATOM 6151 C CA . GLU J 1 39 ? 15.408 28.262 -52.409 1.00 64.08 497 GLU J CA 1
ATOM 6152 C C . GLU J 1 39 ? 15.241 26.776 -52.113 1.00 57.50 497 GLU J C 1
ATOM 6153 O O . GLU J 1 39 ? 15.420 25.951 -53.015 1.00 64.41 497 GLU J O 1
ATOM 6159 N N . ASN J 1 40 ? 14.898 26.415 -50.881 1.00 49.29 498 ASN J N 1
ATOM 6160 C CA . ASN J 1 40 ? 14.745 25.011 -50.498 1.00 56.71 498 ASN J CA 1
ATOM 6161 C C . ASN J 1 40 ? 13.730 24.905 -49.369 1.00 59.67 498 ASN J C 1
ATOM 6162 O O . ASN J 1 40 ? 14.086 24.851 -48.188 1.00 61.42 498 ASN J O 1
ATOM 6167 N N . PRO J 1 41 ? 12.438 24.872 -49.705 1.00 60.26 499 PRO J N 1
ATOM 6168 C CA . PRO J 1 41 ? 11.425 24.644 -48.664 1.00 55.19 499 PRO J CA 1
ATOM 6169 C C . PRO J 1 41 ? 11.382 23.208 -48.177 1.00 61.35 499 PRO J C 1
ATOM 6170 O O . PRO J 1 41 ? 10.691 22.928 -47.188 1.00 55.15 499 PRO J O 1
ATOM 6174 N N . GLY J 1 42 ? 12.102 22.295 -48.831 1.00 61.75 500 GLY J N 1
ATOM 6175 C CA . GLY J 1 42 ? 12.099 20.897 -48.444 1.00 62.76 500 GLY J CA 1
ATOM 6176 C C . GLY J 1 42 ? 12.767 20.606 -47.117 1.00 61.55 500 GLY J C 1
ATOM 6177 O O . GLY J 1 42 ? 12.578 19.510 -46.578 1.00 61.35 500 GLY J O 1
ATOM 6178 N N . LEU J 1 43 ? 13.537 21.545 -46.577 1.00 54.09 501 LEU J N 1
ATOM 6179 C CA . LEU J 1 43 ? 14.145 21.304 -45.277 1.00 64.50 501 LEU J CA 1
ATOM 6180 C C . LEU J 1 43 ? 13.154 21.451 -44.130 1.00 60.80 501 LEU J C 1
ATOM 6181 O O . LEU J 1 43 ? 13.564 21.373 -42.967 1.00 66.38 501 LEU J O 1
ATOM 6186 N N . ILE J 1 44 ? 11.870 21.672 -44.422 1.00 52.72 502 ILE J N 1
ATOM 6187 C CA . ILE J 1 44 ? 10.856 21.537 -43.384 1.00 53.10 502 ILE J CA 1
ATOM 6188 C C . ILE J 1 44 ? 10.718 20.074 -42.983 1.00 59.34 502 ILE J C 1
ATOM 6189 O O . ILE J 1 44 ? 10.345 19.766 -41.844 1.00 70.43 502 ILE J O 1
ATOM 6194 N N . ASP J 1 45 ? 11.026 19.154 -43.897 1.00 67.24 503 ASP J N 1
ATOM 6195 C CA . ASP J 1 45 ? 11.087 17.729 -43.606 1.00 62.60 503 ASP J CA 1
ATOM 6196 C C . ASP J 1 45 ? 12.480 17.278 -43.180 1.00 64.95 503 ASP J C 1
ATOM 6197 O O . ASP J 1 45 ? 12.703 16.075 -43.010 1.00 61.29 503 ASP J O 1
ATOM 6202 N N . ASN J 1 46 ? 13.416 18.203 -43.022 1.00 58.69 504 ASN J N 1
ATOM 6203 C CA . ASN J 1 46 ? 14.746 17.844 -42.551 1.00 63.30 504 ASN J CA 1
ATOM 6204 C C . ASN J 1 46 ? 14.682 17.483 -41.071 1.00 71.40 504 ASN J C 1
ATOM 6205 O O . ASN J 1 46 ? 14.165 18.270 -40.268 1.00 72.57 504 ASN J O 1
ATOM 6210 N N . PRO J 1 47 ? 15.182 16.310 -40.670 1.00 72.49 505 PRO J N 1
ATOM 6211 C CA . PRO J 1 47 ? 15.103 15.921 -39.251 1.00 73.23 505 PRO J CA 1
ATOM 6212 C C . PRO J 1 47 ? 15.946 16.787 -38.327 1.00 68.96 505 PRO J C 1
ATOM 6213 O O . PRO J 1 47 ? 15.754 16.718 -37.105 1.00 72.30 505 PRO J O 1
ATOM 6217 N N . ASN J 1 48 ? 16.863 17.592 -38.861 1.00 65.08 506 ASN J N 1
ATOM 6218 C CA . ASN J 1 48 ? 17.655 18.525 -38.070 1.00 69.29 506 ASN J CA 1
ATOM 6219 C C . ASN J 1 48 ? 17.022 19.912 -37.988 1.00 65.69 506 ASN J C 1
ATOM 6220 O O . ASN J 1 48 ? 17.686 20.862 -37.562 1.00 60.23 506 ASN J O 1
ATOM 6225 N N . LEU J 1 49 ? 15.759 20.048 -38.383 1.00 66.74 507 LEU J N 1
ATOM 6226 C CA . LEU J 1 49 ? 15.077 21.334 -38.352 1.00 56.29 507 LEU J CA 1
ATOM 6227 C C . LEU J 1 49 ? 14.654 21.642 -36.919 1.00 62.79 507 LEU J C 1
ATOM 6228 O O . LEU J 1 49 ? 13.887 20.883 -36.315 1.00 68.27 507 LEU J O 1
ATOM 6233 N N . VAL J 1 50 ? 15.160 22.745 -36.370 1.00 50.30 508 VAL J N 1
ATOM 6234 C CA . VAL J 1 50 ? 14.917 23.131 -34.984 1.00 44.91 508 VAL J CA 1
ATOM 6235 C C . VAL J 1 50 ? 14.225 24.487 -34.974 1.00 48.56 508 VAL J C 1
ATOM 6236 O O . VAL J 1 50 ? 14.684 25.429 -35.632 1.00 55.06 508 VAL J O 1
ATOM 6240 N N . ILE J 1 51 ? 13.127 24.586 -34.229 1.00 47.40 509 ILE J N 1
ATOM 6241 C CA . ILE J 1 51 ? 12.387 25.832 -34.053 1.00 50.58 509 ILE J CA 1
ATOM 6242 C C . ILE J 1 51 ? 12.679 26.372 -32.659 1.00 53.56 509 ILE J C 1
ATOM 6243 O O . ILE J 1 51 ? 12.523 25.655 -31.663 1.00 55.80 509 ILE J O 1
ATOM 6248 N N . ARG J 1 52 ? 13.105 27.629 -32.587 1.00 48.06 510 ARG J N 1
ATOM 6249 C CA . ARG J 1 52 ? 13.302 28.314 -31.315 1.00 46.27 510 ARG J CA 1
ATOM 6250 C C . ARG J 1 52 ? 12.058 29.148 -31.050 1.00 45.25 510 ARG J C 1
ATOM 6251 O O . ARG J 1 52 ? 11.819 30.154 -31.727 1.00 44.29 510 ARG J O 1
ATOM 6259 N N . ILE J 1 53 ? 11.261 28.718 -30.080 1.00 51.87 511 ILE J N 1
ATOM 6260 C CA . ILE J 1 53 ? 10.051 29.428 -29.688 1.00 45.50 511 ILE J CA 1
ATOM 6261 C C . ILE J 1 53 ? 9.796 29.123 -28.221 1.00 47.79 511 ILE J C 1
ATOM 6262 O O . ILE J 1 53 ? 10.071 28.014 -27.749 1.00 47.02 511 ILE J O 1
ATOM 6267 N N . TYR J 1 54 ? 9.292 30.123 -27.495 1.00 48.15 512 TYR J N 1
ATOM 6268 C CA . TYR J 1 54 ? 9.026 30.003 -26.061 1.00 52.84 512 TYR J CA 1
ATOM 6269 C C . TYR J 1 54 ? 10.285 29.613 -25.295 1.00 59.21 512 TYR J C 1
ATOM 6270 O O . TYR J 1 54 ? 10.223 28.884 -24.302 1.00 62.89 512 TYR J O 1
ATOM 6279 N N . ASN J 1 55 ? 11.433 30.083 -25.784 1.00 55.49 513 ASN J N 1
ATOM 6280 C CA . ASN J 1 55 ? 12.736 29.918 -25.148 1.00 51.94 513 ASN J CA 1
ATOM 6281 C C . ASN J 1 55 ? 13.165 28.459 -25.036 1.00 56.87 513 ASN J C 1
ATOM 6282 O O . ASN J 1 55 ? 13.988 28.120 -24.186 1.00 73.67 513 ASN J O 1
ATOM 6287 N N . ARG J 1 56 ? 12.639 27.576 -25.883 1.00 54.72 514 ARG J N 1
ATOM 6288 C CA . ARG J 1 56 ? 13.074 26.184 -25.910 1.00 60.55 514 ARG J CA 1
ATOM 6289 C C . ARG J 1 56 ? 13.203 25.722 -27.357 1.00 60.82 514 ARG J C 1
ATOM 6290 O O . ARG J 1 56 ? 12.592 26.285 -28.269 1.00 55.72 514 ARG J O 1
ATOM 6298 N N . TYR J 1 57 ? 14.011 24.681 -27.557 1.00 64.42 515 TYR J N 1
ATOM 6299 C CA . TYR J 1 57 ? 14.240 24.107 -28.879 1.00 47.07 515 TYR J CA 1
ATOM 6300 C C . TYR J 1 57 ? 13.239 22.984 -29.128 1.00 59.45 515 TYR J C 1
ATOM 6301 O O . TYR J 1 57 ? 13.159 22.034 -28.340 1.00 63.18 515 TYR J O 1
ATOM 6310 N N . TYR J 1 58 ? 12.483 23.092 -30.221 1.00 56.27 516 TYR J N 1
ATOM 6311 C CA . TYR J 1 58 ? 11.529 22.072 -30.634 1.00 46.03 516 TYR J CA 1
ATOM 6312 C C . TYR J 1 58 ? 11.865 21.582 -32.036 1.00 50.36 516 TYR J C 1
ATOM 6313 O O . TYR J 1 58 ? 12.465 22.307 -32.836 1.00 58.01 516 TYR J O 1
ATOM 6322 N N . ASN J 1 59 ? 11.473 20.345 -32.331 1.00 42.88 517 ASN J N 1
ATOM 6323 C CA . ASN J 1 59 ? 11.485 19.880 -33.709 1.00 52.91 517 ASN J CA 1
ATOM 6324 C C . ASN J 1 59 ? 10.193 20.322 -34.395 1.00 54.45 517 ASN J C 1
ATOM 6325 O O . ASN J 1 59 ? 9.304 20.916 -33.776 1.00 57.76 517 ASN J O 1
ATOM 6330 N N . TRP J 1 60 ? 10.076 20.035 -35.694 1.00 61.51 518 TRP J N 1
ATOM 6331 C CA . TRP J 1 60 ? 8.916 20.528 -36.433 1.00 56.99 518 TRP J CA 1
ATOM 6332 C C . TRP J 1 60 ? 7.628 19.821 -36.027 1.00 57.17 518 TRP J C 1
ATOM 6333 O O . TRP J 1 60 ? 6.563 20.449 -35.999 1.00 47.17 518 TRP J O 1
ATOM 6344 N N . ALA J 1 61 ? 7.698 18.526 -35.710 1.00 56.90 519 ALA J N 1
ATOM 6345 C CA . ALA J 1 61 ? 6.489 17.798 -35.342 1.00 42.72 519 ALA J CA 1
ATOM 6346 C C . ALA J 1 61 ? 5.861 18.377 -34.082 1.00 48.24 519 ALA J C 1
ATOM 6347 O O . ALA J 1 61 ? 4.634 18.385 -33.937 1.00 53.69 519 ALA J O 1
ATOM 6349 N N . LEU J 1 62 ? 6.682 18.873 -33.161 1.00 50.28 520 LEU J N 1
ATOM 6350 C CA . LEU J 1 62 ? 6.146 19.452 -31.937 1.00 52.59 520 LEU J CA 1
ATOM 6351 C C . LEU J 1 62 ? 5.789 20.923 -32.096 1.00 51.86 520 LEU J C 1
ATOM 6352 O O . LEU J 1 62 ? 4.792 21.378 -31.521 1.00 48.12 520 LEU J O 1
ATOM 6357 N N . ALA J 1 63 ? 6.563 21.673 -32.878 1.00 45.29 521 ALA J N 1
ATOM 6358 C CA . ALA J 1 63 ? 6.321 23.105 -32.990 1.00 42.90 521 ALA J CA 1
ATOM 6359 C C . ALA J 1 63 ? 5.191 23.441 -33.961 1.00 47.65 521 ALA J C 1
ATOM 6360 O O . ALA J 1 63 ? 4.560 24.494 -33.814 1.00 41.55 521 ALA J O 1
ATOM 6362 N N . ALA J 1 64 ? 4.918 22.568 -34.937 1.00 51.94 522 ALA J N 1
ATOM 6363 C CA . ALA J 1 64 ? 3.961 22.868 -36.006 1.00 46.41 522 ALA J CA 1
ATOM 6364 C C . ALA J 1 64 ? 2.632 23.425 -35.511 1.00 46.12 522 ALA J C 1
ATOM 6365 O O . ALA J 1 64 ? 2.184 24.451 -36.054 1.00 48.91 522 ALA J O 1
ATOM 6367 N N . PRO J 1 65 ? 1.953 22.840 -34.515 1.00 48.78 523 PRO J N 1
ATOM 6368 C CA . PRO J 1 65 ? 0.706 23.461 -34.044 1.00 45.84 523 PRO J CA 1
ATOM 6369 C C . PRO J 1 65 ? 0.919 24.792 -33.343 1.00 47.75 523 PRO J C 1
ATOM 6370 O O . PRO J 1 65 ? 0.014 25.636 -33.364 1.00 53.25 523 PRO J O 1
ATOM 6374 N N . MET J 1 66 ? 2.079 25.006 -32.715 1.00 43.77 524 MET J N 1
ATOM 6375 C CA . MET J 1 66 ? 2.341 26.292 -32.077 1.00 46.81 524 MET J CA 1
ATOM 6376 C C . MET J 1 66 ? 2.456 27.405 -33.111 1.00 48.17 524 MET J C 1
ATOM 6377 O O . MET J 1 66 ? 2.037 28.541 -32.860 1.00 47.33 524 MET J O 1
ATOM 6382 N N . ILE J 1 67 ? 3.023 27.095 -34.279 1.00 53.28 525 ILE J N 1
ATOM 6383 C CA . ILE J 1 67 ? 3.212 28.104 -35.316 1.00 48.68 525 ILE J CA 1
ATOM 6384 C C . ILE J 1 67 ? 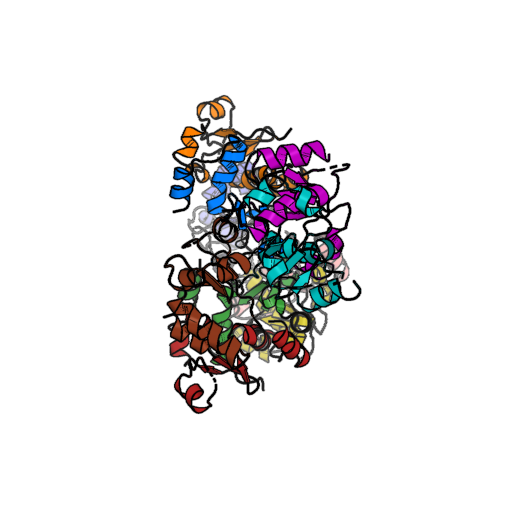1.900 28.388 -36.041 1.00 49.59 525 ILE J C 1
ATOM 6385 O O . ILE J 1 67 ? 1.581 29.547 -36.339 1.00 47.49 525 ILE J O 1
ATOM 6390 N N . LEU J 1 68 ? 1.106 27.349 -36.313 1.00 43.36 526 LEU J N 1
ATOM 6391 C CA . LEU J 1 68 ? -0.120 27.549 -37.080 1.00 44.60 526 LEU J CA 1
ATOM 6392 C C . LEU J 1 68 ? -1.099 28.459 -36.346 1.00 44.41 526 LEU J C 1
ATOM 6393 O O . LEU J 1 68 ? -1.719 29.335 -36.961 1.00 45.75 526 LEU J O 1
ATOM 6398 N N . SER J 1 69 ? -1.251 28.271 -35.032 1.00 41.96 527 SER J N 1
ATOM 6399 C CA . SER J 1 69 ? -2.168 29.117 -34.273 1.00 43.24 527 SER J CA 1
ATOM 6400 C C . SER J 1 69 ? -1.716 30.573 -34.293 1.00 46.48 527 SER J C 1
ATOM 6401 O O . SER J 1 69 ? -2.547 31.489 -34.326 1.00 42.45 527 SER J O 1
ATOM 6404 N N . LEU J 1 70 ? -0.397 30.805 -34.278 1.00 46.07 528 LEU J N 1
ATOM 6405 C CA . LEU J 1 70 ? 0.120 32.167 -34.360 1.00 41.17 528 LEU J CA 1
ATOM 6406 C C . LEU J 1 70 ? -0.175 32.796 -35.716 1.00 43.99 528 LEU J C 1
ATOM 6407 O O . LEU J 1 70 ? -0.366 34.014 -35.807 1.00 40.00 528 LEU J O 1
ATOM 6412 N N . GLN J 1 71 ? -0.224 31.992 -36.774 1.00 46.28 529 GLN J N 1
ATOM 6413 C CA . GLN J 1 71 ? -0.513 32.509 -38.105 1.00 42.28 529 GLN J CA 1
ATOM 6414 C C . GLN J 1 71 ? -2.008 32.658 -38.352 1.00 42.35 529 GLN J C 1
ATOM 6415 O O . GLN J 1 71 ? -2.452 33.680 -38.886 1.00 43.81 529 GLN J O 1
ATOM 6421 N N . VAL J 1 72 ? -2.797 31.665 -37.947 1.00 44.18 530 VAL J N 1
ATOM 6422 C CA . VAL J 1 72 ? -4.226 31.668 -38.244 1.00 44.23 530 VAL J CA 1
ATOM 6423 C C . VAL J 1 72 ? -4.979 32.591 -37.297 1.00 46.38 530 VAL J C 1
ATOM 6424 O O . VAL J 1 72 ? -5.799 33.411 -37.725 1.00 50.52 530 VAL J O 1
ATOM 6428 N N . PHE J 1 73 ? -4.727 32.463 -35.995 1.00 50.16 531 PHE J N 1
ATOM 6429 C CA . PHE J 1 73 ? -5.461 33.220 -34.992 1.00 48.87 531 PHE J CA 1
ATOM 6430 C C . PHE J 1 73 ? -4.666 34.384 -34.413 1.00 49.89 531 PHE J C 1
ATOM 6431 O O . PHE J 1 73 ? -5.236 35.186 -33.663 1.00 43.72 531 PHE J O 1
ATOM 6439 N N . GLN J 1 74 ? -3.375 34.496 -34.743 1.00 48.53 532 GLN J N 1
ATOM 6440 C CA . GLN J 1 74 ? -2.520 35.570 -34.232 1.00 41.90 532 GLN J CA 1
ATOM 6441 C C . GLN J 1 74 ? -2.528 35.598 -32.707 1.00 45.05 532 GLN J C 1
ATOM 6442 O O . GLN J 1 74 ? -2.554 36.660 -32.081 1.00 40.59 532 GLN J O 1
ATOM 6448 N N . LYS J 1 75 ? -2.512 34.412 -32.105 1.00 40.31 533 LYS J N 1
ATOM 64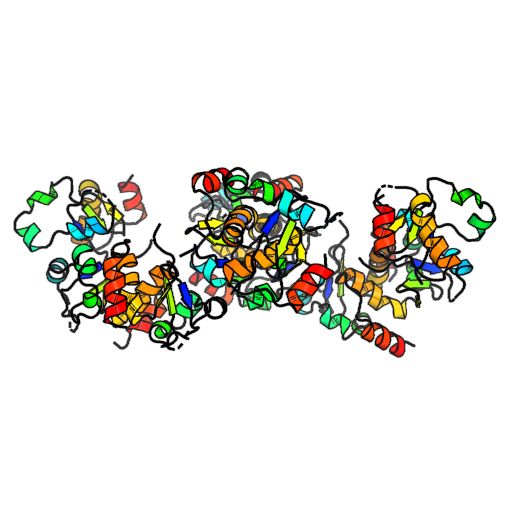49 C CA . LYS J 1 75 ? -2.601 34.274 -30.660 1.00 41.54 533 LYS J CA 1
ATOM 6450 C C . LYS J 1 75 ? -1.893 32.989 -30.272 1.00 42.01 533 LYS J C 1
ATOM 6451 O O . LYS J 1 75 ? -2.089 31.956 -30.919 1.00 42.08 533 LYS J O 1
ATOM 6457 N N . SER J 1 76 ? -1.066 33.060 -29.235 1.00 37.80 534 SER J N 1
ATOM 6458 C CA . SER J 1 76 ? -0.347 31.879 -28.787 1.00 41.11 534 SER J CA 1
ATOM 6459 C C . SER J 1 76 ? -1.324 30.834 -28.265 1.00 43.59 534 SER J C 1
ATOM 6460 O O . SER J 1 76 ? -2.376 31.159 -27.713 1.00 51.00 534 SER J O 1
ATOM 6463 N N . LEU J 1 77 ? -0.975 29.565 -28.459 1.00 44.07 535 LEU J N 1
ATOM 6464 C CA . LEU J 1 77 ? -1.694 28.506 -27.774 1.00 47.54 535 LEU J CA 1
ATOM 6465 C C . LEU J 1 77 ? -1.627 28.738 -26.262 1.00 51.89 535 LEU J C 1
ATOM 6466 O O . LEU J 1 77 ? -0.650 29.305 -25.760 1.00 48.66 535 LEU J O 1
ATOM 6471 N N . PRO J 1 78 ? -2.656 28.330 -25.516 1.00 58.58 536 PRO J N 1
ATOM 6472 C CA . PRO J 1 78 ? -2.601 28.465 -24.053 1.00 54.49 536 PRO J CA 1
ATOM 6473 C C . PRO J 1 78 ? -1.423 27.695 -23.473 1.00 58.52 536 PRO J C 1
ATOM 6474 O O . PRO J 1 78 ? -1.014 26.657 -23.999 1.00 57.32 536 PRO J O 1
ATOM 6478 N N . LYS J 1 79 ? -0.869 28.230 -22.379 1.00 51.56 537 LYS J N 1
ATOM 6479 C CA . LYS J 1 79 ? 0.278 27.589 -21.739 1.00 59.21 537 LYS J CA 1
ATOM 6480 C C . LYS J 1 79 ? -0.060 26.171 -21.293 1.00 63.00 537 LYS J C 1
ATOM 6481 O O . LYS J 1 79 ? 0.775 25.263 -21.395 1.00 54.10 537 LYS J O 1
ATOM 6487 N N . ALA J 1 80 ? -1.287 25.957 -20.812 1.00 53.34 538 ALA J N 1
ATOM 6488 C CA . ALA J 1 80 ? -1.683 24.623 -20.377 1.00 57.85 538 ALA J CA 1
ATOM 6489 C C . ALA J 1 80 ? -1.734 23.642 -21.541 1.00 64.27 538 ALA J C 1
ATOM 6490 O O . ALA J 1 80 ? -1.505 22.442 -21.344 1.00 63.98 538 ALA J O 1
ATOM 6492 N N . THR J 1 81 ? -2.020 24.126 -22.755 1.00 67.69 539 THR J N 1
ATOM 6493 C CA . THR J 1 81 ? -2.165 23.224 -23.894 1.00 65.79 539 THR J CA 1
ATOM 6494 C C . THR J 1 81 ? -0.825 22.871 -24.521 1.00 65.61 539 THR J C 1
ATOM 6495 O O . THR J 1 81 ? -0.629 21.732 -24.961 1.00 65.39 539 THR J O 1
ATOM 6499 N N . VAL J 1 82 ? 0.090 23.841 -24.610 1.00 68.37 540 VAL J N 1
ATOM 6500 C CA . VAL J 1 82 ? 1.433 23.554 -25.110 1.00 61.66 540 VAL J CA 1
ATOM 6501 C C . VAL J 1 82 ? 2.082 22.468 -24.267 1.00 59.53 540 VAL J C 1
ATOM 6502 O O . VAL J 1 82 ? 2.608 21.479 -24.790 1.00 62.62 540 VAL J O 1
ATOM 6506 N N . GLU J 1 83 ? 2.029 22.629 -22.943 1.00 68.47 541 GLU J N 1
ATOM 6507 C CA . GLU J 1 83 ? 2.619 21.645 -22.041 1.00 70.10 541 GLU J CA 1
ATOM 6508 C C . GLU J 1 83 ? 1.956 20.282 -22.194 1.00 63.94 541 GLU J C 1
ATOM 6509 O O . GLU J 1 83 ? 2.633 19.247 -22.170 1.00 64.41 541 GLU J O 1
ATOM 6515 N N . SER J 1 84 ? 0.630 20.260 -22.352 1.00 67.38 542 SER J N 1
ATOM 6516 C CA . SER J 1 84 ? -0.058 18.994 -22.583 1.00 71.13 542 SER J CA 1
ATOM 6517 C C . SER J 1 84 ? 0.334 18.394 -23.926 1.00 69.33 542 SER J C 1
ATOM 6518 O O . SER J 1 84 ? 0.462 17.171 -24.054 1.00 73.85 542 SER J O 1
ATOM 6521 N N . TRP J 1 85 ? 0.541 19.243 -24.936 1.00 69.57 543 TRP J N 1
ATOM 6522 C CA . TRP J 1 85 ? 0.878 18.754 -26.268 1.00 67.03 543 TRP J CA 1
ATOM 6523 C C . TRP J 1 85 ? 2.307 18.225 -26.332 1.00 68.39 543 TRP J C 1
ATOM 6524 O O . TRP J 1 85 ? 2.575 17.263 -27.062 1.00 73.12 543 TRP J O 1
ATOM 6535 N N . VAL J 1 86 ? 3.228 18.822 -25.572 1.00 67.85 544 VAL J N 1
ATOM 6536 C CA . VAL J 1 86 ? 4.627 18.409 -25.629 1.00 65.65 544 VAL J CA 1
ATOM 6537 C C . VAL J 1 86 ? 4.795 16.999 -25.071 1.00 72.74 544 VAL J C 1
ATOM 6538 O O . VAL J 1 86 ? 5.490 16.163 -25.660 1.00 71.65 544 VAL J O 1
ATOM 6542 N N . LYS J 1 87 ? 4.162 16.715 -23.933 1.00 80.02 545 LYS J N 1
ATOM 6543 C CA . LYS J 1 87 ? 4.254 15.401 -23.291 1.00 83.69 545 LYS J CA 1
ATOM 6544 C C . LYS J 1 87 ? 3.789 14.275 -24.219 1.00 85.38 545 LYS J C 1
ATOM 6545 O O . LYS J 1 87 ? 2.618 13.888 -24.215 1.00 82.70 545 LYS J O 1
#

Sequence (810 aa):
DLPDVTLSLCGGLSISKEKFMEHIITYHEFAENPGLIDNPNLVIRIYNRYYNWALAAPMILSLQVFQKSLPKATVESWVKDLPDVTLSLCGGLSISKEKFMEHIITYHEFAENPGLIDNPNLVIRIYNRYYNWALAAPMILSLQVFQKSLPKATVESWVKDKDLPDVTLSLCGGLSENGEISKEKFMEHIITYHEFAENPGLIDNPNLVIRIYNRYYNWALAAPMILSLQVFQKSLPKATVESWVKDKMDLPDVTLSLCGGISKEKFMEHIITYHEFAENPGLIDNPNLVIRIYNRYYNWALAAPMILSLQVFQKSLPKATVESWVKDKDLPDVTLSLCGGLSISKEKFMEHIITYHEFAENPGLIDNPNLVIRIYNRYYNWALAAPMILSLQVFQKSLPKATVESWVKDKMDLPDVTLSLCGGLSISKEKFMEHIITYHEFAENPGLIDNPNLVIRIYNRYYNWALAAPMILSLQVFQKSLPKATVESWVKDKDLPDVTLSLCGGISKEKFMEHIITYHEFAENPGLIDNPNLVIRIYNRYYNWALAAPMILSLQVFQKSLPKATVESWVKDKDLPDVTLSLCGISKEKFMEHIITYHEFAENPGLIDNPNLVIRIYNRYYNWALAAPMILSLQVFQKSLPKATVESWVKDKMLPDVTLSLCGGGEISKEKFMEHIITYHEFAENPGLIDNPNLVIRIYNRYYNWALAAPMILSLQVFQKSLPKATVESWVKDLPDVTLSLCGISKEKFMEHIITYHEFAENPGLIDNPNLVIRIYNRYYNWALAAPMILSLQVFQKSLPKATVESWVK

Solvent-accessible surface area: 41125 Å² total; per-residue (Å²): 158,69,29,38,2,25,0,0,16,0,3,61,75,122,76,58,27,61,72,8,8,88,36,18,5,19,17,116,90,0,6,125,21,15,2,8,7,54,8,109,21,2,1,0,26,2,74,44,142,49,17,56,38,64,57,0,5,0,0,0,0,0,2,25,27,47,137,116,33,9,46,170,75,22,17,106,80,66,58,215,196,66,41,123,9,39,1,0,53,8,12,63,81,125,70,66,123,147,71,8,118,126,70,55,5,72,52,125,86,1,9,117,91,14,41,35,7,110,46,119,71,3,1,0,48,2,45,107,145,46,24,57,34,72,28,0,5,0,0,0,0,0,1,20,0,2,99,87,31,2,51,108,70,17,10,97,66,19,48,163,103,104,156,71,31,43,0,17,0,0,53,0,8,8,69,2,88,85,36,130,30,45,25,56,44,8,5,85,66,17,4,16,21,111,80,0,10,127,72,18,23,16,5,72,40,16,30,2,10,0,28,1,77,52,128,38,26,56,36,58,15,0,5,0,0,0,0,0,3,26,27,44,138,117,30,8,51,138,66,15,16,94,57,17,32,162,113,67,150,196,61,43,122,10,38,1,0,55,21,32,83,89,47,114,129,108,7,113,120,82,62,3,66,54,125,79,0,6,126,78,10,26,18,8,95,53,123,73,2,12,0,48,2,72,116,149,56,26,72,41,61,37,0,5,0,0,0,0,0,1,22,0,2,102,86,33,7,53,187,71,15,16,128,56,15,62,168,112,132,144,62,30,41,0,22,0,0,57,13,4,53,62,152,80,58,21,49,86,8,9,85,70,20,4,18,16,114,80,0,10,111,92,14,38,32,6,109,49,124,68,2,2,0,26,1,46,51,152,44,17,53,31,53,4,0,5,0,0,0,0,0,3,20,0,2,102,84,30,8,52,115,73,19,4,102,58,27,34,140,108,104,154,139,59,22,34,2,18,0,0,56,10,2,51,73,157,74,58,136,97,78,6,32,92,83,16,1,14,16,115,84,0,4,124,73,16,26,15,8,90,53,129,75,4,1,0,40,1,44,68,147,48,23,65,38,69,20,0,6,0,0,0,0,0,2,24,0,2,109,88,28,1,52,119,71,20,6,119,71,34,33,135,113,130,172,74,27,37,0,18,0,0,46,9,5,97,88,58,18,62,90,7,7,88,84,13,0,17,18,114,79,0,6,131,73,19,30,19,5,96,50,124,75,3,15,0,34,2,76,51,135,61,28,75,34,65,24,0,5,0,0,0,0,0,2,21,0,2,96,84,33,9,54,160,69,18,17,97,77,16,42,179,110,123,137,68,29,37,1,20,0,0,59,20,66,111,58,101,90,103,9,28,77,70,16,2,15,17,120,81,0,12,130,76,16,25,15,7,92,50,123,68,2,10,0,31,2,43,76,145,65,28,60,36,57,10,0,5,0,1,0,0,0,1,17,0,2,101,87,27,2,51,103,69,26,10,121,62,13,42,166,107,104,171,140,37,40,38,19,46,0,55,11,6,82,113,130,27,56,20,54,91,8,6,89,82,16,12,22,135,116,87,62,57,127,78,86,45,16,56,121,51,121,70,4,14,0,30,1,64,51,134,43,28,78,79,68,53,0,29,39,0,40,109,11,19,140,80,151,138,146,38,42,82,171,75,54,14,122,74,109,60,158,162,132,36,52,51,18,44,0,59,31,56,110,61,22,42,95,4,7,71,78,20,11,10,129,114,79,61,60,137,73,82,44,19,64,123,49,125,69,6,11,0,27,2,64,50,121,53,27,78,81,75,44,0,28,42,0,42,108,10,20,137,90,145,133,144,37,45,80,156,65,64,18,116,74,121,62,211

GO terms:
  GO:0008195 phosphatidate phosphatase activity (F, IDA)
  GO:0005789 endoplasmic reticulum membrane (C, IDA)
  GO:0008195 phosphatidate phosphatase activity (F, IGI)
  GO:0019432 triglyceride biosynthetic process (P, IMP)
  GO:0005829 cytosol (C, IDA)
  GO:0003713 transcription coactivator activity (F, IDA)
  GO:0045944 positive regulation of transcription by RNA polymerase II (P, IDA)
  GO:0006629 lipid metabolic process (P, IDA)

Nearest PDB structures (foldseek):
  7kiq-assembly5_I  TM=1.013E+00  e=5.326E-16  Mus musculus
  7kiq-assembly4_G  TM=1.007E+00  e=7.762E-14  Mus musculus
  7kiq-assembly3_E  TM=9.875E-01  e=1.390E-13  Mus musculus
  7kiq-assembly4_H  TM=1.004E+00  e=3.222E-13  Mus musculus
  7kiq-assembly2_C  TM=9.869E-01  e=2.049E-13  Mus musculus

InterPro domains:
  IPR007651 Lipin, N-terminal [PF04571] (1-107)
  IPR013209 Lipin/Ned1/Smp2 (LNS2) [PF08235] (634-859)
  IPR026058 LIPIN family [PTHR12181] (1-888)
  IPR031315 LNS2/PITP [SM00775] (682-838)
  IPR031703 Lipin, middle domain [PF16876] (466-558)
  IPR036412 HAD-like superfamily [SSF56784] (674-828)

Secondary structure (DSSP, 8-state):
-PPP-EEE--------HHHHHHTB--HHHHHH-GGGGG-TT-EEEETTEEE-HHHHHHHHHHHHHSSSPPPHHHHHHHH-/-PPP-EEE--------HHHHHHTBPPHHHHHH-GGGGG-TT-EEEETTEEE-HHHHHHHHHHHHHHSSPPPHHHHHHHHHH-/-----EEES-STT-BTTB--HHHHHHTBPPHHHHHH-GGGGG-TT-EEEETTEEE-HHHHHHHHHHHHHHSSPPPHHHHHHHHHHH-/-PPP-EEE------HHHHHHTBPPHHHHHH-GGGGG-TT-EEEETTEEE-HHHHHHHHHHHHHTSSPPPHHHHHHHHHH-/-PPP-EEE--------HHHHHHTBPPHHHHHH-GGGGG-TT-EEEETTEEE-HHHHHHHHHHHHHTSSPPPHHHHHHHHHTT-/-PPP-EEE--------HHHHHHTB--HHHHHH-GGGGG-TT-EEEETTEEE-HHHHHHHHHHHHHTSSPPPHHHHHHHHS--/-PPP-EEE------HHHHHHTBPPHHHHHH-GGGGG-TT-EEEETTEEE-HHHHHHHHHHHHHHSSPPPHHHHHHHHHH-/-PPP-EEES----HHHHHHTB--HHHHHH-GGGGT-TT-EEEETTEEE-HHHHHHHHHHHHHTSSPPPHHHHHHHHHHT-/----EEE--------HHHHHHTBPPHHHHHH-GGGGG-TT-EEEETTEEE-HHHHHHHHHHHHTTSSPPPHHHHHHHHH-/----EEE-----HHHHHHTB--HHHHHH-GGGGG-TT-EEEETTEEEEHHHHHHHHHHHHHTSSPPPHHHHHHHH-

Organism: Mus musculus (NCBI:txid10090)

B-factor: mean 52.73, std 12.48, range [24.55, 138.97]

Radius of gyration: 34.09 Å; Cα contacts (8 Å, |Δi|>4): 1318; chains: 10; bounding box: 79×46×118 Å